Protein 1ZTC (pdb70)

Nearest PDB structures (foldseek):
  1ztc-assembly1_C  TM=1.005E+00  e=1.537E-44  Thermotoga maritima
  6qrq-assembly1_D-4  TM=6.551E-01  e=1.542E-08  Thermotoga maritima
  6qrq-assembly1_A  TM=6.172E-01  e=1.852E-08  Thermotoga maritima
  4dil-assembly1_A  TM=5.962E-01  e=3.695E-07  Thermotoga maritima
  5v8s-assembly1_B  TM=5.915E-01  e=6.807E-07  Thermotoga maritima MSB8

B-factor: mean 48.61, std 8.16, range [23.11, 100.79]

Structure (mmCIF, N/CA/C/O backbone):
data_1ZTC
#
_entry.id   1ZTC
#
_cell.length_a   89.783
_cell.length_b   127.343
_cell.length_c   152.224
_cell.angle_alpha   90.000
_cell.angle_beta   90.000
_cell.angle_gamma   90.000
#
_symmetry.space_group_name_H-M   'P 21 21 21'
#
loop_
_entity.id
_entity.type
_entity.pdbx_description
1 polymer 'hypothetical protein TM0894'
2 non-polymer 'NICKEL (II) ION'
3 non-polymer 'PHOSPHATE ION'
4 non-polymer (4S)-2-METHYL-2,4-PENTANEDIOL
5 water water
#
loop_
_atom_site.group_PDB
_atom_site.id
_atom_site.type_symbol
_atom_site.label_atom_id
_atom_site.label_alt_id
_atom_site.label_comp_id
_atom_site.label_asym_id
_atom_site.label_entity_id
_atom_site.label_seq_id
_atom_site.pdbx_PDB_ins_code
_atom_site.Cartn_x
_atom_site.Cartn_y
_atom_site.Cartn_z
_atom_site.occupancy
_atom_site.B_iso_or_equiv
_atom_site.auth_seq_id
_atom_site.auth_comp_id
_atom_site.auth_asym_id
_atom_site.auth_atom_id
_atom_site.pdbx_PDB_model_num
ATOM 1 N N . HIS A 1 11 ? 50.211 102.367 -17.645 1.00 58.26 -1 HIS A N 1
ATOM 2 C CA . HIS A 1 11 ? 49.357 103.013 -16.588 1.00 57.99 -1 HIS A CA 1
ATOM 3 C C . HIS A 1 11 ? 49.245 102.129 -15.351 1.00 56.30 -1 HIS A C 1
ATOM 4 O O . HIS A 1 11 ? 48.593 101.091 -15.373 1.00 57.52 -1 HIS A O 1
ATOM 11 N N . HIS A 1 12 ? 49.883 102.563 -14.270 1.00 55.27 0 HIS A N 1
ATOM 12 C CA . HIS A 1 12 ? 49.989 101.786 -13.040 1.00 54.93 0 HIS A CA 1
ATOM 13 C C . HIS A 1 12 ? 48.854 102.118 -12.070 1.00 52.97 0 HIS A C 1
ATOM 14 O O . HIS A 1 12 ? 48.322 103.233 -12.075 1.00 52.71 0 HIS A O 1
ATOM 29 N N . GLU A 1 14 ? 47.878 102.348 -8.105 1.00 47.50 2 GLU A N 1
ATOM 30 C CA . GLU A 1 14 ? 48.464 102.556 -6.801 1.00 48.37 2 GLU A CA 1
ATOM 31 C C . GLU A 1 14 ? 47.421 102.269 -5.734 1.00 47.40 2 GLU A C 1
ATOM 32 O O . GLU A 1 14 ? 46.316 102.744 -5.837 1.00 45.26 2 GLU A O 1
ATOM 38 N N . LEU A 1 15 ? 47.823 101.545 -4.695 1.00 46.89 3 LEU A N 1
ATOM 39 C CA . LEU A 1 15 ? 46.966 101.180 -3.587 1.00 47.24 3 LEU A CA 1
ATOM 40 C C . LEU A 1 15 ? 47.305 101.980 -2.322 1.00 46.45 3 LEU A C 1
ATOM 41 O O . LEU A 1 15 ? 48.475 102.162 -1.998 1.00 44.67 3 LEU A O 1
ATOM 46 N N . LYS A 1 16 ? 46.278 102.450 -1.631 1.00 47.07 4 LYS A N 1
ATOM 47 C CA . LYS A 1 16 ? 46.417 102.961 -0.290 1.00 48.25 4 LYS A CA 1
ATOM 48 C C . LYS A 1 16 ? 45.311 102.361 0.572 1.00 46.16 4 LYS A C 1
ATOM 49 O O . LYS A 1 16 ? 44.142 102.372 0.195 1.00 45.11 4 LYS A O 1
ATOM 55 N N . ILE A 1 17 ? 45.689 101.819 1.728 1.00 45.24 5 ILE A N 1
ATOM 56 C CA . ILE A 1 17 ? 44.723 101.358 2.704 1.00 45.77 5 ILE A CA 1
ATOM 57 C C . ILE A 1 17 ? 44.379 102.541 3.610 1.00 45.51 5 ILE A C 1
ATOM 58 O O . ILE A 1 17 ? 45.191 102.968 4.420 1.00 45.45 5 ILE A O 1
ATOM 63 N N . LEU A 1 18 ? 43.180 103.092 3.449 1.00 44.29 6 LEU A N 1
ATOM 64 C CA . LEU A 1 18 ? 42.789 104.275 4.188 1.00 44.04 6 LEU A CA 1
ATOM 65 C C . LEU A 1 18 ? 42.449 103.964 5.643 1.00 43.99 6 LEU A C 1
ATOM 66 O O . LEU A 1 18 ? 42.698 104.769 6.552 1.00 43.98 6 LEU A O 1
ATOM 71 N N . VAL A 1 19 ? 41.868 102.799 5.844 1.00 44.57 7 VAL A N 1
ATOM 72 C CA . VAL A 1 19 ? 41.441 102.307 7.142 1.00 43.70 7 VAL A CA 1
ATOM 73 C C . VAL A 1 19 ? 41.693 100.802 7.182 1.00 42.28 7 VAL A C 1
ATOM 74 O O . VAL A 1 19 ? 41.298 100.095 6.271 1.00 41.04 7 VAL A O 1
ATOM 78 N N . THR A 1 20 ? 42.314 100.312 8.244 1.00 42.47 8 THR A N 1
ATOM 79 C CA . THR A 1 20 ? 42.259 98.879 8.547 1.00 43.97 8 THR A CA 1
ATOM 80 C C . THR A 1 20 ? 41.109 98.645 9.514 1.00 44.67 8 THR A C 1
ATOM 81 O O . THR A 1 20 ? 40.970 99.312 10.547 1.00 44.48 8 THR A O 1
ATOM 85 N N . GLY A 1 21 ? 40.259 97.696 9.152 1.00 44.64 9 GLY A N 1
ATOM 86 C CA . GLY A 1 21 ? 38.995 97.490 9.836 1.00 44.21 9 GLY A CA 1
ATOM 87 C C . GLY A 1 21 ? 39.118 96.786 11.152 1.00 43.56 9 GLY A C 1
ATOM 88 O O . GLY A 1 21 ? 40.181 96.283 11.514 1.00 43.47 9 GLY A O 1
ATOM 89 N N . GLY A 1 22 ? 37.999 96.721 11.863 1.00 43.94 10 GLY A N 1
ATOM 90 C CA . GLY A 1 22 ? 37.950 96.085 13.158 1.00 44.50 10 GLY A CA 1
ATOM 91 C C . GLY A 1 22 ? 36.541 95.759 13.554 1.00 45.33 10 GLY A C 1
ATOM 92 O O . GLY A 1 22 ? 35.623 95.766 12.730 1.00 47.35 10 GLY A O 1
ATOM 93 N N . ASN A 1 23 ? 36.369 95.507 14.838 1.00 44.90 11 ASN A N 1
ATOM 94 C CA . ASN A 1 23 ? 35.087 95.087 15.391 1.00 48.28 11 ASN A CA 1
ATOM 95 C C . ASN A 1 23 ? 34.807 95.816 16.669 1.00 49.80 11 ASN A C 1
ATOM 96 O O . ASN A 1 23 ? 35.659 95.890 17.528 1.00 56.37 11 ASN A O 1
ATOM 101 N N . VAL A 1 24 ? 33.584 96.267 16.817 1.00 49.24 12 VAL A N 1
ATOM 102 C CA . VAL A 1 24 ? 33.123 96.786 18.069 1.00 51.66 12 VAL A CA 1
ATOM 103 C C . VAL A 1 24 ? 31.695 96.324 18.225 1.00 46.66 12 VAL A C 1
ATOM 104 O O . VAL A 1 24 ? 30.809 96.770 17.498 1.00 47.03 12 VAL A O 1
ATOM 108 N N . PHE A 1 25 ? 31.480 95.407 19.165 1.00 44.65 13 PHE A N 1
ATOM 109 C CA . PHE A 1 25 ? 30.214 94.724 19.275 1.00 41.68 13 PHE A CA 1
ATOM 110 C C . PHE A 1 25 ? 29.986 94.264 20.665 1.00 40.31 13 PHE A C 1
ATOM 111 O O . PHE A 1 25 ? 30.806 93.527 21.229 1.00 39.99 13 PHE A O 1
ATOM 119 N N . VAL A 1 26 ? 28.882 94.746 21.244 1.00 37.32 14 VAL A N 1
ATOM 120 C CA . VAL A 1 26 ? 28.404 94.330 22.518 1.00 37.75 14 VAL A CA 1
ATOM 121 C C . VAL A 1 26 ? 26.958 93.912 22.265 1.00 41.17 14 VAL A C 1
ATOM 122 O O . VAL A 1 26 ? 26.139 94.778 21.903 1.00 39.37 14 VAL A O 1
ATOM 126 N N . PRO A 1 27 ? 26.650 92.589 22.397 1.00 40.48 15 PRO A N 1
ATOM 127 C CA . PRO A 1 27 ? 25.285 92.114 22.119 1.00 39.76 15 PRO A CA 1
ATOM 128 C C . PRO A 1 27 ? 24.229 92.965 22.794 1.00 36.68 15 PRO A C 1
ATOM 129 O O . PRO A 1 27 ? 24.285 93.166 24.001 1.00 37.36 15 PRO A O 1
ATOM 133 N N . GLY A 1 28 ? 23.296 93.485 21.992 1.00 37.07 16 GLY A N 1
ATOM 134 C CA . GLY A 1 28 ? 22.135 94.231 22.523 1.00 37.85 16 GLY A CA 1
ATOM 135 C C . GLY A 1 28 ? 22.390 95.704 22.849 1.00 36.65 16 GLY A C 1
ATOM 136 O O . GLY A 1 28 ? 21.529 96.382 23.411 1.00 38.38 16 GLY A O 1
ATOM 137 N N . ARG A 1 29 ? 23.611 96.183 22.597 1.00 36.19 17 ARG A N 1
ATOM 138 C CA . ARG A 1 29 ? 24.014 97.517 23.096 1.00 37.03 17 ARG A CA 1
ATOM 139 C C . ARG A 1 29 ? 24.823 98.315 22.133 1.00 37.68 17 ARG A C 1
ATOM 140 O O . ARG A 1 29 ? 24.727 99.538 22.136 1.00 41.71 17 ARG A O 1
ATOM 148 N N . LEU A 1 30 ? 25.658 97.660 21.348 1.00 38.51 18 LEU A N 1
ATOM 149 C CA . LEU A 1 30 ? 26.617 98.397 20.534 1.00 40.07 18 LEU A CA 1
ATOM 150 C C . LEU A 1 30 ? 27.016 97.616 19.339 1.00 41.61 18 LEU A C 1
ATOM 151 O O . LEU A 1 30 ? 27.461 96.483 19.442 1.00 41.85 18 LEU A O 1
ATOM 156 N N . ASN A 1 31 ? 26.812 98.231 18.175 1.00 41.30 19 ASN A N 1
ATOM 157 C CA . ASN A 1 31 ? 27.242 97.654 16.942 1.00 44.99 19 ASN A CA 1
ATOM 158 C C . ASN A 1 31 ? 28.010 98.709 16.152 1.00 48.93 19 ASN A C 1
ATOM 159 O O . ASN A 1 31 ? 27.423 99.630 15.555 1.00 48.50 19 ASN A O 1
ATOM 164 N N . ALA A 1 32 ? 29.331 98.614 16.196 1.00 49.91 20 ALA A N 1
ATOM 165 C CA . ALA A 1 32 ? 30.141 99.572 15.490 1.00 52.67 20 ALA A CA 1
ATOM 166 C C . ALA A 1 32 ? 31.250 98.882 14.694 1.00 53.37 20 ALA A C 1
ATOM 167 O O . ALA A 1 32 ? 32.340 99.436 14.541 1.00 57.84 20 ALA A O 1
ATOM 169 N N . HIS A 1 33 ? 30.949 97.709 14.139 1.00 49.96 21 HIS A N 1
ATOM 170 C CA . HIS A 1 33 ? 31.849 97.073 13.208 1.00 48.54 21 HIS A CA 1
ATOM 171 C C . HIS A 1 33 ? 32.189 98.040 12.082 1.00 46.56 21 HIS A C 1
ATOM 172 O O . HIS A 1 33 ? 31.358 98.835 11.690 1.00 45.39 21 HIS A O 1
ATOM 179 N N . PHE A 1 34 ? 33.421 97.964 11.582 1.00 43.82 22 PHE A N 1
ATOM 180 C CA . PHE A 1 34 ? 33.864 98.850 10.555 1.00 44.15 22 PHE A CA 1
ATOM 181 C C . PHE A 1 34 ? 34.877 98.110 9.669 1.00 45.40 22 PHE A C 1
ATOM 182 O O . PHE A 1 34 ? 35.843 97.490 10.154 1.00 43.81 22 PHE A O 1
ATOM 190 N N . SER A 1 35 ? 34.646 98.180 8.364 1.00 44.43 23 SER A N 1
ATOM 191 C CA . SER A 1 35 ? 35.525 97.497 7.441 1.00 44.66 23 SER A CA 1
ATOM 192 C C . SER A 1 35 ? 36.772 98.318 7.115 1.00 43.77 23 SER A C 1
ATOM 193 O O . SER A 1 35 ? 36.812 99.544 7.224 1.00 43.26 23 SER A O 1
ATOM 196 N N . THR A 1 36 ? 37.789 97.581 6.705 1.00 44.35 24 THR A N 1
ATOM 197 C CA . THR A 1 36 ? 38.894 98.114 5.940 1.00 43.42 24 THR A CA 1
ATOM 198 C C . THR A 1 36 ? 38.361 98.895 4.738 1.00 43.34 24 THR A C 1
ATOM 199 O O . THR A 1 36 ? 37.356 98.508 4.116 1.00 43.47 24 THR A O 1
ATOM 203 N N . VAL A 1 37 ? 39.036 99.994 4.423 1.00 43.36 25 VAL A N 1
ATOM 204 C CA . VAL A 1 37 ? 38.712 100.829 3.265 1.00 43.13 25 VAL A CA 1
ATOM 205 C C . VAL A 1 37 ? 39.975 100.942 2.391 1.00 42.71 25 VAL A C 1
ATOM 206 O O . VAL A 1 37 ? 41.033 101.371 2.832 1.00 43.00 25 VAL A O 1
ATOM 210 N N . VAL A 1 38 ? 39.814 100.524 1.150 1.00 44.04 26 VAL A N 1
ATOM 211 C CA . VAL A 1 38 ? 40.869 100.468 0.152 1.00 44.84 26 VAL A CA 1
ATOM 212 C C . VAL A 1 38 ? 40.607 101.536 -0.903 1.00 45.09 26 VAL A C 1
ATOM 213 O O . VAL A 1 38 ? 39.482 101.681 -1.397 1.00 43.43 26 VAL A O 1
ATOM 217 N N . TYR A 1 39 ? 41.664 102.277 -1.218 1.00 45.40 27 TYR A N 1
ATOM 218 C CA . TYR A 1 39 ? 41.638 103.322 -2.210 1.00 45.10 27 TYR A CA 1
ATOM 219 C C . TYR A 1 39 ? 42.645 102.982 -3.309 1.00 44.85 27 TYR A C 1
ATOM 220 O O . TYR A 1 39 ? 43.771 102.564 -3.017 1.00 43.84 27 TYR A O 1
ATOM 229 N N . LEU A 1 40 ? 42.217 103.137 -4.562 1.00 43.81 28 LEU A N 1
ATOM 230 C CA . LEU A 1 40 ? 43.056 102.862 -5.719 1.00 45.07 28 LEU A CA 1
ATOM 231 C C . LEU A 1 40 ? 42.992 104.007 -6.702 1.00 45.03 28 LEU A C 1
ATOM 232 O O . LEU A 1 40 ? 41.915 104.547 -6.959 1.00 44.17 28 LEU A O 1
ATOM 237 N N . GLU A 1 41 ? 44.145 104.370 -7.251 1.00 45.54 29 GLU A N 1
ATOM 238 C CA . GLU A 1 41 ? 44.214 105.326 -8.336 1.00 48.32 29 GLU A CA 1
ATOM 239 C C . GLU A 1 41 ? 44.731 104.624 -9.585 1.00 46.75 29 GLU A C 1
ATOM 240 O O . GLU A 1 41 ? 45.773 103.976 -9.550 1.00 45.45 29 GLU A O 1
ATOM 246 N N . HIS A 1 42 ? 43.987 104.758 -10.675 1.00 46.43 30 HIS A N 1
ATOM 247 C CA . HIS A 1 42 ? 44.357 104.205 -11.963 1.00 46.45 30 HIS A CA 1
ATOM 248 C C . HIS A 1 42 ? 43.844 105.134 -13.034 1.00 46.57 30 HIS A C 1
ATOM 249 O O . HIS A 1 42 ? 42.646 105.388 -13.110 1.00 45.59 30 HIS A O 1
ATOM 256 N N . LYS A 1 43 ? 44.760 105.628 -13.855 1.00 46.72 31 LYS A N 1
ATOM 257 C CA . LYS A 1 43 ? 44.463 106.647 -14.848 1.00 48.55 31 LYS A CA 1
ATOM 258 C C . LYS A 1 43 ? 43.682 107.797 -14.190 1.00 47.38 31 LYS A C 1
ATOM 259 O O . LYS A 1 43 ? 44.175 108.436 -13.269 1.00 46.25 31 LYS A O 1
ATOM 265 N N . ASP A 1 44 ? 42.465 108.030 -14.655 1.00 47.40 32 ASP A N 1
ATOM 266 C CA . ASP A 1 44 ? 41.597 109.087 -14.164 1.00 49.46 32 ASP A CA 1
ATOM 267 C C . ASP A 1 44 ? 40.572 108.585 -13.143 1.00 49.04 32 ASP A C 1
ATOM 268 O O . ASP A 1 44 ? 39.641 109.303 -12.786 1.00 50.46 32 ASP A O 1
ATOM 273 N N . ARG A 1 45 ? 40.730 107.344 -12.706 1.00 47.26 33 ARG A N 1
ATOM 274 C CA . ARG A 1 45 ? 39.791 106.743 -11.783 1.00 46.76 33 ARG A CA 1
ATOM 275 C C . ARG A 1 45 ? 40.302 106.833 -10.351 1.00 45.73 33 ARG A C 1
ATOM 276 O O . ARG A 1 45 ? 41.480 106.628 -10.064 1.00 44.28 33 ARG A O 1
ATOM 284 N N . ARG A 1 46 ? 39.382 107.150 -9.452 1.00 46.21 34 ARG A N 1
ATOM 285 C CA . ARG A 1 46 ? 39.643 107.150 -8.037 1.00 46.11 34 ARG A CA 1
ATOM 286 C C . ARG A 1 46 ? 38.624 106.200 -7.411 1.00 45.41 34 ARG A C 1
ATOM 287 O O . ARG A 1 46 ? 37.418 106.478 -7.362 1.00 43.91 34 ARG A O 1
ATOM 295 N N . ILE A 1 47 ? 39.144 105.061 -6.959 1.00 44.28 35 ILE A N 1
ATOM 296 C CA . ILE A 1 47 ? 38.351 103.878 -6.695 1.00 44.46 35 ILE A CA 1
ATOM 297 C C . ILE A 1 47 ? 38.393 103.535 -5.219 1.00 44.44 35 ILE A C 1
ATOM 298 O O . ILE A 1 47 ? 39.465 103.494 -4.597 1.00 43.79 35 ILE A O 1
ATOM 303 N N . ILE A 1 48 ? 37.220 103.274 -4.657 1.00 45.28 36 ILE A N 1
ATOM 304 C CA . ILE A 1 48 ? 37.136 102.742 -3.293 1.00 45.60 36 ILE A CA 1
ATOM 305 C C . ILE A 1 48 ? 36.538 101.343 -3.294 1.00 45.17 36 ILE A C 1
ATOM 306 O O . ILE A 1 48 ? 35.501 101.099 -3.900 1.00 42.76 36 ILE A O 1
ATOM 313 N N . ILE A 1 49 ? 37.183 100.431 -2.575 1.00 45.25 37 ILE A N 1
ATOM 314 C CA . ILE A 1 49 ? 36.598 99.121 -2.309 1.00 45.50 37 ILE A CA 1
ATOM 315 C C . ILE A 1 49 ? 36.239 99.058 -0.837 1.00 45.61 37 ILE A C 1
ATOM 316 O O . ILE A 1 49 ? 37.128 99.182 0.016 1.00 44.63 37 ILE A O 1
ATOM 321 N N . ASP A 1 50 ? 34.939 98.873 -0.565 1.00 44.68 38 ASP A N 1
ATOM 322 C CA . ASP A 1 50 ? 34.347 98.862 0.780 1.00 44.30 38 ASP A CA 1
ATOM 323 C C . ASP A 1 50 ? 34.586 100.199 1.485 1.00 45.17 38 ASP A C 1
ATOM 324 O O . ASP A 1 50 ? 35.556 100.335 2.220 1.00 46.07 38 ASP A O 1
ATOM 329 N N . PRO A 1 51 ? 33.691 101.185 1.249 1.00 44.21 39 PRO A N 1
ATOM 330 C CA . PRO A 1 51 ? 33.845 102.531 1.818 1.00 45.15 39 PRO A CA 1
ATOM 331 C C . PRO A 1 51 ? 33.755 102.626 3.341 1.00 44.29 39 PRO A C 1
ATOM 332 O O . PRO A 1 51 ? 34.167 103.640 3.924 1.00 43.50 39 PRO A O 1
ATOM 336 N N . GLY A 1 52 ? 33.215 101.577 3.972 1.00 45.03 40 GLY A N 1
ATOM 337 C CA . GLY A 1 52 ? 33.251 101.460 5.384 1.00 43.69 40 GLY A CA 1
ATOM 338 C C . GLY A 1 52 ? 32.055 102.020 6.134 1.00 43.56 40 GLY A C 1
ATOM 339 O O . GLY A 1 52 ? 30.982 102.270 5.584 1.00 43.22 40 GLY A O 1
ATOM 340 N N . ASN A 1 53 ? 32.270 102.215 7.423 1.00 42.90 41 ASN A N 1
ATOM 341 C CA . ASN A 1 53 ? 31.218 102.554 8.341 1.00 42.83 41 ASN A CA 1
ATOM 342 C C . ASN A 1 53 ? 31.433 103.947 8.933 1.00 43.11 41 ASN A C 1
ATOM 343 O O . ASN A 1 53 ? 32.527 104.485 8.917 1.00 41.64 41 ASN A O 1
ATOM 348 N N . LEU A 1 54 ? 30.352 104.507 9.452 1.00 43.47 42 LEU A N 1
ATOM 349 C CA . LEU A 1 54 ? 30.304 105.827 9.996 1.00 45.05 42 LEU A CA 1
ATOM 350 C C . LEU A 1 54 ? 31.389 106.094 11.037 1.00 44.73 42 LEU A C 1
ATOM 351 O O . LEU A 1 54 ? 31.933 107.199 11.130 1.00 46.27 42 LEU A O 1
ATOM 356 N N . SER A 1 55 ? 31.699 105.078 11.829 1.00 44.45 43 SER A N 1
ATOM 357 C CA . SER A 1 55 ? 32.667 105.197 12.884 1.00 44.68 43 SER A CA 1
ATOM 358 C C . SER A 1 55 ? 34.120 105.503 12.424 1.00 44.56 43 SER A C 1
ATOM 359 O O . SER A 1 55 ? 34.934 105.957 13.235 1.00 43.28 43 SER A O 1
ATOM 362 N N . SER A 1 56 ? 34.415 105.269 11.135 1.00 43.97 44 SER A N 1
ATOM 363 C CA . SER A 1 56 ? 35.705 105.614 10.526 1.00 44.51 44 SER A CA 1
ATOM 364 C C . SER A 1 56 ? 35.802 107.048 9.981 1.00 45.27 44 SER A C 1
ATOM 365 O O . SER A 1 56 ? 36.797 107.408 9.356 1.00 45.90 44 SER A O 1
ATOM 376 N N . ASP A 1 58 ? 36.443 110.056 11.164 1.00 45.19 46 ASP A N 1
ATOM 377 C CA . ASP A 1 58 ? 37.616 110.893 11.470 1.00 46.68 46 ASP A CA 1
ATOM 378 C C . ASP A 1 58 ? 38.860 110.396 10.728 1.00 46.08 46 ASP A C 1
ATOM 379 O O . ASP A 1 58 ? 39.670 111.188 10.286 1.00 44.90 46 ASP A O 1
ATOM 384 N N . GLU A 1 59 ? 39.023 109.077 10.627 1.00 44.79 47 GLU A N 1
ATOM 385 C CA . GLU A 1 59 ? 40.175 108.540 9.904 1.00 44.51 47 GLU A CA 1
ATOM 386 C C . GLU A 1 59 ? 40.079 108.871 8.421 1.00 43.58 47 GLU A C 1
ATOM 387 O O . GLU A 1 59 ? 41.082 109.241 7.790 1.00 43.21 47 GLU A O 1
ATOM 393 N N . LEU A 1 60 ? 38.881 108.716 7.855 1.00 43.54 48 LEU A N 1
ATOM 394 C CA . LEU A 1 60 ? 38.684 109.036 6.460 1.00 44.82 48 LEU A CA 1
ATOM 395 C C . LEU A 1 60 ? 38.921 110.503 6.171 1.00 44.90 48 LEU A C 1
ATOM 396 O O . LEU A 1 60 ? 39.556 110.838 5.174 1.00 44.29 48 LEU A O 1
ATOM 401 N N . GLU A 1 61 ? 38.419 111.371 7.038 1.00 46.04 49 GLU A N 1
ATOM 402 C CA . GLU A 1 61 ? 38.646 112.808 6.920 1.00 47.05 49 GLU A CA 1
ATOM 403 C C . GLU A 1 61 ? 40.138 113.134 6.764 1.00 48.30 49 GLU A C 1
ATOM 404 O O . GLU A 1 61 ? 40.569 113.918 5.913 1.00 47.34 49 GLU A O 1
ATOM 410 N N . GLU A 1 62 ? 40.919 112.541 7.646 1.00 47.60 50 GLU A N 1
ATOM 411 C CA . GLU A 1 62 ? 42.354 112.727 7.705 1.00 49.21 50 GLU A CA 1
ATOM 412 C C . GLU A 1 62 ? 43.044 112.169 6.446 1.00 46.29 50 GLU A C 1
ATOM 413 O O . GLU A 1 62 ? 43.923 112.823 5.875 1.00 44.00 50 GLU A O 1
ATOM 419 N N . LYS A 1 63 ? 42.626 110.989 5.975 1.00 43.69 51 LYS A N 1
ATOM 420 C CA . LYS A 1 63 ? 43.242 110.416 4.774 1.00 44.94 51 LYS A CA 1
ATOM 421 C C . LYS A 1 63 ? 42.855 111.172 3.486 1.00 45.61 51 LYS A C 1
ATOM 422 O O . LYS A 1 63 ? 43.695 111.393 2.625 1.00 44.15 51 LYS A O 1
ATOM 428 N N . PHE A 1 64 ? 41.594 111.567 3.365 1.00 44.38 52 PHE A N 1
ATOM 429 C CA . PHE A 1 64 ? 41.160 112.369 2.244 1.00 45.24 52 PHE A CA 1
ATOM 430 C C . PHE A 1 64 ? 41.915 113.699 2.202 1.00 45.09 52 PHE A C 1
ATOM 431 O O . PHE A 1 64 ? 42.346 114.152 1.135 1.00 45.38 52 PHE A O 1
ATOM 439 N N . SER A 1 65 ? 42.092 114.313 3.371 1.00 46.81 53 SER A N 1
ATOM 440 C CA . SER A 1 65 ? 42.883 115.546 3.467 1.00 47.82 53 SER A CA 1
ATOM 441 C C . SER A 1 65 ? 44.327 115.331 3.009 1.00 49.05 53 SER A C 1
ATOM 442 O O . SER A 1 65 ? 44.847 116.108 2.212 1.00 49.11 53 SER A O 1
ATOM 447 N N . GLU A 1 66 ? 44.967 114.259 3.474 1.00 49.42 54 GLU A N 1
ATOM 448 C CA . GLU A 1 66 ? 46.308 113.930 3.010 1.00 51.68 54 GLU A CA 1
ATOM 449 C C . GLU A 1 66 ? 46.375 113.734 1.504 1.00 50.23 54 GLU A C 1
ATOM 450 O O . GLU A 1 66 ? 47.339 114.131 0.875 1.00 50.96 54 GLU A O 1
ATOM 456 N N . LEU A 1 67 ? 45.388 113.047 0.940 1.00 48.92 55 LEU A N 1
ATOM 457 C CA . LEU A 1 67 ? 45.355 112.777 -0.497 1.00 48.92 55 LEU A CA 1
ATOM 458 C C . LEU A 1 67 ? 44.990 114.001 -1.347 1.00 48.11 55 LEU A C 1
ATOM 459 O O . LEU A 1 67 ? 45.185 113.997 -2.564 1.00 49.01 55 LEU A O 1
ATOM 464 N N . GLY A 1 68 ? 44.449 115.029 -0.711 1.00 46.99 56 GLY A N 1
ATOM 465 C CA . GLY A 1 68 ? 44.038 116.231 -1.402 1.00 48.06 56 GLY A CA 1
ATOM 466 C C . GLY A 1 68 ? 42.785 116.033 -2.235 1.00 48.92 56 GLY A C 1
ATOM 467 O O . GLY A 1 68 ? 42.584 116.735 -3.225 1.00 49.33 56 GLY A O 1
ATOM 468 N N . ILE A 1 69 ? 41.935 115.099 -1.837 1.00 49.67 57 ILE A N 1
ATOM 469 C CA . ILE A 1 69 ? 40.710 114.834 -2.577 1.00 51.20 57 ILE A CA 1
ATOM 470 C C . ILE A 1 69 ? 39.487 114.999 -1.701 1.00 49.38 57 ILE A C 1
ATOM 471 O O . ILE A 1 69 ? 39.587 115.041 -0.481 1.00 47.03 57 ILE A O 1
ATOM 476 N N . SER A 1 70 ? 38.347 115.095 -2.375 1.00 48.71 58 SER A N 1
ATOM 477 C CA . SER A 1 70 ? 37.051 115.189 -1.759 1.00 48.23 58 SER A CA 1
ATOM 478 C C . SER A 1 70 ? 36.283 113.914 -2.111 1.00 47.44 58 SER A C 1
ATOM 479 O O . SER A 1 70 ? 36.646 113.203 -3.041 1.00 47.22 58 SER A O 1
ATOM 482 N N . PRO A 1 71 ? 35.234 113.605 -1.348 1.00 48.08 59 PRO A N 1
ATOM 483 C CA . PRO A 1 71 ? 34.315 112.535 -1.742 1.00 47.42 59 PRO A CA 1
ATOM 484 C C . PRO A 1 71 ? 33.776 112.693 -3.175 1.00 43.70 59 PRO A C 1
ATOM 485 O O . PRO A 1 71 ? 33.531 111.710 -3.837 1.00 43.27 59 PRO A O 1
ATOM 489 N N . ASP A 1 72 ? 33.595 113.924 -3.628 1.00 43.14 60 ASP A N 1
ATOM 490 C CA . ASP A 1 72 ? 33.111 114.198 -4.986 1.00 44.46 60 ASP A CA 1
ATOM 491 C C . ASP A 1 72 ? 34.037 113.715 -6.086 1.00 43.48 60 ASP A C 1
ATOM 492 O O . ASP A 1 72 ? 33.630 113.630 -7.242 1.00 41.57 60 ASP A O 1
ATOM 497 N N . ASP A 1 73 ? 35.287 113.419 -5.730 1.00 44.15 61 ASP A N 1
ATOM 498 C CA . ASP A 1 73 ? 36.283 112.968 -6.710 1.00 44.55 61 ASP A CA 1
ATOM 499 C C . ASP A 1 73 ? 36.294 111.465 -6.870 1.00 44.01 61 ASP A C 1
ATOM 500 O O . ASP A 1 73 ? 36.965 110.944 -7.747 1.00 43.96 61 ASP A O 1
ATOM 505 N N . ILE A 1 74 ? 35.565 110.750 -6.027 1.00 43.46 62 ILE A N 1
ATOM 506 C CA . ILE A 1 74 ? 35.517 109.303 -6.141 1.00 43.17 62 ILE A CA 1
ATOM 507 C C . ILE A 1 74 ? 34.609 108.929 -7.312 1.00 42.79 62 ILE A C 1
ATOM 508 O O . ILE A 1 74 ? 33.454 109.311 -7.333 1.00 40.91 62 ILE A O 1
ATOM 513 N N . THR A 1 75 ? 35.166 108.157 -8.245 1.00 42.96 63 THR A N 1
ATOM 514 C CA . THR A 1 75 ? 34.525 107.759 -9.492 1.00 42.57 63 THR A CA 1
ATOM 515 C C . THR A 1 75 ? 33.904 106.357 -9.439 1.00 42.47 63 THR A C 1
ATOM 516 O O . THR A 1 75 ? 32.978 106.073 -10.164 1.00 41.05 63 THR A O 1
ATOM 520 N N . ASP A 1 76 ? 34.452 105.472 -8.612 1.00 42.58 64 ASP A N 1
ATOM 521 C CA . ASP A 1 76 ? 34.027 104.076 -8.598 1.00 43.23 64 ASP A CA 1
ATOM 522 C C . ASP A 1 76 ? 34.078 103.533 -7.184 1.00 43.89 64 ASP A C 1
ATOM 523 O O . ASP A 1 76 ? 35.047 103.771 -6.454 1.00 43.87 64 ASP A O 1
ATOM 528 N N . VAL A 1 77 ? 33.042 102.789 -6.806 1.00 44.12 65 VAL A N 1
ATOM 529 C CA . VAL A 1 77 ? 32.993 102.157 -5.492 1.00 43.43 65 VAL A CA 1
ATOM 530 C C . VAL A 1 77 ? 32.520 100.727 -5.652 1.00 44.42 65 VAL A C 1
ATOM 531 O O . VAL A 1 77 ? 31.449 100.486 -6.226 1.00 43.73 65 VAL A O 1
ATOM 535 N N . LEU A 1 78 ? 33.339 99.790 -5.183 1.00 43.58 66 LEU A N 1
ATOM 536 C CA . LEU A 1 78 ? 33.012 98.368 -5.253 1.00 46.13 66 LEU A CA 1
ATOM 537 C C . LEU A 1 78 ? 32.767 97.808 -3.851 1.00 44.86 66 LEU A C 1
ATOM 538 O O . LEU A 1 78 ? 33.411 98.222 -2.874 1.00 44.33 66 LEU A O 1
ATOM 543 N N . PHE A 1 79 ? 31.826 96.875 -3.769 1.00 43.41 67 PHE A N 1
ATOM 544 C CA . PHE A 1 79 ? 31.476 96.233 -2.515 1.00 44.42 67 PHE A CA 1
ATOM 545 C C . PHE A 1 79 ? 31.801 94.754 -2.534 1.00 44.39 67 PHE A C 1
ATOM 546 O O . PHE A 1 79 ? 31.372 94.024 -3.422 1.00 43.65 67 PHE A O 1
ATOM 554 N N . THR A 1 80 ? 32.521 94.293 -1.521 1.00 44.19 68 THR A N 1
ATOM 555 C CA . THR A 1 80 ? 32.627 92.864 -1.294 1.00 43.68 68 THR A CA 1
ATOM 556 C C . THR A 1 80 ? 31.241 92.295 -1.055 1.00 45.33 68 THR A C 1
ATOM 557 O O . THR A 1 80 ? 30.871 91.286 -1.632 1.00 43.27 68 THR A O 1
ATOM 561 N N . HIS A 1 81 ? 30.453 92.975 -0.228 1.00 44.69 69 HIS A N 1
ATOM 562 C CA . HIS A 1 81 ? 29.098 92.562 -0.009 1.00 44.93 69 HIS A CA 1
ATOM 563 C C . HIS A 1 81 ? 28.275 93.637 0.684 1.00 44.76 69 HIS A C 1
ATOM 564 O O . HIS A 1 81 ? 28.816 94.619 1.181 1.00 46.39 69 HIS A O 1
ATOM 571 N N . VAL A 1 82 ? 26.971 93.397 0.772 1.00 44.98 70 VAL A N 1
ATOM 572 C CA . VAL A 1 82 ? 26.032 94.382 1.255 1.00 45.28 70 VAL A CA 1
ATOM 573 C C . VAL A 1 82 ? 25.767 94.174 2.735 1.00 45.73 70 VAL A C 1
ATOM 574 O O . VAL A 1 82 ? 24.748 93.635 3.120 1.00 46.32 70 VAL A O 1
ATOM 578 N N . HIS A 1 83 ? 26.757 94.540 3.551 1.00 46.91 71 HIS A N 1
ATOM 579 C CA . HIS A 1 83 ? 26.632 94.598 4.984 1.00 47.82 71 HIS A CA 1
ATOM 580 C C . HIS A 1 83 ? 27.002 96.010 5.350 1.00 44.50 71 HIS A C 1
ATOM 581 O O . HIS A 1 83 ? 27.980 96.583 4.817 1.00 42.98 71 HIS A O 1
ATOM 588 N N . LEU A 1 84 ? 26.236 96.565 6.273 1.00 42.85 72 LEU A N 1
ATOM 589 C CA . LEU A 1 84 ? 26.301 97.979 6.603 1.00 45.89 72 LEU A CA 1
ATOM 590 C C . LEU A 1 84 ? 27.695 98.494 6.984 1.00 45.10 72 LEU A C 1
ATOM 591 O O . LEU A 1 84 ? 28.068 99.617 6.658 1.00 44.89 72 LEU A O 1
ATOM 596 N N . ASP A 1 85 ? 28.448 97.669 7.707 1.00 44.54 73 ASP A N 1
ATOM 597 C CA . ASP A 1 85 ? 29.801 98.053 8.168 1.00 44.77 73 ASP A CA 1
ATOM 598 C C . ASP A 1 85 ? 30.822 98.179 7.009 1.00 44.05 73 ASP A C 1
ATOM 599 O O . ASP A 1 85 ? 31.901 98.784 7.159 1.00 43.32 73 ASP A O 1
ATOM 604 N N . HIS A 1 86 ? 30.433 97.676 5.841 1.00 43.14 74 HIS A N 1
ATOM 605 C CA . HIS A 1 86 ? 31.203 97.808 4.595 1.00 44.31 74 HIS A CA 1
ATOM 606 C C . HIS A 1 86 ? 30.691 98.910 3.636 1.00 44.69 74 HIS A C 1
ATOM 607 O O . HIS A 1 86 ? 31.464 99.493 2.862 1.00 45.45 74 HIS A O 1
ATOM 614 N N . ILE A 1 87 ? 29.388 99.158 3.646 1.00 44.30 75 ILE A N 1
ATOM 615 C CA . ILE A 1 87 ? 28.763 99.988 2.634 1.00 44.43 75 ILE A CA 1
ATOM 616 C C . ILE A 1 87 ? 28.268 101.361 3.094 1.00 44.02 75 ILE A C 1
ATOM 617 O O . ILE A 1 87 ? 27.928 102.199 2.254 1.00 44.86 75 ILE A O 1
ATOM 622 N N . PHE A 1 88 ? 28.133 101.573 4.391 1.00 43.87 76 PHE A N 1
ATOM 623 C CA . PHE A 1 88 ? 27.431 102.770 4.872 1.00 43.56 76 PHE A CA 1
ATOM 624 C C . PHE A 1 88 ? 27.962 104.070 4.247 1.00 42.55 76 PHE A C 1
ATOM 625 O O . PHE A 1 88 ? 27.177 104.940 3.798 1.00 41.40 76 PHE A O 1
ATOM 633 N N . ASN A 1 89 ? 29.281 104.194 4.217 1.00 42.02 77 ASN A N 1
ATOM 634 C CA . ASN A 1 89 ? 29.937 105.429 3.747 1.00 43.47 77 ASN A CA 1
ATOM 635 C C . ASN A 1 89 ? 29.742 105.686 2.259 1.00 44.13 77 ASN A C 1
ATOM 636 O O . ASN A 1 89 ? 30.108 106.752 1.766 1.00 44.28 77 ASN A O 1
ATOM 641 N N . SER A 1 90 ? 29.157 104.718 1.548 1.00 44.70 78 SER A N 1
ATOM 642 C CA . SER A 1 90 ? 28.764 104.901 0.132 1.00 42.38 78 SER A CA 1
ATOM 643 C C . SER A 1 90 ? 27.881 106.140 -0.062 1.00 42.67 78 SER A C 1
ATOM 644 O O . SER A 1 90 ? 27.885 106.747 -1.122 1.00 40.97 78 SER A O 1
ATOM 647 N N . VAL A 1 91 ? 27.128 106.526 0.971 1.00 42.96 79 VAL A N 1
ATOM 648 C CA . VAL A 1 91 ? 26.294 107.713 0.925 1.00 43.34 79 VAL A CA 1
ATOM 649 C C . VAL A 1 91 ? 27.084 109.009 0.685 1.00 44.41 79 VAL A C 1
ATOM 650 O O . VAL A 1 91 ? 26.518 110.022 0.262 1.00 44.84 79 VAL A O 1
ATOM 654 N N . LEU A 1 92 ? 28.391 108.979 0.920 1.00 45.10 80 LEU A N 1
ATOM 655 C CA . LEU A 1 92 ? 29.243 110.156 0.698 1.00 45.15 80 LEU A CA 1
ATOM 656 C C . LEU A 1 92 ? 29.610 110.408 -0.763 1.00 45.98 80 LEU A C 1
ATOM 657 O O . LEU A 1 92 ? 29.977 111.520 -1.106 1.00 45.55 80 LEU A O 1
ATOM 662 N N . PHE A 1 93 ? 29.524 109.387 -1.608 1.00 45.29 81 PHE A N 1
ATOM 663 C CA . PHE A 1 93 ? 30.087 109.470 -2.957 1.00 46.07 81 PHE A CA 1
ATOM 664 C C . PHE A 1 93 ? 28.971 109.614 -4.003 1.00 46.31 81 PHE A C 1
ATOM 665 O O . PHE A 1 93 ? 28.479 108.643 -4.558 1.00 49.54 81 PHE A O 1
ATOM 673 N N . GLU A 1 94 ? 28.616 110.858 -4.279 1.00 46.64 82 GLU A N 1
ATOM 674 C CA . GLU A 1 94 ? 27.472 111.181 -5.129 1.00 47.91 82 GLU A CA 1
ATOM 675 C C . GLU A 1 94 ? 27.769 111.014 -6.610 1.00 46.42 82 GLU A C 1
ATOM 676 O O . GLU A 1 94 ? 26.843 110.983 -7.428 1.00 45.08 82 GLU A O 1
ATOM 682 N N . ASN A 1 95 ? 29.051 110.983 -6.960 1.00 46.18 83 ASN A N 1
ATOM 683 C CA . ASN A 1 95 ? 29.481 110.938 -8.369 1.00 45.88 83 ASN A CA 1
ATOM 684 C C . ASN A 1 95 ? 30.025 109.577 -8.806 1.00 44.62 83 ASN A C 1
ATOM 685 O O . ASN A 1 95 ? 30.493 109.420 -9.925 1.00 45.00 83 ASN A O 1
ATOM 690 N N . ALA A 1 96 ? 29.951 108.594 -7.931 1.00 44.97 84 ALA A N 1
ATOM 691 C CA . ALA A 1 96 ? 30.534 107.299 -8.171 1.00 44.65 84 ALA A CA 1
ATOM 692 C C . ALA A 1 96 ? 29.573 106.350 -8.865 1.00 44.76 84 ALA A C 1
ATOM 693 O O . ALA A 1 96 ? 28.350 106.456 -8.749 1.00 43.35 84 ALA A O 1
ATOM 695 N N . THR A 1 97 ? 30.160 105.436 -9.623 1.00 44.39 85 THR A N 1
ATOM 696 C CA . THR A 1 97 ? 29.466 104.247 -10.072 1.00 44.63 85 THR A CA 1
ATOM 697 C C . THR A 1 97 ? 29.729 103.184 -9.023 1.00 43.50 85 THR A C 1
ATOM 698 O O . THR A 1 97 ? 30.868 103.019 -8.570 1.00 43.00 85 THR A O 1
ATOM 702 N N . PHE A 1 98 ? 28.668 102.474 -8.648 1.00 43.66 86 PHE A N 1
ATOM 703 C CA . PHE A 1 98 ? 28.724 101.430 -7.655 1.00 43.62 86 PHE A CA 1
ATOM 704 C C . PHE A 1 98 ? 28.707 100.064 -8.284 1.00 43.30 86 PHE A C 1
ATOM 705 O O . PHE A 1 98 ? 27.961 99.841 -9.224 1.00 42.38 86 PHE A O 1
ATOM 713 N N . TYR A 1 99 ? 29.526 99.142 -7.755 1.00 42.40 87 TYR A N 1
ATOM 714 C CA . TYR A 1 99 ? 29.646 97.783 -8.323 1.00 43.88 87 TYR A CA 1
ATOM 715 C C . TYR A 1 99 ? 29.363 96.780 -7.235 1.00 44.91 87 TYR A C 1
ATOM 716 O O . TYR A 1 99 ? 29.958 96.844 -6.153 1.00 44.40 87 TYR A O 1
ATOM 725 N N . VAL A 1 100 ? 28.491 95.835 -7.549 1.00 44.82 88 VAL A N 1
ATOM 726 C CA . VAL A 1 100 ? 27.980 94.881 -6.570 1.00 43.92 88 VAL A CA 1
ATOM 727 C C . VAL A 1 100 ? 27.479 93.649 -7.327 1.00 43.91 88 VAL A C 1
ATOM 728 O O . VAL A 1 100 ? 27.026 93.772 -8.467 1.00 40.63 88 VAL A O 1
ATOM 732 N N . HIS A 1 101 ? 27.567 92.479 -6.695 1.00 42.43 89 HIS A N 1
ATOM 733 C CA . HIS A 1 101 ? 27.079 91.253 -7.310 1.00 43.71 89 HIS A CA 1
ATOM 734 C C . HIS A 1 101 ? 25.569 91.292 -7.462 1.00 43.82 89 HIS A C 1
ATOM 735 O O . HIS A 1 101 ? 24.840 91.664 -6.531 1.00 43.35 89 HIS A O 1
ATOM 742 N N . GLU A 1 102 ? 25.098 90.876 -8.636 1.00 43.47 90 GLU A N 1
ATOM 743 C CA . GLU A 1 102 ? 23.689 90.980 -9.014 1.00 45.46 90 GLU A CA 1
ATOM 744 C C . GLU A 1 102 ? 22.701 90.324 -8.043 1.00 46.45 90 GLU A C 1
ATOM 745 O O . GLU A 1 102 ? 21.564 90.783 -7.898 1.00 42.62 90 GLU A O 1
ATOM 751 N N . VAL A 1 103 ? 23.140 89.293 -7.328 1.00 47.27 91 VAL A N 1
ATOM 752 C CA . VAL A 1 103 ? 22.235 88.518 -6.498 1.00 48.93 91 VAL A CA 1
ATOM 753 C C . VAL A 1 103 ? 21.831 89.271 -5.204 1.00 47.67 91 VAL A C 1
ATOM 754 O O . VAL A 1 103 ? 20.947 88.833 -4.489 1.00 48.10 91 VAL A O 1
ATOM 758 N N . TYR A 1 104 ? 22.415 90.445 -4.962 1.00 48.15 92 TYR A N 1
ATOM 759 C CA . TYR A 1 104 ? 21.982 91.297 -3.851 1.00 49.59 92 TYR A CA 1
ATOM 760 C C . TYR A 1 104 ? 20.527 91.710 -4.031 1.00 50.79 92 TYR A C 1
ATOM 761 O O . TYR A 1 104 ? 19.795 91.851 -3.057 1.00 51.99 92 TYR A O 1
ATOM 770 N N . LYS A 1 105 ? 20.115 91.894 -5.281 1.00 51.14 93 LYS A N 1
ATOM 771 C CA . LYS A 1 105 ? 18.726 92.251 -5.585 1.00 53.59 93 LYS A CA 1
ATOM 772 C C . LYS A 1 105 ? 17.692 91.197 -5.167 1.00 53.52 93 LYS A C 1
ATOM 773 O O . LYS A 1 105 ? 16.508 91.504 -5.096 1.00 54.43 93 LYS A O 1
ATOM 779 N N . THR A 1 106 ? 18.126 89.971 -4.874 1.00 53.75 94 THR A N 1
ATOM 780 C CA . THR A 1 106 ? 17.219 88.909 -4.445 1.00 52.82 94 THR A CA 1
ATOM 781 C C . THR A 1 106 ? 16.986 88.885 -2.942 1.00 53.08 94 THR A C 1
ATOM 782 O O . THR A 1 106 ? 16.197 88.076 -2.469 1.00 52.60 94 THR A O 1
ATOM 786 N N . LYS A 1 107 ? 17.687 89.736 -2.190 1.00 53.12 95 LYS A N 1
ATOM 787 C CA . LYS A 1 107 ? 17.492 89.843 -0.752 1.00 55.40 95 LYS A CA 1
ATOM 788 C C . LYS A 1 107 ? 16.466 90.917 -0.401 1.00 53.52 95 LYS A C 1
ATOM 789 O O . LYS A 1 107 ? 16.418 91.972 -1.011 1.00 53.18 95 LYS A O 1
ATOM 795 N N . ASN A 1 108 ? 15.644 90.610 0.584 1.00 54.01 96 ASN A N 1
ATOM 796 C CA . ASN A 1 108 ? 14.663 91.530 1.107 1.00 53.89 96 ASN A CA 1
ATOM 797 C C . ASN A 1 108 ? 15.278 92.215 2.324 1.00 53.03 96 ASN A C 1
ATOM 798 O O . ASN A 1 108 ? 15.241 91.678 3.431 1.00 52.99 96 ASN A O 1
ATOM 803 N N . TYR A 1 109 ? 15.844 93.395 2.098 1.00 52.42 97 TYR A N 1
ATOM 804 C CA . TYR A 1 109 ? 16.512 94.146 3.160 1.00 54.49 97 TYR A CA 1
ATOM 805 C C . TYR A 1 109 ? 15.535 94.697 4.193 1.00 54.78 97 TYR A C 1
ATOM 806 O O . TYR A 1 109 ? 15.884 94.856 5.344 1.00 55.63 97 TYR A O 1
ATOM 815 N N . LEU A 1 110 ? 14.309 94.976 3.781 1.00 55.62 98 LEU A N 1
ATOM 816 C CA . LEU A 1 110 ? 13.259 95.404 4.714 1.00 58.47 98 LEU A CA 1
ATOM 817 C C . LEU A 1 110 ? 12.915 94.368 5.758 1.00 60.61 98 LEU A C 1
ATOM 818 O O . LEU A 1 110 ? 12.338 94.679 6.801 1.00 63.90 98 LEU A O 1
ATOM 823 N N . SER A 1 111 ? 13.229 93.122 5.460 1.00 60.96 99 SER A N 1
ATOM 824 C CA . SER A 1 111 ? 12.993 92.057 6.423 1.00 61.31 99 SER A CA 1
ATOM 825 C C . SER A 1 111 ? 14.125 91.925 7.469 1.00 61.31 99 SER A C 1
ATOM 826 O O . SER A 1 111 ? 14.019 91.102 8.355 1.00 64.09 99 SER A O 1
ATOM 829 N N . PHE A 1 112 ? 15.179 92.730 7.374 1.00 60.87 100 PHE A N 1
ATOM 830 C CA . PHE A 1 112 ? 16.261 92.743 8.391 1.00 61.17 100 PHE A CA 1
ATOM 831 C C . PHE A 1 112 ? 15.860 93.359 9.749 1.00 59.29 100 PHE A C 1
ATOM 832 O O . PHE A 1 112 ? 16.674 93.457 10.653 1.00 61.19 100 PHE A O 1
ATOM 840 N N . GLY A 1 113 ? 14.617 93.793 9.880 1.00 55.85 101 GLY A N 1
ATOM 841 C CA . GLY A 1 113 ? 14.155 94.483 11.066 1.00 53.62 101 GLY A CA 1
ATOM 842 C C . GLY A 1 113 ? 13.651 95.849 10.668 1.00 49.88 101 GLY A C 1
ATOM 843 O O . GLY A 1 113 ? 14.117 96.430 9.693 1.00 51.11 101 GLY A O 1
ATOM 844 N N . THR A 1 114 ? 12.698 96.374 11.420 1.00 48.68 102 THR A N 1
ATOM 845 C CA . THR A 1 114 ? 12.123 97.658 11.058 1.00 51.34 102 THR A CA 1
ATOM 846 C C . THR A 1 114 ? 13.200 98.759 10.956 1.00 51.94 102 THR A C 1
ATOM 847 O O . THR A 1 114 ? 13.345 99.375 9.891 1.00 55.36 102 THR A O 1
ATOM 851 N N . ILE A 1 115 ? 14.002 98.926 12.015 1.00 47.31 103 ILE A N 1
ATOM 852 C CA . ILE A 1 115 ? 15.034 99.958 12.047 1.00 45.50 103 ILE A CA 1
ATOM 853 C C . ILE A 1 115 ? 16.220 99.645 11.115 1.00 43.98 103 ILE A C 1
ATOM 854 O O . ILE A 1 115 ? 16.625 100.461 10.296 1.00 42.82 103 ILE A O 1
ATOM 859 N N . VAL A 1 116 ? 16.797 98.473 11.262 1.00 44.42 104 VAL A N 1
ATOM 860 C CA . VAL A 1 116 ? 17.957 98.096 10.446 1.00 45.28 104 VAL A CA 1
ATOM 861 C C . VAL A 1 116 ? 17.596 98.022 8.947 1.00 43.95 104 VAL A C 1
ATOM 862 O O . VAL A 1 116 ? 18.344 98.432 8.069 1.00 44.09 104 VAL A O 1
ATOM 866 N N . GLY A 1 117 ? 16.432 97.489 8.647 1.00 44.12 105 GLY A N 1
ATOM 867 C CA . GLY A 1 117 ? 15.976 97.420 7.264 1.00 43.89 105 GLY A CA 1
ATOM 868 C C . GLY A 1 117 ? 15.839 98.800 6.641 1.00 43.55 105 GLY A C 1
ATOM 869 O O . GLY A 1 117 ? 16.181 98.998 5.481 1.00 43.56 105 GLY A O 1
ATOM 870 N N . ARG A 1 118 ? 15.363 99.760 7.433 1.00 41.93 106 ARG A N 1
ATOM 871 C CA . ARG A 1 118 ? 15.271 101.133 7.004 1.00 42.50 106 ARG A CA 1
ATOM 872 C C . ARG A 1 118 ? 16.621 101.700 6.633 1.00 42.29 106 ARG A C 1
ATOM 873 O O . ARG A 1 118 ? 16.735 102.407 5.637 1.00 42.78 106 ARG A O 1
ATOM 881 N N . ILE A 1 119 ? 17.634 101.427 7.452 1.00 42.93 107 ILE A N 1
ATOM 882 C CA . ILE A 1 119 ? 18.947 102.006 7.210 1.00 42.77 107 ILE A CA 1
ATOM 883 C C . ILE A 1 119 ? 19.550 101.378 5.926 1.00 43.30 107 ILE A C 1
ATOM 884 O O . ILE A 1 119 ? 20.055 102.076 5.049 1.00 43.43 107 ILE A O 1
ATOM 891 N N . TYR A 1 120 ? 19.450 100.058 5.791 1.00 42.34 108 TYR A N 1
ATOM 892 C CA . TYR A 1 120 ? 19.890 99.385 4.544 1.00 41.93 108 TYR A CA 1
ATOM 893 C C . TYR A 1 120 ? 19.200 99.953 3.312 1.00 42.79 108 TYR A C 1
ATOM 894 O O . TYR A 1 120 ? 19.830 100.262 2.303 1.00 43.21 108 TYR A O 1
ATOM 903 N N . SER A 1 121 ? 17.900 100.127 3.405 1.00 41.89 109 SER A N 1
ATOM 904 C CA . SER A 1 121 ? 17.145 100.628 2.272 1.00 44.98 109 SER A CA 1
ATOM 905 C C . SER A 1 121 ? 17.555 102.017 1.857 1.00 45.10 109 SER A C 1
ATOM 906 O O . SER A 1 121 ? 17.651 102.290 0.665 1.00 44.41 109 SER A O 1
ATOM 909 N N . LYS A 1 122 ? 17.771 102.898 2.839 1.00 45.08 110 LYS A N 1
ATOM 910 C CA . LYS A 1 122 ? 18.208 104.252 2.538 1.00 45.14 110 LYS A CA 1
ATOM 911 C C . LYS A 1 122 ? 19.589 104.262 1.892 1.00 43.84 110 LYS A C 1
ATOM 912 O O . LYS A 1 122 ? 19.812 104.968 0.944 1.00 43.22 110 LYS A O 1
ATOM 918 N N . VAL A 1 123 ? 20.514 103.486 2.414 1.00 43.77 111 VAL A N 1
ATOM 919 C CA . VAL A 1 123 ? 21.856 103.421 1.822 1.00 44.56 111 VAL A CA 1
ATOM 920 C C . VAL A 1 123 ? 21.791 102.917 0.386 1.00 45.40 111 VAL A C 1
ATOM 921 O O . VAL A 1 123 ? 22.278 103.553 -0.533 1.00 47.00 111 VAL A O 1
ATOM 925 N N . ILE A 1 124 ? 21.141 101.777 0.200 1.00 45.88 112 ILE A N 1
ATOM 926 C CA . ILE A 1 124 ? 21.045 101.137 -1.108 1.00 46.45 112 ILE A CA 1
ATOM 927 C C . ILE A 1 124 ? 20.361 102.037 -2.120 1.00 46.93 112 ILE A C 1
ATOM 928 O O . ILE A 1 124 ? 20.797 102.114 -3.250 1.00 45.11 112 ILE A O 1
ATOM 933 N N . SER A 1 125 ? 19.314 102.751 -1.689 1.00 46.81 113 SER A N 1
ATOM 934 C CA . SER A 1 125 ? 18.616 103.703 -2.549 1.00 48.21 113 SER A CA 1
ATOM 935 C C . SER A 1 125 ? 19.454 104.876 -3.013 1.00 47.06 113 SER A C 1
ATOM 936 O O . SER A 1 125 ? 19.091 105.530 -3.972 1.00 47.20 113 SER A O 1
ATOM 939 N N . SER A 1 126 ? 20.530 105.180 -2.305 1.00 45.42 114 SER A N 1
ATOM 940 C CA . SER A 1 126 ? 21.370 106.296 -2.661 1.00 46.34 114 SER A CA 1
ATOM 941 C C . SER A 1 126 ? 22.256 105.995 -3.866 1.00 46.53 114 SER A C 1
ATOM 942 O O . SER A 1 126 ? 22.820 106.917 -4.447 1.00 47.79 114 SER A O 1
ATOM 945 N N . TRP A 1 127 ? 22.384 104.719 -4.241 1.00 46.28 115 TRP A N 1
ATOM 946 C CA . TRP A 1 127 ? 23.245 104.335 -5.367 1.00 46.24 115 TRP A CA 1
ATOM 947 C C . TRP A 1 127 ? 22.510 104.590 -6.669 1.00 48.39 115 TRP A C 1
ATOM 948 O O . TRP A 1 127 ? 21.659 103.792 -7.065 1.00 47.87 115 TRP A O 1
ATOM 959 N N . LYS A 1 128 ? 22.840 105.684 -7.341 1.00 49.08 116 LYS A N 1
ATOM 960 C CA . LYS A 1 128 ? 22.104 106.051 -8.557 1.00 51.34 116 LYS A CA 1
ATOM 961 C C . LYS A 1 128 ? 22.636 105.324 -9.803 1.00 50.14 116 LYS A C 1
ATOM 962 O O . LYS A 1 128 ? 21.871 104.966 -10.659 1.00 50.19 116 LYS A O 1
ATOM 968 N N . ASN A 1 129 ? 23.937 105.076 -9.880 1.00 48.91 117 ASN A N 1
ATOM 969 C CA . ASN A 1 129 ? 24.499 104.327 -10.994 1.00 48.26 117 ASN A CA 1
ATOM 970 C C . ASN A 1 129 ? 25.177 103.098 -10.452 1.00 46.63 117 ASN A C 1
ATOM 971 O O . ASN A 1 129 ? 26.159 103.187 -9.676 1.00 44.16 117 ASN A O 1
ATOM 976 N N . VAL A 1 130 ? 24.652 101.951 -10.865 1.00 45.19 118 VAL A N 1
ATOM 977 C CA . VAL A 1 130 ? 25.064 100.660 -10.354 1.00 46.03 118 VAL A CA 1
ATOM 978 C C . VAL A 1 130 ? 25.431 99.718 -11.493 1.00 45.22 118 VAL A C 1
ATOM 979 O O . VAL A 1 130 ? 24.681 99.580 -12.458 1.00 45.18 118 VAL A O 1
ATOM 983 N N . VAL A 1 131 ? 26.587 99.080 -11.379 1.00 44.01 119 VAL A N 1
ATOM 984 C CA . VAL A 1 131 ? 26.981 98.013 -12.286 1.00 44.50 119 VAL A CA 1
ATOM 985 C C . VAL A 1 131 ? 26.827 96.697 -11.549 1.00 43.65 119 VAL A C 1
ATOM 986 O O . VAL A 1 131 ? 27.387 96.523 -10.470 1.00 41.30 119 VAL A O 1
ATOM 990 N N . LEU A 1 132 ? 26.038 95.786 -12.126 1.00 42.74 120 LEU A N 1
ATOM 991 C CA . LEU A 1 132 ? 25.809 94.477 -11.519 1.00 45.18 120 LEU A CA 1
ATOM 992 C C . LEU A 1 132 ? 26.850 93.486 -12.004 1.00 45.51 120 LEU A C 1
ATOM 993 O O . LEU A 1 132 ? 27.038 93.326 -13.197 1.00 45.70 120 LEU A O 1
ATOM 998 N N . LEU A 1 133 ? 27.548 92.849 -11.074 1.00 45.28 121 LEU A N 1
ATOM 999 C CA . LEU A 1 133 ? 28.595 91.884 -11.393 1.00 45.00 121 LEU A CA 1
ATOM 1000 C C . LEU A 1 133 ? 28.100 90.449 -11.197 1.00 46.52 121 LEU A C 1
ATOM 1001 O O . LEU A 1 133 ? 27.108 90.197 -10.464 1.00 44.90 121 LEU A O 1
ATOM 1006 N N . LYS A 1 134 ? 28.754 89.518 -11.897 1.00 46.51 122 LYS A N 1
ATOM 1007 C CA . LYS A 1 134 ? 28.449 88.083 -11.786 1.00 47.30 122 LYS A CA 1
ATOM 1008 C C . LYS A 1 134 ? 29.606 87.282 -11.179 1.00 47.27 122 LYS A C 1
ATOM 1009 O O . LYS A 1 134 ? 29.401 86.172 -10.686 1.00 48.11 122 LYS A O 1
ATOM 1015 N N . GLY A 1 135 ? 30.814 87.851 -11.213 1.00 45.84 123 GLY A N 1
ATOM 1016 C CA . GLY A 1 135 ? 32.030 87.107 -10.924 1.00 46.02 123 GLY A CA 1
ATOM 1017 C C . GLY A 1 135 ? 32.793 86.793 -12.215 1.00 45.32 123 GLY A C 1
ATOM 1018 O O . GLY A 1 135 ? 32.202 86.628 -13.261 1.00 44.82 123 GLY A O 1
ATOM 1019 N N . GLU A 1 136 ? 34.114 86.739 -12.095 1.00 44.99 124 GLU A N 1
ATOM 1020 C CA . GLU A 1 136 ? 35.053 86.491 -13.178 1.00 45.45 124 GLU A CA 1
ATOM 1021 C C . GLU A 1 136 ? 35.340 87.722 -14.059 1.00 45.87 124 GLU A C 1
ATOM 1022 O O . GLU A 1 136 ? 36.215 87.640 -14.895 1.00 45.73 124 GLU A O 1
ATOM 1028 N N . GLU A 1 137 ? 34.655 88.848 -13.854 1.00 45.08 125 GLU A N 1
ATOM 1029 C CA . GLU A 1 137 ? 34.969 90.057 -14.611 1.00 45.44 125 GLU A CA 1
ATOM 1030 C C . GLU A 1 137 ? 36.397 90.531 -14.318 1.00 45.64 125 GLU A C 1
ATOM 1031 O O . GLU A 1 137 ? 36.930 90.327 -13.235 1.00 45.19 125 GLU A O 1
ATOM 1037 N N . SER A 1 138 ? 37.008 91.127 -15.330 1.00 45.60 126 SER A N 1
ATOM 1038 C CA . SER A 1 138 ? 38.280 91.799 -15.209 1.00 47.32 126 SER A CA 1
ATOM 1039 C C . SER A 1 138 ? 38.012 93.268 -15.489 1.00 46.91 126 SER A C 1
ATOM 1040 O O . SER A 1 138 ? 37.558 93.619 -16.581 1.00 48.93 126 SER A O 1
ATOM 1043 N N . LEU A 1 139 ? 38.281 94.122 -14.512 1.00 45.69 127 LEU A N 1
ATOM 1044 C CA . LEU A 1 139 ? 37.929 95.534 -14.581 1.00 45.54 127 LEU A CA 1
ATOM 1045 C C . LEU A 1 139 ? 39.167 96.414 -14.573 1.00 45.07 127 LEU A C 1
ATOM 1046 O O . LEU A 1 139 ? 40.237 95.997 -14.121 1.00 45.61 127 LEU A O 1
ATOM 1051 N N . PHE A 1 140 ? 38.986 97.654 -15.027 1.00 45.28 128 PHE A N 1
ATOM 1052 C CA . PHE A 1 140 ? 40.025 98.710 -15.010 1.00 46.16 128 PHE A CA 1
ATOM 1053 C C . PHE A 1 140 ? 41.275 98.264 -15.745 1.00 46.48 128 PHE A C 1
ATOM 1054 O O . PHE A 1 140 ? 42.340 98.099 -15.133 1.00 46.67 128 PHE A O 1
ATOM 1062 N N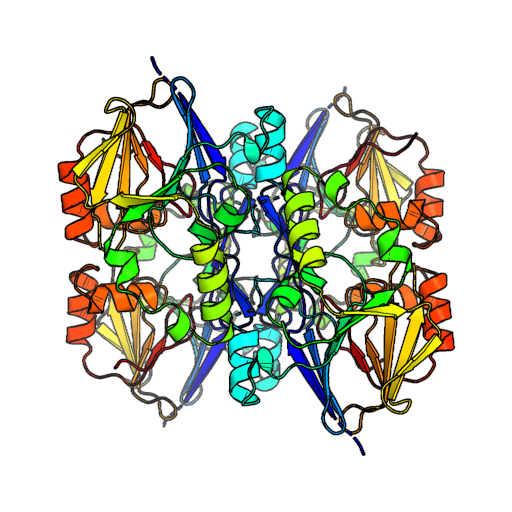 . ASP A 1 141 ? 41.119 98.041 -17.055 1.00 47.49 129 ASP A N 1
ATOM 1063 C CA . ASP A 1 141 ? 42.191 97.551 -17.899 1.00 47.58 129 ASP A CA 1
ATOM 1064 C C . ASP A 1 141 ? 42.831 96.315 -17.297 1.00 46.37 129 ASP A C 1
ATOM 1065 O O . ASP A 1 141 ? 44.046 96.182 -17.254 1.00 45.05 129 ASP A O 1
ATOM 1070 N N . GLU A 1 142 ? 41.987 95.405 -16.821 1.00 46.80 130 GLU A N 1
ATOM 1071 C CA . GLU A 1 142 ? 42.407 94.115 -16.281 1.00 48.04 130 GLU A CA 1
ATOM 1072 C C . GLU A 1 142 ? 43.246 94.179 -15.006 1.00 48.33 130 GLU A C 1
ATOM 1073 O O . GLU A 1 142 ? 43.815 93.166 -14.596 1.00 49.64 130 GLU A O 1
ATOM 1079 N N . LYS A 1 143 ? 43.220 95.324 -14.319 1.00 47.15 131 LYS A N 1
ATOM 1080 C CA . LYS A 1 143 ? 43.964 95.474 -13.060 1.00 47.40 131 LYS A CA 1
ATOM 1081 C C . LYS A 1 143 ? 43.218 94.866 -11.878 1.00 47.28 131 LYS A C 1
ATOM 1082 O O . LYS A 1 143 ? 43.830 94.608 -10.814 1.00 45.81 131 LYS A O 1
ATOM 1088 N N . VAL A 1 144 ? 41.897 94.704 -12.037 1.00 45.97 132 VAL A N 1
ATOM 1089 C CA . VAL A 1 144 ? 41.040 94.217 -10.966 1.00 46.24 132 VAL A CA 1
ATOM 1090 C C . VAL A 1 144 ? 40.286 93.000 -11.460 1.00 46.23 132 VAL A C 1
ATOM 1091 O O . VAL A 1 144 ? 39.566 93.069 -12.444 1.00 47.16 132 VAL A O 1
ATOM 1095 N N . LYS A 1 145 ? 40.530 91.870 -10.816 1.00 44.89 133 LYS A N 1
ATOM 1096 C CA . LYS A 1 145 ? 39.802 90.646 -11.106 1.00 44.42 133 LYS A CA 1
ATOM 1097 C C . LYS A 1 145 ? 38.775 90.372 -10.008 1.00 44.33 133 LYS A C 1
ATOM 1098 O O . LYS A 1 145 ? 39.104 90.377 -8.832 1.00 43.06 133 LYS A O 1
ATOM 1104 N N . VAL A 1 146 ? 37.540 90.115 -10.441 1.00 43.60 134 VAL A N 1
ATOM 1105 C CA . VAL A 1 146 ? 36.394 89.887 -9.552 1.00 43.73 134 VAL A CA 1
ATOM 1106 C C . VAL A 1 146 ? 36.105 88.407 -9.405 1.00 42.26 134 VAL A C 1
ATOM 1107 O O . VAL A 1 146 ? 35.972 87.696 -10.387 1.00 40.85 134 VAL A O 1
ATOM 1111 N N . PHE A 1 147 ? 35.957 87.962 -8.168 1.00 42.61 135 PHE A N 1
ATOM 1112 C CA . PHE A 1 147 ? 35.655 86.567 -7.881 1.00 43.20 135 PHE A CA 1
ATOM 1113 C C . PHE A 1 147 ? 34.397 86.506 -7.042 1.00 42.99 135 PHE A C 1
ATOM 1114 O O . PHE A 1 147 ? 34.276 87.214 -6.031 1.00 42.54 135 PHE A O 1
ATOM 1122 N N . HIS A 1 148 ? 33.471 85.657 -7.447 1.00 41.74 136 HIS A N 1
ATOM 1123 C CA . HIS A 1 148 ? 32.271 85.372 -6.625 1.00 42.88 136 HIS A CA 1
ATOM 1124 C C . HIS A 1 148 ? 32.655 84.386 -5.541 1.00 42.66 136 HIS A C 1
ATOM 1125 O O . HIS A 1 148 ? 33.044 83.254 -5.829 1.00 43.51 136 HIS A O 1
ATOM 1132 N N . THR A 1 149 ? 32.559 84.824 -4.296 1.00 43.73 137 THR A N 1
ATOM 1133 C CA . THR A 1 149 ? 33.026 84.045 -3.172 1.00 43.31 137 THR A CA 1
ATOM 1134 C C . THR A 1 149 ? 31.915 83.978 -2.118 1.00 42.18 137 THR A C 1
ATOM 1135 O O . THR A 1 149 ? 32.040 84.580 -1.051 1.00 42.12 137 THR A O 1
ATOM 1139 N N . PRO A 1 150 ? 30.840 83.250 -2.419 1.00 42.21 138 PRO A N 1
ATOM 1140 C CA . PRO A 1 150 ? 29.620 83.299 -1.581 1.00 44.23 138 PRO A CA 1
ATOM 1141 C C . PRO A 1 150 ? 29.679 82.455 -0.289 1.00 45.05 138 PRO A C 1
ATOM 1142 O O . PRO A 1 150 ? 28.798 81.686 -0.016 1.00 47.39 138 PRO A O 1
ATOM 1146 N N . TRP A 1 151 ? 30.738 82.593 0.488 1.00 45.61 139 TRP A N 1
ATOM 1147 C CA . TRP A 1 151 ? 30.920 81.792 1.712 1.00 46.18 139 TRP A CA 1
ATOM 1148 C C . TRP A 1 151 ? 30.889 82.758 2.877 1.00 47.30 139 TRP A C 1
ATOM 1149 O O . TRP A 1 151 ? 31.832 82.869 3.691 1.00 49.42 139 TRP A O 1
ATOM 1160 N N . HIS A 1 152 ? 29.787 83.482 2.927 1.00 46.02 140 HIS A N 1
ATOM 1161 C CA . HIS A 1 152 ? 29.531 84.485 3.952 1.00 46.37 140 HIS A CA 1
ATOM 1162 C C . HIS A 1 152 ? 28.176 85.151 3.661 1.00 46.76 140 HIS A C 1
ATOM 1163 O O . HIS A 1 152 ? 27.323 85.310 4.540 1.00 44.82 140 HIS A O 1
ATOM 1170 N N . ALA A 1 153 ? 27.988 85.525 2.394 1.00 45.91 141 ALA A N 1
ATOM 1171 C CA . ALA A 1 153 ? 26.703 86.065 1.913 1.00 44.96 141 ALA A CA 1
ATOM 1172 C C . ALA A 1 153 ? 26.606 85.725 0.436 1.00 43.66 141 ALA A C 1
ATOM 1173 O O . ALA A 1 153 ? 27.646 85.583 -0.234 1.00 43.99 141 ALA A O 1
ATOM 1175 N N . ARG A 1 154 ? 25.390 85.548 -0.072 1.00 42.83 142 ARG A N 1
ATOM 1176 C CA . ARG A 1 154 ? 25.205 85.079 -1.447 1.00 46.52 142 ARG A CA 1
ATOM 1177 C C . ARG A 1 154 ? 25.840 86.017 -2.477 1.00 44.58 142 ARG A C 1
ATOM 1178 O O . ARG A 1 154 ? 26.252 85.585 -3.553 1.00 44.42 142 ARG A O 1
ATOM 1186 N N . GLU A 1 155 ? 25.908 87.307 -2.159 1.00 43.64 143 GLU A N 1
ATOM 1187 C CA . GLU A 1 155 ? 26.432 88.308 -3.110 1.00 44.14 143 GLU A CA 1
ATOM 1188 C C . GLU A 1 155 ? 27.924 88.604 -2.941 1.00 43.23 143 GLU A C 1
ATOM 1189 O O . GLU A 1 155 ? 28.468 89.531 -3.554 1.00 44.96 143 GLU A O 1
ATOM 1195 N N . HIS A 1 156 ? 28.592 87.813 -2.111 1.00 43.29 144 HIS A N 1
ATOM 1196 C CA . HIS A 1 156 ? 29.914 88.158 -1.668 1.00 42.05 144 HIS A CA 1
ATOM 1197 C C . HIS A 1 156 ? 30.960 88.016 -2.779 1.00 41.13 144 HIS A C 1
ATOM 1198 O O . HIS A 1 156 ? 31.030 86.995 -3.495 1.00 40.80 144 HIS A O 1
ATOM 1205 N N . LEU A 1 157 ? 31.807 89.033 -2.866 1.00 41.36 145 LEU A N 1
ATOM 1206 C CA . LEU A 1 157 ? 32.887 89.115 -3.841 1.00 41.78 145 LEU A CA 1
ATOM 1207 C C . LEU A 1 157 ? 34.222 89.347 -3.169 1.00 42.83 145 LEU A C 1
ATOM 1208 O O . LEU A 1 157 ? 34.310 90.038 -2.136 1.00 42.92 145 LEU A O 1
ATOM 1213 N N . SER A 1 158 ? 35.265 88.792 -3.796 1.00 43.55 146 SER A N 1
ATOM 1214 C CA . SER A 1 158 ? 36.650 89.098 -3.470 1.00 43.71 146 SER A CA 1
ATOM 1215 C C . SER A 1 158 ? 37.297 89.698 -4.733 1.00 43.76 146 SER A C 1
ATOM 1216 O O . SER A 1 158 ? 36.870 89.420 -5.869 1.00 44.50 146 SER A O 1
ATOM 1219 N N . PHE A 1 159 ? 38.305 90.538 -4.518 1.00 43.82 147 PHE A N 1
ATOM 1220 C CA . PHE A 1 159 ? 38.961 91.270 -5.594 1.00 43.70 147 PHE A CA 1
ATOM 1221 C C . PHE A 1 159 ? 40.487 91.090 -5.564 1.00 43.25 147 PHE A C 1
ATOM 1222 O O . PHE A 1 159 ? 41.135 91.315 -4.545 1.00 44.51 147 PHE A O 1
ATOM 1230 N N . LEU A 1 160 ? 41.040 90.694 -6.701 1.00 44.64 148 LEU A N 1
ATOM 1231 C CA . LEU A 1 160 ? 42.471 90.543 -6.861 1.00 44.68 148 LEU A CA 1
ATOM 1232 C C . LEU A 1 160 ? 42.991 91.716 -7.671 1.00 45.14 148 LEU A C 1
ATOM 1233 O O . LEU A 1 160 ? 42.516 91.972 -8.797 1.00 43.34 148 LEU A O 1
ATOM 1238 N N . LEU A 1 161 ? 43.980 92.406 -7.117 1.00 44.48 149 LEU A N 1
ATOM 1239 C CA . LEU A 1 161 ? 44.453 93.666 -7.653 1.00 44.95 149 LEU A CA 1
ATOM 1240 C C . LEU A 1 161 ? 45.911 93.509 -8.109 1.00 44.92 149 LEU A C 1
ATOM 1241 O O . LEU A 1 161 ? 46.732 92.980 -7.369 1.00 46.27 149 LEU A O 1
ATOM 1246 N N . ASP A 1 162 ? 46.224 94.005 -9.286 1.00 45.06 150 ASP A N 1
ATOM 1247 C CA . ASP A 1 162 ? 47.623 94.101 -9.699 1.00 46.60 150 ASP A CA 1
ATOM 1248 C C . ASP A 1 162 ? 48.086 95.545 -9.551 1.00 45.06 150 ASP A C 1
ATOM 1249 O O . ASP A 1 162 ? 47.768 96.411 -10.360 1.00 44.69 150 ASP A O 1
ATOM 1254 N N . THR A 1 163 ? 48.785 95.782 -8.445 1.00 44.26 151 THR A N 1
ATOM 1255 C CA . THR A 1 163 ? 49.216 97.115 -8.048 1.00 45.27 151 THR A CA 1
ATOM 1256 C C . THR A 1 163 ? 50.710 97.296 -8.276 1.00 46.30 151 THR A C 1
ATOM 1257 O O . THR A 1 163 ? 51.500 96.339 -8.273 1.00 46.88 151 THR A O 1
ATOM 1261 N N . GLU A 1 164 ? 51.094 98.546 -8.511 1.00 47.57 152 GLU A N 1
ATOM 1262 C CA . GLU A 1 164 ? 52.489 98.905 -8.717 1.00 47.65 152 GLU A CA 1
ATOM 1263 C C . GLU A 1 164 ? 53.270 98.945 -7.408 1.00 46.59 152 GLU A C 1
ATOM 1264 O O . GLU A 1 164 ? 54.455 98.608 -7.370 1.00 47.41 152 GLU A O 1
ATOM 1270 N N . ASN A 1 165 ? 52.617 99.380 -6.339 1.00 43.96 153 ASN A N 1
ATOM 1271 C CA . ASN A 1 165 ? 53.309 99.634 -5.073 1.00 44.29 153 ASN A CA 1
ATOM 1272 C C . ASN A 1 165 ? 53.193 98.523 -4.034 1.00 43.67 153 ASN A C 1
ATOM 1273 O O . ASN A 1 165 ? 53.938 98.510 -3.059 1.00 44.63 153 ASN A O 1
ATOM 1278 N N . ALA A 1 166 ? 52.244 97.615 -4.211 1.00 44.41 154 ALA A N 1
ATOM 1279 C CA . ALA A 1 166 ? 52.046 96.522 -3.261 1.00 44.67 154 ALA A CA 1
ATOM 1280 C C . ALA A 1 166 ? 51.976 95.138 -3.910 1.00 44.28 154 ALA A C 1
ATOM 1281 O O . ALA A 1 166 ? 51.663 94.148 -3.244 1.00 44.63 154 ALA A O 1
ATOM 1283 N N . GLY A 1 167 ? 52.301 95.068 -5.189 1.00 42.70 155 GLY A N 1
ATOM 1284 C CA . GLY A 1 167 ? 52.250 93.832 -5.925 1.00 43.25 155 GLY A CA 1
ATOM 1285 C C . GLY A 1 167 ? 50.810 93.333 -6.085 1.00 42.71 155 GLY A C 1
ATOM 1286 O O . GLY A 1 167 ? 49.893 94.118 -6.261 1.00 42.54 155 GLY A O 1
ATOM 1287 N N . ARG A 1 168 ? 50.657 92.015 -6.035 1.00 43.49 156 ARG A N 1
ATOM 1288 C CA . ARG A 1 168 ? 49.390 91.335 -6.258 1.00 45.38 156 ARG A CA 1
ATOM 1289 C C . ARG A 1 168 ? 48.697 91.215 -4.908 1.00 43.44 156 ARG A C 1
ATOM 1290 O O . ARG A 1 168 ? 49.214 90.590 -3.987 1.00 42.22 156 ARG A O 1
ATOM 1298 N N . VAL A 1 169 ? 47.545 91.864 -4.806 1.00 42.73 157 VAL A N 1
ATOM 1299 C CA . VAL A 1 169 ? 46.839 92.040 -3.525 1.00 43.88 157 VAL A CA 1
ATOM 1300 C C . VAL A 1 169 ? 45.465 91.414 -3.617 1.00 43.68 157 VAL A C 1
ATOM 1301 O O . VAL A 1 169 ? 44.721 91.669 -4.565 1.00 42.52 157 VAL A O 1
ATOM 1305 N N . LEU A 1 170 ? 45.132 90.596 -2.625 1.00 43.65 158 LEU A N 1
ATOM 1306 C CA . LEU A 1 170 ? 43.790 90.024 -2.523 1.00 42.76 158 LEU A CA 1
ATOM 1307 C C . LEU A 1 170 ? 42.988 90.728 -1.426 1.00 43.43 158 LEU A C 1
ATOM 1308 O O . LEU A 1 170 ? 43.347 90.660 -0.238 1.00 42.87 158 LEU A O 1
ATOM 1313 N N . ILE A 1 171 ? 41.922 91.406 -1.848 1.00 43.30 159 ILE A N 1
ATOM 1314 C CA . ILE A 1 171 ? 40.909 91.950 -0.945 1.00 43.53 159 ILE A CA 1
ATOM 1315 C C . ILE A 1 171 ? 39.913 90.802 -0.672 1.00 44.95 159 ILE A C 1
ATOM 1316 O O . ILE A 1 171 ? 39.120 90.427 -1.517 1.00 43.71 159 ILE A O 1
ATOM 1321 N N . THR A 1 172 ? 40.031 90.184 0.496 1.00 45.25 160 THR A N 1
ATOM 1322 C CA . THR A 1 172 ? 39.327 88.918 0.745 1.00 44.73 160 THR A CA 1
ATOM 1323 C C . THR A 1 172 ? 37.855 89.100 0.962 1.00 44.85 160 THR A C 1
ATOM 1324 O O . THR A 1 172 ? 37.043 88.266 0.505 1.00 43.20 160 THR A O 1
ATOM 1328 N N . GLY A 1 173 ? 37.516 90.205 1.641 1.00 45.30 161 GLY A N 1
ATOM 1329 C CA . GLY A 1 173 ? 36.198 90.365 2.201 1.00 44.75 161 GLY A CA 1
ATOM 1330 C C . GLY A 1 173 ? 36.028 89.403 3.366 1.00 45.40 161 GLY A C 1
ATOM 1331 O O . GLY A 1 173 ? 37.008 88.840 3.910 1.00 44.70 161 GLY A O 1
ATOM 1332 N N . ASP A 1 174 ? 34.772 89.228 3.753 1.00 45.64 162 ASP A N 1
ATOM 1333 C CA . ASP A 1 174 ? 34.428 88.557 4.992 1.00 45.21 162 ASP A CA 1
ATOM 1334 C C . ASP A 1 174 ? 34.469 87.047 4.960 1.00 45.83 162 ASP A C 1
ATOM 1335 O O . ASP A 1 174 ? 34.102 86.412 5.940 1.00 44.63 162 ASP A O 1
ATOM 1340 N N . ILE A 1 175 ? 34.913 86.460 3.851 1.00 42.57 163 ILE A N 1
ATOM 1341 C CA . ILE A 1 175 ? 35.198 85.037 3.867 1.00 44.24 163 ILE A CA 1
ATOM 1342 C C . ILE A 1 175 ? 36.383 84.734 4.816 1.00 43.85 163 ILE A C 1
ATOM 1343 O O . ILE A 1 175 ? 36.496 83.622 5.301 1.00 42.82 163 ILE A O 1
ATOM 1348 N N . THR A 1 176 ? 37.281 85.707 5.013 1.00 44.22 164 THR A N 1
ATOM 1349 C CA . THR A 1 176 ? 38.353 85.626 6.003 1.00 44.67 164 THR A CA 1
ATOM 1350 C C . THR A 1 176 ? 38.420 87.004 6.692 1.00 43.37 164 THR A C 1
ATOM 1351 O O . THR A 1 176 ? 39.111 87.905 6.241 1.00 42.97 164 THR A O 1
ATOM 1355 N N . PRO A 1 177 ? 37.654 87.179 7.755 1.00 44.44 165 PRO A N 1
ATOM 1356 C CA . PRO A 1 177 ? 37.517 88.531 8.328 1.00 45.48 165 PRO A CA 1
ATOM 1357 C C . PRO A 1 177 ? 38.786 89.102 8.951 1.00 45.90 165 PRO A C 1
ATOM 1358 O O . PRO A 1 177 ? 38.975 90.331 8.960 1.00 44.53 165 PRO A O 1
ATOM 1362 N N . ASN A 1 178 ? 39.660 88.214 9.428 1.00 45.64 166 ASN A N 1
ATOM 1363 C CA . ASN A 1 178 ? 40.855 88.620 10.104 1.00 46.53 166 ASN A CA 1
ATOM 1364 C C . ASN A 1 178 ? 41.948 87.563 9.987 1.00 45.84 166 ASN A C 1
ATOM 1365 O O . ASN A 1 178 ? 41.754 86.524 9.384 1.00 45.43 166 ASN A O 1
ATOM 1370 N N . ARG A 1 179 ? 43.106 87.862 10.542 1.00 45.93 167 ARG A N 1
ATOM 1371 C CA . ARG A 1 179 ? 44.271 86.967 10.458 1.00 48.28 167 ARG A CA 1
ATOM 1372 C C . ARG A 1 179 ? 44.015 85.597 11.055 1.00 46.38 167 ARG A C 1
ATOM 1373 O O . ARG A 1 179 ? 44.430 84.574 10.503 1.00 45.00 167 ARG A O 1
ATOM 1381 N N . LEU A 1 180 ? 43.332 85.558 12.184 1.00 46.26 168 LEU A N 1
ATOM 1382 C CA . LEU A 1 180 ? 43.028 84.257 12.806 1.00 48.58 168 LEU A CA 1
ATOM 1383 C C . LEU A 1 180 ? 42.208 83.366 11.880 1.00 46.23 168 LEU A C 1
ATOM 1384 O O . LEU A 1 180 ? 42.430 82.153 11.819 1.00 44.54 168 LEU A O 1
ATOM 1389 N N . SER A 1 181 ? 41.262 83.936 11.147 1.00 46.41 169 SER A N 1
ATOM 1390 C CA . SER A 1 181 ? 40.449 83.089 10.262 1.00 47.66 169 SER A CA 1
ATOM 1391 C C . SER A 1 181 ? 41.303 82.545 9.146 1.00 46.65 169 SER A C 1
ATOM 1392 O O . SER A 1 181 ? 41.134 81.410 8.700 1.00 46.39 169 SER A O 1
ATOM 1395 N N . TYR A 1 182 ? 42.254 83.349 8.686 1.00 47.23 170 TYR A N 1
ATOM 1396 C CA . TYR A 1 182 ? 43.188 82.887 7.684 1.00 46.77 170 TYR A CA 1
ATOM 1397 C C . TYR A 1 182 ? 44.085 81.779 8.229 1.00 46.08 170 TYR A C 1
ATOM 1398 O O . TYR A 1 182 ? 44.340 80.789 7.565 1.00 46.59 170 TYR A O 1
ATOM 1407 N N . TYR A 1 183 ? 44.606 81.964 9.433 1.00 46.36 171 TYR A N 1
ATOM 1408 C CA . TYR A 1 183 ? 45.419 80.916 10.048 1.00 47.86 171 TYR A CA 1
ATOM 1409 C C . TYR A 1 183 ? 44.621 79.619 10.231 1.00 46.66 171 TYR A C 1
ATOM 1410 O O . TYR A 1 183 ? 45.171 78.542 10.122 1.00 44.59 171 TYR A O 1
ATOM 1419 N N . ASP A 1 184 ? 43.341 79.715 10.542 1.00 44.63 172 ASP A N 1
ATOM 1420 C CA . ASP A 1 184 ? 42.526 78.490 10.668 1.00 46.67 172 ASP A CA 1
ATOM 1421 C C . ASP A 1 184 ? 42.508 77.687 9.376 1.00 46.38 172 ASP A C 1
ATOM 1422 O O . ASP A 1 184 ? 42.649 76.475 9.400 1.00 43.79 172 ASP A O 1
ATOM 1427 N N . ILE A 1 185 ? 42.362 78.377 8.256 1.00 49.93 173 ILE A N 1
ATOM 1428 C CA . ILE A 1 185 ? 42.459 77.751 6.936 1.00 52.34 173 ILE A CA 1
ATOM 1429 C C . ILE A 1 185 ? 43.810 77.071 6.707 1.00 55.09 173 ILE A C 1
ATOM 1430 O O . ILE A 1 185 ? 43.894 75.900 6.361 1.00 56.55 173 ILE A O 1
ATOM 1437 N N . ILE A 1 186 ? 44.887 77.794 6.944 1.00 57.63 174 ILE A N 1
ATOM 1438 C CA . ILE A 1 186 ? 46.221 77.210 6.838 1.00 56.52 174 ILE A CA 1
ATOM 1439 C C . ILE A 1 186 ? 46.421 75.986 7.714 1.00 55.56 174 ILE A C 1
ATOM 1440 O O . ILE A 1 186 ? 47.108 75.048 7.303 1.00 56.11 174 ILE A O 1
ATOM 1445 N N . LYS A 1 187 ? 45.873 76.016 8.934 1.00 52.56 175 LYS A N 1
ATOM 1446 C CA . LYS A 1 187 ? 46.001 74.891 9.849 1.00 50.86 175 LYS A CA 1
ATOM 1447 C C . LYS A 1 187 ? 45.082 73.695 9.480 1.00 49.64 175 LYS A C 1
ATOM 1448 O O . LYS A 1 187 ? 45.191 72.634 10.070 1.00 49.82 175 LYS A O 1
ATOM 1454 N N . GLY A 1 188 ? 44.200 73.868 8.499 1.00 50.29 176 GLY A N 1
ATOM 1455 C CA . GLY A 1 188 ? 43.445 72.750 7.947 1.00 50.96 176 GLY A CA 1
ATOM 1456 C C . GLY A 1 188 ? 42.040 72.522 8.512 1.00 51.04 176 GLY A C 1
ATOM 1457 O O . GLY A 1 188 ? 41.418 71.513 8.213 1.00 50.55 176 GLY A O 1
ATOM 1458 N N . TYR A 1 189 ? 41.527 73.441 9.317 1.00 47.46 177 TYR A N 1
ATOM 1459 C CA . TYR A 1 189 ? 40.222 73.217 9.902 1.00 45.96 177 TYR A CA 1
ATOM 1460 C C . TYR A 1 189 ? 39.251 74.339 9.597 1.00 44.95 177 TYR A C 1
ATOM 1461 O O . TYR A 1 189 ? 38.176 74.392 10.167 1.00 44.12 177 TYR A O 1
ATOM 1470 N N . GLY A 1 190 ? 39.619 75.220 8.673 1.00 43.02 178 GLY A N 1
ATOM 1471 C CA . GLY A 1 190 ? 38.706 76.257 8.207 1.00 43.80 178 GLY A CA 1
ATOM 1472 C C . GLY A 1 190 ? 37.896 75.777 7.020 1.00 43.18 178 GLY A C 1
ATOM 1473 O O . GLY A 1 190 ? 37.959 74.597 6.657 1.00 42.49 178 GLY A O 1
ATOM 1474 N N . SER A 1 191 ? 37.153 76.702 6.410 1.00 44.40 179 SER A N 1
ATOM 1475 C CA . SER A 1 191 ? 36.355 76.459 5.201 1.00 43.81 179 SER A CA 1
ATOM 1476 C C . SER A 1 191 ? 37.150 75.801 4.090 1.00 42.73 179 SER A C 1
ATOM 1477 O O . SER A 1 191 ? 38.165 76.330 3.648 1.00 42.98 179 SER A O 1
ATOM 1480 N N . VAL A 1 192 ? 36.656 74.670 3.613 1.00 41.26 180 VAL A N 1
ATOM 1481 C CA . VAL A 1 192 ? 37.233 74.009 2.474 1.00 41.62 180 VAL A CA 1
ATOM 1482 C C . VAL A 1 192 ? 37.085 74.870 1.216 1.00 40.98 180 VAL A C 1
ATOM 1483 O O . VAL A 1 192 ? 38.001 74.940 0.407 1.00 40.34 180 VAL A O 1
ATOM 1487 N N . GLN A 1 193 ? 35.958 75.558 1.083 1.00 40.99 181 GLN A N 1
ATOM 1488 C CA . GLN A 1 193 ? 35.713 76.408 -0.078 1.00 41.77 181 GLN A CA 1
ATOM 1489 C C . GLN A 1 193 ? 36.660 77.584 -0.132 1.00 41.91 181 GLN A C 1
ATOM 1490 O O . GLN A 1 193 ? 37.188 77.939 -1.188 1.00 41.55 181 GLN A O 1
ATOM 1496 N N . VAL A 1 194 ? 36.891 78.201 1.018 1.00 42.61 182 VAL A N 1
ATOM 1497 C CA . VAL A 1 194 ? 37.815 79.326 1.090 1.00 42.54 182 VAL A CA 1
ATOM 1498 C C . VAL A 1 194 ? 39.245 78.842 0.818 1.00 42.96 182 VAL A C 1
ATOM 1499 O O . VAL A 1 194 ? 39.996 79.477 0.084 1.00 43.11 182 VAL A O 1
ATOM 1503 N N . LYS A 1 195 ? 39.614 77.706 1.397 1.00 42.55 183 LYS A N 1
ATOM 1504 C CA . LYS A 1 195 ? 40.897 77.148 1.170 1.00 43.08 183 LYS A CA 1
ATOM 1505 C C . LYS A 1 195 ? 41.106 76.855 -0.320 1.00 43.74 183 LYS A C 1
ATOM 1506 O O . LYS A 1 195 ? 42.140 77.199 -0.860 1.00 44.34 183 LYS A O 1
ATOM 1512 N N . ASN A 1 196 ? 40.120 76.245 -0.991 1.00 42.51 184 ASN A N 1
ATOM 1513 C CA . ASN A 1 196 ? 40.239 75.988 -2.428 1.00 42.69 184 ASN A CA 1
ATOM 1514 C C . ASN A 1 196 ? 40.339 77.291 -3.226 1.00 42.10 184 ASN A C 1
ATOM 1515 O O . ASN A 1 196 ? 41.041 77.357 -4.236 1.00 41.93 184 ASN A O 1
ATOM 1520 N N . PHE A 1 197 ? 39.631 78.319 -2.786 1.00 42.29 185 PHE A N 1
ATOM 1521 C CA . PHE A 1 197 ? 39.709 79.610 -3.439 1.00 42.25 185 PHE A CA 1
ATOM 1522 C C . PHE A 1 197 ? 41.111 80.209 -3.348 1.00 43.36 185 PHE A C 1
ATOM 1523 O O . PHE A 1 197 ? 41.661 80.695 -4.323 1.00 42.74 185 PHE A O 1
ATOM 1531 N N . LEU A 1 198 ? 41.696 80.188 -2.168 1.00 44.90 186 LEU A N 1
ATOM 1532 C CA . LEU A 1 198 ? 43.047 80.722 -2.014 1.00 45.26 186 LEU A CA 1
ATOM 1533 C C . LEU A 1 198 ? 44.053 79.919 -2.841 1.00 45.23 186 LEU A C 1
ATOM 1534 O O . LEU A 1 198 ? 45.000 80.490 -3.359 1.00 45.47 186 LEU A O 1
ATOM 1539 N N . ASP A 1 199 ? 43.843 78.608 -2.967 1.00 45.60 187 ASP A N 1
ATOM 1540 C CA . ASP A 1 199 ? 44.679 77.790 -3.835 1.00 46.75 187 ASP A CA 1
ATOM 1541 C C . ASP A 1 199 ? 44.555 78.214 -5.299 1.00 47.51 187 ASP A C 1
ATOM 1542 O O . ASP A 1 199 ? 45.543 78.234 -6.033 1.00 47.91 187 ASP A O 1
ATOM 1547 N N . ARG A 1 200 ? 43.333 78.516 -5.724 1.00 46.92 188 ARG A N 1
ATOM 1548 C CA . ARG A 1 200 ? 43.084 78.947 -7.080 1.00 46.75 188 ARG A CA 1
ATOM 1549 C C . ARG A 1 200 ? 43.765 80.282 -7.387 1.00 47.11 188 ARG A C 1
ATOM 1550 O O . ARG A 1 200 ? 44.355 80.461 -8.453 1.00 47.19 188 ARG A O 1
ATOM 1558 N N . VAL A 1 201 ? 43.693 81.211 -6.446 1.00 47.56 189 VAL A N 1
ATOM 1559 C CA . VAL A 1 201 ? 44.311 82.518 -6.595 1.00 48.76 189 VAL A CA 1
ATOM 1560 C C . VAL A 1 201 ? 45.834 82.399 -6.709 1.00 49.10 189 VAL A C 1
ATOM 1561 O O . VAL A 1 201 ? 46.446 83.096 -7.489 1.00 49.63 189 VAL A O 1
ATOM 1565 N N . GLY A 1 202 ? 46.425 81.505 -5.936 1.00 49.98 190 GLY A N 1
ATOM 1566 C CA . GLY A 1 202 ? 47.849 81.254 -6.012 1.00 50.60 190 GLY A CA 1
ATOM 1567 C C . GLY A 1 202 ? 48.680 82.325 -5.313 1.00 50.05 190 GLY A C 1
ATOM 1568 O O . GLY A 1 202 ? 48.210 82.988 -4.398 1.00 47.40 190 GLY A O 1
ATOM 1569 N N . ARG A 1 203 ? 49.910 82.510 -5.790 1.00 50.60 191 ARG A N 1
ATOM 1570 C CA . ARG A 1 203 ? 50.909 83.344 -5.102 1.00 51.79 191 ARG A CA 1
ATOM 1571 C C . ARG A 1 203 ? 50.504 84.809 -5.179 1.00 49.56 191 ARG A C 1
ATOM 1572 O O . ARG A 1 203 ? 50.224 85.316 -6.255 1.00 49.31 191 ARG A O 1
ATOM 1580 N N . ILE A 1 204 ? 50.413 85.444 -4.009 1.00 48.27 192 ILE A N 1
ATOM 1581 C CA . ILE A 1 204 ? 50.126 86.868 -3.904 1.00 48.40 192 ILE A CA 1
ATOM 1582 C C . ILE A 1 204 ? 51.082 87.527 -2.913 1.00 46.81 192 ILE A C 1
ATOM 1583 O O . ILE A 1 204 ? 51.724 86.860 -2.118 1.00 46.44 192 ILE A O 1
ATOM 1588 N N . ASP A 1 205 ? 51.139 88.853 -2.958 1.00 44.68 193 ASP A N 1
ATOM 1589 C CA . ASP A 1 205 ? 52.038 89.613 -2.100 1.00 44.62 193 ASP A CA 1
ATOM 1590 C C . ASP A 1 205 ? 51.365 90.049 -0.798 1.00 44.24 193 ASP A C 1
ATOM 1591 O O . ASP A 1 205 ? 52.029 90.183 0.193 1.00 45.16 193 ASP A O 1
ATOM 1596 N N . LEU A 1 206 ? 50.050 90.227 -0.808 1.00 45.14 194 LEU A N 1
ATOM 1597 C CA . LEU A 1 206 ? 49.329 90.769 0.335 1.00 44.05 194 LEU A CA 1
ATOM 1598 C C . LEU A 1 206 ? 47.888 90.312 0.408 1.00 44.05 194 LEU A C 1
ATOM 1599 O O . LEU A 1 206 ? 47.137 90.364 -0.588 1.00 44.42 194 LEU A O 1
ATOM 1604 N N . LEU A 1 207 ? 47.501 89.915 1.614 1.00 44.26 195 LEU A N 1
ATOM 1605 C CA . LEU A 1 207 ? 46.095 89.658 1.960 1.00 44.63 195 LEU A CA 1
ATOM 1606 C C . LEU A 1 207 ? 45.543 90.844 2.717 1.00 44.52 195 LEU A C 1
ATOM 1607 O O . LEU A 1 207 ? 46.089 91.228 3.761 1.00 44.70 195 LEU A O 1
ATOM 1612 N N . VAL A 1 208 ? 44.491 91.446 2.187 1.00 44.43 196 VAL A N 1
ATOM 1613 C CA . VAL A 1 208 ? 43.824 92.565 2.844 1.00 45.45 196 VAL A CA 1
ATOM 1614 C C . VAL A 1 208 ? 42.491 92.079 3.394 1.00 44.56 196 VAL A C 1
ATOM 1615 O O . VAL A 1 208 ? 41.534 91.873 2.654 1.00 45.44 196 VAL A O 1
ATOM 1619 N N . PHE A 1 209 ? 42.451 91.916 4.711 1.00 44.45 197 PHE A N 1
ATOM 1620 C CA . PHE A 1 209 ? 41.265 91.462 5.429 1.00 43.49 197 PHE A CA 1
ATOM 1621 C C . PHE A 1 209 ? 40.354 92.661 5.746 1.00 42.81 197 PHE A C 1
ATOM 1622 O O . PHE A 1 209 ? 40.802 93.805 5.783 1.00 42.67 197 PHE A O 1
ATOM 1630 N N . PRO A 1 210 ? 39.057 92.408 5.901 1.00 44.40 198 PRO A N 1
ATOM 1631 C CA . PRO A 1 210 ? 38.122 93.513 6.180 1.00 44.37 198 PRO A CA 1
ATOM 1632 C C . PRO A 1 210 ? 38.085 93.990 7.625 1.00 44.26 198 PRO A C 1
ATOM 1633 O O . PRO A 1 210 ? 37.538 95.065 7.882 1.00 44.45 198 PRO A O 1
ATOM 1637 N N . HIS A 1 211 ? 38.594 93.189 8.560 1.00 42.86 199 HIS A N 1
ATOM 1638 C CA . HIS A 1 211 ? 38.536 93.517 10.002 1.00 43.33 199 HIS A CA 1
ATOM 1639 C C . HIS A 1 211 ? 39.822 93.209 10.711 1.00 43.41 199 HIS A C 1
ATOM 1640 O O . HIS A 1 211 ? 39.809 92.796 11.876 1.00 43.38 199 HIS A O 1
ATOM 1647 N N . ASP A 1 212 ? 40.935 93.431 10.013 1.00 41.30 200 ASP A N 1
ATOM 1648 C CA . ASP A 1 212 ? 42.244 93.282 10.615 1.00 43.23 200 ASP A CA 1
ATOM 1649 C C . ASP A 1 212 ? 43.256 94.004 9.743 1.00 44.01 200 ASP A C 1
ATOM 1650 O O . ASP A 1 212 ? 42.922 94.438 8.654 1.00 43.55 200 ASP A O 1
ATOM 1655 N N . ALA A 1 213 ? 44.473 94.158 10.258 1.00 45.13 201 ALA A N 1
ATOM 1656 C CA . ALA A 1 213 ? 45.594 94.651 9.492 1.00 45.51 201 ALA A CA 1
ATOM 1657 C C . ALA A 1 213 ? 45.964 93.590 8.428 1.00 45.68 201 ALA A C 1
ATOM 1658 O O . ALA A 1 213 ? 45.772 92.399 8.649 1.00 45.46 201 ALA A O 1
ATOM 1660 N N . PRO A 1 214 ? 46.497 94.024 7.283 1.00 47.38 202 PRO A N 1
ATOM 1661 C CA . PRO A 1 214 ? 46.801 93.053 6.208 1.00 46.74 202 PRO A CA 1
ATOM 1662 C C . PRO A 1 214 ? 48.003 92.204 6.512 1.00 46.32 202 PRO A C 1
ATOM 1663 O O . PRO A 1 214 ? 48.760 92.506 7.408 1.00 45.00 202 PRO A O 1
ATOM 1667 N N . LEU A 1 215 ? 48.189 91.146 5.742 1.00 46.96 203 LEU A N 1
ATOM 1668 C CA . LEU A 1 215 ? 49.228 90.191 6.025 1.00 48.83 203 LEU A CA 1
ATOM 1669 C C . LEU A 1 215 ? 49.906 89.717 4.734 1.00 46.91 203 LEU A C 1
ATOM 1670 O O . LEU A 1 215 ? 49.251 89.462 3.749 1.00 46.30 203 LEU A O 1
ATOM 1675 N N . LYS A 1 216 ? 51.220 89.632 4.745 1.00 48.37 204 LYS A N 1
ATOM 1676 C CA . LYS A 1 216 ? 51.946 88.892 3.713 1.00 51.57 204 LYS A CA 1
ATOM 1677 C C . LYS A 1 216 ? 51.669 87.427 3.919 1.00 50.99 204 LYS A C 1
ATOM 1678 O O . LYS A 1 216 ? 51.936 86.906 4.988 1.00 51.89 204 LYS A O 1
ATOM 1684 N N . PRO A 1 217 ? 51.164 86.736 2.897 1.00 52.77 205 PRO A N 1
ATOM 1685 C CA . PRO A 1 217 ? 50.959 85.308 3.090 1.00 56.38 205 PRO A CA 1
ATOM 1686 C C . PRO A 1 217 ? 52.199 84.457 3.344 1.00 58.38 205 PRO A C 1
ATOM 1687 O O . PRO A 1 217 ? 53.326 84.863 3.063 1.00 56.36 205 PRO A O 1
ATOM 1691 N N . GLU A 1 218 ? 51.899 83.302 3.942 1.00 65.21 206 GLU A N 1
ATOM 1692 C CA . GLU A 1 218 ? 52.831 82.187 4.156 1.00 72.86 206 GLU A CA 1
ATOM 1693 C C . GLU A 1 218 ? 53.333 81.681 2.806 1.00 71.83 206 GLU A C 1
ATOM 1694 O O . GLU A 1 218 ? 52.559 81.595 1.856 1.00 70.33 206 GLU A O 1
ATOM 1700 N N . VAL A 1 219 ? 54.609 81.336 2.732 1.00 73.86 207 VAL A N 1
ATOM 1701 C CA . VAL A 1 219 ? 55.236 80.943 1.454 1.00 77.07 207 VAL A CA 1
ATOM 1702 C C . VAL A 1 219 ? 54.450 79.916 0.590 1.00 79.33 207 VAL A C 1
ATOM 1703 O O . VAL A 1 219 ? 54.459 78.701 0.826 1.00 81.32 207 VAL A O 1
ATOM 1707 N N . HIS B 1 11 ? 72.208 117.669 29.011 1.00 58.09 -1 HIS B N 1
ATOM 1708 C CA . HIS B 1 11 ? 71.406 116.395 28.886 1.00 58.13 -1 HIS B CA 1
ATOM 1709 C C . HIS B 1 11 ? 69.927 116.664 28.609 1.00 56.15 -1 HIS B C 1
ATOM 1710 O O . HIS B 1 11 ? 69.180 117.107 29.480 1.00 57.17 -1 HIS B O 1
ATOM 1717 N N . HIS B 1 12 ? 69.520 116.372 27.383 1.00 54.84 0 HIS B N 1
ATOM 1718 C CA . HIS B 1 12 ? 68.166 116.656 26.922 1.00 54.82 0 HIS B CA 1
ATOM 1719 C C . HIS B 1 12 ? 67.219 115.530 27.287 1.00 52.83 0 HIS B C 1
ATOM 1720 O O . HIS B 1 12 ? 67.629 114.373 27.340 1.00 52.39 0 HIS B O 1
ATOM 1735 N N . GLU B 1 14 ? 63.847 113.634 25.929 1.00 47.20 2 GLU B N 1
ATOM 1736 C CA . GLU B 1 14 ? 63.102 113.403 24.700 1.00 48.58 2 GLU B CA 1
ATOM 1737 C C . GLU B 1 14 ? 61.776 112.737 25.038 1.00 47.27 2 GLU B C 1
ATOM 1738 O O . GLU B 1 14 ? 61.732 111.824 25.852 1.00 45.39 2 GLU B O 1
ATOM 1744 N N . LEU B 1 15 ? 60.712 113.197 24.393 1.00 47.18 3 LEU B N 1
ATOM 1745 C CA . LEU B 1 15 ? 59.385 112.689 24.612 1.00 47.36 3 LEU B CA 1
ATOM 1746 C C . LEU B 1 15 ? 58.911 111.850 23.429 1.00 46.42 3 LEU B C 1
ATOM 1747 O O . LEU B 1 15 ? 59.119 112.220 22.286 1.00 44.17 3 LEU B O 1
ATOM 1752 N N . LYS B 1 16 ? 58.227 110.748 23.731 1.00 47.02 4 LYS B N 1
ATOM 1753 C CA . LYS B 1 16 ? 57.472 110.013 22.741 1.00 48.26 4 LYS B CA 1
ATOM 1754 C C . LYS B 1 16 ? 56.131 109.639 23.347 1.00 46.35 4 LYS B C 1
ATOM 1755 O O . LYS B 1 16 ? 56.081 109.167 24.464 1.00 45.19 4 LYS B O 1
ATOM 1761 N N . ILE B 1 17 ? 55.054 109.899 22.617 1.00 44.83 5 ILE B N 1
ATOM 1762 C CA . ILE B 1 17 ? 53.729 109.509 23.047 1.00 46.22 5 ILE B CA 1
ATOM 1763 C C . ILE B 1 17 ? 53.497 108.125 22.481 1.00 45.20 5 ILE B C 1
ATOM 1764 O O . ILE B 1 17 ? 53.347 107.974 21.289 1.00 45.09 5 ILE B O 1
ATOM 1769 N N . LEU B 1 18 ? 53.482 107.115 23.346 1.00 44.18 6 LEU B N 1
ATOM 1770 C CA . LEU B 1 18 ? 53.366 105.732 22.880 1.00 44.26 6 LEU B CA 1
ATOM 1771 C C . LEU B 1 18 ? 51.943 105.372 22.478 1.00 43.42 6 LEU B C 1
ATOM 1772 O O . LEU B 1 18 ? 51.730 104.595 21.566 1.00 43.78 6 LEU B O 1
ATOM 1777 N N . VAL B 1 19 ? 50.990 105.934 23.216 1.00 44.66 7 VAL B N 1
ATOM 1778 C CA . VAL B 1 19 ? 49.561 105.708 23.051 1.00 43.57 7 VAL B CA 1
ATOM 1779 C C . VAL B 1 19 ? 48.861 107.025 23.293 1.00 42.44 7 VAL B C 1
ATOM 1780 O O . VAL B 1 19 ? 49.146 107.715 24.311 1.00 41.90 7 VAL B O 1
ATOM 1784 N N . THR B 1 20 ? 47.997 107.427 22.377 1.00 42.42 8 THR B N 1
ATOM 1785 C CA . THR B 1 20 ? 47.007 108.468 22.680 1.00 44.20 8 THR B CA 1
ATOM 1786 C C . THR B 1 20 ? 45.732 107.781 23.173 1.00 44.71 8 THR B C 1
ATOM 1787 O O . THR B 1 20 ? 45.201 106.872 22.535 1.00 44.42 8 THR B O 1
ATOM 1791 N N . GLY B 1 21 ? 45.265 108.215 24.331 1.00 44.72 9 GLY B N 1
ATOM 1792 C CA . GLY B 1 21 ? 44.180 107.548 25.008 1.00 44.55 9 GLY B CA 1
ATOM 1793 C C . GLY B 1 21 ? 42.818 107.791 24.409 1.00 43.99 9 GLY B C 1
ATOM 1794 O O . GLY B 1 21 ? 42.640 108.618 23.507 1.00 43.80 9 GLY B O 1
ATOM 1795 N N . GLY B 1 22 ? 41.843 107.072 24.946 1.00 44.09 10 GLY B N 1
ATOM 1796 C CA . GLY B 1 22 ? 40.482 107.197 24.518 1.00 44.53 10 GLY B CA 1
ATOM 1797 C C . GLY B 1 22 ? 39.542 106.570 25.519 1.00 45.65 10 GLY B C 1
ATOM 1798 O O . GLY B 1 22 ? 39.909 106.342 26.670 1.00 47.58 10 GLY B O 1
ATOM 1799 N N . ASN B 1 23 ? 38.326 106.297 25.070 1.00 44.78 11 ASN B N 1
ATOM 1800 C CA . ASN B 1 23 ? 37.252 105.802 25.928 1.00 48.32 11 ASN B CA 1
ATOM 1801 C C . ASN B 1 23 ? 36.527 104.698 25.250 1.00 49.65 11 ASN B C 1
ATOM 1802 O O . ASN B 1 23 ? 36.183 104.834 24.098 1.00 56.20 11 ASN B O 1
ATOM 1807 N N . VAL B 1 24 ? 36.234 103.647 25.988 1.00 49.19 12 VAL B N 1
ATOM 1808 C CA . VAL B 1 24 ? 35.334 102.614 25.541 1.00 51.76 12 VAL B CA 1
ATOM 1809 C C . VAL B 1 24 ? 34.496 102.294 26.744 1.00 46.65 12 VAL B C 1
ATOM 1810 O O . VAL B 1 24 ? 34.981 101.720 27.702 1.00 46.62 12 VAL B O 1
ATOM 1814 N N . PHE B 1 25 ? 33.231 102.668 26.695 1.00 44.67 13 PHE B N 1
ATOM 1815 C CA . PHE B 1 25 ? 32.342 102.556 27.866 1.00 41.99 13 PHE B CA 1
ATOM 1816 C C . PHE B 1 25 ? 30.923 102.337 27.415 1.00 40.37 13 PHE B C 1
ATOM 1817 O O . PHE B 1 25 ? 30.371 103.161 26.670 1.00 39.68 13 PHE B O 1
ATOM 1825 N N . VAL B 1 26 ? 30.357 101.212 27.838 1.00 36.69 14 VAL B N 1
ATOM 1826 C CA . VAL B 1 26 ? 28.973 100.919 27.710 1.00 37.86 14 VAL B CA 1
ATOM 1827 C C . VAL B 1 26 ? 28.506 100.576 29.136 1.00 40.83 14 VAL B C 1
ATOM 1828 O O . VAL B 1 26 ? 28.936 99.571 29.690 1.00 39.44 14 VAL B O 1
ATOM 1832 N N . PRO B 1 27 ? 27.637 101.420 29.723 1.00 40.10 15 PRO B N 1
ATOM 1833 C CA . PRO B 1 27 ? 27.123 101.185 31.084 1.00 39.58 15 PRO B CA 1
ATOM 1834 C C . PRO B 1 27 ? 26.617 99.769 31.306 1.00 35.94 15 PRO B C 1
ATOM 1835 O O . PRO B 1 27 ? 25.737 99.293 30.554 1.00 37.06 15 PRO B O 1
ATOM 1839 N N . GLY B 1 28 ? 27.209 99.103 32.305 1.00 36.78 16 GLY B N 1
ATOM 1840 C CA . GLY B 1 28 ? 26.798 97.761 32.726 1.00 37.83 16 GLY B CA 1
ATOM 1841 C C . GLY B 1 28 ? 27.332 96.636 31.876 1.00 36.39 16 GLY B C 1
ATOM 1842 O O . GLY B 1 28 ? 26.914 95.497 32.038 1.00 37.79 16 GLY B O 1
ATOM 1843 N N . ARG B 1 29 ? 28.253 96.950 30.968 1.00 35.97 17 ARG B N 1
ATOM 1844 C CA . ARG B 1 29 ? 28.655 95.972 29.967 1.00 37.22 17 ARG B CA 1
ATOM 1845 C C . ARG B 1 29 ? 30.106 96.011 29.580 1.00 37.60 17 ARG B C 1
ATOM 1846 O O . ARG B 1 29 ? 30.681 94.960 29.279 1.00 42.15 17 ARG B O 1
ATOM 1854 N N . LEU B 1 30 ? 30.705 97.189 29.530 1.00 37.76 18 LEU B N 1
ATOM 1855 C CA . LEU B 1 30 ? 32.011 97.308 28.936 1.00 39.74 18 LEU B CA 1
ATOM 1856 C C . LEU B 1 30 ? 32.707 98.504 29.478 1.00 41.58 18 LEU B C 1
ATOM 1857 O O . LEU B 1 30 ? 32.212 99.642 29.405 1.00 41.98 18 LEU B O 1
ATOM 1862 N N . ASN B 1 31 ? 33.862 98.248 30.070 1.00 41.38 19 ASN B N 1
ATOM 1863 C CA . ASN B 1 31 ? 34.697 99.319 30.538 1.00 45.08 19 ASN B CA 1
ATOM 1864 C C . ASN B 1 31 ? 36.117 99.096 30.041 1.00 49.10 19 ASN B C 1
ATOM 1865 O O . ASN B 1 31 ? 36.861 98.276 30.577 1.00 49.08 19 ASN B O 1
ATOM 1870 N N . ALA B 1 32 ? 36.487 99.799 28.980 1.00 49.81 20 ALA B N 1
ATOM 1871 C CA . ALA B 1 32 ? 37.828 99.657 28.452 1.00 52.62 20 ALA B CA 1
ATOM 1872 C C . ALA B 1 32 ? 38.466 101.014 28.191 1.00 53.24 20 ALA B C 1
ATOM 1873 O O . ALA B 1 32 ? 39.234 101.158 27.234 1.00 57.98 20 ALA B O 1
ATOM 1875 N N . HIS B 1 33 ? 38.199 101.984 29.067 1.00 50.52 21 HIS B N 1
ATOM 1876 C CA . HIS B 1 33 ? 38.928 103.247 29.044 1.00 49.07 21 HIS B CA 1
ATOM 1877 C C . HIS B 1 33 ? 40.420 102.967 29.052 1.00 46.31 21 HIS B C 1
ATOM 1878 O O . HIS B 1 33 ? 40.865 101.995 29.627 1.00 45.90 21 HIS B O 1
ATOM 1885 N N . PHE B 1 34 ? 41.179 103.809 28.375 1.00 44.12 22 PHE B N 1
ATOM 1886 C CA . PHE B 1 34 ? 42.618 103.620 28.275 1.00 44.65 22 PHE B CA 1
ATOM 1887 C C . PHE B 1 34 ? 43.306 104.982 28.166 1.00 44.72 22 PHE B C 1
ATOM 1888 O O . PHE B 1 34 ? 42.874 105.851 27.425 1.00 43.85 22 PHE B O 1
ATOM 1896 N N . SER B 1 35 ? 44.324 105.180 28.984 1.00 44.74 23 SER B N 1
ATOM 1897 C CA . SER B 1 35 ? 44.992 106.456 29.059 1.00 44.46 23 SER B CA 1
ATOM 1898 C C . SER B 1 35 ? 46.071 106.558 28.003 1.00 43.99 23 SER B C 1
ATOM 1899 O O . SER B 1 35 ? 46.628 105.557 27.514 1.00 43.55 23 SER B O 1
ATOM 1902 N N . THR B 1 36 ? 46.340 107.797 27.643 1.00 44.04 24 THR B N 1
ATOM 1903 C CA . THR B 1 36 ? 47.577 108.161 26.970 1.00 43.90 24 THR B CA 1
ATOM 1904 C C . THR B 1 36 ? 48.773 107.639 27.766 1.00 43.16 24 THR B C 1
ATOM 1905 O O . THR B 1 36 ? 48.708 107.574 28.979 1.00 43.55 24 THR B O 1
ATOM 1909 N N . VAL B 1 37 ? 49.818 107.207 27.061 1.00 43.06 25 VAL B N 1
ATOM 1910 C CA . VAL B 1 37 ? 51.041 106.685 27.661 1.00 43.36 25 VAL B CA 1
ATOM 1911 C C . VAL B 1 37 ? 52.194 107.491 27.093 1.00 42.94 25 VAL B C 1
ATOM 1912 O O . VAL B 1 37 ? 52.358 107.586 25.881 1.00 43.43 25 VAL B O 1
ATOM 1916 N N . VAL B 1 38 ? 52.938 108.114 27.998 1.00 43.98 26 VAL B N 1
ATOM 1917 C CA . VAL B 1 38 ? 54.038 109.014 27.671 1.00 44.93 26 VAL B CA 1
ATOM 1918 C C . VAL B 1 38 ? 55.339 108.337 28.094 1.00 44.50 26 VAL B C 1
ATOM 1919 O O . VAL B 1 38 ? 55.430 107.776 29.157 1.00 43.08 26 VAL B O 1
ATOM 1923 N N . TYR B 1 39 ? 56.316 108.372 27.199 1.00 45.22 27 TYR B N 1
ATOM 1924 C CA . TYR B 1 39 ? 57.621 107.814 27.411 1.00 45.01 27 TYR B CA 1
ATOM 1925 C C . TYR B 1 39 ? 58.653 108.937 27.301 1.00 44.95 27 TYR B C 1
ATOM 1926 O O . TYR B 1 39 ? 58.587 109.756 26.385 1.00 43.32 27 TYR B O 1
ATOM 1935 N N . LEU B 1 40 ? 59.584 108.977 28.254 1.00 43.74 28 LEU B N 1
ATOM 1936 C CA . LEU B 1 40 ? 60.619 109.987 28.302 1.00 44.98 28 LEU B CA 1
ATOM 1937 C C . LEU B 1 40 ? 61.973 109.337 28.506 1.00 44.98 28 LEU B C 1
ATOM 1938 O O . LEU B 1 40 ? 62.100 108.407 29.287 1.00 44.37 28 LEU B O 1
ATOM 1943 N N . GLU B 1 41 ? 62.972 109.811 27.771 1.00 45.88 29 GLU B N 1
ATOM 1944 C CA . GLU B 1 41 ? 64.357 109.416 27.986 1.00 48.19 29 GLU B CA 1
ATOM 1945 C C . GLU B 1 41 ? 65.159 110.614 28.442 1.00 46.67 29 GLU B C 1
ATOM 1946 O O . GLU B 1 41 ? 65.147 111.646 27.794 1.00 45.42 29 GLU B O 1
ATOM 1952 N N . HIS B 1 42 ? 65.867 110.459 29.556 1.00 46.28 30 HIS B N 1
ATOM 1953 C CA . HIS B 1 42 ? 66.713 111.494 30.074 1.00 46.30 30 HIS B CA 1
ATOM 1954 C C . HIS B 1 42 ? 67.877 110.839 30.804 1.00 46.54 30 HIS B C 1
ATOM 1955 O O . HIS B 1 42 ? 67.675 110.078 31.749 1.00 45.53 30 HIS B O 1
ATOM 1962 N N . LYS B 1 43 ? 69.092 111.148 30.357 1.00 47.02 31 LYS B N 1
ATOM 1963 C CA . LYS B 1 43 ? 70.278 110.474 30.841 1.00 48.55 31 LYS B CA 1
ATOM 1964 C C . LYS B 1 43 ? 70.071 108.950 30.736 1.00 47.55 31 LYS B C 1
ATOM 1965 O O . LYS B 1 43 ? 69.740 108.446 29.657 1.00 46.20 31 LYS B O 1
ATOM 1971 N N . ASP B 1 44 ? 70.227 108.238 31.854 1.00 47.66 32 ASP B N 1
ATOM 1972 C CA . ASP B 1 44 ? 70.055 106.787 31.896 1.00 49.50 32 ASP B CA 1
ATOM 1973 C C . ASP B 1 44 ? 68.671 106.377 32.422 1.00 49.02 32 ASP B C 1
ATOM 1974 O O . ASP B 1 44 ? 68.468 105.228 32.779 1.00 50.59 32 ASP B O 1
ATOM 1979 N N . ARG B 1 45 ? 67.731 107.320 32.459 1.00 47.35 33 ARG B N 1
ATOM 1980 C CA . ARG B 1 45 ? 66.379 107.048 32.924 1.00 46.75 33 ARG B CA 1
ATOM 1981 C C . ARG B 1 45 ? 65.460 106.817 31.732 1.00 45.80 33 ARG B C 1
ATOM 1982 O O . ARG B 1 45 ? 65.564 107.494 30.708 1.00 44.50 33 ARG B O 1
ATOM 1990 N N . ARG B 1 46 ? 64.577 105.839 31.884 1.00 46.21 34 ARG B N 1
ATOM 1991 C CA . ARG B 1 46 ? 63.556 105.510 30.907 1.00 46.00 34 ARG B CA 1
ATOM 1992 C C . ARG B 1 46 ? 62.232 105.571 31.665 1.00 45.01 34 ARG B C 1
ATOM 1993 O O . ARG B 1 46 ? 61.933 104.758 32.528 1.00 43.76 34 ARG B O 1
ATOM 2001 N N . ILE B 1 47 ? 61.473 106.606 31.370 1.00 43.76 35 ILE B N 1
ATOM 2002 C CA . ILE B 1 47 ? 60.421 107.053 32.253 1.00 44.61 35 ILE B CA 1
ATOM 2003 C C . ILE B 1 47 ? 59.096 106.913 31.530 1.00 44.61 35 ILE B C 1
ATOM 2004 O O . ILE B 1 47 ? 58.994 107.293 30.377 1.00 43.72 35 ILE B O 1
ATOM 2009 N N . ILE B 1 48 ? 58.096 106.386 32.227 1.00 45.09 36 ILE B N 1
ATOM 2010 C CA . ILE B 1 48 ? 56.748 106.364 31.726 1.00 45.89 36 ILE B CA 1
ATOM 2011 C C . ILE B 1 48 ? 55.830 107.154 32.653 1.00 45.71 36 ILE B C 1
ATOM 2012 O O . ILE B 1 48 ? 55.914 107.031 33.882 1.00 43.83 36 ILE B O 1
ATOM 2017 N N . ILE B 1 49 ? 54.961 107.969 32.058 1.00 45.02 37 ILE B N 1
ATOM 2018 C CA . ILE B 1 49 ? 53.899 108.632 32.798 1.00 45.62 37 ILE B CA 1
ATOM 2019 C C . ILE B 1 49 ? 52.568 108.041 32.328 1.00 45.41 37 ILE B C 1
ATOM 2020 O O . ILE B 1 49 ? 52.235 108.141 31.147 1.00 43.40 37 ILE B O 1
ATOM 2025 N N . ASP B 1 50 ? 51.842 107.435 33.286 1.00 44.52 38 ASP B N 1
ATOM 2026 C CA . ASP B 1 50 ? 50.559 106.749 33.072 1.00 44.61 38 ASP B CA 1
ATOM 2027 C C . ASP B 1 50 ? 50.748 105.588 32.095 1.00 44.71 38 ASP B C 1
ATOM 2028 O O . ASP B 1 50 ? 50.519 105.739 30.912 1.00 45.65 38 ASP B O 1
ATOM 2033 N N . PRO B 1 51 ? 51.159 104.417 32.605 1.00 43.90 39 PRO B N 1
ATOM 2034 C CA . PRO B 1 51 ? 51.474 103.266 31.762 1.00 44.82 39 PRO B CA 1
ATOM 2035 C C . PRO B 1 51 ? 50.258 102.686 31.044 1.00 43.99 39 PRO B C 1
ATOM 2036 O O . PRO B 1 51 ? 50.411 101.888 30.105 1.00 43.43 39 PRO B O 1
ATOM 2040 N N . GLY B 1 52 ? 49.059 103.089 31.456 1.00 44.90 40 GLY B N 1
ATOM 2041 C CA . GLY B 1 52 ? 47.862 102.771 30.660 1.00 43.67 40 GLY B CA 1
ATOM 2042 C C . GLY B 1 52 ? 47.161 101.481 31.030 1.00 43.12 40 GLY B C 1
ATOM 2043 O O . GLY B 1 52 ? 47.407 100.882 32.097 1.00 43.32 40 GLY B O 1
ATOM 2044 N N . ASN B 1 53 ? 46.272 101.054 30.128 1.00 43.36 41 ASN B N 1
ATOM 2045 C CA . ASN B 1 53 ? 45.377 99.938 30.387 1.00 42.89 41 ASN B CA 1
ATOM 2046 C C . ASN B 1 53 ? 45.693 98.745 29.504 1.00 43.40 41 ASN B C 1
ATOM 2047 O O . ASN B 1 53 ? 46.310 98.852 28.444 1.00 41.68 41 ASN B O 1
ATOM 2052 N N . LEU B 1 54 ? 45.243 97.594 29.970 1.00 43.93 42 LEU B N 1
ATOM 2053 C CA . LEU B 1 54 ? 45.451 96.342 29.322 1.00 44.93 42 LEU B CA 1
ATOM 2054 C C . LEU B 1 54 ? 45.089 96.372 27.825 1.00 44.95 42 LEU B C 1
ATOM 2055 O O . LEU B 1 54 ? 45.781 95.775 27.001 1.00 46.42 42 LEU B O 1
ATOM 2060 N N . SER B 1 55 ? 44.046 97.107 27.462 1.00 44.61 43 SER B N 1
ATOM 2061 C CA . SER B 1 55 ? 43.600 97.160 26.079 1.00 44.76 43 SER B CA 1
ATOM 2062 C C . SER B 1 55 ? 44.593 97.778 25.074 1.00 44.59 43 SER B C 1
ATOM 2063 O O . SER B 1 55 ? 44.442 97.597 23.851 1.00 43.19 43 SER B O 1
ATOM 2066 N N . SER B 1 56 ? 45.599 98.488 25.591 1.00 43.86 44 SER B N 1
ATOM 2067 C CA . SER B 1 56 ? 46.678 99.096 24.793 1.00 44.51 44 SER B CA 1
ATOM 2068 C C . SER B 1 56 ? 47.862 98.170 24.544 1.00 45.45 44 SER B C 1
ATOM 2069 O O . SER B 1 56 ? 48.894 98.595 24.023 1.00 45.92 44 SER B O 1
ATOM 2081 N N . ASP B 1 58 ? 48.707 95.728 22.488 1.00 45.02 46 ASP B N 1
ATOM 2082 C CA . ASP B 1 58 ? 49.258 95.575 21.132 1.00 46.89 46 ASP B CA 1
ATOM 2083 C C . ASP B 1 58 ? 49.994 96.839 20.677 1.00 45.91 46 ASP B C 1
ATOM 2084 O O . ASP B 1 58 ? 51.024 96.749 20.009 1.00 45.34 46 ASP B O 1
ATOM 2089 N N . GLU B 1 59 ? 49.452 98.008 20.990 1.00 44.09 47 GLU B N 1
ATOM 2090 C CA . GLU B 1 59 ? 50.135 99.239 20.615 1.00 44.57 47 GLU B CA 1
ATOM 2091 C C . GLU B 1 59 ? 51.460 99.341 21.369 1.00 43.47 47 GLU B C 1
ATOM 2092 O O . GLU B 1 59 ? 52.477 99.716 20.800 1.00 43.22 47 GLU B O 1
ATOM 2098 N N . LEU B 1 60 ? 51.434 99.035 22.652 1.00 43.35 48 LEU B N 1
ATOM 2099 C CA . LEU B 1 60 ? 52.657 99.106 23.458 1.00 44.67 48 LEU B CA 1
ATOM 2100 C C . LEU B 1 60 ? 53.712 98.119 22.998 1.00 44.76 48 LEU B C 1
ATOM 2101 O O . LEU B 1 60 ? 54.899 98.449 22.942 1.00 44.84 48 LEU B O 1
ATOM 2106 N N . GLU B 1 61 ? 53.281 96.912 22.665 1.00 45.97 49 GLU B N 1
ATOM 2107 C CA . GLU B 1 61 ? 54.166 95.911 22.072 1.00 47.54 49 GLU B CA 1
ATOM 2108 C C . GLU B 1 61 ? 54.924 96.474 20.869 1.00 48.12 49 GLU B C 1
ATOM 2109 O O . GLU B 1 61 ? 56.147 96.330 20.765 1.00 46.61 49 GLU B O 1
ATOM 2115 N N . GLU B 1 62 ? 54.174 97.092 19.959 1.00 47.33 50 GLU B N 1
ATOM 2116 C CA . GLU B 1 62 ? 54.724 97.725 18.749 1.00 49.19 50 GLU B CA 1
ATOM 2117 C C . GLU B 1 62 ? 55.737 98.822 19.098 1.00 46.08 50 GLU B C 1
ATOM 2118 O O . GLU B 1 62 ? 56.837 98.874 18.552 1.00 44.21 50 GLU B O 1
ATOM 2124 N N . LYS B 1 63 ? 55.347 99.700 20.001 1.00 43.47 51 LYS B N 1
ATOM 2125 C CA . LYS B 1 63 ? 56.164 100.844 20.351 1.00 45.31 51 LYS B CA 1
ATOM 2126 C C . LYS B 1 63 ? 57.444 100.423 21.076 1.00 45.55 51 LYS B C 1
ATOM 2127 O O . LYS B 1 63 ? 58.523 100.937 20.766 1.00 44.55 51 LYS B O 1
ATOM 2133 N N . PHE B 1 64 ? 57.327 99.492 22.025 1.00 44.40 52 PHE B N 1
ATOM 2134 C CA . PHE B 1 64 ? 58.521 98.974 22.711 1.00 45.22 52 PHE B CA 1
ATOM 2135 C C . PHE B 1 64 ? 59.467 98.317 21.733 1.00 44.97 52 PHE B C 1
ATOM 2136 O O . PHE B 1 64 ? 60.684 98.453 21.842 1.00 45.50 52 PHE B O 1
ATOM 2144 N N . SER B 1 65 ? 58.907 97.595 20.778 1.00 46.38 53 SER B N 1
ATOM 2145 C CA . SER B 1 65 ? 59.696 96.953 19.752 1.00 47.70 53 SER B CA 1
ATOM 2146 C C . SER B 1 65 ? 60.430 97.986 18.871 1.00 48.91 53 SER B C 1
ATOM 2147 O O . SER B 1 65 ? 61.624 97.836 18.600 1.00 49.10 53 SER B O 1
ATOM 2150 N N . GLU B 1 66 ? 59.749 99.051 18.458 1.00 49.44 54 GLU B N 1
ATOM 2151 C CA . GLU B 1 66 ? 60.401 100.134 17.705 1.00 51.84 54 GLU B CA 1
ATOM 2152 C C . GLU B 1 66 ? 61.529 100.774 18.524 1.00 50.39 54 GLU B C 1
ATOM 2153 O O . GLU B 1 66 ? 62.571 101.117 17.995 1.00 51.28 54 GLU B O 1
ATOM 2159 N N . LEU B 1 67 ? 61.292 100.987 19.807 1.00 48.84 55 LEU B N 1
ATOM 2160 C CA . LEU B 1 67 ? 62.271 101.606 20.664 1.00 48.83 55 LEU B CA 1
ATOM 2161 C C . LEU B 1 67 ? 63.441 100.696 20.997 1.00 48.04 55 LEU B C 1
ATOM 2162 O O . LEU B 1 67 ? 64.464 101.169 21.459 1.00 49.03 55 LEU B O 1
ATOM 2167 N N . GLY B 1 68 ? 63.282 99.396 20.793 1.00 47.07 56 GLY B N 1
ATOM 2168 C CA . GLY B 1 68 ? 64.315 98.436 21.132 1.00 47.85 56 GLY B CA 1
ATOM 2169 C C . GLY B 1 68 ? 64.467 98.216 22.624 1.00 48.93 56 GLY B C 1
ATOM 2170 O O . GLY B 1 68 ? 65.540 97.840 23.099 1.00 48.98 56 GLY B O 1
ATOM 2171 N N . ILE B 1 69 ? 63.395 98.430 23.383 1.00 49.72 57 ILE B N 1
ATOM 2172 C CA . ILE B 1 69 ? 63.447 98.237 24.829 1.00 50.89 57 ILE B CA 1
ATOM 2173 C C . ILE B 1 69 ? 62.440 97.204 25.279 1.00 49.26 57 ILE B C 1
ATOM 2174 O O . ILE B 1 69 ? 61.515 96.858 24.541 1.00 47.26 57 ILE B O 1
ATOM 2179 N N . SER B 1 70 ? 62.638 96.729 26.505 1.00 48.71 58 SER B N 1
ATOM 2180 C CA . SER B 1 70 ? 61.696 95.829 27.169 1.00 48.23 58 SER B CA 1
ATOM 2181 C C . SER B 1 70 ? 61.119 96.552 28.382 1.00 47.14 58 SER B C 1
ATOM 2182 O O . SER B 1 70 ? 61.650 97.568 28.808 1.00 46.86 58 SER B O 1
ATOM 2185 N N . PRO B 1 71 ? 60.015 96.036 28.936 1.00 47.62 59 PRO B N 1
ATOM 2186 C CA . PRO B 1 71 ? 59.515 96.545 30.211 1.00 47.18 59 PRO B CA 1
ATOM 2187 C C . PRO B 1 71 ? 60.555 96.553 31.337 1.00 43.88 59 PRO B C 1
ATOM 2188 O O . PRO B 1 71 ? 60.498 97.410 32.215 1.00 42.80 59 PRO B O 1
ATOM 2192 N N . ASP B 1 72 ? 61.493 95.609 31.307 1.00 43.25 60 ASP B N 1
ATOM 2193 C CA . ASP B 1 72 ? 62.550 95.562 32.327 1.00 44.22 60 ASP B CA 1
ATOM 2194 C C . ASP B 1 72 ? 63.473 96.761 32.303 1.00 43.57 60 ASP B C 1
ATOM 2195 O O . ASP B 1 72 ? 64.196 97.002 33.283 1.00 41.50 60 ASP B O 1
ATOM 2200 N N . ASP B 1 73 ? 63.478 97.502 31.193 1.00 43.88 61 ASP B N 1
ATOM 2201 C CA . ASP B 1 73 ? 64.350 98.687 31.058 1.00 44.61 61 ASP B CA 1
ATOM 2202 C C . ASP B 1 73 ? 63.719 99.962 31.601 1.00 43.86 61 ASP B C 1
ATOM 2203 O O . ASP B 1 73 ? 64.360 101.003 31.669 1.00 43.99 61 ASP B O 1
ATOM 2208 N N . ILE B 1 74 ? 62.454 99.903 31.978 1.00 43.86 62 ILE B N 1
ATOM 2209 C CA . ILE B 1 74 ? 61.799 101.076 32.527 1.00 43.45 62 ILE B CA 1
ATOM 2210 C C . ILE B 1 74 ? 62.259 101.304 33.947 1.00 42.84 62 ILE B C 1
ATOM 2211 O O . ILE B 1 74 ? 62.166 100.413 34.783 1.00 41.36 62 ILE B O 1
ATOM 2216 N N . THR B 1 75 ? 62.752 102.511 34.216 1.00 43.28 63 THR B N 1
ATOM 2217 C CA . THR B 1 75 ? 63.343 102.842 35.512 1.00 42.48 63 THR B CA 1
ATOM 2218 C C . THR B 1 75 ? 62.404 103.632 36.431 1.00 42.63 63 THR B C 1
ATOM 2219 O O . THR B 1 75 ? 62.563 103.596 37.652 1.00 41.49 63 THR B O 1
ATOM 2223 N N . ASP B 1 76 ? 61.466 104.380 35.851 1.00 42.78 64 ASP B N 1
ATOM 2224 C CA . ASP B 1 76 ? 60.606 105.274 36.599 1.00 43.13 64 ASP B CA 1
ATOM 2225 C C . ASP B 1 76 ? 59.229 105.305 35.977 1.00 43.86 64 ASP B C 1
ATOM 2226 O O . ASP B 1 76 ? 59.117 105.407 34.765 1.00 43.71 64 ASP B O 1
ATOM 2231 N N . VAL B 1 77 ? 58.196 105.233 36.818 1.00 44.26 65 VAL B N 1
ATOM 2232 C CA . VAL B 1 77 ? 56.804 105.314 36.380 1.00 43.36 65 VAL B CA 1
ATOM 2233 C C . VAL B 1 77 ? 56.055 106.293 37.269 1.00 44.20 65 VAL B C 1
ATOM 2234 O O . VAL B 1 77 ? 56.038 106.132 38.496 1.00 44.24 65 VAL B O 1
ATOM 2238 N N . LEU B 1 78 ? 55.466 107.323 36.660 1.00 43.36 66 LEU B N 1
ATOM 2239 C CA . LEU B 1 78 ? 54.705 108.342 37.380 1.00 45.71 66 LEU B CA 1
ATOM 2240 C C . LEU B 1 78 ? 53.220 108.257 37.049 1.00 44.79 66 LEU B C 1
ATOM 2241 O O . LEU B 1 78 ? 52.841 107.955 35.907 1.00 44.67 66 LEU B O 1
ATOM 2246 N N . PHE B 1 79 ? 52.377 108.486 38.053 1.00 43.74 67 PHE B N 1
ATOM 2247 C CA . PHE B 1 79 ? 50.927 108.396 37.856 1.00 44.51 67 PHE B CA 1
ATOM 2248 C C . PHE B 1 79 ? 50.278 109.755 38.085 1.00 44.53 67 PHE B C 1
ATOM 2249 O O . PHE B 1 79 ? 50.477 110.379 39.147 1.00 44.65 67 PHE B O 1
ATOM 2257 N N . THR B 1 80 ? 49.472 110.196 37.125 1.00 44.27 68 THR B N 1
ATOM 2258 C CA . THR B 1 80 ? 48.579 111.334 37.361 1.00 44.24 68 THR B CA 1
ATOM 2259 C C . THR B 1 80 ? 47.633 111.038 38.511 1.00 45.43 68 THR B C 1
ATOM 2260 O O . THR B 1 80 ? 47.450 111.848 39.408 1.00 43.01 68 THR B O 1
ATOM 2264 N N . HIS B 1 81 ? 47.057 109.853 38.493 1.00 45.25 69 HIS B N 1
ATOM 2265 C CA . HIS B 1 81 ? 46.249 109.395 39.611 1.00 45.37 69 HIS B CA 1
ATOM 2266 C C . HIS B 1 81 ? 46.022 107.890 39.562 1.00 44.60 69 HIS B C 1
ATOM 2267 O O . HIS B 1 81 ? 46.429 107.221 38.625 1.00 46.19 69 HIS B O 1
ATOM 2274 N N . VAL B 1 82 ? 45.369 107.390 40.593 1.00 44.53 70 VAL B N 1
ATOM 2275 C CA . VAL B 1 82 ? 45.213 105.960 40.794 1.00 45.82 70 VAL B CA 1
ATOM 2276 C C . VAL B 1 82 ? 43.830 105.532 40.293 1.00 45.86 70 VAL B C 1
ATOM 2277 O O . VAL B 1 82 ? 42.909 105.287 41.067 1.00 47.08 70 VAL B O 1
ATOM 2281 N N . HIS B 1 83 ? 43.706 105.523 38.975 1.00 46.87 71 HIS B N 1
ATOM 2282 C CA . HIS B 1 83 ? 42.546 104.979 38.260 1.00 47.97 71 HIS B CA 1
ATOM 2283 C C . HIS B 1 83 ? 43.081 103.903 37.328 1.00 44.19 71 HIS B C 1
ATOM 2284 O O . HIS B 1 83 ? 44.132 104.044 36.705 1.00 42.80 71 HIS B O 1
ATOM 2291 N N . LEU B 1 84 ? 42.353 102.807 37.255 1.00 44.05 72 LEU B N 1
ATOM 2292 C CA . LEU B 1 84 ? 42.835 101.597 36.608 1.00 46.08 72 LEU B CA 1
ATOM 2293 C C . LEU B 1 84 ? 43.268 101.800 35.159 1.00 45.20 72 LEU B C 1
ATOM 2294 O O . LEU B 1 84 ? 44.261 101.214 34.698 1.00 44.78 72 LEU B O 1
ATOM 2299 N N . ASP B 1 85 ? 42.519 102.639 34.435 1.00 44.55 73 ASP B N 1
ATOM 2300 C CA . ASP B 1 85 ? 42.788 102.885 33.021 1.00 44.45 73 ASP B CA 1
ATOM 2301 C C . ASP B 1 85 ? 44.105 103.641 32.786 1.00 43.92 73 ASP B C 1
ATOM 2302 O O . ASP B 1 85 ? 44.637 103.637 31.671 1.00 43.00 73 ASP B O 1
ATOM 2307 N N . HIS B 1 86 ? 44.668 104.208 33.860 1.00 43.15 74 HIS B N 1
ATOM 2308 C CA . HIS B 1 86 ? 45.975 104.852 33.844 1.00 44.06 74 HIS B CA 1
ATOM 2309 C C . HIS B 1 86 ? 47.112 104.012 34.426 1.00 44.71 74 HIS B C 1
ATOM 2310 O O . HIS B 1 86 ? 48.271 104.214 34.069 1.00 45.22 74 HIS B O 1
ATOM 2317 N N . ILE B 1 87 ? 46.794 103.131 35.366 1.00 44.11 75 ILE B N 1
ATOM 2318 C CA . ILE B 1 87 ? 47.826 102.452 36.141 1.00 44.24 75 ILE B CA 1
ATOM 2319 C C . ILE B 1 87 ? 47.999 100.962 35.867 1.00 43.75 75 ILE B C 1
ATOM 2320 O O . ILE B 1 87 ? 48.980 100.370 36.328 1.00 44.30 75 ILE B O 1
ATOM 2325 N N . PHE B 1 88 ? 47.037 100.330 35.203 1.00 43.79 76 PHE B N 1
ATOM 2326 C CA . PHE B 1 88 ? 47.035 98.861 35.140 1.00 43.30 76 PHE B CA 1
ATOM 2327 C C . PHE B 1 88 ? 48.384 98.308 34.679 1.00 42.25 76 PHE B C 1
ATOM 2328 O O . PHE B 1 88 ? 48.918 97.385 35.271 1.00 41.30 76 PHE B O 1
ATOM 2336 N N . ASN B 1 89 ? 48.939 98.893 33.622 1.00 42.21 77 ASN B N 1
ATOM 2337 C CA . ASN B 1 89 ? 50.140 98.363 32.985 1.00 42.99 77 ASN B CA 1
ATOM 2338 C C . ASN B 1 89 ? 51.376 98.516 33.842 1.00 44.44 77 ASN B C 1
ATOM 2339 O O . ASN B 1 89 ? 52.449 98.019 33.488 1.00 44.40 77 ASN B O 1
ATOM 2344 N N . SER B 1 90 ? 51.234 99.197 34.980 1.00 44.40 78 SER B N 1
ATOM 2345 C CA . SER B 1 90 ? 52.306 99.276 35.973 1.00 42.32 78 SER B CA 1
ATOM 2346 C C . SER B 1 90 ? 52.790 97.896 36.401 1.00 42.65 78 SER B C 1
ATOM 2347 O O . SER B 1 90 ? 53.931 97.761 36.808 1.00 41.01 78 SER B O 1
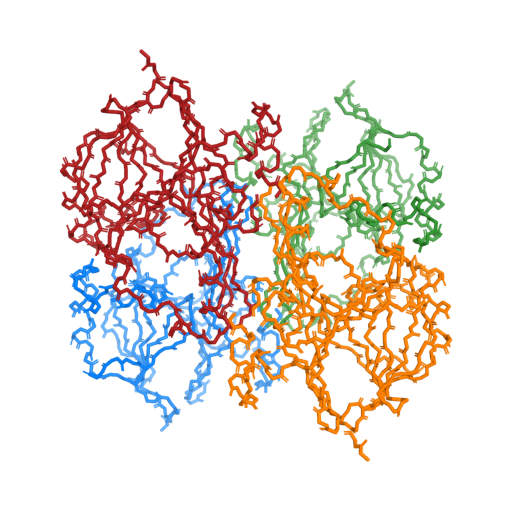ATOM 2350 N N . VAL B 1 91 ? 51.932 96.879 36.303 1.00 43.05 79 VAL B N 1
ATOM 2351 C CA . VAL B 1 91 ? 52.337 95.502 36.657 1.00 43.86 79 VAL B CA 1
ATOM 2352 C C . VAL B 1 91 ? 53.463 94.926 35.756 1.00 44.27 79 VAL B C 1
ATOM 2353 O O . VAL B 1 91 ? 54.114 93.945 36.121 1.00 44.56 79 VAL B O 1
ATOM 2357 N N . LEU B 1 92 ? 53.698 95.549 34.604 1.00 44.82 80 LEU B N 1
ATOM 2358 C CA . LEU B 1 92 ? 54.746 95.101 33.675 1.00 45.15 80 LEU B CA 1
ATOM 2359 C C . LEU B 1 92 ? 56.158 95.526 34.056 1.00 46.07 80 LEU B C 1
ATOM 2360 O O . LEU B 1 92 ? 57.108 94.979 33.529 1.00 45.17 80 LEU B O 1
ATOM 2365 N N . PHE B 1 93 ? 56.283 96.548 34.905 1.00 45.05 81 PHE B N 1
ATOM 2366 C CA . PHE B 1 93 ? 57.557 97.208 35.124 1.00 46.22 81 PHE B CA 1
ATOM 2367 C C . PHE B 1 93 ? 58.113 96.833 36.496 1.00 46.27 81 PHE B C 1
ATOM 2368 O O . PHE B 1 93 ? 57.908 97.500 37.480 1.00 49.77 81 PHE B O 1
ATOM 2376 N N . GLU B 1 94 ? 58.826 95.727 36.518 1.00 46.46 82 GLU B N 1
ATOM 2377 C CA . GLU B 1 94 ? 59.279 95.132 37.754 1.00 48.10 82 GLU B CA 1
ATOM 2378 C C . GLU B 1 94 ? 60.469 95.866 38.364 1.00 46.32 82 GLU B C 1
ATOM 2379 O O . GLU B 1 94 ? 60.773 95.626 39.528 1.00 45.43 82 GLU B O 1
ATOM 2385 N N . ASN B 1 95 ? 61.160 96.689 37.566 1.00 45.97 83 ASN B N 1
ATOM 2386 C CA . ASN B 1 95 ? 62.404 97.351 38.001 1.00 46.00 83 ASN B CA 1
ATOM 2387 C C . ASN B 1 95 ? 62.235 98.831 38.244 1.00 45.02 83 ASN B C 1
ATOM 2388 O O . ASN B 1 95 ? 63.211 99.526 38.560 1.00 44.78 83 ASN B O 1
ATOM 2393 N N . ALA B 1 96 ? 61.008 99.315 38.104 1.00 44.87 84 ALA B N 1
ATOM 2394 C CA . ALA B 1 96 ? 60.761 100.740 38.171 1.00 44.67 84 ALA B CA 1
ATOM 2395 C C . ALA B 1 96 ? 60.534 101.212 39.602 1.00 44.83 84 ALA B C 1
ATOM 2396 O O . ALA B 1 96 ? 60.069 100.471 40.468 1.00 43.97 84 ALA B O 1
ATOM 2398 N N . THR B 1 97 ? 60.869 102.470 39.819 1.00 44.41 85 THR B N 1
ATOM 2399 C CA . THR B 1 97 ? 60.386 103.226 40.956 1.00 44.55 85 THR B CA 1
ATOM 2400 C C . THR B 1 97 ? 59.097 103.928 40.545 1.00 43.33 85 THR B C 1
ATOM 2401 O O . THR B 1 97 ? 59.035 104.526 39.475 1.00 43.07 85 THR B O 1
ATOM 2405 N N . PHE B 1 98 ? 58.081 103.834 41.407 1.00 43.36 86 PHE B N 1
ATOM 2406 C CA . PHE B 1 98 ? 56.766 104.409 41.154 1.00 44.06 86 PHE B CA 1
ATOM 2407 C C . PHE B 1 98 ? 56.590 105.689 41.952 1.00 43.26 86 PHE B C 1
ATOM 2408 O O . PHE B 1 98 ? 56.988 105.755 43.098 1.00 42.99 86 PHE B O 1
ATOM 2416 N N . TYR B 1 99 ? 56.008 106.698 41.315 1.00 42.64 87 TYR B N 1
ATOM 2417 C CA . TYR B 1 99 ? 55.775 108.001 41.914 1.00 43.58 87 TYR B CA 1
ATOM 2418 C C . TYR B 1 99 ? 54.286 108.322 41.880 1.00 44.57 87 TYR B C 1
ATOM 2419 O O . TYR B 1 99 ? 53.640 108.220 40.842 1.00 44.90 87 TYR B O 1
ATOM 2428 N N . VAL B 1 100 ? 53.761 108.730 43.024 1.00 45.16 88 VAL B N 1
ATOM 2429 C CA . VAL B 1 100 ? 52.335 108.902 43.185 1.00 44.03 88 VAL B CA 1
ATOM 2430 C C . VAL B 1 100 ? 52.118 109.862 44.368 1.00 43.92 88 VAL B C 1
ATOM 2431 O O . VAL B 1 100 ? 52.941 109.906 45.280 1.00 40.82 88 VAL B O 1
ATOM 2435 N N . HIS B 1 101 ? 51.046 110.651 44.324 1.00 42.09 89 HIS B N 1
ATOM 2436 C CA . HIS B 1 101 ? 50.765 111.580 45.388 1.00 43.44 89 HIS B CA 1
ATOM 2437 C C . HIS B 1 101 ? 50.395 110.811 46.652 1.00 43.97 89 HIS B C 1
ATOM 2438 O O . HIS B 1 101 ? 49.616 109.855 46.606 1.00 42.77 89 HIS B O 1
ATOM 2445 N N . GLU B 1 102 ? 50.953 111.263 47.775 1.00 43.09 90 GLU B N 1
ATOM 2446 C CA . GLU B 1 102 ? 50.851 110.585 49.060 1.00 45.43 90 GLU B CA 1
ATOM 2447 C C . GLU B 1 102 ? 49.423 110.323 49.545 1.00 46.30 90 GLU B C 1
ATOM 2448 O O . GLU B 1 102 ? 49.196 109.366 50.295 1.00 42.59 90 GLU B O 1
ATOM 2454 N N . VAL B 1 103 ? 48.452 111.141 49.131 1.00 46.76 91 VAL B N 1
ATOM 2455 C CA . VAL B 1 103 ? 47.091 110.946 49.667 1.00 49.00 91 VAL B CA 1
ATOM 2456 C C . VAL B 1 103 ? 46.385 109.732 49.070 1.00 47.88 91 VAL B C 1
ATOM 2457 O O . VAL B 1 103 ? 45.289 109.394 49.503 1.00 48.42 91 VAL B O 1
ATOM 2461 N N . TYR B 1 104 ? 46.997 109.072 48.091 1.00 47.97 92 TYR B N 1
ATOM 2462 C CA . TYR B 1 104 ? 46.434 107.825 47.576 1.00 49.75 92 TYR B CA 1
ATOM 2463 C C . TYR B 1 104 ? 46.316 106.788 48.690 1.00 50.84 92 TYR B C 1
ATOM 2464 O O . TYR B 1 104 ? 45.414 105.972 48.679 1.00 52.17 92 TYR B O 1
ATOM 2473 N N . LYS B 1 105 ? 47.223 106.845 49.669 1.00 51.60 93 LYS B N 1
ATOM 2474 C CA . LYS B 1 105 ? 47.189 105.941 50.827 1.00 53.65 93 LYS B CA 1
ATOM 2475 C C . LYS B 1 105 ? 45.963 106.130 51.737 1.00 53.56 93 LYS B C 1
ATOM 2476 O O . LYS B 1 105 ? 45.675 105.255 52.539 1.00 53.99 93 LYS B O 1
ATOM 2482 N N . THR B 1 106 ? 45.250 107.253 51.622 1.00 53.73 94 THR B N 1
ATOM 2483 C CA . THR B 1 106 ? 44.070 107.508 52.471 1.00 53.30 94 THR B CA 1
ATOM 2484 C C . THR B 1 106 ? 42.778 106.955 51.849 1.00 53.07 94 THR B C 1
ATOM 2485 O O . THR B 1 106 ? 41.714 107.052 52.456 1.00 52.65 94 THR B O 1
ATOM 2489 N N . LYS B 1 107 ? 42.856 106.405 50.641 1.00 53.58 95 LYS B N 1
ATOM 2490 C CA . LYS B 1 107 ? 41.690 105.770 50.018 1.00 55.47 95 LYS B CA 1
ATOM 2491 C C . LYS B 1 107 ? 41.643 104.281 50.339 1.00 54.15 95 LYS B C 1
ATOM 2492 O O . LYS B 1 107 ? 42.678 103.604 50.363 1.00 53.75 95 LYS B O 1
ATOM 2498 N N . ASN B 1 108 ? 40.440 103.780 50.604 1.00 54.67 96 ASN B N 1
ATOM 2499 C CA . ASN B 1 108 ? 40.230 102.335 50.792 1.00 54.48 96 ASN B CA 1
ATOM 2500 C C . ASN B 1 108 ? 39.800 101.722 49.458 1.00 53.58 96 ASN B C 1
ATOM 2501 O O . ASN B 1 108 ? 38.617 101.752 49.093 1.00 54.49 96 ASN B O 1
ATOM 2506 N N . TYR B 1 109 ? 40.779 101.208 48.715 1.00 53.23 97 TYR B N 1
ATOM 2507 C CA . TYR B 1 109 ? 40.540 100.704 47.350 1.00 54.96 97 TYR B CA 1
ATOM 2508 C C . TYR B 1 109 ? 39.692 99.428 47.341 1.00 55.21 97 TYR B C 1
ATOM 2509 O O . TYR B 1 109 ? 38.952 99.207 46.383 1.00 56.16 97 TYR B O 1
ATOM 2518 N N . LEU B 1 110 ? 39.759 98.634 48.418 1.00 56.03 98 LEU B N 1
ATOM 2519 C CA . LEU B 1 110 ? 38.891 97.449 48.579 1.00 58.57 98 LEU B CA 1
ATOM 2520 C C . LEU B 1 110 ? 37.388 97.778 48.740 1.00 60.80 98 LEU B C 1
ATOM 2521 O O . LEU B 1 110 ? 36.543 96.890 48.576 1.00 64.15 98 LEU B O 1
ATOM 2526 N N . SER B 1 111 ? 37.056 99.038 49.037 1.00 61.38 99 SER B N 1
ATOM 2527 C CA . SER B 1 111 ? 35.657 99.481 49.070 1.00 61.52 99 SER B CA 1
ATOM 2528 C C . SER B 1 111 ? 35.146 99.924 47.668 1.00 61.62 99 SER B C 1
ATOM 2529 O O . SER B 1 111 ? 33.958 100.227 47.513 1.00 64.50 99 SER B O 1
ATOM 2532 N N . PHE B 1 112 ? 36.013 99.913 46.648 1.00 61.01 100 PHE B N 1
ATOM 2533 C CA . PHE B 1 112 ? 35.590 100.145 45.235 1.00 61.33 100 PHE B CA 1
ATOM 2534 C C . PHE B 1 112 ? 34.686 99.032 44.610 1.00 59.37 100 PHE B C 1
ATOM 2535 O O . PHE B 1 112 ? 34.323 99.115 43.427 1.00 61.53 100 PHE B O 1
ATOM 2543 N N . GLY B 1 113 ? 34.342 98.002 45.379 1.00 56.08 101 GLY B N 1
ATOM 2544 C CA . GLY B 1 113 ? 33.561 96.857 44.889 1.00 53.89 101 GLY B CA 1
ATOM 2545 C C . GLY B 1 113 ? 34.355 95.584 45.139 1.00 50.39 101 GLY B C 1
ATOM 2546 O O . GLY B 1 113 ? 35.588 95.606 45.071 1.00 51.75 101 GLY B O 1
ATOM 2547 N N . THR B 1 114 ? 33.684 94.470 45.417 1.00 48.91 102 THR B N 1
ATOM 2548 C CA . THR B 1 114 ? 34.424 93.229 45.653 1.00 51.90 102 THR B CA 1
ATOM 2549 C C . THR B 1 114 ? 35.409 93.032 44.511 1.00 52.31 102 THR B C 1
ATOM 2550 O O . THR B 1 114 ? 36.615 92.999 44.739 1.00 56.48 102 THR B O 1
ATOM 2554 N N . ILE B 1 115 ? 34.907 92.999 43.283 1.00 47.62 103 ILE B N 1
ATOM 2555 C CA . ILE B 1 115 ? 35.729 92.645 42.144 1.00 45.63 103 ILE B CA 1
ATOM 2556 C C . ILE B 1 115 ? 36.722 93.726 41.804 1.00 43.74 103 ILE B C 1
ATOM 2557 O O . ILE B 1 115 ? 37.917 93.487 41.794 1.00 42.79 103 ILE B O 1
ATOM 2562 N N . VAL B 1 116 ? 36.226 94.921 41.539 1.00 44.15 104 VAL B N 1
ATOM 2563 C CA . VAL B 1 116 ? 37.063 96.028 41.101 1.00 45.13 104 VAL B CA 1
ATOM 2564 C C . VAL B 1 116 ? 38.110 96.395 42.186 1.00 43.72 104 VAL B C 1
ATOM 2565 O O . VAL B 1 116 ? 39.260 96.653 41.866 1.00 43.32 104 VAL B O 1
ATOM 2569 N N . GLY B 1 117 ? 37.708 96.377 43.450 1.00 43.47 105 GLY B N 1
ATOM 2570 C CA . GLY B 1 117 ? 38.628 96.619 44.557 1.00 43.76 105 GLY B CA 1
ATOM 2571 C C . GLY B 1 117 ? 39.793 95.635 44.582 1.00 43.25 105 GLY B C 1
ATOM 2572 O O . GLY B 1 117 ? 40.926 96.033 44.803 1.00 43.27 105 GLY B O 1
ATOM 2573 N N . ARG B 1 118 ? 39.515 94.360 44.321 1.00 41.86 106 ARG B N 1
ATOM 2574 C CA . ARG B 1 118 ? 40.560 93.339 44.255 1.00 42.36 106 ARG B CA 1
ATOM 2575 C C . ARG B 1 118 ? 41.590 93.622 43.168 1.00 42.07 106 ARG B C 1
ATOM 2576 O O . ARG B 1 118 ? 42.781 93.432 43.379 1.00 42.48 106 ARG B O 1
ATOM 2584 N N . ILE B 1 119 ? 41.134 94.094 42.019 1.00 42.69 107 ILE B N 1
ATOM 2585 C CA . ILE B 1 119 ? 42.053 94.424 40.945 1.00 42.94 107 ILE B CA 1
ATOM 2586 C C . ILE B 1 119 ? 42.936 95.599 41.320 1.00 42.86 107 ILE B C 1
ATOM 2587 O O . ILE B 1 119 ? 44.145 95.530 41.131 1.00 43.82 107 ILE B O 1
ATOM 2592 N N . TYR B 1 120 ? 42.343 96.677 41.825 1.00 41.70 108 TYR B N 1
ATOM 2593 C CA . TYR B 1 120 ? 43.132 97.819 42.294 1.00 41.92 108 TYR B CA 1
ATOM 2594 C C . TYR B 1 120 ? 44.175 97.360 43.311 1.00 42.32 108 TYR B C 1
ATOM 2595 O O . TYR B 1 120 ? 45.333 97.735 43.248 1.00 42.71 108 TYR B O 1
ATOM 2604 N N . SER B 1 121 ? 43.741 96.546 44.261 1.00 42.07 109 SER B N 1
ATOM 2605 C CA . SER B 1 121 ? 44.610 96.098 45.327 1.00 44.61 109 SER B CA 1
ATOM 2606 C C . SER B 1 121 ? 45.808 95.296 44.789 1.00 44.68 109 SER B C 1
ATOM 2607 O O . SER B 1 121 ? 46.944 95.505 45.216 1.00 44.46 109 SER B O 1
ATOM 2610 N N . LYS B 1 122 ? 45.557 94.401 43.850 1.00 44.58 110 LYS B N 1
ATOM 2611 C CA . LYS B 1 122 ? 46.627 93.615 43.222 1.00 44.94 110 LYS B CA 1
ATOM 2612 C C . LYS B 1 122 ? 47.604 94.477 42.413 1.00 43.83 110 LYS B C 1
ATOM 2613 O O . LYS B 1 122 ? 48.801 94.291 42.462 1.00 43.34 110 LYS B O 1
ATOM 2619 N N . VAL B 1 123 ? 47.097 95.454 41.686 1.00 43.84 111 VAL B N 1
ATOM 2620 C CA . VAL B 1 123 ? 47.988 96.355 40.957 1.00 44.54 111 VAL B CA 1
ATOM 2621 C C . VAL B 1 123 ? 48.853 97.161 41.913 1.00 45.52 111 VAL B C 1
ATOM 2622 O O . VAL B 1 123 ? 50.079 97.175 41.797 1.00 47.20 111 VAL B O 1
ATOM 2626 N N . ILE B 1 124 ? 48.204 97.805 42.879 1.00 45.81 112 ILE B N 1
ATOM 2627 C CA . ILE B 1 124 ? 48.884 98.670 43.821 1.00 46.76 112 ILE B CA 1
ATOM 2628 C C . ILE B 1 124 ? 49.918 97.905 44.643 1.00 46.82 112 ILE B C 1
ATOM 2629 O O . ILE B 1 124 ? 50.995 98.400 44.893 1.00 45.83 112 ILE B O 1
ATOM 2634 N N . SER B 1 125 ? 49.592 96.687 45.036 1.00 46.73 113 SER B N 1
ATOM 2635 C CA . SER B 1 125 ? 50.518 95.843 45.770 1.00 48.14 113 SER B CA 1
ATOM 2636 C C . SER B 1 125 ? 51.769 95.447 44.994 1.00 47.02 113 SER B C 1
ATOM 2637 O O . SER B 1 125 ? 52.758 95.038 45.602 1.00 47.22 113 SER B O 1
ATOM 2640 N N . SER B 1 126 ? 51.726 95.534 43.674 1.00 45.61 114 SER B N 1
ATOM 2641 C CA . SER B 1 126 ? 52.872 95.185 42.850 1.00 46.42 114 SER B CA 1
ATOM 2642 C C . SER B 1 126 ? 53.980 96.245 42.901 1.00 46.74 114 SER B C 1
ATOM 2643 O O . SER B 1 126 ? 55.108 95.959 42.515 1.00 47.99 114 SER B O 1
ATOM 2646 N N . TRP B 1 127 ? 53.661 97.458 43.359 1.00 46.21 115 TRP B N 1
ATOM 2647 C CA . TRP B 1 127 ? 54.628 98.550 43.381 1.00 46.45 115 TRP B CA 1
ATOM 2648 C C . TRP B 1 127 ? 55.565 98.378 44.561 1.00 48.25 115 TRP B C 1
ATOM 2649 O O . TRP B 1 127 ? 55.203 98.706 45.704 1.00 48.06 115 TRP B O 1
ATOM 2660 N N . LYS B 1 128 ? 56.761 97.861 44.314 1.00 49.19 116 LYS B N 1
ATOM 2661 C CA . LYS B 1 128 ? 57.668 97.574 45.437 1.00 51.33 116 LYS B CA 1
ATOM 2662 C C . LYS B 1 128 ? 58.451 98.801 45.881 1.00 50.22 116 LYS B C 1
ATOM 2663 O O . LYS B 1 128 ? 58.701 98.954 47.059 1.00 50.14 116 LYS B O 1
ATOM 2669 N N . ASN B 1 129 ? 58.824 99.681 44.950 1.00 48.74 117 ASN B N 1
ATOM 2670 C CA . ASN B 1 129 ? 59.529 100.908 45.327 1.00 48.36 117 ASN B CA 1
ATOM 2671 C C . ASN B 1 129 ? 58.695 102.113 44.923 1.00 46.69 117 ASN B C 1
ATOM 2672 O O . ASN B 1 129 ? 58.453 102.341 43.743 1.00 43.87 117 ASN B O 1
ATOM 2677 N N . VAL B 1 130 ? 58.273 102.878 45.926 1.00 45.28 118 VAL B N 1
ATOM 2678 C CA . VAL B 1 130 ? 57.333 103.960 45.736 1.00 46.46 118 VAL B CA 1
ATOM 2679 C C . VAL B 1 130 ? 57.878 105.240 46.344 1.00 45.38 118 VAL B C 1
ATOM 2680 O O . VAL B 1 130 ? 58.293 105.261 47.474 1.00 45.06 118 VAL B O 1
ATOM 2684 N N . VAL B 1 131 ? 57.850 106.306 45.564 1.00 44.51 119 VAL B N 1
ATOM 2685 C CA . VAL B 1 131 ? 58.161 107.636 46.045 1.00 44.09 119 VAL B CA 1
ATOM 2686 C C . VAL B 1 131 ? 56.853 108.407 46.167 1.00 43.37 119 VAL B C 1
ATOM 2687 O O . VAL B 1 131 ? 56.085 108.522 45.199 1.00 41.51 119 VAL B O 1
ATOM 2691 N N . LEU B 1 132 ? 56.587 108.900 47.373 1.00 42.87 120 LEU B N 1
ATOM 2692 C CA . LEU B 1 132 ? 55.370 109.640 47.645 1.00 45.21 120 LEU B CA 1
ATOM 2693 C C . LEU B 1 132 ? 55.560 111.133 47.362 1.00 45.84 120 LEU B C 1
ATOM 2694 O O . LEU B 1 132 ? 56.460 111.746 47.886 1.00 44.78 120 LEU B O 1
ATOM 2699 N N . LEU B 1 133 ? 54.706 111.699 46.511 1.00 45.38 121 LEU B N 1
ATOM 2700 C CA . LEU B 1 133 ? 54.800 113.112 46.164 1.00 45.19 121 LEU B CA 1
ATOM 2701 C C . LEU B 1 133 ? 53.758 113.937 46.909 1.00 46.29 121 LEU B C 1
ATOM 2702 O O . LEU B 1 133 ? 52.734 113.416 47.362 1.00 44.94 121 LEU B O 1
ATOM 2707 N N . LYS B 1 134 ? 54.038 115.230 47.050 1.00 46.65 122 LYS B N 1
ATOM 2708 C CA . LYS B 1 134 ? 53.107 116.189 47.661 1.00 47.06 122 LYS B CA 1
ATOM 2709 C C . LYS B 1 134 ? 52.627 117.235 46.652 1.00 46.94 122 LYS B C 1
ATOM 2710 O O . LYS B 1 134 ? 51.598 117.882 46.874 1.00 47.68 122 LYS B O 1
ATOM 2716 N N . GLY B 1 135 ? 53.363 117.407 45.559 1.00 44.96 123 GLY B N 1
ATOM 2717 C CA . GLY B 1 135 ? 53.141 118.537 44.651 1.00 45.83 123 GLY B CA 1
ATOM 2718 C C . GLY B 1 135 ? 54.253 119.582 44.803 1.00 45.18 123 GLY B C 1
ATOM 2719 O O . GLY B 1 135 ? 54.811 119.740 45.874 1.00 44.57 123 GLY B O 1
ATOM 2720 N N . GLU B 1 136 ? 54.554 120.262 43.695 1.00 45.23 124 GLU B N 1
ATOM 2721 C CA . GLU B 1 136 ? 55.620 121.262 43.561 1.00 45.27 124 GLU B CA 1
ATOM 2722 C C . GLU B 1 136 ? 57.015 120.703 43.357 1.00 45.58 124 GLU B C 1
ATOM 2723 O O . GLU B 1 136 ? 57.928 121.455 43.057 1.00 45.96 124 GLU B O 1
ATOM 2729 N N . GLU B 1 137 ? 57.193 119.397 43.478 1.00 45.41 125 GLU B N 1
ATOM 2730 C CA . GLU B 1 137 ? 58.509 118.811 43.270 1.00 45.40 125 GLU B CA 1
ATOM 2731 C C . GLU B 1 137 ? 58.998 119.076 41.862 1.00 45.30 125 GLU B C 1
ATOM 2732 O O . GLU B 1 137 ? 58.218 119.110 40.919 1.00 44.52 125 GLU B O 1
ATOM 2738 N N . SER B 1 138 ? 60.302 119.262 41.752 1.00 45.49 126 SER B N 1
ATOM 2739 C CA . SER B 1 138 ? 61.005 119.355 40.495 1.00 47.18 126 SER B CA 1
ATOM 2740 C C . SER B 1 138 ? 61.954 118.154 40.375 1.00 46.57 126 SER B C 1
ATOM 2741 O O . SER B 1 138 ? 62.927 118.058 41.115 1.00 48.75 126 SER B O 1
ATOM 2744 N N . LEU B 1 139 ? 61.655 117.246 39.450 1.00 45.77 127 LEU B N 1
ATOM 2745 C CA . LEU B 1 139 ? 62.326 115.951 39.349 1.00 45.59 127 LEU B CA 1
ATOM 2746 C C . LEU B 1 139 ? 63.183 115.863 38.104 1.00 45.05 127 LEU B C 1
ATOM 2747 O O . LEU B 1 139 ? 63.021 116.666 37.178 1.00 45.89 127 LEU B O 1
ATOM 2752 N N . PHE B 1 140 ? 64.098 114.896 38.098 1.00 44.84 128 PHE B N 1
ATOM 2753 C CA . PHE B 1 140 ? 64.919 114.573 36.929 1.00 46.32 128 PHE B CA 1
ATOM 2754 C C . PHE B 1 140 ? 65.700 115.767 36.420 1.00 46.46 128 PHE B C 1
ATOM 2755 O O . PHE B 1 140 ? 65.544 116.191 35.273 1.00 46.73 128 PHE B O 1
ATOM 2763 N N . ASP B 1 141 ? 66.539 116.299 37.303 1.00 47.36 129 ASP B N 1
ATOM 2764 C CA . ASP B 1 141 ? 67.351 117.479 37.029 1.00 47.75 129 ASP B CA 1
ATOM 2765 C C . ASP B 1 141 ? 66.477 118.624 36.552 1.00 46.30 129 ASP B C 1
ATOM 2766 O O . ASP B 1 141 ? 66.767 119.281 35.555 1.00 44.68 129 ASP B O 1
ATOM 2771 N N . GLU B 1 142 ? 65.395 118.849 37.290 1.00 46.60 130 GLU B N 1
ATOM 2772 C CA . GLU B 1 142 ? 64.455 119.937 37.024 1.00 48.20 130 GLU B CA 1
ATOM 2773 C C . GLU B 1 142 ? 63.760 119.862 35.668 1.00 48.08 130 GLU B C 1
ATOM 2774 O O . GLU B 1 142 ? 63.260 120.870 35.203 1.00 49.66 130 GLU B O 1
ATOM 2780 N N . LYS B 1 143 ? 63.712 118.687 35.039 1.00 47.35 131 LYS B N 1
ATOM 2781 C CA . LYS B 1 143 ? 63.033 118.523 33.752 1.00 47.38 131 LYS B CA 1
ATOM 2782 C C . LYS B 1 143 ? 61.549 118.258 33.913 1.00 47.16 131 LYS B C 1
ATOM 2783 O O . LYS B 1 143 ? 60.784 118.443 32.973 1.00 45.34 131 LYS B O 1
ATOM 2789 N N . VAL B 1 144 ? 61.151 117.784 35.090 1.00 46.26 132 VAL B N 1
ATOM 2790 C CA . VAL B 1 144 ? 59.746 117.449 35.352 1.00 46.04 132 VAL B CA 1
ATOM 2791 C C . VAL B 1 144 ? 59.244 118.200 36.567 1.00 46.26 132 VAL B C 1
ATOM 2792 O O . VAL B 1 144 ? 59.803 118.058 37.667 1.00 47.2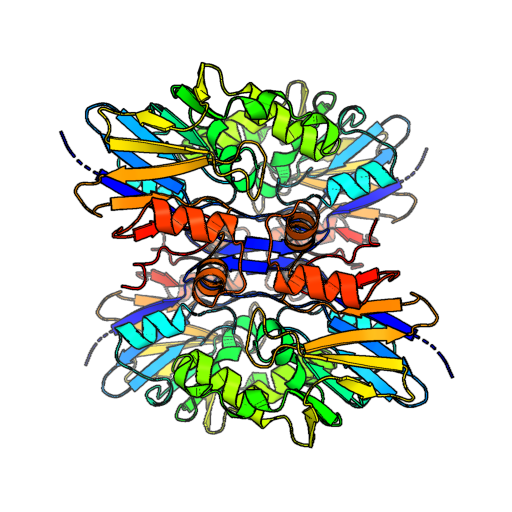7 132 VAL B O 1
ATOM 2796 N N . LYS B 1 145 ? 58.237 119.049 36.364 1.00 44.77 133 LYS B N 1
ATOM 2797 C CA . LYS B 1 145 ? 57.592 119.752 37.468 1.00 44.08 133 LYS B CA 1
ATOM 2798 C C . LYS B 1 145 ? 56.285 119.062 37.816 1.00 44.45 133 LYS B C 1
ATOM 2799 O O . LYS B 1 145 ? 55.440 118.803 36.945 1.00 43.49 133 LYS B O 1
ATOM 2805 N N . VAL B 1 146 ? 56.096 118.802 39.102 1.00 43.76 134 VAL B N 1
ATOM 2806 C CA . VAL B 1 146 ? 54.897 118.135 39.601 1.00 43.51 134 VAL B CA 1
ATOM 2807 C C . VAL B 1 146 ? 53.935 119.158 40.188 1.00 42.44 134 VAL B C 1
ATOM 2808 O O . VAL B 1 146 ? 54.340 119.974 40.982 1.00 40.72 134 VAL B O 1
ATOM 2812 N N . PHE B 1 147 ? 52.672 119.075 39.797 1.00 42.15 135 PHE B N 1
ATOM 2813 C CA . PHE B 1 147 ? 51.611 119.920 40.341 1.00 43.30 135 PHE B CA 1
ATOM 2814 C C . PHE B 1 147 ? 50.524 119.042 40.959 1.00 43.10 135 PHE B C 1
ATOM 2815 O O . PHE B 1 147 ? 50.047 118.087 40.318 1.00 42.06 135 PHE B O 1
ATOM 2823 N N . HIS B 1 148 ? 50.128 119.374 42.183 1.00 41.19 136 HIS B N 1
ATOM 2824 C CA . HIS B 1 148 ? 48.954 118.768 42.797 1.00 42.79 136 HIS B CA 1
ATOM 2825 C C . HIS B 1 148 ? 47.699 119.433 42.224 1.00 42.84 136 HIS B C 1
ATOM 2826 O O . HIS B 1 148 ? 47.483 120.614 42.414 1.00 43.41 136 HIS B O 1
ATOM 2833 N N . THR B 1 149 ? 46.901 118.665 41.476 1.00 43.47 137 THR B N 1
ATOM 2834 C CA . THR B 1 149 ? 45.741 119.191 40.768 1.00 43.00 137 THR B CA 1
ATOM 2835 C C . THR B 1 149 ? 44.499 118.368 41.126 1.00 42.49 137 THR B C 1
ATOM 2836 O O . THR B 1 149 ? 43.965 117.638 40.290 1.00 41.37 137 THR B O 1
ATOM 2840 N N . PRO B 1 150 ? 44.037 118.475 42.386 1.00 42.75 138 PRO B N 1
ATOM 2841 C CA . PRO B 1 150 ? 42.994 117.548 42.857 1.00 44.01 138 PRO B CA 1
ATOM 2842 C C . PRO B 1 150 ? 41.563 117.915 42.400 1.00 45.21 138 PRO B C 1
ATOM 2843 O O . PRO B 1 150 ? 40.663 118.061 43.219 1.00 47.29 138 PRO B O 1
ATOM 2847 N N . TRP B 1 151 ? 41.354 118.061 41.099 1.00 45.47 139 TRP B N 1
ATOM 2848 C CA . TRP B 1 151 ? 40.030 118.461 40.572 1.00 45.91 139 TRP B CA 1
ATOM 2849 C C . TRP B 1 151 ? 39.553 117.309 39.687 1.00 47.25 139 TRP B C 1
ATOM 2850 O O . TRP B 1 151 ? 39.289 117.459 38.495 1.00 48.60 139 TRP B O 1
ATOM 2861 N N . HIS B 1 152 ? 39.494 116.140 40.323 1.00 46.17 140 HIS B N 1
ATOM 2862 C CA . HIS B 1 152 ? 39.125 114.883 39.687 1.00 46.48 140 HIS B CA 1
ATOM 2863 C C . HIS B 1 152 ? 39.240 113.754 40.702 1.00 46.74 140 HIS B C 1
ATOM 2864 O O . HIS B 1 152 ? 38.343 112.935 40.842 1.00 44.98 140 HIS B O 1
ATOM 2871 N N . ALA B 1 153 ? 40.375 113.726 41.389 1.00 45.43 141 ALA B N 1
ATOM 2872 C CA . ALA B 1 153 ? 40.636 112.799 42.477 1.00 44.79 141 ALA B CA 1
ATOM 2873 C C . ALA B 1 153 ? 41.629 113.479 43.414 1.00 43.50 141 ALA B C 1
ATOM 2874 O O . ALA B 1 153 ? 42.451 114.274 42.988 1.00 43.05 141 ALA B O 1
ATOM 2876 N N . ARG B 1 154 ? 41.544 113.151 44.693 1.00 43.53 142 ARG B N 1
ATOM 2877 C CA . ARG B 1 154 ? 42.322 113.839 45.734 1.00 46.59 142 ARG B CA 1
ATOM 2878 C C . ARG B 1 154 ? 43.832 113.720 45.533 1.00 44.41 142 ARG B C 1
ATOM 2879 O O . ARG B 1 154 ? 44.574 114.589 45.945 1.00 43.99 142 ARG B O 1
ATOM 2894 N N . GLU B 1 155 ? 44.268 112.630 44.907 1.00 43.77 143 GLU B N 1
ATOM 2895 C CA . GLU B 1 155 ? 45.695 112.373 44.666 1.00 44.33 143 GLU B CA 1
ATOM 2896 C C . GLU B 1 155 ? 46.180 112.812 43.291 1.00 42.94 143 GLU B C 1
ATOM 2897 O O . GLU B 1 155 ? 47.311 112.521 42.907 1.00 45.11 143 GLU B O 1
ATOM 2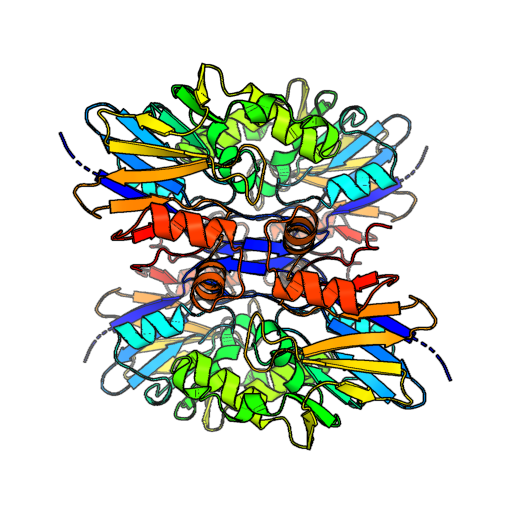903 N N . HIS B 1 156 ? 45.352 113.542 42.562 1.00 42.91 144 HIS B N 1
ATOM 2904 C CA . HIS B 1 156 ? 45.624 113.817 41.169 1.00 41.87 144 HIS B CA 1
ATOM 2905 C C . HIS B 1 156 ? 46.793 114.782 40.967 1.00 40.95 144 HIS B C 1
ATOM 2906 O O . HIS B 1 156 ? 46.873 115.822 41.618 1.00 40.90 144 HIS B O 1
ATOM 2913 N N . LEU B 1 157 ? 47.657 114.431 40.028 1.00 41.12 145 LEU B N 1
ATOM 2914 C CA . LEU B 1 157 ? 48.838 115.199 39.667 1.00 41.67 145 LEU B CA 1
ATOM 2915 C C . LEU B 1 157 ? 48.863 115.516 38.180 1.00 42.50 145 LEU B C 1
ATOM 2916 O O . LEU B 1 157 ? 48.366 114.739 37.332 1.00 43.56 145 LEU B O 1
ATOM 2921 N N . SER B 1 158 ? 49.423 116.669 37.859 1.00 43.30 146 SER B N 1
ATOM 2922 C CA . SER B 1 158 ? 49.755 117.039 36.495 1.00 43.41 146 SER B CA 1
ATOM 2923 C C . SER B 1 158 ? 51.258 117.288 36.440 1.00 43.78 146 SER B C 1
ATOM 2924 O O . SER B 1 158 ? 51.886 117.597 37.438 1.00 44.14 146 SER B O 1
ATOM 2927 N N . PHE B 1 159 ? 51.830 117.130 35.266 1.00 43.98 147 PHE B N 1
ATOM 2928 C CA . PHE B 1 159 ? 53.262 117.216 35.071 1.00 43.74 147 PHE B CA 1
ATOM 2929 C C . PHE B 1 159 ? 53.622 118.129 33.900 1.00 43.28 147 PHE B C 1
ATOM 2930 O O . PHE B 1 159 ? 53.091 117.986 32.789 1.00 44.44 147 PHE B O 1
ATOM 2938 N N . LEU B 1 160 ? 54.540 119.049 34.157 1.00 44.60 148 LEU B N 1
ATOM 2939 C CA . LEU B 1 160 ? 55.104 119.912 33.138 1.00 44.77 148 LEU B CA 1
ATOM 2940 C C . LEU B 1 160 ? 56.525 119.443 32.836 1.00 45.30 148 LEU B C 1
ATOM 2941 O O . LEU B 1 160 ? 57.363 119.272 33.745 1.00 42.65 148 LEU B O 1
ATOM 2946 N N . LEU B 1 161 ? 56.766 119.232 31.545 1.00 44.69 149 LEU B N 1
ATOM 2947 C CA . LEU B 1 161 ? 57.984 118.609 31.048 1.00 45.34 149 LEU B CA 1
ATOM 2948 C C . LEU B 1 161 ? 58.739 119.592 30.172 1.00 44.81 149 LEU B C 1
ATOM 2949 O O . LEU B 1 161 ? 58.163 120.250 29.317 1.00 46.01 149 LEU B O 1
ATOM 2954 N N . ASP B 1 162 ? 60.030 119.688 30.410 1.00 45.62 150 ASP B N 1
ATOM 2955 C CA . ASP B 1 162 ? 60.925 120.498 29.615 1.00 46.40 150 ASP B CA 1
ATOM 2956 C C . ASP B 1 162 ? 61.605 119.569 28.614 1.00 45.20 150 ASP B C 1
ATOM 2957 O O . ASP B 1 162 ? 62.625 118.966 28.927 1.00 44.63 150 ASP B O 1
ATOM 2962 N N . THR B 1 163 ? 61.028 119.432 27.419 1.00 44.63 151 THR B N 1
ATOM 2963 C CA . THR B 1 163 ? 61.567 118.485 26.440 1.00 45.60 151 THR B CA 1
ATOM 2964 C C . THR B 1 163 ? 62.320 119.184 25.320 1.00 46.30 151 THR B C 1
ATOM 2965 O O . THR B 1 163 ? 61.997 120.317 24.941 1.00 46.61 151 THR B O 1
ATOM 2969 N N . GLU B 1 164 ? 63.302 118.484 24.767 1.00 47.18 152 GLU B N 1
ATOM 2970 C CA . GLU B 1 164 ? 64.063 119.005 23.642 1.00 47.22 152 GLU B CA 1
ATOM 2971 C C . GLU B 1 164 ? 63.242 118.977 22.364 1.00 46.48 152 GLU B C 1
ATOM 2972 O O . GLU B 1 164 ? 63.280 119.921 21.594 1.00 46.99 152 GLU B O 1
ATOM 2978 N N . ASN B 1 165 ? 62.496 117.894 22.143 1.00 44.16 153 ASN B N 1
ATOM 2979 C CA . ASN B 1 165 ? 61.854 117.672 20.861 1.00 44.14 153 ASN B CA 1
ATOM 2980 C C . ASN B 1 165 ? 60.437 118.222 20.760 1.00 43.91 153 ASN B C 1
ATOM 2981 O O . ASN B 1 165 ? 59.945 118.429 19.664 1.00 45.33 153 ASN B O 1
ATOM 2986 N N . ALA B 1 166 ? 59.780 118.455 21.890 1.00 44.53 154 ALA B N 1
ATOM 2987 C CA . ALA B 1 166 ? 58.408 118.930 21.876 1.00 44.56 154 ALA B CA 1
ATOM 2988 C C . ALA B 1 166 ? 58.222 120.207 22.672 1.00 44.30 154 ALA B C 1
ATOM 2989 O O . ALA B 1 166 ? 57.103 120.657 22.843 1.00 44.42 154 ALA B O 1
ATOM 2991 N N . GLY B 1 167 ? 59.315 120.803 23.133 1.00 42.94 155 GLY B N 1
ATOM 2992 C CA . GLY B 1 167 ? 59.238 122.001 23.946 1.00 43.59 155 GLY B CA 1
ATOM 2993 C C . GLY B 1 167 ? 58.594 121.726 25.291 1.00 42.78 155 GLY B C 1
ATOM 2994 O O . GLY B 1 167 ? 58.769 120.657 25.857 1.00 42.54 155 GLY B O 1
ATOM 2995 N N . ARG B 1 168 ? 57.852 122.715 25.786 1.00 43.69 156 ARG B N 1
ATOM 2996 C CA . ARG B 1 168 ? 57.210 122.666 27.098 1.00 45.62 156 ARG B CA 1
ATOM 2997 C C . ARG B 1 168 ? 55.884 121.943 26.990 1.00 43.45 156 ARG B C 1
ATOM 2998 O O . ARG B 1 168 ? 54.957 122.435 26.355 1.00 42.03 156 ARG B O 1
ATOM 3011 N N . VAL B 1 169 ? 55.784 120.797 27.658 1.00 42.76 157 VAL B N 1
ATOM 3012 C CA . VAL B 1 169 ? 54.656 119.893 27.485 1.00 43.72 157 VAL B CA 1
ATOM 3013 C C . VAL B 1 169 ? 53.954 119.666 28.815 1.00 43.96 157 VAL B C 1
ATOM 3014 O O . VAL B 1 169 ? 54.602 119.326 29.821 1.00 43.21 157 VAL B O 1
ATOM 3018 N N . LEU B 1 170 ? 52.646 119.906 28.835 1.00 43.66 158 LEU B N 1
ATOM 3019 C CA . LEU B 1 170 ? 51.832 119.668 30.025 1.00 43.01 158 LEU B CA 1
ATOM 3020 C C . LEU B 1 170 ? 51.030 118.380 29.885 1.00 43.11 158 LEU B C 1
ATOM 3021 O O . LEU B 1 170 ? 50.134 118.268 29.047 1.00 43.27 158 LEU B O 1
ATOM 3026 N N . ILE B 1 171 ? 51.372 117.412 30.716 1.00 42.95 159 ILE B N 1
ATOM 3027 C CA . ILE B 1 171 ? 50.576 116.225 30.897 1.00 43.64 159 ILE B CA 1
ATOM 3028 C C . ILE B 1 171 ? 49.462 116.592 31.888 1.00 45.06 159 ILE B C 1
ATOM 3029 O O . ILE B 1 171 ? 49.716 116.752 33.104 1.00 44.09 159 ILE B O 1
ATOM 3034 N N . THR B 1 172 ? 48.252 116.786 31.373 1.00 44.42 160 THR B N 1
ATOM 3035 C CA . THR B 1 172 ? 47.163 117.336 32.170 1.00 44.56 160 THR B CA 1
ATOM 3036 C C . THR B 1 172 ? 46.611 116.333 33.188 1.00 44.63 160 THR B C 1
ATOM 3037 O O . THR B 1 172 ? 46.280 116.691 34.340 1.00 43.91 160 THR B O 1
ATOM 3041 N N . GLY B 1 173 ? 46.541 115.069 32.771 1.00 45.31 161 GLY B N 1
ATOM 3042 C CA . GLY B 1 173 ? 45.733 114.077 33.464 1.00 44.81 161 GLY B CA 1
ATOM 3043 C C . GLY B 1 173 ? 44.263 114.413 33.297 1.00 45.28 161 GLY B C 1
ATOM 3044 O O . GLY B 1 173 ? 43.875 115.211 32.434 1.00 44.79 161 GLY B O 1
ATOM 3045 N N . ASP B 1 174 ? 43.448 113.828 34.164 1.00 45.77 162 ASP B N 1
ATOM 3046 C CA . ASP B 1 174 ? 42.005 113.813 33.986 1.00 45.47 162 ASP B CA 1
ATOM 3047 C C . ASP B 1 174 ? 41.260 115.074 34.421 1.00 45.47 162 ASP B C 1
ATOM 3048 O O . ASP B 1 174 ? 40.046 115.103 34.365 1.00 44.47 162 ASP B O 1
ATOM 3053 N N . ILE B 1 175 ? 41.983 116.111 34.825 1.00 42.45 163 ILE B N 1
ATOM 3054 C CA . ILE B 1 175 ? 41.362 117.417 35.035 1.00 43.94 163 ILE B CA 1
ATOM 3055 C C . ILE B 1 175 ? 40.849 117.988 33.707 1.00 43.59 163 ILE B C 1
ATOM 3056 O O . ILE B 1 175 ? 39.947 118.798 33.712 1.00 42.50 163 ILE B O 1
ATOM 3061 N N . THR B 1 176 ? 41.456 117.566 32.590 1.00 44.13 164 THR B N 1
ATOM 3062 C CA . THR B 1 176 ? 40.979 117.861 31.236 1.00 44.65 164 THR B CA 1
ATOM 3063 C C . THR B 1 176 ? 41.161 116.597 30.409 1.00 43.54 164 THR B C 1
ATOM 3064 O O . THR B 1 176 ? 42.208 116.377 29.792 1.00 43.63 164 THR B O 1
ATOM 3068 N N . PRO B 1 177 ? 40.165 115.727 30.423 1.00 44.52 165 PRO B N 1
ATOM 3069 C CA . PRO B 1 177 ? 40.360 114.432 29.776 1.00 45.36 165 PRO B CA 1
ATOM 3070 C C . PRO B 1 177 ? 40.574 114.464 28.258 1.00 45.55 165 PRO B C 1
ATOM 3071 O O . PRO B 1 177 ? 41.212 113.570 27.699 1.00 43.82 165 PRO B O 1
ATOM 3075 N N . ASN B 1 178 ? 40.035 115.482 27.598 1.00 45.89 166 ASN B N 1
ATOM 3076 C CA . ASN B 1 178 ? 40.083 115.552 26.158 1.00 46.41 166 ASN B CA 1
ATOM 3077 C C . ASN B 1 178 ? 40.008 117.006 25.706 1.00 46.01 166 ASN B C 1
ATOM 3078 O O . ASN B 1 178 ? 39.897 117.912 26.532 1.00 45.08 166 ASN B O 1
ATOM 3083 N N . ARG B 1 179 ? 40.070 117.208 24.395 1.00 45.55 167 ARG B N 1
ATOM 3084 C CA . ARG B 1 179 ? 40.080 118.559 23.810 1.00 48.29 167 ARG B CA 1
ATOM 3085 C C . ARG B 1 179 ? 38.830 119.343 24.113 1.00 46.46 167 ARG B C 1
ATOM 3086 O O . ARG B 1 179 ? 38.911 120.533 24.386 1.00 44.39 167 ARG B O 1
ATOM 3094 N N . LEU B 1 180 ? 37.679 118.685 24.068 1.00 45.96 168 LEU B N 1
ATOM 3095 C CA . LEU B 1 180 ? 36.433 119.377 24.373 1.00 48.37 168 LEU B CA 1
ATOM 3096 C C . LEU B 1 180 ? 36.410 119.947 25.792 1.00 45.86 168 LEU B C 1
ATOM 3097 O O . LEU B 1 180 ? 35.931 121.041 26.006 1.00 44.31 168 LEU B O 1
ATOM 3102 N N . SER B 1 181 ? 36.973 119.231 26.754 1.00 46.23 169 SER B N 1
ATOM 3103 C CA . SER B 1 181 ? 36.998 119.720 28.124 1.00 47.60 169 SER B CA 1
ATOM 3104 C C . SER B 1 181 ? 37.896 120.939 28.257 1.00 46.41 169 SER B C 1
ATOM 3105 O O . SER B 1 181 ? 37.600 121.865 29.028 1.00 45.83 169 SER B O 1
ATOM 3108 N N . TYR B 1 182 ? 39.001 120.934 27.514 1.00 46.96 170 TYR B N 1
ATOM 3109 C CA . TYR B 1 182 ? 39.890 122.093 27.443 1.00 46.66 170 TYR B CA 1
ATOM 3110 C C . TYR B 1 182 ? 39.176 123.272 26.781 1.00 46.28 170 TYR B C 1
ATOM 3111 O O . TYR B 1 182 ? 39.222 124.398 27.278 1.00 46.46 170 TYR B O 1
ATOM 3120 N N . TYR B 1 183 ? 38.489 123.019 25.674 1.00 46.18 171 TYR B N 1
ATOM 3121 C CA . TYR B 1 183 ? 37.746 124.077 25.018 1.00 47.62 171 TYR B CA 1
ATOM 3122 C C . TYR B 1 183 ? 36.660 124.667 25.945 1.00 46.92 171 TYR B C 1
ATOM 3123 O O . TYR B 1 183 ? 36.419 125.874 25.936 1.00 44.87 171 TYR B O 1
ATOM 3132 N N . ASP B 1 184 ? 36.014 123.831 26.754 1.00 44.78 172 ASP B N 1
ATOM 3133 C CA . ASP B 1 184 ? 35.030 124.336 27.707 1.00 46.58 172 ASP B CA 1
ATOM 3134 C C . ASP B 1 184 ? 35.667 125.337 28.695 1.00 46.31 172 ASP B C 1
ATOM 3135 O O . ASP B 1 184 ? 35.058 126.340 29.025 1.00 43.85 172 ASP B O 1
ATOM 3140 N N . ILE B 1 185 ? 36.883 125.052 29.162 1.00 50.74 173 ILE B N 1
ATOM 3141 C CA . ILE B 1 185 ? 37.666 126.022 29.980 1.00 52.47 173 ILE B CA 1
ATOM 3142 C C . ILE B 1 185 ? 37.892 127.352 29.234 1.00 55.36 173 ILE B C 1
ATOM 3143 O O . ILE B 1 185 ? 37.539 128.429 29.711 1.00 56.62 173 ILE B O 1
ATOM 3152 N N . ILE B 1 186 ? 38.449 127.266 28.033 1.00 57.80 174 ILE B N 1
ATOM 3153 C CA . ILE B 1 186 ? 38.655 128.462 27.215 1.00 56.57 174 ILE B CA 1
ATOM 3154 C C . ILE B 1 186 ? 37.367 129.268 26.993 1.00 55.55 174 ILE B C 1
ATOM 3155 O O . ILE B 1 186 ? 37.404 130.495 26.967 1.00 56.89 174 ILE B O 1
ATOM 3160 N N . LYS B 1 187 ? 36.242 128.597 26.748 1.00 52.54 175 LYS B N 1
ATOM 3161 C CA . LYS B 1 187 ? 35.012 129.306 26.499 1.00 51.15 175 LYS B CA 1
ATOM 3162 C C . LYS B 1 187 ? 34.411 129.918 27.784 1.00 49.82 175 LYS B C 1
ATOM 3163 O O . LYS B 1 187 ? 33.438 130.641 27.708 1.00 50.55 175 LYS B O 1
ATOM 3169 N N . GLY B 1 188 ? 34.999 129.635 28.945 1.00 50.70 176 GLY B N 1
ATOM 3170 C CA . GLY B 1 188 ? 34.621 130.272 30.200 1.00 50.78 176 GLY B CA 1
ATOM 3171 C C . GLY B 1 188 ? 33.623 129.527 31.096 1.00 51.49 176 GLY B C 1
ATOM 3172 O O . GLY B 1 188 ? 33.202 130.065 32.118 1.00 50.94 176 GLY B O 1
ATOM 3173 N N . TYR B 1 189 ? 33.227 128.297 30.761 1.00 47.80 177 TYR B N 1
ATOM 3174 C CA . TYR B 1 189 ? 32.203 127.661 31.581 1.00 46.27 177 TYR B CA 1
ATOM 3175 C C . TYR B 1 189 ? 32.647 126.332 32.183 1.00 45.07 177 TYR B C 1
ATOM 3176 O O . TYR B 1 189 ? 31.842 125.588 32.735 1.00 44.54 177 TYR B O 1
ATOM 3185 N N . GLY B 1 190 ? 33.936 126.039 32.090 1.00 43.40 178 GLY B N 1
ATOM 3186 C CA . GLY B 1 190 ? 34.498 124.874 32.752 1.00 43.89 178 GLY B CA 1
ATOM 3187 C C . GLY B 1 190 ? 34.995 125.203 34.156 1.00 43.02 178 GLY B C 1
ATOM 3188 O O . GLY B 1 190 ? 34.686 126.244 34.705 1.00 42.19 178 GLY B O 1
ATOM 3189 N N . SER B 1 191 ? 35.755 124.286 34.736 1.00 44.42 179 SER B N 1
ATOM 3190 C CA . SER B 1 191 ? 36.293 124.426 36.089 1.00 44.01 179 SER B CA 1
ATOM 3191 C C . SER B 1 191 ? 37.123 125.698 36.258 1.00 42.45 179 SER B C 1
ATOM 3192 O O . SER B 1 191 ? 38.088 125.924 35.528 1.00 42.44 179 SER B O 1
ATOM 3195 N N . VAL B 1 192 ? 36.727 126.508 37.227 1.00 41.22 180 VAL B N 1
ATOM 3196 C CA . VAL B 1 192 ? 37.472 127.700 37.595 1.00 41.76 180 VAL B CA 1
ATOM 3197 C C . VAL B 1 192 ? 38.879 127.320 38.099 1.00 40.83 180 VAL B C 1
ATOM 3198 O O . VAL B 1 192 ? 39.852 128.031 37.825 1.00 40.60 180 VAL B O 1
ATOM 3202 N N . GLN B 1 193 ? 38.979 126.198 38.808 1.00 40.44 181 GLN B N 1
ATOM 3203 C CA . GLN B 1 193 ? 40.247 125.756 39.402 1.00 41.98 181 GLN B CA 1
ATOM 3204 C C . GLN B 1 193 ? 41.216 125.306 38.312 1.00 41.98 181 GLN B C 1
ATOM 3205 O O . GLN B 1 193 ? 42.406 125.597 38.375 1.00 41.26 181 GLN B O 1
ATOM 3211 N N . VAL B 1 194 ? 40.695 124.599 37.312 1.00 42.07 182 VAL B N 1
ATOM 3212 C CA . VAL B 1 194 ? 41.519 124.145 36.203 1.00 42.48 182 VAL B CA 1
ATOM 3213 C C . VAL B 1 194 ? 41.966 125.335 35.347 1.00 42.80 182 VAL B C 1
ATOM 3214 O O . VAL B 1 194 ? 43.134 125.419 34.966 1.00 43.18 182 VAL B O 1
ATOM 3218 N N . LYS B 1 195 ? 41.063 126.274 35.097 1.00 42.46 183 LYS B N 1
ATOM 3219 C CA . LYS B 1 195 ? 41.425 127.481 34.362 1.00 43.81 183 LYS B CA 1
ATOM 3220 C C . LYS B 1 195 ? 42.545 128.262 35.089 1.00 44.01 183 LYS B C 1
ATOM 3221 O O . LYS B 1 195 ? 43.514 128.676 34.467 1.00 44.26 183 LYS B O 1
ATOM 3227 N N . ASN B 1 196 ? 42.394 128.451 36.401 1.00 42.24 184 ASN B N 1
ATOM 3228 C CA . ASN B 1 196 ? 43.408 129.108 37.196 1.00 42.52 184 ASN B CA 1
ATOM 3229 C C . ASN B 1 196 ? 44.740 128.378 37.086 1.00 41.70 184 ASN B C 1
ATOM 3230 O O . ASN B 1 196 ? 45.776 129.006 36.986 1.00 42.12 184 ASN B O 1
ATOM 3235 N N . PHE B 1 197 ? 44.701 127.054 37.101 1.00 41.95 185 PHE B N 1
ATOM 3236 C CA . PHE B 1 197 ? 45.899 126.238 36.997 1.00 42.53 185 PHE B CA 1
ATOM 3237 C C . PHE B 1 197 ? 46.609 126.419 35.659 1.00 43.81 185 PHE B C 1
ATOM 3238 O O . PHE B 1 197 ? 47.827 126.576 35.604 1.00 42.97 185 PHE B O 1
ATOM 3246 N N . LEU B 1 198 ? 45.849 126.390 34.578 1.00 44.81 186 LEU B N 1
ATOM 3247 C CA . LEU B 1 198 ? 46.411 126.622 33.259 1.00 45.42 186 LEU B CA 1
ATOM 3248 C C . LEU B 1 198 ? 47.011 128.009 33.129 1.00 44.97 186 LEU B C 1
ATOM 3249 O O . LEU B 1 198 ? 48.056 128.165 32.509 1.00 45.54 186 LEU B O 1
ATOM 3254 N N . ASP B 1 199 ? 46.364 129.015 33.724 1.00 45.96 187 ASP B N 1
ATOM 3255 C CA . ASP B 1 199 ? 46.896 130.375 33.739 1.00 46.61 187 ASP B CA 1
ATOM 3256 C C . ASP B 1 199 ? 48.212 130.446 34.498 1.00 47.20 187 ASP B C 1
ATOM 3257 O O . ASP B 1 199 ? 49.131 131.161 34.091 1.00 47.46 187 ASP B O 1
ATOM 3262 N N . ARG B 1 200 ? 48.300 129.701 35.593 1.00 46.82 188 ARG B N 1
ATOM 3263 C CA . ARG B 1 200 ? 49.535 129.621 36.369 1.00 47.07 188 ARG B CA 1
ATOM 3264 C C . ARG B 1 200 ? 50.683 129.016 35.545 1.00 47.39 188 ARG B C 1
ATOM 3265 O O . ARG B 1 200 ? 51.803 129.512 35.554 1.00 47.72 188 ARG B O 1
ATOM 3273 N N . VAL B 1 201 ? 50.400 127.932 34.848 1.00 47.80 189 VAL B N 1
ATOM 3274 C CA . VAL B 1 201 ? 51.429 127.251 34.061 1.00 48.79 189 VAL B CA 1
ATOM 3275 C C . VAL B 1 201 ? 51.925 128.191 32.944 1.00 49.41 189 VAL B C 1
ATOM 3276 O O . VAL B 1 201 ? 53.095 128.244 32.616 1.00 50.37 189 VAL B O 1
ATOM 3280 N N . GLY B 1 202 ? 51.024 128.938 32.347 1.00 50.30 190 GLY B N 1
ATOM 3281 C CA . GLY B 1 202 ? 51.430 129.885 31.322 1.00 50.86 190 GLY B CA 1
ATOM 3282 C C . GLY B 1 202 ? 51.692 129.219 29.977 1.00 50.64 190 GLY B C 1
ATOM 3283 O O . GLY B 1 202 ? 51.099 128.184 29.645 1.00 48.19 190 GLY B O 1
ATOM 3284 N N . ARG B 1 203 ? 52.597 129.817 29.210 1.00 51.35 191 ARG B N 1
ATOM 3285 C CA . ARG B 1 203 ? 52.772 129.448 27.822 1.00 52.53 191 ARG B CA 1
ATOM 3286 C C . ARG B 1 203 ? 53.438 128.081 27.755 1.00 50.13 191 ARG B C 1
ATOM 3287 O O . ARG B 1 203 ? 54.454 127.850 28.387 1.00 50.71 191 ARG B O 1
ATOM 3295 N N . ILE B 1 204 ? 52.812 127.173 27.018 1.00 48.47 192 ILE B N 1
ATOM 3296 C CA . ILE B 1 204 ? 53.373 125.875 26.743 1.00 48.60 192 ILE B CA 1
ATOM 3297 C C . ILE B 1 204 ? 53.224 125.544 25.280 1.00 46.87 192 ILE B C 1
ATOM 3298 O O . ILE B 1 204 ? 52.438 126.159 24.570 1.00 46.79 192 ILE B O 1
ATOM 3303 N N . ASP B 1 205 ? 53.959 124.530 24.844 1.00 44.91 193 ASP B N 1
ATOM 3304 C CA . ASP B 1 205 ? 53.972 124.128 23.444 1.00 44.32 193 ASP B CA 1
ATOM 3305 C C . ASP B 1 205 ? 52.975 123.045 23.120 1.00 44.38 193 ASP B C 1
ATOM 3306 O O . ASP B 1 205 ? 52.509 122.976 21.998 1.00 45.19 193 ASP B O 1
ATOM 3311 N N . LEU B 1 206 ? 52.646 122.206 24.107 1.00 45.21 194 LEU B N 1
ATOM 3312 C CA . LEU B 1 206 ? 51.796 121.056 23.880 1.00 43.90 194 LEU B CA 1
ATOM 3313 C C . LEU B 1 206 ? 51.017 120.639 25.115 1.00 43.78 194 LEU B C 1
ATOM 3314 O O . LEU B 1 206 ? 51.564 120.518 26.204 1.00 43.81 194 LEU B O 1
ATOM 3319 N N . LEU B 1 207 ? 49.726 120.427 24.916 1.00 43.94 195 LEU B N 1
ATOM 3320 C CA . LEU B 1 207 ? 48.842 119.858 25.926 1.00 44.78 195 LEU B CA 1
ATOM 3321 C C . LEU B 1 207 ? 48.642 118.385 25.592 1.00 44.87 195 LEU B C 1
ATOM 3322 O O . LEU B 1 207 ? 48.195 118.067 24.505 1.00 43.37 195 LEU B O 1
ATOM 3327 N N . VAL B 1 208 ? 49.009 117.507 26.525 1.00 44.44 196 VAL B N 1
ATOM 3328 C CA . VAL B 1 208 ? 48.819 116.073 26.364 1.00 45.10 196 VAL B CA 1
ATOM 3329 C C . VAL B 1 208 ? 47.703 115.633 27.299 1.00 44.64 196 VAL B C 1
ATOM 3330 O O . VAL B 1 208 ? 47.886 115.489 28.500 1.00 45.53 196 VAL B O 1
ATOM 3334 N N . PHE B 1 209 ? 46.549 115.369 26.698 1.00 44.35 197 PHE B N 1
ATOM 3335 C CA . PHE B 1 209 ? 45.364 114.880 27.396 1.00 43.29 197 PHE B CA 1
ATOM 3336 C C . PHE B 1 209 ? 45.467 113.369 27.588 1.00 43.36 197 PHE B C 1
ATOM 3337 O O . PHE B 1 209 ? 46.153 112.666 26.803 1.00 42.76 197 PHE B O 1
ATOM 3345 N N . PRO B 1 210 ? 44.782 112.836 28.611 1.00 44.33 198 PRO B N 1
ATOM 3346 C CA . PRO B 1 210 ? 44.812 111.394 28.869 1.00 43.81 198 PRO B CA 1
ATOM 3347 C C . PRO B 1 210 ? 43.881 110.556 27.958 1.00 44.34 198 PRO B C 1
ATOM 3348 O O . PRO B 1 210 ? 44.068 109.338 27.842 1.00 43.56 198 PRO B O 1
ATOM 3352 N N . HIS B 1 211 ? 42.882 111.188 27.349 1.00 42.68 199 HIS B N 1
ATOM 3353 C CA . HIS B 1 211 ? 41.878 110.465 26.554 1.00 43.27 199 HIS B CA 1
ATOM 3354 C C . HIS B 1 211 ? 41.589 111.170 25.231 1.00 43.40 199 HIS B C 1
ATOM 3355 O O . HIS B 1 211 ? 40.463 111.152 24.727 1.00 42.73 199 HIS B O 1
ATOM 3362 N N . ASP B 1 212 ? 42.640 111.728 24.634 1.00 42.05 200 ASP B N 1
ATOM 3363 C CA . ASP B 1 212 ? 42.501 112.348 23.322 1.00 43.42 200 ASP B CA 1
ATOM 3364 C C . ASP B 1 212 ? 43.898 112.575 22.746 1.00 44.05 200 ASP B C 1
ATOM 3365 O O . ASP B 1 212 ? 44.918 112.406 23.439 1.00 43.82 200 ASP B O 1
ATOM 3370 N N . ALA B 1 213 ? 43.940 112.909 21.470 1.00 44.52 201 ALA B N 1
ATOM 3371 C CA . ALA B 1 213 ? 45.171 113.331 20.830 1.00 45.41 201 ALA B CA 1
ATOM 3372 C C . ALA B 1 213 ? 45.609 114.688 21.406 1.00 45.25 201 ALA B C 1
ATOM 3373 O O . ALA B 1 213 ? 44.780 115.505 21.806 1.00 45.08 201 ALA B O 1
ATOM 3375 N N . PRO B 1 214 ? 46.920 114.926 21.462 1.00 47.52 202 PRO B N 1
ATOM 3376 C CA . PRO B 1 214 ? 47.417 116.179 22.036 1.00 46.57 202 PRO B CA 1
ATOM 3377 C C . PRO B 1 214 ? 47.089 117.400 21.182 1.00 46.26 202 PRO B C 1
ATOM 3378 O O . PRO B 1 214 ? 46.688 117.274 20.016 1.00 44.35 202 PRO B O 1
ATOM 3382 N N . LEU B 1 215 ? 47.236 118.569 21.778 1.00 46.76 203 LEU B N 1
ATOM 3383 C CA . LEU B 1 215 ? 46.903 119.804 21.130 1.00 48.51 203 LEU B CA 1
ATOM 3384 C C . LEU B 1 215 ? 47.941 120.896 21.447 1.00 47.06 203 LEU B C 1
ATOM 3385 O O . LEU B 1 215 ? 48.407 121.014 22.582 1.00 46.28 203 LEU B O 1
ATOM 3390 N N . LYS B 1 216 ? 48.312 121.649 20.431 1.00 48.35 204 LYS B N 1
ATOM 3391 C CA . LYS B 1 216 ? 49.040 122.904 20.582 1.00 51.45 204 LYS B CA 1
ATOM 3392 C C . LYS B 1 216 ? 48.025 123.954 21.071 1.00 51.15 204 LYS B C 1
ATOM 3393 O O . LYS B 1 216 ? 47.040 124.214 20.390 1.00 51.98 204 LYS B O 1
ATOM 3399 N N . PRO B 1 217 ? 48.246 124.543 22.250 1.00 52.59 205 PRO B N 1
ATOM 3400 C CA . PRO B 1 217 ? 47.275 125.503 22.764 1.00 56.60 205 PRO B CA 1
ATOM 3401 C C . PRO B 1 217 ? 47.140 126.799 21.953 1.00 58.49 205 PRO B C 1
ATOM 3402 O O . PRO B 1 217 ? 48.051 127.173 21.192 1.00 56.39 205 PRO B O 1
ATOM 3406 N N . GLU B 1 218 ? 45.994 127.459 22.149 1.00 64.33 206 GLU B N 1
ATOM 3407 C CA . GLU B 1 218 ? 45.751 128.839 21.651 1.00 69.49 206 GLU B CA 1
ATOM 3408 C C . GLU B 1 218 ? 46.818 129.826 22.163 1.00 69.35 206 GLU B C 1
ATOM 3409 O O . GLU B 1 218 ? 47.281 129.712 23.302 1.00 66.25 206 GLU B O 1
ATOM 3415 N N . VAL B 1 219 ? 47.164 130.798 21.319 1.00 72.25 207 VAL B N 1
ATOM 3416 C CA . VAL B 1 219 ? 48.176 131.846 21.629 1.00 74.38 207 VAL B CA 1
ATOM 3417 C C . VAL B 1 219 ? 48.171 132.362 23.090 1.00 75.04 207 VAL B C 1
ATOM 3418 O O . VAL B 1 219 ? 47.290 133.124 23.503 1.00 75.26 207 VAL B O 1
ATOM 3422 N N . HIS C 1 11 ? -4.106 113.298 32.191 1.00 57.97 -1 HIS C N 1
ATOM 3423 C CA . HIS C 1 11 ? -3.242 112.637 31.150 1.00 57.91 -1 HIS C CA 1
ATOM 3424 C C . HIS C 1 11 ? -1.767 112.589 31.565 1.00 56.29 -1 HIS C C 1
ATOM 3425 O O . HIS C 1 11 ? -1.071 113.604 31.581 1.00 57.19 -1 HIS C O 1
ATOM 3432 N N . HIS C 1 12 ? -1.305 111.386 31.889 1.00 54.90 0 HIS C N 1
ATOM 3433 C CA . HIS C 1 12 ? 0.038 111.181 32.410 1.00 54.74 0 HIS C CA 1
ATOM 3434 C C . HIS C 1 12 ? 1.063 110.985 31.293 1.00 52.76 0 HIS C C 1
ATOM 3435 O O . HIS C 1 12 ? 0.738 110.480 30.222 1.00 52.63 0 HIS C O 1
ATOM 3450 N N . GLU C 1 14 ? 4.542 109.013 30.455 1.00 47.34 2 GLU C N 1
ATOM 3451 C CA . GLU C 1 14 ? 5.309 107.856 30.882 1.00 48.37 2 GLU C CA 1
ATOM 3452 C C . GLU C 1 14 ? 6.665 107.917 30.200 1.00 47.19 2 GLU C C 1
ATOM 3453 O O . GLU C 1 14 ? 6.742 108.201 29.007 1.00 45.11 2 GLU C O 1
ATOM 3459 N N . LEU C 1 15 ? 7.715 107.618 30.964 1.00 47.21 3 LEU C N 1
ATOM 3460 C CA . LEU C 1 15 ? 9.097 107.607 30.469 1.00 47.38 3 LEU C CA 1
ATOM 3461 C C . LEU C 1 15 ? 9.622 106.193 30.300 1.00 46.27 3 LEU C C 1
ATOM 3462 O O . LEU C 1 15 ? 9.431 105.361 31.169 1.00 44.25 3 LEU C O 1
ATOM 3467 N N . LYS C 1 16 ? 10.315 105.949 29.193 1.00 47.00 4 LYS C N 1
ATOM 3468 C CA . LYS C 1 16 ? 11.160 104.778 29.051 1.00 48.49 4 LYS C CA 1
ATOM 3469 C C . LYS C 1 16 ? 12.526 105.192 28.505 1.00 46.04 4 LYS C C 1
ATOM 3470 O O . LYS C 1 16 ? 12.614 105.928 27.542 1.00 44.45 4 LYS C O 1
ATOM 3476 N N . ILE C 1 17 ? 13.589 104.747 29.161 1.00 44.96 5 ILE C N 1
ATOM 3477 C CA . ILE C 1 17 ? 14.935 104.975 28.641 1.00 46.27 5 ILE C CA 1
ATOM 3478 C C . ILE C 1 17 ? 15.266 103.819 27.707 1.00 45.43 5 ILE C C 1
ATOM 3479 O O . ILE C 1 17 ? 15.459 102.689 28.169 1.00 45.21 5 ILE C O 1
ATOM 3484 N N . LEU C 1 18 ? 15.312 104.090 26.400 1.00 44.13 6 LEU C N 1
ATOM 3485 C CA . LEU C 1 18 ? 15.505 103.022 25.407 1.00 44.51 6 LEU C CA 1
ATOM 3486 C C . LEU C 1 18 ? 16.960 102.558 25.353 1.00 43.93 6 LEU C C 1
ATOM 3487 O O . LEU C 1 18 ? 17.258 101.369 25.152 1.00 43.68 6 LEU C O 1
ATOM 3492 N N . VAL C 1 19 ? 17.857 103.520 25.509 1.00 44.54 7 VAL C N 1
ATOM 3493 C CA . VAL C 1 19 ? 19.288 103.288 25.423 1.00 43.49 7 VAL C CA 1
ATOM 3494 C C . VAL C 1 19 ? 19.932 104.149 26.482 1.00 42.66 7 VAL C C 1
ATOM 3495 O O . VAL C 1 19 ? 19.660 105.337 26.523 1.00 41.28 7 VAL C O 1
ATOM 3499 N N . THR C 1 20 ? 20.791 103.570 27.325 1.00 42.42 8 THR C N 1
ATOM 3500 C CA . THR C 1 20 ? 21.706 104.396 28.135 1.00 43.98 8 THR C CA 1
ATOM 3501 C C . THR C 1 20 ? 23.005 104.573 27.339 1.00 44.90 8 THR C C 1
ATOM 3502 O O . THR C 1 20 ? 23.601 103.606 26.839 1.00 44.73 8 THR C O 1
ATOM 3506 N N . GLY C 1 21 ? 23.405 105.828 27.178 1.00 44.31 9 GLY C N 1
ATOM 3507 C CA . GLY C 1 21 ? 24.504 106.167 26.313 1.00 44.43 9 GLY C CA 1
ATOM 3508 C C . GLY C 1 21 ? 25.877 105.821 26.846 1.00 43.98 9 GLY C C 1
ATOM 3509 O O . GLY C 1 21 ? 26.051 105.414 27.992 1.00 43.86 9 GLY C O 1
ATOM 3510 N N . GLY C 1 22 ? 26.873 106.000 25.995 1.00 44.25 10 GLY C N 1
ATOM 3511 C CA . GLY C 1 22 ? 28.238 105.694 26.367 1.00 44.60 10 GLY C CA 1
ATOM 3512 C C . GLY C 1 22 ? 29.183 106.336 25.387 1.00 45.77 10 GLY C C 1
ATOM 3513 O O . GLY C 1 22 ? 28.791 107.229 24.617 1.00 46.96 10 GLY C O 1
ATOM 3514 N N . ASN C 1 23 ? 30.420 105.861 25.404 1.00 44.68 11 ASN C N 1
ATOM 3515 C CA . ASN C 1 23 ? 31.484 106.420 24.582 1.00 48.30 11 ASN C CA 1
ATOM 3516 C C . ASN C 1 23 ? 32.286 105.327 23.962 1.00 49.76 11 ASN C C 1
ATOM 3517 O O . ASN C 1 23 ? 32.734 104.430 24.654 1.00 56.56 11 ASN C O 1
ATOM 3522 N N . VAL C 1 24 ? 32.591 105.473 22.697 1.00 48.79 12 VAL C N 1
ATOM 3523 C CA . VAL C 1 24 ? 33.556 104.604 22.061 1.00 51.62 12 VAL C CA 1
ATOM 3524 C C . VAL C 1 24 ? 34.394 105.508 21.198 1.00 46.40 12 VAL C C 1
ATOM 3525 O O . VAL C 1 24 ? 33.926 106.043 20.199 1.00 46.55 12 VAL C O 1
ATOM 3529 N N . PHE C 1 25 ? 35.638 105.693 21.595 1.00 44.39 13 PHE C N 1
ATOM 3530 C CA . PHE C 1 25 ? 36.488 106.697 20.971 1.00 42.52 13 PHE C CA 1
ATOM 3531 C C . PHE C 1 25 ? 37.933 106.304 21.016 1.00 40.09 13 PHE C C 1
ATOM 3532 O O . PHE C 1 25 ? 38.483 106.100 22.080 1.00 40.00 13 PHE C O 1
ATOM 3540 N N . VAL C 1 26 ? 38.533 106.158 19.830 1.00 37.40 14 VAL C N 1
ATOM 3541 C CA . VAL C 1 26 ? 39.944 105.964 19.681 1.00 37.82 14 VAL C CA 1
ATOM 3542 C C . VAL C 1 26 ? 40.411 107.068 18.734 1.00 40.80 14 VAL C C 1
ATOM 3543 O O . VAL C 1 26 ? 40.006 107.083 17.568 1.00 39.77 14 VAL C O 1
ATOM 3547 N N . PRO C 1 27 ? 41.234 108.011 19.231 1.00 40.16 15 PRO C N 1
ATOM 3548 C CA . PRO C 1 27 ? 41.693 109.092 18.364 1.00 39.61 15 PRO C CA 1
ATOM 3549 C C . PRO C 1 27 ? 42.242 108.585 17.048 1.00 36.18 15 PRO C C 1
ATOM 3550 O O . PRO C 1 27 ? 43.139 107.733 17.005 1.00 37.25 15 PRO C O 1
ATOM 3554 N N . GLY C 1 28 ? 41.713 109.144 15.975 1.00 37.26 16 GLY C N 1
ATOM 3555 C CA . GLY C 1 28 ? 42.230 108.882 14.632 1.00 37.20 16 GLY C CA 1
ATOM 3556 C C . GLY C 1 28 ? 41.698 107.596 14.011 1.00 36.28 16 GLY C C 1
ATOM 3557 O O . GLY C 1 28 ? 42.110 107.230 12.928 1.00 38.38 16 GLY C O 1
ATOM 3558 N N . ARG C 1 29 ? 40.834 106.866 14.711 1.00 35.98 17 ARG C N 1
ATOM 3559 C CA . ARG C 1 29 ? 40.497 105.498 14.279 1.00 37.11 17 ARG C CA 1
ATOM 3560 C C . ARG C 1 29 ? 39.066 105.114 14.477 1.00 37.52 17 ARG C C 1
ATOM 3561 O O . ARG C 1 29 ? 38.530 104.340 13.674 1.00 41.85 17 ARG C O 1
ATOM 3569 N N . LEU C 1 30 ? 38.421 105.614 15.527 1.00 38.35 18 LEU C N 1
ATOM 3570 C CA . LEU C 1 30 ? 37.101 105.138 15.874 1.00 39.65 18 LEU C CA 1
ATOM 3571 C C . LEU C 1 30 ? 36.324 106.157 16.642 1.00 41.32 18 LEU C C 1
ATOM 3572 O O . LEU C 1 30 ? 36.752 106.660 17.660 1.00 41.92 18 LEU C O 1
ATOM 3577 N N . ASN C 1 31 ? 35.175 106.498 16.094 1.00 41.04 19 ASN C N 1
ATOM 3578 C CA . ASN C 1 31 ? 34.271 107.386 16.733 1.00 45.12 19 ASN C CA 1
ATOM 3579 C C . ASN C 1 31 ? 32.887 106.761 16.740 1.00 48.99 19 ASN C C 1
ATOM 3580 O O . ASN C 1 31 ? 32.166 106.798 15.747 1.00 48.74 19 ASN C O 1
ATOM 3585 N N . ALA C 1 32 ? 32.508 106.190 17.862 1.00 49.53 20 ALA C N 1
ATOM 3586 C CA . ALA C 1 32 ? 31.191 105.621 17.953 1.00 52.79 20 ALA C CA 1
ATOM 3587 C C . ALA C 1 32 ? 30.486 106.027 19.243 1.00 53.27 20 ALA C C 1
ATOM 3588 O O . ALA C 1 32 ? 29.733 105.240 19.824 1.00 58.09 20 ALA C O 1
ATOM 3590 N N . HIS C 1 33 ? 30.690 107.271 19.668 1.00 50.49 21 HIS C N 1
ATOM 3591 C CA . HIS C 1 33 ? 29.900 107.808 20.762 1.00 48.79 21 HIS C CA 1
ATOM 3592 C C . HIS C 1 33 ? 28.431 107.636 20.443 1.00 46.40 21 HIS C C 1
ATOM 3593 O O . HIS C 1 33 ? 28.021 107.712 19.283 1.00 46.57 21 HIS C O 1
ATOM 3600 N N . PHE C 1 34 ? 27.634 107.409 21.480 1.00 44.68 22 PHE C N 1
ATOM 3601 C CA . PHE C 1 34 ? 26.215 107.188 21.322 1.00 44.52 22 PHE C CA 1
ATOM 3602 C C . PHE C 1 34 ? 25.491 107.721 22.545 1.00 44.59 22 PHE C C 1
ATOM 3603 O O . PHE C 1 34 ? 25.865 107.441 23.701 1.00 44.01 22 PHE C O 1
ATOM 3611 N N . SER C 1 35 ? 24.469 108.523 22.297 1.00 44.83 23 SER C N 1
ATOM 3612 C CA . SER C 1 35 ? 23.711 109.141 23.376 1.00 44.03 23 SER C CA 1
ATOM 3613 C C . SER C 1 35 ? 22.635 108.200 23.923 1.00 43.99 23 SER C C 1
ATOM 3614 O O . SER C 1 35 ? 22.145 107.278 23.248 1.00 42.79 23 SER C O 1
ATOM 3617 N N . THR C 1 36 ? 22.292 108.460 25.179 1.00 44.07 24 THR C N 1
ATOM 3618 C CA . THR C 1 36 ? 21.069 107.996 25.777 1.00 43.48 24 THR C CA 1
ATOM 3619 C C . THR C 1 36 ? 19.886 108.391 24.878 1.00 43.53 24 THR C C 1
ATOM 3620 O O . THR C 1 36 ? 19.909 109.449 24.209 1.00 43.45 24 THR C O 1
ATOM 3624 N N . VAL C 1 37 ? 18.896 107.502 24.809 1.00 42.85 25 VAL C N 1
ATOM 3625 C CA . VAL C 1 37 ? 17.723 107.737 23.993 1.00 43.46 25 VAL C CA 1
ATOM 3626 C C . VAL C 1 37 ? 16.521 107.609 24.917 1.00 43.06 25 VAL C C 1
ATOM 3627 O O . VAL C 1 37 ? 16.326 106.564 25.544 1.00 43.70 25 VAL C O 1
ATOM 3631 N N . VAL C 1 38 ? 15.757 108.692 25.020 1.00 44.46 26 VAL C N 1
ATOM 3632 C CA . VAL C 1 38 ? 14.580 108.774 25.910 1.00 44.77 26 VAL C CA 1
ATOM 3633 C C . VAL C 1 38 ? 13.299 108.735 25.085 1.00 44.76 26 VAL C C 1
ATOM 3634 O O . VAL C 1 38 ? 13.180 109.441 24.102 1.00 43.41 26 VAL C O 1
ATOM 3638 N N . TYR C 1 39 ? 12.350 107.903 25.511 1.00 44.99 27 TYR C N 1
ATOM 3639 C CA . TYR C 1 39 ? 11.053 107.781 24.886 1.00 44.80 27 TYR C CA 1
ATOM 3640 C C . TYR C 1 39 ? 9.978 108.198 25.888 1.00 44.98 27 TYR C C 1
ATOM 3641 O O . TYR C 1 39 ? 10.068 107.832 27.075 1.00 43.45 27 TYR C O 1
ATOM 3650 N N . LEU C 1 40 ? 9.007 108.994 25.421 1.00 43.71 28 LEU C N 1
ATOM 3651 C CA . LEU C 1 40 ? 7.903 109.479 26.260 1.00 45.19 28 LEU C CA 1
ATOM 3652 C C . LEU C 1 40 ? 6.597 109.285 25.529 1.00 45.00 28 LEU C C 1
ATOM 3653 O O . LEU C 1 40 ? 6.527 109.519 24.331 1.00 44.44 28 LEU C O 1
ATOM 3658 N N . GLU C 1 41 ? 5.579 108.827 26.246 1.00 45.53 29 GLU C N 1
ATOM 3659 C CA . GLU C 1 41 ? 4.218 108.777 25.721 1.00 47.94 29 GLU C CA 1
ATOM 3660 C C . GLU C 1 41 ? 3.356 109.717 26.523 1.00 46.68 29 GLU C C 1
ATOM 3661 O O . GLU C 1 41 ? 3.351 109.655 27.745 1.00 45.19 29 GLU C O 1
ATOM 3667 N N . HIS C 1 42 ? 2.634 110.585 25.823 1.00 46.49 30 HIS C N 1
ATOM 3668 C CA . HIS C 1 42 ? 1.722 111.512 26.447 1.00 46.35 30 HIS C CA 1
ATOM 3669 C C . HIS C 1 42 ? 0.593 111.749 25.464 1.00 46.64 30 HIS C C 1
ATOM 3670 O O . HIS C 1 42 ? 0.838 112.155 24.332 1.00 45.69 30 HIS C O 1
ATOM 3677 N N . LYS C 1 43 ? -0.635 111.463 25.903 1.00 47.17 31 LYS C N 1
ATOM 3678 C CA . LYS C 1 43 ? -1.822 111.497 25.038 1.00 48.52 31 LYS C CA 1
ATOM 3679 C C . LYS C 1 43 ? -1.542 110.683 23.772 1.00 47.41 31 LYS C C 1
ATOM 3680 O O . LYS C 1 43 ? -1.190 109.513 23.871 1.00 46.22 31 LYS C O 1
ATOM 3686 N N . ASP C 1 44 ? -1.636 111.321 22.609 1.00 47.66 32 ASP C N 1
ATOM 3687 C CA . ASP C 1 44 ? -1.408 110.679 21.315 1.00 49.36 32 ASP C CA 1
ATOM 3688 C C . ASP C 1 44 ? -0.020 110.957 20.762 1.00 49.09 32 ASP C C 1
ATOM 3689 O O . ASP C 1 44 ? 0.227 110.710 19.579 1.00 50.76 32 ASP C O 1
ATOM 3694 N N . ARG C 1 45 ? 0.888 111.470 21.606 1.00 47.45 33 ARG C N 1
ATOM 3695 C CA . ARG C 1 45 ? 2.243 111.796 21.193 1.00 46.57 33 ARG C CA 1
ATOM 3696 C C . ARG C 1 45 ? 3.188 110.676 21.595 1.00 46.10 33 ARG C C 1
ATOM 3697 O O . ARG C 1 45 ? 3.086 110.112 22.687 1.00 44.84 33 ARG C O 1
ATOM 3705 N N . ARG C 1 46 ? 4.113 110.373 20.692 1.00 46.06 34 ARG C N 1
ATOM 3706 C CA . ARG C 1 46 ? 5.172 109.420 20.938 1.00 46.21 34 ARG C CA 1
ATOM 3707 C C . ARG C 1 46 ? 6.460 110.187 20.678 1.00 45.20 34 ARG C C 1
ATOM 3708 O O . ARG C 1 46 ? 6.748 110.566 19.561 1.00 44.46 34 ARG C O 1
ATOM 3723 N N . ILE C 1 47 ? 7.184 110.475 21.756 1.00 44.09 35 ILE C N 1
ATOM 3724 C CA . ILE C 1 47 ? 8.206 111.501 21.761 1.00 44.51 35 ILE C CA 1
ATOM 3725 C C . ILE C 1 47 ? 9.565 110.857 22.030 1.00 44.60 35 ILE C C 1
ATOM 3726 O O . ILE C 1 47 ? 9.696 110.047 22.956 1.00 43.83 35 ILE C O 1
ATOM 3731 N N . ILE C 1 48 ? 10.561 111.246 21.228 1.00 45.24 36 ILE C N 1
ATOM 3732 C CA . ILE C 1 48 ? 11.962 110.885 21.467 1.00 45.52 36 ILE C CA 1
ATOM 3733 C C . ILE C 1 48 ? 12.796 112.122 21.790 1.00 45.16 36 ILE C C 1
ATOM 3734 O O . ILE C 1 48 ? 12.692 113.136 21.123 1.00 43.46 36 ILE C O 1
ATOM 3739 N N . ILE C 1 49 ? 13.613 112.034 22.833 1.00 45.14 37 ILE C N 1
ATOM 3740 C CA . ILE C 1 49 ? 14.618 113.056 23.129 1.00 45.53 37 ILE C CA 1
ATOM 3741 C C . ILE C 1 49 ? 15.981 112.433 22.930 1.00 45.02 37 ILE C C 1
ATOM 3742 O O . ILE C 1 49 ? 16.309 111.452 23.595 1.00 43.44 37 ILE C O 1
ATOM 3747 N N . ASP C 1 50 ? 16.727 113.003 21.991 1.00 44.64 38 ASP C N 1
ATOM 3748 C CA . ASP C 1 50 ? 18.043 112.513 21.520 1.00 44.49 38 ASP C CA 1
ATOM 3749 C C . ASP C 1 50 ? 17.917 111.091 20.952 1.00 44.91 38 ASP C C 1
ATOM 3750 O O . ASP C 1 50 ? 18.086 110.117 21.646 1.00 45.48 38 ASP C O 1
ATOM 3755 N N . PRO C 1 51 ? 17.562 110.986 19.662 1.00 44.57 39 PRO C N 1
ATOM 3756 C CA . PRO C 1 51 ? 17.392 109.690 18.991 1.00 44.56 39 PRO C CA 1
ATOM 3757 C C . PRO C 1 51 ? 18.630 108.806 18.924 1.00 44.00 39 PRO C C 1
ATOM 3758 O O . PRO C 1 51 ? 18.525 107.607 18.679 1.00 43.60 39 PRO C O 1
ATOM 3762 N N . GLY C 1 52 ? 19.810 109.402 19.112 1.00 44.93 40 GLY C N 1
ATOM 3763 C CA . GLY C 1 52 ? 21.032 108.649 19.239 1.00 43.91 40 GLY C CA 1
ATOM 3764 C C . GLY C 1 52 ? 21.786 108.395 17.947 1.00 43.68 40 GLY C C 1
ATOM 3765 O O . GLY C 1 52 ? 21.571 109.051 16.922 1.00 43.42 40 GLY C O 1
ATOM 3766 N N . ASN C 1 53 ? 22.691 107.425 18.030 1.00 43.18 41 ASN C N 1
ATOM 3767 C CA . ASN C 1 53 ? 23.652 107.139 16.963 1.00 43.17 41 ASN C CA 1
ATOM 3768 C C . ASN C 1 53 ? 23.419 105.771 16.384 1.00 42.42 41 ASN C C 1
ATOM 3769 O O . ASN C 1 53 ? 22.790 104.913 16.996 1.00 41.70 41 ASN C O 1
ATOM 3778 N N . LEU C 1 54 ? 23.955 105.593 15.192 1.00 43.15 42 LEU C N 1
ATOM 3779 C CA . LEU C 1 54 ? 23.791 104.400 14.405 1.00 45.05 42 LEU C CA 1
ATOM 3780 C C . LEU C 1 54 ? 24.162 103.131 15.157 1.00 44.70 42 LEU C C 1
ATOM 3781 O O . LEU C 1 54 ? 23.567 102.073 14.933 1.00 46.14 42 LEU C O 1
ATOM 3786 N N . SER C 1 55 ? 25.147 103.236 16.038 1.00 44.08 43 SER C N 1
ATOM 3787 C CA . SER C 1 55 ? 25.656 102.079 16.753 1.00 45.09 43 SER C CA 1
ATOM 3788 C C . SER C 1 55 ? 24.673 101.479 17.793 1.00 44.56 43 SER C C 1
ATOM 3789 O O . SER C 1 55 ? 24.908 100.361 18.271 1.00 44.08 43 SER C O 1
ATOM 3792 N N . SER C 1 56 ? 23.604 102.223 18.115 1.00 44.34 44 SER C N 1
ATOM 3793 C CA . SER C 1 56 ? 22.503 101.775 18.979 1.00 44.65 44 SER C CA 1
ATOM 3794 C C . SER C 1 56 ? 21.393 101.071 18.206 1.00 45.18 44 SER C C 1
ATOM 3795 O O . SER C 1 56 ? 20.349 100.745 18.780 1.00 46.30 44 SER C O 1
ATOM 3807 N N . ASP C 1 58 ? 20.721 98.024 17.012 1.00 44.97 46 ASP C N 1
ATOM 3808 C CA . ASP C 1 58 ? 20.191 96.765 17.525 1.00 46.91 46 ASP C CA 1
ATOM 3809 C C . ASP C 1 58 ? 19.414 96.965 18.834 1.00 45.71 46 ASP C C 1
ATOM 3810 O O . ASP C 1 58 ? 18.408 96.313 19.036 1.00 45.23 46 ASP C O 1
ATOM 3815 N N . GLU C 1 59 ? 19.892 97.819 19.730 1.00 43.91 47 GLU C N 1
ATOM 3816 C CA . GLU C 1 59 ? 19.171 98.049 20.984 1.00 44.43 47 GLU C CA 1
ATOM 3817 C C . GLU C 1 59 ? 17.808 98.694 20.667 1.00 43.86 47 GLU C C 1
ATOM 3818 O O . GLU C 1 59 ? 16.776 98.265 21.194 1.00 43.41 47 GLU C O 1
ATOM 3824 N N . LEU C 1 60 ? 17.812 99.679 19.770 1.00 43.41 48 LEU C N 1
ATOM 3825 C CA . LEU C 1 60 ? 16.569 100.352 19.373 1.00 44.81 48 LEU C CA 1
ATOM 3826 C C . LEU C 1 60 ? 15.578 99.423 18.703 1.00 44.86 48 LEU C C 1
ATOM 3827 O O . LEU C 1 60 ? 14.360 99.544 18.920 1.00 44.70 48 LEU C O 1
ATOM 3832 N N . GLU C 1 61 ? 16.080 98.549 17.839 1.00 45.98 49 GLU C N 1
ATOM 3833 C CA . GLU C 1 61 ? 15.223 97.548 17.179 1.00 47.18 49 GLU C CA 1
ATOM 3834 C C . GLU C 1 61 ? 14.459 96.739 18.234 1.00 48.22 49 GLU C C 1
ATOM 3835 O O . GLU C 1 61 ? 13.248 96.556 18.140 1.00 46.91 49 GLU C O 1
ATOM 3841 N N . GLU C 1 62 ? 15.200 96.281 19.237 1.00 47.43 50 GLU C N 1
ATOM 3842 C CA . GLU C 1 62 ? 14.679 95.484 20.336 1.00 49.11 50 GLU C CA 1
ATOM 3843 C C . GLU C 1 62 ? 13.628 96.257 21.147 1.00 46.14 50 GLU C C 1
ATOM 3844 O O . GLU C 1 62 ? 12.559 95.737 21.441 1.00 44.06 50 GLU C O 1
ATOM 3850 N N . LYS C 1 63 ? 13.929 97.507 21.483 1.00 43.83 51 LYS C N 1
ATOM 3851 C CA . LYS C 1 63 ? 13.030 98.313 22.285 1.00 45.35 51 LYS C CA 1
ATOM 3852 C C . LYS C 1 63 ? 11.777 98.718 21.519 1.00 45.43 51 LYS C C 1
ATOM 3853 O O . LYS C 1 63 ? 10.683 98.687 22.073 1.00 44.00 51 LYS C O 1
ATOM 3859 N N . PHE C 1 64 ? 11.928 99.084 20.249 1.00 44.40 52 PHE C N 1
ATOM 3860 C CA . PHE C 1 64 ? 10.750 99.386 19.404 1.00 45.16 52 PHE C CA 1
ATOM 3861 C C . PHE C 1 64 ? 9.836 98.172 19.254 1.00 45.00 52 PHE C C 1
ATOM 3862 O O . PHE C 1 64 ? 8.615 98.272 19.342 1.00 45.25 52 PHE C O 1
ATOM 3870 N N . SER C 1 65 ? 10.448 97.017 19.080 1.00 46.49 53 SER C N 1
ATOM 3871 C CA . SER C 1 65 ? 9.716 95.780 18.977 1.00 47.69 53 SER C CA 1
ATOM 3872 C C . SER C 1 65 ? 8.967 95.459 20.292 1.00 48.98 53 SER C C 1
ATOM 3873 O O . SER C 1 65 ? 7.797 95.069 20.251 1.00 48.99 53 SER C O 1
ATOM 3876 N N . GLU C 1 66 ? 9.602 95.664 21.451 1.00 49.39 54 GLU C N 1
ATOM 3877 C CA . GLU C 1 66 ? 8.931 95.504 22.748 1.00 51.81 54 GLU C CA 1
ATOM 3878 C C . GLU C 1 66 ? 7.756 96.447 22.900 1.00 50.16 54 GLU C C 1
ATOM 3879 O O . GLU C 1 66 ? 6.723 96.067 23.448 1.00 50.82 54 GLU C O 1
ATOM 3885 N N . LEU C 1 67 ? 7.939 97.683 22.464 1.00 48.49 55 LEU C N 1
ATOM 3886 C CA . LEU C 1 67 ? 6.890 98.695 22.542 1.00 48.91 55 LEU C CA 1
ATOM 3887 C C . LEU C 1 67 ? 5.764 98.483 21.528 1.00 48.09 55 LEU C C 1
ATOM 3888 O O . LEU C 1 67 ? 4.700 99.074 21.662 1.00 48.96 55 LEU C O 1
ATOM 3893 N N . GLY C 1 68 ? 6.004 97.666 20.513 1.00 46.76 56 GLY C N 1
ATOM 3894 C CA . GLY C 1 68 ? 5.004 97.437 19.472 1.00 48.21 56 GLY C CA 1
ATOM 3895 C C . GLY C 1 68 ? 4.836 98.633 18.542 1.00 49.04 56 GLY C C 1
ATOM 3896 O O . GLY C 1 68 ? 3.780 98.821 17.964 1.00 49.24 56 GLY C O 1
ATOM 3897 N N . ILE C 1 69 ? 5.878 99.449 18.395 1.00 49.71 57 ILE C N 1
ATOM 3898 C CA . ILE C 1 69 ? 5.810 100.615 17.524 1.00 50.86 57 ILE C CA 1
ATOM 3899 C C . ILE C 1 69 ? 6.868 100.600 16.442 1.00 49.33 57 ILE C C 1
ATOM 3900 O O . ILE C 1 69 ? 7.867 99.880 16.515 1.00 47.53 57 ILE C O 1
ATOM 3905 N N . SER C 1 70 ? 6.622 101.426 15.437 1.00 48.84 58 SER C N 1
ATOM 3906 C CA . SER C 1 70 ? 7.554 101.681 14.363 1.00 48.36 58 SER C CA 1
ATOM 3907 C C . SER C 1 70 ? 8.157 103.078 14.527 1.00 47.30 58 SER C C 1
ATOM 3908 O O . SER C 1 70 ? 7.571 103.942 15.191 1.00 46.69 58 SER C O 1
ATOM 3911 N N . PRO C 1 71 ? 9.310 103.322 13.887 1.00 47.97 59 PRO C N 1
ATOM 3912 C CA . PRO C 1 71 ? 9.777 104.693 13.747 1.00 47.28 59 PRO C CA 1
ATOM 3913 C C . PRO C 1 71 ? 8.777 105.634 13.072 1.00 43.79 59 PRO C C 1
ATOM 3914 O O . PRO C 1 71 ? 8.796 106.818 13.373 1.00 42.85 59 PRO C O 1
ATOM 3918 N N . ASP C 1 72 ? 7.916 105.113 12.215 1.00 42.82 60 ASP C N 1
ATOM 3919 C CA . ASP C 1 72 ? 6.852 105.906 11.606 1.00 44.34 60 ASP C CA 1
ATOM 3920 C C . ASP C 1 72 ? 5.822 106.477 12.582 1.00 43.07 60 ASP C C 1
ATOM 3921 O O . ASP C 1 72 ? 5.091 107.421 12.228 1.00 40.89 60 ASP C O 1
ATOM 3926 N N . ASP C 1 73 ? 5.751 105.888 13.771 1.00 43.29 61 ASP C N 1
ATOM 3927 C CA . ASP C 1 73 ? 4.789 106.284 14.810 1.00 44.40 61 ASP C CA 1
ATOM 3928 C C . ASP C 1 73 ? 5.357 107.377 15.734 1.00 43.88 61 ASP C C 1
ATOM 3929 O O . ASP C 1 73 ? 4.649 107.910 16.565 1.00 44.13 61 ASP C O 1
ATOM 3934 N N . ILE C 1 74 ? 6.632 107.713 15.590 1.00 43.83 62 ILE C N 1
ATOM 3935 C CA . ILE C 1 74 ? 7.209 108.801 16.368 1.00 43.41 62 ILE C CA 1
ATOM 3936 C C . ILE C 1 74 ? 6.700 110.152 15.838 1.00 43.10 62 ILE C C 1
ATOM 3937 O O . ILE C 1 74 ? 6.908 110.468 14.670 1.00 41.40 62 ILE C O 1
ATOM 3942 N N . THR C 1 75 ? 6.062 110.940 16.717 1.00 43.24 63 THR C N 1
ATOM 3943 C CA . THR C 1 75 ? 5.446 112.218 16.351 1.00 42.54 63 THR C CA 1
ATOM 3944 C C . THR C 1 75 ? 6.327 113.429 16.647 1.00 42.73 63 THR C C 1
ATOM 3945 O O . THR C 1 75 ? 6.170 114.462 16.008 1.00 40.90 63 THR C O 1
ATOM 3949 N N . ASP C 1 76 ? 7.221 113.324 17.641 1.00 42.70 64 ASP C N 1
ATOM 3950 C CA . ASP C 1 76 ? 8.000 114.472 18.114 1.00 42.96 64 ASP C CA 1
ATOM 3951 C C . ASP C 1 76 ? 9.387 114.022 18.485 1.00 43.78 64 ASP C C 1
ATOM 3952 O O . ASP C 1 76 ? 9.536 112.980 19.118 1.00 44.19 64 ASP C O 1
ATOM 3957 N N . VAL C 1 77 ? 10.401 114.779 18.053 1.00 44.23 65 VAL C N 1
ATOM 3958 C CA . VAL C 1 77 ? 11.809 114.498 18.369 1.00 43.48 65 VAL C CA 1
ATOM 3959 C C . VAL C 1 77 ? 12.460 115.786 18.832 1.00 44.60 65 VAL C C 1
ATOM 3960 O O . VAL C 1 77 ? 12.422 116.780 18.112 1.00 43.88 65 VAL C O 1
ATOM 3964 N N . LEU C 1 78 ? 13.016 115.767 20.049 1.00 43.80 66 LEU C N 1
ATOM 3965 C CA . LEU C 1 78 ? 13.728 116.916 20.620 1.00 45.65 66 LEU C CA 1
ATOM 3966 C C . LEU C 1 78 ? 15.205 116.607 20.768 1.00 44.81 66 LEU C C 1
ATOM 3967 O O . LEU C 1 78 ? 15.575 115.480 21.081 1.00 44.92 66 LEU C O 1
ATOM 3972 N N . PHE C 1 79 ? 16.030 117.619 20.510 1.00 43.56 67 PHE C N 1
ATOM 3973 C CA . PHE C 1 79 ? 17.479 117.503 20.578 1.00 44.51 67 PHE C CA 1
ATOM 3974 C C . PHE C 1 79 ? 18.023 118.368 21.713 1.00 44.55 67 PHE C C 1
ATOM 3975 O O . PHE C 1 79 ? 17.727 119.560 21.765 1.00 44.18 67 PHE C O 1
ATOM 3983 N N . THR C 1 80 ? 18.825 117.784 22.605 1.00 44.43 68 THR C N 1
ATOM 3984 C CA . THR C 1 80 ? 19.624 118.590 23.523 1.00 43.99 68 THR C CA 1
ATOM 3985 C C . THR C 1 80 ? 20.575 119.473 22.717 1.00 45.36 68 THR C C 1
ATOM 3986 O O . THR C 1 80 ? 20.737 120.653 23.028 1.00 43.19 68 THR C O 1
ATOM 3990 N N . HIS C 1 81 ? 21.192 118.908 21.680 1.00 45.01 69 HIS C N 1
ATOM 3991 C CA . HIS C 1 81 ? 22.032 119.688 20.797 1.00 45.18 69 HIS C CA 1
ATOM 3992 C C . HIS C 1 81 ? 22.383 118.934 19.537 1.00 44.79 69 HIS C C 1
ATOM 3993 O O . HIS C 1 81 ? 22.095 117.761 19.422 1.00 46.49 69 HIS C O 1
ATOM 4000 N N . VAL C 1 82 ? 23.003 119.637 18.600 1.00 44.75 70 VAL C N 1
ATOM 4001 C CA . VAL C 1 82 ? 23.242 119.133 17.262 1.00 45.50 70 VAL C CA 1
ATOM 4002 C C . VAL C 1 82 ? 24.674 118.548 17.188 1.00 45.90 70 VAL C C 1
ATOM 4003 O O . VAL C 1 82 ? 25.591 119.158 16.641 1.00 47.34 70 VAL C O 1
ATOM 4007 N N . HIS C 1 83 ? 24.858 117.407 17.826 1.00 46.85 71 HIS C N 1
ATOM 4008 C CA . HIS C 1 83 ? 26.063 116.593 17.701 1.00 47.77 71 HIS C CA 1
ATOM 4009 C C . HIS C 1 83 ? 25.582 115.243 17.201 1.00 44.25 71 HIS C C 1
ATOM 4010 O O . HIS C 1 83 ? 24.531 114.739 17.613 1.00 42.74 71 HIS C O 1
ATOM 4017 N N . LEU C 1 84 ? 26.369 114.670 16.309 1.00 43.58 72 LEU C N 1
ATOM 4018 C CA . LEU C 1 84 ? 25.974 113.496 15.538 1.00 45.70 72 LEU C CA 1
ATOM 4019 C C . LEU C 1 84 ? 25.567 112.307 16.386 1.00 45.19 72 LEU C C 1
ATOM 4020 O O . LEU C 1 84 ? 24.651 111.579 16.020 1.00 45.18 72 LEU C O 1
ATOM 4025 N N . ASP C 1 85 ? 26.249 112.113 17.521 1.00 44.16 73 ASP C N 1
ATOM 4026 C CA . ASP C 1 85 ? 25.984 110.979 18.405 1.00 44.57 73 ASP C CA 1
ATOM 4027 C C . ASP C 1 85 ? 24.640 111.072 19.129 1.00 44.11 73 ASP C C 1
ATOM 4028 O O . ASP C 1 85 ? 24.159 110.095 19.715 1.00 43.53 73 ASP C O 1
ATOM 4033 N N . HIS C 1 86 ? 24.020 112.251 19.054 1.00 43.60 74 HIS C N 1
ATOM 4034 C CA . HIS C 1 86 ? 22.677 112.502 19.571 1.00 44.18 74 HIS C CA 1
ATOM 4035 C C . HIS C 1 86 ? 21.583 112.541 18.533 1.00 44.30 74 HIS C C 1
ATOM 4036 O O . HIS C 1 86 ? 20.434 112.284 18.858 1.00 45.07 74 HIS C O 1
ATOM 4043 N N . ILE C 1 87 ? 21.935 112.942 17.320 1.00 44.17 75 ILE C N 1
ATOM 4044 C CA . ILE C 1 87 ? 20.943 113.279 16.314 1.00 44.55 75 ILE C CA 1
ATOM 4045 C C . ILE C 1 87 ? 20.848 112.304 15.137 1.00 43.79 75 ILE C C 1
ATOM 4046 O O . ILE C 1 87 ? 19.872 112.388 14.378 1.00 44.93 75 ILE C O 1
ATOM 4051 N N . PHE C 1 88 ? 21.860 111.448 14.943 1.00 43.67 76 PHE C N 1
ATOM 4052 C CA . PHE C 1 88 ? 21.964 110.673 13.696 1.00 43.31 76 PHE C CA 1
ATOM 4053 C C . PHE C 1 88 ? 20.646 109.929 13.388 1.00 42.47 76 PHE C C 1
ATOM 4054 O O . PHE C 1 88 ? 20.143 109.979 12.265 1.00 41.14 76 PHE C O 1
ATOM 4062 N N . ASN C 1 89 ? 20.083 109.270 14.405 1.00 42.09 77 ASN C N 1
ATOM 4063 C CA . ASN C 1 89 ? 18.911 108.414 14.240 1.00 42.81 77 ASN C CA 1
ATOM 4064 C C . ASN C 1 89 ? 17.648 109.182 13.916 1.00 44.26 77 ASN C C 1
ATOM 4065 O O . ASN C 1 89 ? 16.616 108.580 13.595 1.00 44.34 77 ASN C O 1
ATOM 4070 N N . SER C 1 90 ? 17.737 110.513 13.949 1.00 44.18 78 SER C N 1
ATOM 4071 C CA . SER C 1 90 ? 16.634 111.360 13.470 1.00 42.38 78 SER C CA 1
ATOM 4072 C C . SER C 1 90 ? 16.213 111.010 12.038 1.00 42.56 78 SER C C 1
ATOM 4073 O O . SER C 1 90 ? 15.071 111.235 11.642 1.00 41.14 78 SER C O 1
ATOM 4076 N N . VAL C 1 91 ? 17.134 110.448 11.251 1.00 43.46 79 VAL C N 1
ATOM 4077 C CA . VAL C 1 91 ? 16.819 110.053 9.858 1.00 43.50 79 VAL C CA 1
ATOM 4078 C C . VAL C 1 91 ? 15.757 108.961 9.741 1.00 44.26 79 VAL C C 1
ATOM 4079 O O . VAL C 1 91 ? 15.147 108.807 8.687 1.00 44.73 79 VAL C O 1
ATOM 4083 N N . LEU C 1 92 ? 15.511 108.247 10.839 1.00 44.79 80 LEU C N 1
ATOM 4084 C CA . LEU C 1 92 ? 14.500 107.194 10.908 1.00 45.07 80 LEU C CA 1
ATOM 4085 C C . LEU C 1 92 ? 13.074 107.701 11.090 1.00 46.00 80 LEU C C 1
ATOM 4086 O O . LEU C 1 92 ? 12.118 106.948 10.888 1.00 45.22 80 LEU C O 1
ATOM 4091 N N . PHE C 1 93 ? 12.925 108.943 11.525 1.00 45.02 81 PHE C N 1
ATOM 4092 C CA . PHE C 1 93 ? 11.632 109.425 11.960 1.00 46.32 81 PHE C CA 1
ATOM 4093 C C . PHE C 1 93 ? 11.070 110.444 10.980 1.00 46.18 81 PHE C C 1
ATOM 4094 O O . PHE C 1 93 ? 11.102 111.637 11.248 1.00 49.24 81 PHE C O 1
ATOM 4102 N N . GLU C 1 94 ? 10.489 109.956 9.887 1.00 46.77 82 GLU C N 1
ATOM 4103 C CA . GLU C 1 94 ? 10.096 110.821 8.797 1.00 47.81 82 GLU C CA 1
ATOM 4104 C C . GLU C 1 94 ? 8.784 111.562 9.072 1.00 46.16 82 GLU C C 1
ATOM 4105 O O . GLU C 1 94 ? 8.464 112.497 8.367 1.00 45.42 82 GLU C O 1
ATOM 4111 N N . ASN C 1 95 ? 8.033 111.130 10.076 1.00 45.97 83 ASN C N 1
ATOM 4112 C CA . ASN C 1 95 ? 6.724 111.690 10.377 1.00 45.50 83 ASN C CA 1
ATOM 4113 C C . ASN C 1 95 ? 6.747 112.645 11.564 1.00 44.57 83 ASN C C 1
ATOM 4114 O O . ASN C 1 9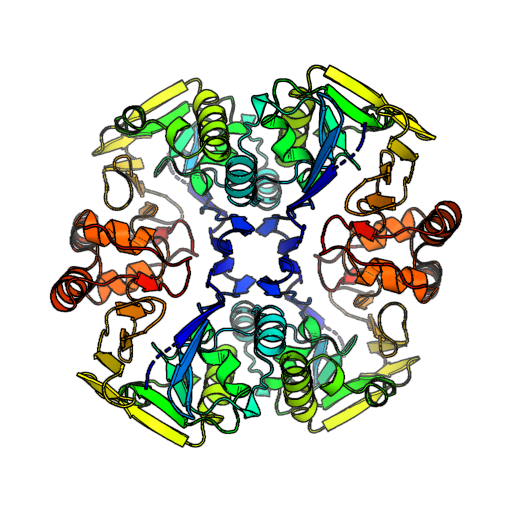5 ? 5.726 113.139 11.979 1.00 44.04 83 ASN C O 1
ATOM 4119 N N . ALA C 1 96 ? 7.928 112.863 12.121 1.00 44.87 84 ALA C N 1
ATOM 4120 C CA . ALA C 1 96 ? 8.072 113.612 13.351 1.00 44.87 84 ALA C CA 1
ATOM 4121 C C . ALA C 1 96 ? 8.233 115.096 13.079 1.00 44.66 84 ALA C C 1
ATOM 4122 O O . ALA C 1 96 ? 8.696 115.502 12.008 1.00 43.39 84 ALA C O 1
ATOM 4124 N N . THR C 1 97 ? 7.841 115.885 14.078 1.00 44.55 85 THR C N 1
ATOM 4125 C CA . THR C 1 97 ? 8.249 117.271 14.193 1.00 44.21 85 THR C CA 1
ATOM 4126 C C . THR C 1 97 ? 9.511 117.322 15.048 1.00 43.42 85 THR C C 1
ATOM 4127 O O . THR C 1 97 ? 9.594 116.661 16.093 1.00 43.20 85 THR C O 1
ATOM 4131 N N . PHE C 1 98 ? 10.505 118.079 14.588 1.00 43.36 86 PHE C N 1
ATOM 4132 C CA . PHE C 1 98 ? 11.780 118.198 15.282 1.00 43.63 86 PHE C CA 1
ATOM 4133 C C . PHE C 1 98 ? 11.855 119.513 16.055 1.00 43.44 86 PHE C C 1
ATOM 4134 O O . PHE C 1 98 ? 11.439 120.549 15.569 1.00 42.14 86 PHE C O 1
ATOM 4142 N N . TYR C 1 99 ? 12.404 119.446 17.264 1.00 42.66 87 TYR C N 1
ATOM 4143 C CA . TYR C 1 99 ? 12.555 120.625 18.117 1.00 43.62 87 TYR C CA 1
ATOM 4144 C C . TYR C 1 99 ? 14.018 120.817 18.466 1.00 44.72 87 TYR C C 1
ATOM 4145 O O . TYR C 1 99 ? 14.690 119.885 18.913 1.00 44.89 87 TYR C O 1
ATOM 4154 N N . VAL C 1 100 ? 14.492 122.044 18.282 1.00 45.04 88 VAL C N 1
ATOM 4155 C CA . VAL C 1 100 ? 15.904 122.359 18.427 1.00 44.21 88 VAL C CA 1
ATOM 4156 C C . VAL C 1 100 ? 16.065 123.853 18.716 1.00 43.64 88 VAL C C 1
ATOM 4157 O O . VAL C 1 100 ? 15.252 124.687 18.272 1.00 40.91 88 VAL C O 1
ATOM 4161 N N . HIS C 1 101 ? 17.106 124.208 19.439 1.00 41.86 89 HIS C N 1
ATOM 4162 C CA . HIS C 1 101 ? 17.331 125.619 19.726 1.00 43.50 89 HIS C CA 1
ATOM 4163 C C . HIS C 1 101 ? 17.694 126.368 18.443 1.00 43.82 89 HIS C C 1
ATOM 4164 O O . HIS C 1 101 ? 18.517 125.899 17.648 1.00 43.38 89 HIS C O 1
ATOM 4171 N N . GLU C 1 102 ? 17.071 127.527 18.259 1.00 43.22 90 GLU C N 1
ATOM 4172 C CA . GLU C 1 102 ? 17.206 128.332 17.047 1.00 45.44 90 GLU C CA 1
ATOM 4173 C C . GLU C 1 102 ? 18.629 128.675 16.622 1.00 46.52 90 GLU C C 1
ATOM 4174 O O . GLU C 1 102 ? 18.886 128.896 15.439 1.00 42.86 90 GLU C O 1
ATOM 4180 N N . VAL C 1 103 ? 19.550 128.767 17.578 1.00 47.17 91 VAL C N 1
ATOM 4181 C CA . VAL C 1 103 ? 20.885 129.223 17.255 1.00 49.19 91 VAL C CA 1
ATOM 4182 C C . VAL C 1 103 ? 21.697 128.149 16.514 1.00 47.82 91 VAL C C 1
ATOM 4183 O O . VAL C 1 103 ? 22.803 128.424 16.062 1.00 48.45 91 VAL C O 1
ATOM 4187 N N . TYR C 1 104 ? 21.144 126.942 16.354 1.00 47.97 92 TYR C N 1
ATOM 4188 C CA . TYR C 1 104 ? 21.814 125.910 15.557 1.00 49.66 92 TYR C CA 1
ATOM 4189 C C . TYR C 1 104 ? 21.971 126.375 14.127 1.00 50.89 92 TYR C C 1
ATOM 4190 O O . TYR C 1 104 ? 22.928 125.986 13.471 1.00 52.39 92 TYR C O 1
ATOM 4199 N N . LYS C 1 105 ? 21.044 127.210 13.654 1.00 51.37 93 LYS C N 1
ATOM 4200 C CA . LYS C 1 105 ? 21.112 127.756 12.299 1.00 53.63 93 LYS C CA 1
ATOM 4201 C C . LYS C 1 105 ? 22.306 128.696 12.061 1.00 53.63 93 LYS C C 1
ATOM 4202 O O . LYS C 1 105 ? 22.639 128.965 10.916 1.00 54.33 93 LYS C O 1
ATOM 4208 N N . THR C 1 106 ? 22.952 129.178 13.119 1.00 53.60 94 THR C N 1
ATOM 4209 C CA . THR C 1 106 ? 24.083 130.094 12.978 1.00 53.21 94 THR C CA 1
ATOM 4210 C C . THR C 1 106 ? 25.419 129.359 12.831 1.00 53.08 94 THR C C 1
ATOM 4211 O O . THR C 1 106 ? 26.455 129.983 12.621 1.00 52.69 94 THR C O 1
ATOM 4215 N N . LYS C 1 107 ? 25.407 128.037 12.955 1.00 53.74 95 LYS C N 1
ATOM 4216 C CA . LYS C 1 107 ? 26.625 127.240 12.757 1.00 55.42 95 LYS C CA 1
ATOM 4217 C C . LYS C 1 107 ? 26.752 126.764 11.302 1.00 54.21 95 LYS C C 1
ATOM 4218 O O . LYS C 1 107 ? 25.754 126.374 10.656 1.00 53.78 95 LYS C O 1
ATOM 4224 N N . ASN C 1 108 ? 27.975 126.824 10.773 1.00 54.74 96 ASN C N 1
ATOM 4225 C CA . ASN C 1 108 ? 28.253 126.272 9.430 1.00 54.53 96 ASN C CA 1
ATOM 4226 C C . ASN C 1 108 ? 28.713 124.820 9.603 1.00 53.86 96 ASN C C 1
ATOM 4227 O O . ASN C 1 108 ? 29.883 124.543 9.936 1.00 54.66 96 ASN C O 1
ATOM 4232 N N . TYR C 1 109 ? 27.775 123.896 9.441 1.00 53.21 97 TYR C N 1
ATOM 4233 C CA . TYR C 1 109 ? 28.073 122.473 9.650 1.00 54.90 97 TYR C CA 1
ATOM 4234 C C . TYR C 1 109 ? 28.980 121.898 8.551 1.00 55.39 97 TYR C C 1
ATOM 4235 O O . TYR C 1 109 ? 29.750 120.982 8.833 1.00 56.31 97 TYR C O 1
ATOM 4244 N N . LEU C 1 110 ? 28.938 122.456 7.335 1.00 56.21 98 LEU C N 1
ATOM 4245 C CA . LEU C 1 110 ? 29.873 122.047 6.270 1.00 58.56 98 LEU C CA 1
ATOM 4246 C C . LEU C 1 110 ? 31.346 122.408 6.557 1.00 60.84 98 LEU C C 1
ATOM 4247 O O . LEU C 1 110 ? 32.244 121.853 5.918 1.00 64.26 98 LEU C O 1
ATOM 4252 N N . SER C 1 111 ? 31.592 123.307 7.512 1.00 61.40 99 SER C N 1
ATOM 4253 C CA . SER C 1 111 ? 32.954 123.625 7.969 1.00 61.63 99 SER C CA 1
ATOM 4254 C C . SER C 1 111 ? 33.498 122.599 8.996 1.00 61.74 99 SER C C 1
ATOM 4255 O O . SER C 1 111 ? 34.674 122.667 9.385 1.00 64.83 99 SER C O 1
ATOM 4258 N N . PHE C 1 112 ? 32.649 121.673 9.450 1.00 61.17 100 PHE C N 1
ATOM 4259 C CA . PHE C 1 112 ? 33.059 120.556 10.347 1.00 61.31 100 PHE C CA 1
ATOM 4260 C C . PHE C 1 112 ? 34.058 119.546 9.719 1.00 59.37 100 PHE C C 1
ATOM 4261 O O . PHE C 1 112 ? 34.459 118.567 10.373 1.00 61.51 100 PHE C O 1
ATOM 4269 N N . GLY C 1 113 ? 34.437 119.752 8.464 1.00 56.22 101 GLY C N 1
ATOM 4270 C CA . GLY C 1 113 ? 35.296 118.805 7.742 1.00 54.14 101 GLY C CA 1
ATOM 4271 C C . GLY C 1 113 ? 34.555 118.339 6.509 1.00 50.34 101 GLY C C 1
ATOM 4272 O O . GLY C 1 113 ? 33.333 118.249 6.537 1.00 51.54 101 GLY C O 1
ATOM 4273 N N . THR C 1 114 ? 35.276 118.060 5.428 1.00 48.84 102 THR C N 1
ATOM 4274 C CA . THR C 1 114 ? 34.617 117.681 4.182 1.00 51.66 102 THR C CA 1
ATOM 4275 C C . THR C 1 114 ? 33.680 116.497 4.467 1.00 52.24 102 THR C C 1
ATOM 4276 O O . THR C 1 114 ? 32.476 116.608 4.251 1.00 56.45 102 THR C O 1
ATOM 4280 N N . ILE C 1 115 ? 34.196 115.430 5.070 1.00 47.66 103 ILE C N 1
ATOM 4281 C CA . ILE C 1 115 ? 33.403 114.219 5.301 1.00 45.68 103 ILE C CA 1
ATOM 4282 C C . ILE C 1 115 ? 32.357 114.358 6.407 1.00 43.94 103 ILE C C 1
ATOM 4283 O O . ILE C 1 115 ? 31.173 114.112 6.181 1.00 42.98 103 ILE C O 1
ATOM 4288 N N . VAL C 1 116 ? 32.789 114.764 7.598 1.00 43.97 104 VAL C N 1
ATOM 4289 C CA . VAL C 1 116 ? 31.901 114.893 8.729 1.00 44.96 104 VAL C CA 1
ATOM 4290 C C . VAL C 1 116 ? 30.823 115.968 8.478 1.00 43.92 104 VAL C C 1
ATOM 4291 O O . VAL C 1 116 ? 29.670 115.778 8.851 1.00 43.20 104 VAL C O 1
ATOM 4295 N N . GLY C 1 117 ? 31.195 117.076 7.831 1.00 43.45 105 GLY C N 1
ATOM 4296 C CA . GLY C 1 117 ? 30.248 118.129 7.503 1.00 43.69 105 GLY C CA 1
ATOM 4297 C C . GLY C 1 117 ? 29.135 117.630 6.599 1.00 43.19 105 GLY C C 1
ATOM 4298 O O . GLY C 1 117 ? 27.985 117.996 6.782 1.00 43.36 105 GLY C O 1
ATOM 4299 N N . ARG C 1 118 ? 29.488 116.792 5.633 1.00 41.87 106 ARG C N 1
ATOM 4300 C CA . ARG C 1 118 ? 28.515 116.195 4.724 1.00 42.42 106 ARG C CA 1
ATOM 4301 C C . ARG C 1 118 ? 27.505 115.333 5.435 1.00 42.26 106 ARG C C 1
ATOM 4302 O O . ARG C 1 118 ? 26.335 115.338 5.082 1.00 42.65 106 ARG C O 1
ATOM 4310 N N . ILE C 1 119 ? 27.952 114.591 6.433 1.00 42.89 107 ILE C N 1
ATOM 4311 C CA . ILE C 1 119 ? 27.048 113.744 7.182 1.00 42.77 107 ILE C CA 1
ATOM 4312 C C . ILE C 1 119 ? 26.083 114.582 8.036 1.00 43.16 107 ILE C C 1
ATOM 4313 O O . ILE C 1 119 ? 24.882 114.314 8.036 1.00 43.52 107 ILE C O 1
ATOM 4320 N N . TYR C 1 120 ? 26.606 115.589 8.742 1.00 42.10 108 TYR C N 1
ATOM 4321 C CA . TYR C 1 120 ? 25.765 116.554 9.459 1.00 41.90 108 TYR C CA 1
ATOM 4322 C C . TYR C 1 120 ? 24.750 117.159 8.508 1.00 42.13 108 TYR C C 1
ATOM 4323 O O . TYR C 1 120 ? 23.579 117.211 8.799 1.00 42.84 108 TYR C O 1
ATOM 4332 N N . SER C 1 121 ? 25.209 117.632 7.372 1.00 41.85 109 SER C N 1
ATOM 4333 C CA . SER C 1 121 ? 24.311 118.318 6.441 1.00 44.48 109 SER C CA 1
ATOM 4334 C C . SER C 1 121 ? 23.196 117.396 5.952 1.00 44.56 109 SER C C 1
ATOM 4335 O O . SER C 1 121 ? 22.032 117.792 5.876 1.00 44.19 109 SER C O 1
ATOM 4338 N N . LYS C 1 122 ? 23.535 116.156 5.637 1.00 44.56 110 LYS C N 1
ATOM 4339 C CA . LYS C 1 122 ? 22.520 115.185 5.223 1.00 45.21 110 LYS C CA 1
ATOM 4340 C C . LYS C 1 122 ? 21.503 114.856 6.325 1.00 43.95 110 LYS C C 1
ATOM 4341 O O . LYS C 1 122 ? 20.302 114.769 6.070 1.00 43.30 110 LYS C O 1
ATOM 4347 N N . VAL C 1 123 ? 21.969 114.699 7.551 1.00 43.48 111 VAL C N 1
ATOM 4348 C CA . VAL C 1 123 ? 21.053 114.463 8.654 1.00 44.44 111 VAL C CA 1
ATOM 4349 C C . VAL C 1 123 ? 20.135 115.670 8.858 1.00 45.38 111 VAL C C 1
ATOM 4350 O O . VAL C 1 123 ? 18.921 115.524 8.908 1.00 47.03 111 VAL C O 1
ATOM 4354 N N . ILE C 1 124 ? 20.713 116.862 8.941 1.00 45.49 112 ILE C N 1
ATOM 4355 C CA . ILE C 1 124 ? 19.955 118.062 9.255 1.00 46.43 112 ILE C CA 1
ATOM 4356 C C . ILE C 1 124 ? 18.930 118.367 8.164 1.00 46.90 112 ILE C C 1
ATOM 4357 O O . ILE C 1 124 ? 17.821 118.779 8.470 1.00 46.05 112 ILE C O 1
ATOM 4362 N N . SER C 1 125 ? 19.290 118.124 6.904 1.00 46.45 113 SER C N 1
ATOM 4363 C CA . SER C 1 125 ? 18.395 118.347 5.763 1.00 48.39 113 SER C CA 1
ATOM 4364 C C . SER C 1 125 ? 17.210 117.410 5.757 1.00 47.05 113 SER C C 1
ATOM 4365 O O . SER C 1 125 ? 16.246 117.665 5.070 1.00 47.31 113 SER C O 1
ATOM 4368 N N . SER C 1 126 ? 17.292 116.310 6.492 1.00 45.72 114 SER C N 1
ATOM 4369 C CA . SER C 1 126 ? 16.182 115.373 6.549 1.00 46.59 114 SER C CA 1
ATOM 4370 C C . SER C 1 126 ? 15.046 115.863 7.441 1.00 46.80 114 SER C C 1
ATOM 4371 O O . SER C 1 126 ? 13.971 115.292 7.397 1.00 48.30 114 SER C O 1
ATOM 4374 N N . TRP C 1 127 ? 15.298 116.872 8.281 1.00 46.36 115 TRP C N 1
ATOM 4375 C CA . TRP C 1 127 ? 14.277 117.395 9.190 1.00 46.70 115 TRP C CA 1
ATOM 4376 C C . TRP C 1 127 ? 13.322 118.305 8.421 1.00 48.08 115 TRP C C 1
ATOM 4377 O O . TRP C 1 127 ? 13.641 119.468 8.183 1.00 47.60 115 TRP C O 1
ATOM 4388 N N . LYS C 1 128 ? 12.163 117.782 8.041 1.00 49.13 116 LYS C N 1
ATOM 4389 C CA . LYS C 1 128 ? 11.240 118.565 7.200 1.00 51.17 116 LYS C CA 1
ATOM 4390 C C . LYS C 1 128 ? 10.370 119.514 8.014 1.00 50.21 116 LYS C C 1
ATOM 4391 O O . LYS C 1 128 ? 10.115 120.627 7.577 1.00 50.51 116 LYS C O 1
ATOM 4397 N N . ASN C 1 129 ? 9.956 119.109 9.209 1.00 48.73 117 ASN C N 1
ATOM 4398 C CA . ASN C 1 129 ? 9.180 119.995 10.074 1.00 48.44 117 ASN C CA 1
ATOM 4399 C C . ASN C 1 129 ? 9.939 120.279 11.343 1.00 46.22 117 ASN C C 1
ATOM 4400 O O . ASN C 1 129 ? 10.171 119.369 12.154 1.00 44.04 117 ASN C O 1
ATOM 4405 N N . VAL C 1 130 ? 10.322 121.537 11.511 1.00 44.82 118 VAL C N 1
ATOM 4406 C CA . VAL C 1 130 ? 11.187 121.957 12.621 1.00 46.42 118 VAL C CA 1
ATOM 4407 C C . VAL C 1 130 ? 10.527 123.070 13.425 1.00 45.27 118 VAL C C 1
ATOM 4408 O O . VAL C 1 130 ? 10.026 124.029 12.866 1.00 45.48 118 VAL C O 1
ATOM 4412 N N . VAL C 1 131 ? 10.523 122.915 14.740 1.00 44.40 119 VAL C N 1
ATOM 4413 C CA . VAL C 1 131 ? 10.123 123.958 15.650 1.00 44.33 119 VAL C CA 1
ATOM 4414 C C . VAL C 1 131 ? 11.384 124.478 16.322 1.00 43.36 119 VAL C C 1
ATOM 4415 O O . VAL C 1 131 ? 12.121 123.714 16.950 1.00 41.67 119 VAL C O 1
ATOM 4419 N N . LEU C 1 132 ? 11.632 125.771 16.158 1.00 42.85 120 LEU C N 1
ATOM 4420 C CA . LEU C 1 132 ? 12.790 126.440 16.726 1.00 45.10 120 LEU C CA 1
ATOM 4421 C C . LEU C 1 132 ? 12.505 126.895 18.148 1.00 45.71 120 LEU C C 1
ATOM 4422 O O . LEU C 1 132 ? 11.542 127.587 18.377 1.00 45.21 120 LEU C O 1
ATOM 4427 N N . LEU C 1 133 ? 13.342 126.491 19.095 1.00 45.30 121 LEU C N 1
ATOM 4428 C CA . LEU C 1 133 ? 13.176 126.856 20.500 1.00 45.15 121 LEU C CA 1
ATOM 4429 C C . LEU C 1 133 ? 14.160 127.953 20.911 1.00 46.10 121 LEU C C 1
ATOM 4430 O O . LEU C 1 133 ? 15.200 128.122 20.280 1.00 44.56 121 LEU C O 1
ATOM 4435 N N . LYS C 1 134 ? 13.801 128.712 21.949 1.00 46.57 122 LYS C N 1
ATOM 4436 C CA . LYS C 1 134 ? 14.681 129.736 22.548 1.00 47.06 122 LYS C CA 1
ATOM 4437 C C . LYS C 1 134 ? 15.110 129.396 23.978 1.00 46.83 122 LYS C C 1
ATOM 4438 O O . LYS C 1 134 ? 16.078 129.961 24.489 1.00 47.75 122 LYS C O 1
ATOM 4444 N N . GLY C 1 135 ? 14.403 128.480 24.624 1.00 45.42 123 GLY C N 1
ATOM 4445 C CA . GLY C 1 135 ? 14.568 128.251 26.057 1.00 45.81 123 GLY C CA 1
ATOM 4446 C C . GLY C 1 135 ? 13.394 128.826 26.843 1.00 45.38 123 GLY C C 1
ATOM 4447 O O . GLY C 1 135 ? 12.799 129.828 26.454 1.00 45.00 123 GLY C O 1
ATOM 4448 N N . GLU C 1 136 ? 13.069 128.163 27.951 1.00 45.36 124 GLU C N 1
ATOM 4449 C CA . GLU C 1 136 ? 11.968 128.510 28.848 1.00 45.26 124 GLU C CA 1
ATOM 4450 C C . GLU C 1 136 ? 10.593 128.060 28.381 1.00 45.68 124 GLU C C 1
ATOM 4451 O O . GLU C 1 136 ? 9.635 128.179 29.131 1.00 45.95 124 GLU C O 1
ATOM 4457 N N . GLU C 1 137 ? 10.483 127.494 27.183 1.00 45.41 125 GLU C N 1
ATOM 4458 C CA . GLU C 1 137 ? 9.200 126.962 26.737 1.00 45.46 125 GLU C CA 1
ATOM 4459 C C . GLU C 1 137 ? 8.719 125.829 27.649 1.00 45.50 125 GLU C C 1
ATOM 4460 O O . GLU C 1 137 ? 9.517 125.050 28.166 1.00 44.66 125 GLU C O 1
ATOM 4466 N N . SER C 1 138 ? 7.407 125.756 27.841 1.00 45.54 126 SER C N 1
ATOM 4467 C CA . SER C 1 138 ? 6.773 124.593 28.445 1.00 46.96 126 SER C CA 1
ATOM 4468 C C . SER C 1 138 ? 5.954 123.919 27.355 1.00 46.67 126 SER C C 1
ATOM 4469 O O . SER C 1 138 ? 5.033 124.521 26.801 1.00 49.14 126 SER C O 1
ATOM 4474 N N . LEU C 1 139 ? 6.287 122.663 27.063 1.00 45.50 127 LEU C N 1
ATOM 4475 C CA . LEU 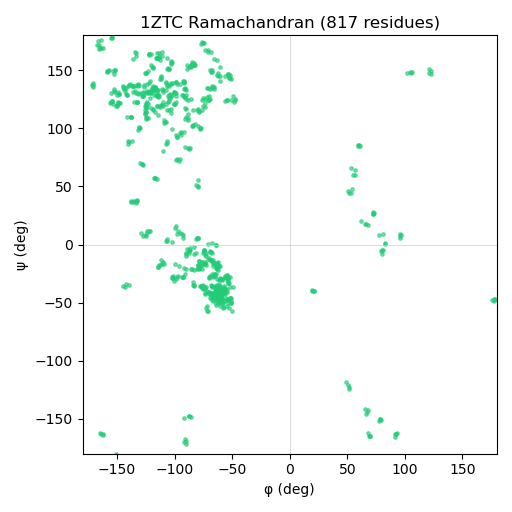C 1 139 ? 5.699 121.908 25.977 1.00 45.67 127 LEU C CA 1
ATOM 4476 C C . LEU C 1 139 ? 4.875 120.738 26.495 1.00 45.10 127 LEU C C 1
ATOM 4477 O O . LEU C 1 139 ? 5.042 120.317 27.649 1.00 46.19 127 LEU C O 1
ATOM 4482 N N . PHE C 1 140 ? 4.010 120.219 25.627 1.00 45.07 128 PHE C N 1
ATOM 4483 C CA . PHE C 1 140 ? 3.158 119.039 25.894 1.00 46.49 128 PHE C CA 1
ATOM 4484 C C . PHE C 1 140 ? 2.350 119.190 27.178 1.00 46.41 128 PHE C C 1
ATOM 4485 O O . PHE C 1 140 ? 2.540 118.464 28.153 1.00 46.68 128 PHE C O 1
ATOM 4493 N N . ASP C 1 141 ? 1.442 120.150 27.149 1.00 47.42 129 ASP C N 1
ATOM 4494 C CA . ASP C 1 141 ? 0.581 120.473 28.293 1.00 47.71 129 ASP C CA 1
ATOM 4495 C C . ASP C 1 141 ? 1.410 120.651 29.563 1.00 46.49 129 ASP C C 1
ATOM 4496 O O . ASP C 1 141 ? 1.068 120.133 30.637 1.00 45.12 129 ASP C O 1
ATOM 4501 N N . GLU C 1 142 ? 2.503 121.400 29.417 1.00 46.61 130 GLU C N 1
ATOM 4502 C CA . GLU C 1 142 ? 3.378 121.753 30.531 1.00 48.02 130 GLU C CA 1
ATOM 4503 C C . GLU C 1 142 ? 4.129 120.589 31.161 1.00 48.10 130 GLU C C 1
ATOM 4504 O O . GLU C 1 142 ? 4.651 120.731 32.267 1.00 49.57 130 GLU C O 1
ATOM 4510 N N . LYS C 1 143 ? 4.216 119.459 30.463 1.00 47.11 131 LYS C N 1
ATOM 4511 C CA . LYS C 1 143 ? 4.907 118.288 30.991 1.00 47.31 131 LYS C CA 1
ATOM 4512 C C . LYS C 1 143 ? 6.415 118.364 30.759 1.00 47.08 131 LYS C C 1
ATOM 4513 O O . LYS C 1 143 ? 7.188 117.673 31.435 1.00 45.42 131 LYS C O 1
ATOM 4519 N N . VAL C 1 144 ? 6.819 119.174 29.784 1.00 46.18 132 VAL C N 1
ATOM 4520 C CA . VAL C 1 144 ? 8.231 119.309 29.417 1.00 46.35 132 VAL C CA 1
ATOM 4521 C C . VAL C 1 144 ? 8.631 120.759 29.471 1.00 46.22 132 VAL C C 1
ATOM 4522 O O . VAL C 1 144 ? 8.072 121.594 28.761 1.00 47.21 132 VAL C O 1
ATOM 4526 N N . LYS C 1 145 ? 9.589 121.059 30.332 1.00 44.94 133 LYS C N 1
ATOM 4527 C CA . LYS C 1 145 ? 10.143 122.399 30.442 1.00 44.28 133 LYS C CA 1
ATOM 4528 C C . LYS C 1 145 ? 11.532 122.440 29.788 1.00 44.65 133 LYS C C 1
ATOM 4529 O O . LYS C 1 145 ? 12.391 121.596 30.074 1.00 43.56 133 LYS C O 1
ATOM 4535 N N . VAL C 1 146 ? 11.712 123.416 28.899 1.00 43.67 134 VAL C N 1
ATOM 4536 C CA . VAL C 1 146 ? 12.911 123.587 28.106 1.00 43.56 134 VAL C CA 1
ATOM 4537 C C . VAL C 1 146 ? 13.812 124.647 28.736 1.00 42.63 134 VAL C C 1
ATOM 4538 O O . VAL C 1 146 ? 13.357 125.765 28.993 1.00 40.54 134 VAL C O 1
ATOM 4542 N N . PHE C 1 147 ? 15.091 124.294 28.952 1.00 42.45 135 PHE C N 1
ATOM 4543 C CA . PHE C 1 147 ? 16.085 125.240 29.470 1.00 43.07 135 PHE C CA 1
ATOM 4544 C C . PHE C 1 147 ? 17.228 125.372 28.484 1.00 42.83 135 PHE C C 1
ATOM 4545 O O . PHE C 1 147 ? 17.752 124.379 28.004 1.00 42.05 135 PHE C O 1
ATOM 4553 N N . HIS C 1 148 ? 17.600 126.608 28.188 1.00 41.60 136 HIS C N 1
ATOM 4554 C CA . HIS C 1 148 ? 18.771 126.896 27.374 1.00 42.84 136 HIS C CA 1
ATOM 4555 C C . HIS C 1 148 ? 20.004 126.761 28.267 1.00 43.04 136 HIS C C 1
ATOM 4556 O O . HIS C 1 148 ? 20.167 127.512 29.228 1.00 43.35 136 HIS C O 1
ATOM 4563 N N . THR C 1 149 ? 20.851 125.786 27.959 1.00 43.79 137 THR C N 1
ATOM 4564 C CA . THR C 1 149 ? 22.003 125.455 28.819 1.00 43.25 137 THR C CA 1
ATOM 4565 C C . THR C 1 149 ? 23.288 125.418 27.981 1.00 42.48 137 THR C C 1
ATOM 4566 O O . THR C 1 149 ? 23.868 124.355 27.770 1.00 41.77 137 THR C O 1
ATOM 4570 N N . PRO C 1 150 ? 23.739 126.593 27.512 1.00 42.28 138 PRO C N 1
ATOM 4571 C CA . PRO C 1 150 ? 24.785 126.663 26.500 1.00 43.96 138 PRO C CA 1
ATOM 4572 C C . PRO C 1 150 ? 26.204 126.465 27.038 1.00 45.33 138 PRO C C 1
ATOM 4573 O O . PRO C 1 150 ? 27.090 127.274 26.763 1.00 47.46 138 PRO C O 1
ATOM 4577 N N . TRP C 1 151 ? 26.418 125.409 27.814 1.00 45.76 139 TRP C N 1
ATOM 4578 C CA . TRP C 1 151 ? 27.713 125.197 28.458 1.00 45.89 139 TRP C CA 1
ATOM 4579 C C . TRP C 1 151 ? 28.281 123.905 27.917 1.00 47.21 139 TRP C C 1
ATOM 4580 O O . TRP C 1 151 ? 28.596 122.965 28.657 1.00 49.54 139 TRP C O 1
ATOM 4591 N N . HIS C 1 152 ? 28.415 123.893 26.593 1.00 46.38 140 HIS C N 1
ATOM 4592 C CA . HIS C 1 152 ? 28.864 122.738 25.838 1.00 46.34 140 HIS C CA 1
ATOM 4593 C C . HIS C 1 152 ? 28.785 123.068 24.348 1.00 47.28 140 HIS C C 1
ATOM 4594 O O . HIS C 1 152 ? 29.717 122.801 23.579 1.00 45.21 140 HIS C O 1
ATOM 4601 N N . ALA C 1 153 ? 27.633 123.615 23.956 1.00 45.40 141 ALA C N 1
ATOM 4602 C CA . ALA C 1 153 ? 27.398 124.104 22.600 1.00 44.92 141 ALA C CA 1
ATOM 4603 C C . ALA C 1 153 ? 26.350 125.210 22.692 1.00 43.60 141 ALA C C 1
ATOM 4604 O O . ALA C 1 153 ? 25.469 125.170 23.553 1.00 43.36 141 ALA C O 1
ATOM 4606 N N . ARG C 1 154 ? 26.455 126.200 21.818 1.00 43.45 142 ARG C N 1
ATOM 4607 C CA . ARG C 1 154 ? 25.605 127.398 21.921 1.00 46.78 142 ARG C CA 1
ATOM 4608 C C . ARG C 1 154 ? 24.102 127.087 21.860 1.00 44.47 142 ARG C C 1
ATOM 4609 O O . ARG C 1 154 ? 23.283 127.827 22.430 1.00 43.97 142 ARG C O 1
ATOM 4617 N N . GLU C 1 155 ? 23.745 126.013 21.154 1.00 43.76 143 GLU C N 1
ATOM 4618 C CA . GLU C 1 155 ? 22.347 125.616 20.989 1.00 44.05 143 GLU C CA 1
ATOM 4619 C C . GLU C 1 155 ? 21.883 124.615 22.031 1.00 43.12 143 GLU C C 1
ATOM 4620 O O . GLU C 1 155 ? 20.765 124.143 21.958 1.00 44.91 143 GLU C O 1
ATOM 4626 N N . HIS C 1 156 ? 22.723 124.303 23.013 1.00 42.87 144 HIS C N 1
ATOM 4627 C CA . HIS C 1 156 ? 22.428 123.222 23.943 1.00 41.57 144 HIS C CA 1
ATOM 4628 C C . HIS C 1 156 ? 21.205 123.485 24.831 1.00 41.14 144 HIS C C 1
ATOM 4629 O O . HIS C 1 156 ? 21.058 124.564 25.429 1.00 40.79 144 HIS C O 1
ATOM 4636 N N . LEU C 1 157 ? 20.358 122.462 24.927 1.00 41.03 145 LEU C N 1
ATOM 4637 C CA . LEU C 1 157 ? 19.179 122.472 25.758 1.00 41.5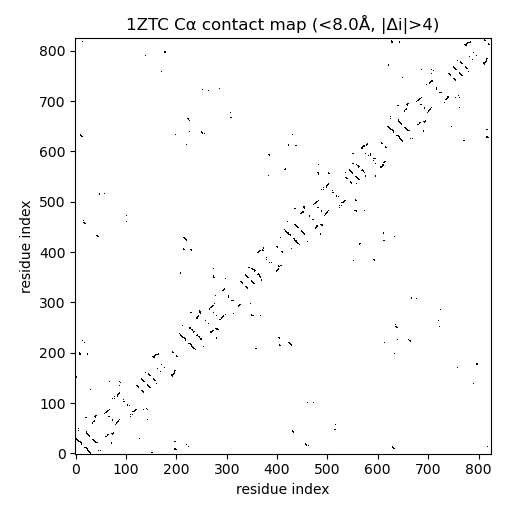0 145 LEU C CA 1
ATOM 4638 C C . LEU C 1 157 ? 19.179 121.319 26.755 1.00 42.54 145 LEU C C 1
ATOM 4639 O O . LEU C 1 157 ? 19.707 120.247 26.498 1.00 42.14 145 LEU C O 1
ATOM 4644 N N . SER C 1 158 ? 18.548 121.579 27.897 1.00 43.70 146 SER C N 1
ATOM 4645 C CA . SER C 1 158 ? 18.199 120.551 28.868 1.00 43.76 146 SER C CA 1
ATOM 4646 C C . SER C 1 158 ? 16.690 120.539 29.035 1.00 44.01 146 SER C C 1
ATOM 4647 O O . SER C 1 158 ? 16.026 121.574 28.841 1.00 44.18 146 SER C O 1
ATOM 4650 N N . PHE C 1 159 ? 16.150 119.370 29.402 1.00 44.15 147 PHE C N 1
ATOM 4651 C CA . PHE C 1 159 ? 14.686 119.187 29.502 1.00 43.69 147 PHE C CA 1
ATOM 4652 C C . PHE C 1 159 ? 14.269 118.618 30.861 1.00 43.39 147 PHE C C 1
ATOM 4653 O O . PHE C 1 159 ? 14.763 117.577 31.295 1.00 44.20 147 PHE C O 1
ATOM 4661 N N . LEU C 1 160 ? 13.328 119.290 31.510 1.00 44.26 148 LEU C N 1
ATOM 4662 C CA . LEU C 1 160 ? 12.771 118.804 32.761 1.00 44.67 148 LEU C CA 1
ATOM 4663 C C . LEU C 1 160 ? 11.400 118.217 32.471 1.00 45.28 148 LEU C C 1
ATOM 4664 O O . LEU C 1 160 ? 10.567 118.862 31.842 1.00 42.72 148 LEU C O 1
ATOM 4669 N N . LEU C 1 161 ? 11.192 116.981 32.921 1.00 44.81 149 LEU C N 1
ATOM 4670 C CA . LEU C 1 161 ? 10.000 116.208 32.565 1.00 45.17 149 LEU C CA 1
ATOM 4671 C C . LEU C 1 161 ? 9.203 115.868 33.808 1.00 45.09 149 LEU C C 1
ATOM 4672 O O . LEU C 1 161 ? 9.741 115.405 34.812 1.00 46.42 149 LEU C O 1
ATOM 4677 N N . ASP C 1 162 ? 7.905 116.094 33.727 1.00 45.68 150 ASP C N 1
ATOM 4678 C CA . ASP C 1 162 ? 7.000 115.739 34.789 1.00 46.46 150 ASP C CA 1
ATOM 4679 C C . ASP C 1 162 ? 6.368 114.391 34.417 1.00 45.12 150 ASP C C 1
ATOM 4680 O O . ASP C 1 162 ? 5.367 114.361 33.714 1.00 45.14 150 ASP C O 1
ATOM 4685 N N . THR C 1 163 ? 6.966 113.285 34.877 1.00 44.81 151 THR C N 1
ATOM 4686 C CA . THR C 1 163 ? 6.516 111.931 34.510 1.00 45.46 151 THR C CA 1
ATOM 4687 C C . THR C 1 163 ? 5.755 111.257 35.655 1.00 46.52 151 THR C C 1
ATOM 4688 O O . THR C 1 163 ? 5.996 111.521 36.835 1.00 46.52 151 THR C O 1
ATOM 4692 N N . GLU C 1 164 ? 4.840 110.376 35.276 1.00 47.40 152 GLU C N 1
ATOM 4693 C CA . GLU C 1 164 ? 4.050 109.627 36.232 1.00 47.28 152 GLU C CA 1
ATOM 4694 C C . GLU C 1 164 ? 4.880 108.512 36.863 1.00 46.65 152 GLU C C 1
ATOM 4695 O O . GLU C 1 164 ? 4.766 108.257 38.064 1.00 47.29 152 GLU C O 1
ATOM 4701 N N . ASN C 1 165 ? 5.729 107.864 36.067 1.00 44.20 153 ASN C N 1
ATOM 4702 C CA . ASN C 1 165 ? 6.392 106.650 36.519 1.00 44.33 153 ASN C CA 1
ATOM 4703 C C . ASN C 1 165 ? 7.784 106.859 37.086 1.00 44.08 153 ASN C C 1
ATOM 4704 O O . ASN C 1 165 ? 8.299 105.991 37.780 1.00 45.47 153 ASN C O 1
ATOM 4709 N N . ALA C 1 166 ? 8.401 107.994 36.794 1.00 44.69 154 ALA C N 1
ATOM 4710 C CA . ALA C 1 166 ? 9.759 108.261 37.262 1.00 44.68 154 ALA C CA 1
ATOM 4711 C C . ALA C 1 166 ? 9.870 109.586 37.984 1.00 44.43 154 ALA C C 1
ATOM 4712 O O . ALA C 1 166 ? 10.975 110.005 38.338 1.00 44.57 154 ALA C O 1
ATOM 4714 N N . GLY C 1 167 ? 8.727 110.230 38.218 1.00 43.09 155 GLY C N 1
ATOM 4715 C CA . GLY C 1 167 ? 8.698 111.530 38.875 1.00 43.61 155 GLY C CA 1
ATOM 4716 C C . GLY C 1 167 ? 9.306 112.608 38.004 1.00 42.78 155 GLY C C 1
ATOM 4717 O O . GLY C 1 167 ? 9.129 112.606 36.787 1.00 42.55 155 GLY C O 1
ATOM 4718 N N . ARG C 1 168 ? 10.014 113.521 38.652 1.00 43.45 156 ARG C N 1
ATOM 4719 C CA . ARG C 1 168 ? 10.581 114.682 38.009 1.00 45.60 156 ARG C CA 1
ATOM 4720 C C . ARG C 1 168 ? 11.987 114.367 37.519 1.00 43.60 156 ARG C C 1
ATOM 4721 O O . ARG C 1 168 ? 12.878 114.029 38.306 1.00 42.10 156 ARG C O 1
ATOM 4729 N N . VAL C 1 169 ? 12.163 114.438 36.203 1.00 42.92 157 VAL C N 1
ATOM 4730 C CA . VAL C 1 169 ? 13.341 113.904 35.553 1.00 43.62 157 VAL C CA 1
ATOM 4731 C C . VAL C 1 169 ? 14.032 114.984 34.751 1.00 43.96 157 VAL C C 1
ATOM 4732 O O . VAL C 1 169 ? 13.415 115.662 33.927 1.00 42.72 157 VAL C O 1
ATOM 4736 N N . LEU C 1 170 ? 15.340 115.113 34.961 1.00 43.83 158 LEU C N 1
ATOM 4737 C CA . LEU C 1 170 ? 16.128 116.070 34.190 1.00 42.95 158 LEU C CA 1
ATOM 4738 C C . LEU C 1 170 ? 16.972 115.343 33.188 1.00 43.26 158 LEU C C 1
ATOM 4739 O O . LEU C 1 170 ? 17.878 114.568 33.559 1.00 43.23 158 LEU C O 1
ATOM 4744 N N . ILE C 1 171 ? 16.674 115.610 31.928 1.00 43.09 159 ILE C N 1
ATOM 4745 C CA . ILE C 1 171 ? 17.516 115.218 30.807 1.00 43.74 159 ILE C CA 1
ATOM 4746 C C . ILE C 1 171 ? 18.590 116.298 30.675 1.00 44.95 159 ILE C C 1
ATOM 4747 O O . ILE C 1 171 ? 18.303 117.408 30.219 1.00 44.32 159 ILE C O 1
ATOM 4752 N N . THR C 1 172 ? 19.805 116.003 31.132 1.00 44.47 160 THR C N 1
ATOM 4753 C CA . THR C 1 172 ? 20.836 117.021 31.267 1.00 44.38 160 THR C CA 1
ATOM 4754 C C . THR C 1 172 ? 21.426 117.462 29.947 1.00 44.13 160 THR C C 1
ATOM 4755 O O . THR C 1 172 ? 21.787 118.639 29.764 1.00 43.39 160 THR C O 1
ATOM 4759 N N . GLY C 1 173 ? 21.575 116.503 29.043 1.00 45.11 161 GLY C N 1
ATOM 4760 C CA . GLY C 1 173 ? 22.435 116.689 27.901 1.00 44.67 161 GLY C CA 1
ATOM 4761 C C . GLY C 1 173 ? 23.891 116.736 28.338 1.00 45.02 161 GLY C C 1
ATOM 4762 O O . GLY C 1 173 ? 24.261 116.355 29.478 1.00 44.39 161 GLY C O 1
ATOM 4763 N N . ASP C 1 174 ? 24.728 117.217 27.422 1.00 45.69 162 ASP C N 1
ATOM 4764 C CA . ASP C 1 174 ? 26.169 117.122 27.560 1.00 45.23 162 ASP C CA 1
ATOM 4765 C C . ASP C 1 174 ? 26.815 118.143 28.455 1.00 45.26 162 ASP C C 1
ATOM 4766 O O . ASP C 1 174 ? 28.044 118.177 28.550 1.00 44.42 162 ASP C O 1
ATOM 4771 N N . ILE C 1 175 ? 26.021 118.964 29.137 1.00 42.84 163 ILE C N 1
ATOM 4772 C CA . ILE C 1 175 ? 26.573 119.799 30.199 1.00 43.43 163 ILE C CA 1
ATOM 4773 C C . ILE C 1 175 ? 27.091 118.932 31.364 1.00 43.42 163 ILE C C 1
ATOM 4774 O O . ILE C 1 175 ? 27.961 119.369 32.101 1.00 42.36 163 ILE C O 1
ATOM 4779 N N . THR C 1 176 ? 26.529 117.729 31.511 1.00 43.84 164 THR C N 1
ATOM 4780 C CA . THR C 1 176 ? 26.991 116.704 32.455 1.00 44.84 164 THR C CA 1
ATOM 4781 C C . THR C 1 176 ? 26.886 115.346 31.733 1.00 43.57 164 THR C C 1
ATOM 4782 O O . THR C 1 176 ? 25.851 114.681 31.800 1.00 42.96 164 THR C O 1
ATOM 4786 N N . PRO C 1 177 ? 27.922 114.975 30.981 1.00 44.00 165 PRO C N 1
ATOM 4787 C CA . PRO C 1 177 ? 27.843 113.771 30.171 1.00 45.22 165 PRO C CA 1
ATOM 4788 C C . PRO C 1 177 ? 27.673 112.457 30.918 1.00 45.52 165 PRO C C 1
ATOM 4789 O O . PRO C 1 177 ? 27.065 111.513 30.386 1.00 44.46 165 PRO C O 1
ATOM 4793 N N . ASN C 1 178 ? 28.189 112.401 32.135 1.00 45.75 166 ASN C N 1
ATOM 4794 C CA . ASN C 1 178 ? 28.160 111.183 32.925 1.00 46.34 166 ASN C CA 1
ATOM 4795 C C . ASN C 1 178 ? 28.134 111.503 34.412 1.00 45.76 166 ASN C C 1
ATOM 4796 O O . ASN C 1 178 ? 28.149 112.662 34.812 1.00 45.00 166 ASN C O 1
ATOM 4801 N N . ARG C 1 179 ? 28.110 110.456 35.221 1.00 45.88 167 ARG C N 1
ATOM 4802 C CA . ARG C 1 179 ? 28.019 110.576 36.647 1.00 48.16 167 ARG C CA 1
ATOM 4803 C C . ARG C 1 179 ? 29.220 111.278 37.256 1.00 46.47 167 ARG C C 1
ATOM 4804 O O . ARG C 1 179 ? 29.071 112.070 38.163 1.00 44.25 167 ARG C O 1
ATOM 4812 N N . LEU C 1 180 ? 30.417 110.966 36.760 1.00 47.18 168 LEU C N 1
ATOM 4813 C CA . LEU C 1 180 ? 31.647 111.617 37.254 1.00 48.21 168 LEU C CA 1
ATOM 4814 C C . LEU C 1 180 ? 31.581 113.125 37.077 1.00 46.03 168 LEU C C 1
ATOM 4815 O O . LEU C 1 180 ? 32.027 113.883 37.947 1.00 44.46 168 LEU C O 1
ATOM 4824 N N . SER C 1 181 ? 31.034 113.583 35.959 1.00 45.90 169 SER C N 1
ATOM 4825 C CA . SER C 1 181 ? 30.968 115.021 35.720 1.00 47.81 169 SER C CA 1
ATOM 4826 C C . SER C 1 181 ? 29.994 115.685 36.699 1.00 46.60 169 SER C C 1
ATOM 4827 O O . SER C 1 181 ? 30.222 116.797 37.150 1.00 46.11 169 SER C O 1
ATOM 4830 N N . TYR C 1 182 ? 28.922 114.978 37.035 1.00 47.09 170 TYR C N 1
ATOM 4831 C CA . TYR C 1 182 ? 27.975 115.437 38.048 1.00 46.65 170 TYR C CA 1
ATOM 4832 C C . TYR C 1 182 ? 28.625 115.473 39.433 1.00 46.04 170 TYR C C 1
ATOM 4833 O O . TYR C 1 182 ? 28.444 116.420 40.176 1.00 46.05 170 TYR C O 1
ATOM 4842 N N . TYR C 1 183 ? 29.380 114.429 39.772 1.00 46.19 171 TYR C N 1
ATOM 4843 C CA . TYR C 1 183 ? 30.066 114.391 41.035 1.00 47.61 171 TYR C CA 1
ATOM 4844 C C . TYR C 1 183 ? 31.079 115.522 41.155 1.00 46.74 171 TYR C C 1
ATOM 4845 O O . TYR C 1 183 ? 31.218 116.065 42.218 1.00 44.66 171 TYR C O 1
ATOM 4854 N N . ASP C 1 184 ? 31.757 115.875 40.067 1.00 44.95 172 ASP C N 1
ATOM 4855 C CA . ASP C 1 184 ? 32.690 116.983 40.081 1.00 46.54 172 ASP C CA 1
ATOM 4856 C C . ASP C 1 184 ? 32.004 118.307 40.447 1.00 46.44 172 ASP C C 1
ATOM 4857 O O . ASP C 1 184 ? 32.547 119.086 41.247 1.00 43.39 172 ASP C O 1
ATOM 4862 N N . ILE C 1 185 ? 30.808 118.529 39.915 1.00 49.98 173 ILE C N 1
ATOM 4863 C CA . ILE C 1 185 ? 29.988 119.694 40.294 1.00 52.33 173 ILE C CA 1
ATOM 4864 C C . ILE C 1 185 ? 29.625 119.681 41.796 1.00 55.27 173 ILE C C 1
ATOM 4865 O O . ILE C 1 185 ? 29.879 120.650 42.527 1.00 56.47 173 ILE C O 1
ATOM 4870 N N . ILE C 1 186 ? 29.130 118.551 42.278 1.00 57.55 174 ILE C N 1
ATOM 4871 C CA . ILE C 1 186 ? 28.870 118.381 43.712 1.00 56.75 174 ILE C CA 1
ATOM 4872 C C . ILE C 1 186 ? 30.090 118.644 44.581 1.00 55.32 174 ILE C C 1
ATOM 4873 O O . ILE C 1 186 ? 29.972 119.216 45.666 1.00 56.70 174 ILE C O 1
ATOM 4878 N N . LYS C 1 187 ? 31.256 118.183 44.145 1.00 52.32 175 LYS C N 1
ATOM 4879 C CA . LYS C 1 187 ? 32.469 118.366 44.925 1.00 50.71 175 LYS C CA 1
ATOM 4880 C C . LYS C 1 187 ? 33.001 119.811 44.900 1.00 49.78 175 LYS C C 1
ATOM 4881 O O . LYS C 1 187 ? 33.911 120.156 45.654 1.00 49.69 175 LYS C O 1
ATOM 4887 N N . GLY C 1 188 ? 32.427 120.652 44.046 1.00 50.61 176 GLY C N 1
ATOM 4888 C CA . GLY C 1 188 ? 32.748 122.074 44.039 1.00 50.72 176 GLY C CA 1
ATOM 4889 C C . GLY C 1 188 ? 33.783 122.544 43.021 1.00 51.14 176 GLY C C 1
ATOM 4890 O O . GLY C 1 188 ? 34.199 123.697 43.082 1.00 50.82 176 GLY C O 1
ATOM 4891 N N . TYR C 1 189 ? 34.215 121.688 42.087 1.00 47.72 177 TYR C N 1
ATOM 4892 C CA . TYR C 1 189 ? 35.257 122.113 41.158 1.00 46.04 177 TYR C CA 1
ATOM 4893 C C . TYR C 1 189 ? 34.855 121.982 39.705 1.00 45.02 177 TYR C C 1
ATOM 4894 O O . TYR C 1 189 ? 35.674 122.153 38.813 1.00 44.22 177 TYR C O 1
ATOM 4903 N N . GLY C 1 190 ? 33.580 121.700 39.458 1.00 43.41 178 GLY C N 1
ATOM 4904 C CA . GLY C 1 190 ? 33.063 121.688 38.093 1.00 43.80 178 GLY C CA 1
ATOM 4905 C C . GLY C 1 190 ? 32.538 123.067 37.703 1.00 43.11 178 GLY C C 1
ATOM 4906 O O . GLY C 1 190 ? 32.769 124.051 38.392 1.00 41.34 178 GLY C O 1
ATOM 4907 N N . SER C 1 191 ? 31.841 123.111 36.571 1.00 44.24 179 SER C N 1
ATOM 4908 C CA . SER C 1 191 ? 31.249 124.329 36.030 1.00 43.91 179 SER C CA 1
ATOM 4909 C C . SER C 1 191 ? 30.347 125.032 37.024 1.00 42.65 179 SER C C 1
ATOM 4910 O O . SER C 1 191 ? 29.389 124.436 37.534 1.00 42.27 179 SER C O 1
ATOM 4913 N N . VAL C 1 192 ? 30.652 126.311 37.276 1.00 41.47 180 VAL C N 1
ATOM 4914 C CA . VAL C 1 192 ? 29.811 127.135 38.121 1.00 41.71 180 VAL C CA 1
ATOM 4915 C C . VAL C 1 192 ? 28.425 127.357 37.488 1.00 40.89 180 VAL C C 1
ATOM 4916 O O . VAL C 1 192 ? 27.413 127.402 38.195 1.00 40.38 180 VAL C O 1
ATOM 4920 N N . GLN C 1 193 ? 28.381 127.478 36.164 1.00 40.99 181 GLN C N 1
ATOM 4921 C CA . GLN C 1 193 ? 27.123 127.694 35.440 1.00 42.11 181 GLN C CA 1
ATOM 4922 C C . GLN C 1 193 ? 26.210 126.473 35.544 1.00 42.26 181 GLN C C 1
ATOM 4923 O O . GLN C 1 193 ? 24.998 126.603 35.721 1.00 41.53 181 GLN C O 1
ATOM 4929 N N . VAL C 1 194 ? 26.784 125.286 35.411 1.00 42.01 182 VAL C N 1
ATOM 4930 C CA . VAL C 1 194 ? 25.997 124.075 35.519 1.00 42.32 182 VAL C CA 1
ATOM 4931 C C . VAL C 1 194 ? 25.507 123.895 36.958 1.00 42.73 182 VAL C C 1
ATOM 4932 O O . VAL C 1 194 ? 24.350 123.534 37.200 1.00 42.84 182 VAL C O 1
ATOM 4936 N N . LYS C 1 195 ? 26.384 124.164 37.913 1.00 43.00 183 LYS C N 1
ATOM 4937 C CA . LYS C 1 195 ? 26.017 124.096 39.318 1.00 43.64 183 LYS C CA 1
ATOM 4938 C C . LYS C 1 195 ? 24.849 125.032 39.637 1.00 44.08 183 LYS C C 1
ATOM 4939 O O . LYS C 1 195 ? 23.881 124.623 40.278 1.00 44.39 183 LYS C O 1
ATOM 4945 N N . ASN C 1 196 ? 24.933 126.279 39.183 1.00 42.75 184 ASN C N 1
ATOM 4946 C CA . ASN C 1 196 ? 23.844 127.209 39.394 1.00 42.62 184 ASN C CA 1
ATOM 4947 C C . ASN C 1 196 ? 22.572 126.732 38.682 1.00 41.92 184 ASN C C 1
ATOM 4948 O O . ASN C 1 196 ? 21.468 126.902 39.202 1.00 41.55 184 ASN C O 1
ATOM 4953 N N . PHE C 1 197 ? 22.713 126.134 37.509 1.00 42.12 185 PHE C N 1
ATOM 4954 C CA . PHE C 1 197 ? 21.541 125.606 36.808 1.00 42.48 185 PHE C CA 1
ATOM 4955 C C . PHE C 1 197 ? 20.858 124.506 37.621 1.00 43.96 185 PHE C C 1
ATOM 4956 O O . PHE C 1 197 ? 19.627 124.518 37.789 1.00 43.43 185 PHE C O 1
ATOM 4964 N N . LEU C 1 198 ? 21.645 123.556 38.114 1.00 44.63 186 LEU C N 1
ATOM 4965 C CA . LEU C 1 198 ? 21.091 122.474 38.912 1.00 45.48 186 LEU C CA 1
ATOM 4966 C C . LEU C 1 198 ? 20.429 122.998 40.183 1.00 45.09 186 LEU C C 1
ATOM 4967 O O . LEU C 1 198 ? 19.403 122.478 40.585 1.00 45.79 186 LEU C O 1
ATOM 4972 N N . ASP C 1 199 ? 20.997 124.031 40.799 1.00 46.10 187 ASP C N 1
ATOM 4973 C CA . ASP C 1 199 ? 20.359 124.678 41.966 1.00 46.72 187 ASP C CA 1
ATOM 4974 C C . ASP C 1 199 ? 19.013 125.304 41.597 1.00 47.45 187 ASP C C 1
ATOM 4975 O O . ASP C 1 199 ? 18.070 125.283 42.397 1.00 47.86 187 ASP C O 1
ATOM 4980 N N . ARG C 1 200 ? 18.944 125.894 40.409 1.00 46.96 188 ARG C N 1
ATOM 4981 C CA . ARG C 1 200 ? 17.723 126.515 39.924 1.00 47.19 188 ARG C CA 1
ATOM 4982 C C . ARG C 1 200 ? 16.625 125.460 39.704 1.00 47.36 188 ARG C C 1
ATOM 4983 O O . ARG C 1 200 ? 15.466 125.667 40.046 1.00 47.26 188 ARG C O 1
ATOM 4991 N N . VAL C 1 201 ? 16.994 124.338 39.099 1.00 47.80 189 VAL C N 1
ATOM 4992 C CA . VAL C 1 201 ? 16.037 123.266 38.833 1.00 48.82 189 VAL C CA 1
ATOM 4993 C C . VAL C 1 201 ? 15.472 122.727 40.166 1.00 49.73 189 VAL C C 1
ATOM 4994 O O . VAL C 1 201 ? 14.275 122.453 40.277 1.00 50.11 189 VAL C O 1
ATOM 4998 N N . GLY C 1 202 ? 16.333 122.597 41.173 1.00 50.45 190 GLY C N 1
ATOM 4999 C CA . GLY C 1 202 ? 15.889 122.151 42.481 1.00 50.81 190 GLY C CA 1
ATOM 5000 C C . GLY C 1 202 ? 15.694 120.646 42.550 1.00 50.33 190 GLY C C 1
ATOM 5001 O O . GLY C 1 202 ? 16.362 119.889 41.852 1.00 48.48 190 GLY C O 1
ATOM 5002 N N . ARG C 1 203 ? 14.770 120.216 43.407 1.00 51.44 191 ARG C N 1
ATOM 5003 C CA . ARG C 1 203 ? 14.634 118.798 43.745 1.00 52.56 191 ARG C CA 1
ATOM 5004 C C . ARG C 1 203 ? 14.062 118.027 42.569 1.00 50.29 191 ARG C C 1
ATOM 5005 O O . ARG C 1 203 ? 13.008 118.369 42.040 1.00 50.59 191 ARG C O 1
ATOM 5013 N N . ILE C 1 204 ? 14.790 116.997 42.162 1.00 48.38 192 ILE C N 1
ATOM 5014 C CA . ILE C 1 204 ? 14.346 116.111 41.120 1.00 48.66 192 ILE C CA 1
ATOM 5015 C C . ILE C 1 204 ? 14.548 114.656 41.537 1.00 47.15 192 ILE C C 1
ATOM 5016 O O . ILE C 1 204 ? 15.296 114.366 42.471 1.00 46.85 192 ILE C O 1
ATOM 5021 N N . ASP C 1 205 ? 13.864 113.748 40.846 1.00 44.82 193 ASP C N 1
ATOM 5022 C CA . ASP C 1 205 ? 13.897 112.337 41.198 1.00 44.34 193 ASP C CA 1
ATOM 5023 C C . ASP C 1 205 ? 14.955 111.578 40.432 1.00 44.72 193 ASP C C 1
ATOM 5024 O O . ASP C 1 205 ? 15.463 110.572 40.922 1.00 45.58 193 ASP C O 1
ATOM 5029 N N . LEU C 1 206 ? 15.284 112.053 39.232 1.00 44.95 194 LEU C N 1
ATOM 5030 C CA . LEU C 1 206 ? 16.199 111.342 38.360 1.00 43.90 194 LEU C CA 1
ATOM 5031 C C . LEU C 1 206 ? 16.956 112.277 37.429 1.00 43.92 194 LEU C C 1
ATOM 5032 O O . LEU C 1 206 ? 16.358 113.122 36.766 1.00 43.78 194 LEU C O 1
ATOM 5037 N N . LEU C 1 207 ? 18.274 112.087 37.391 1.00 44.09 195 LEU C N 1
ATOM 5038 C CA . LEU C 1 207 ? 19.153 112.716 36.427 1.00 44.70 195 LEU C CA 1
ATOM 5039 C C . LEU C 1 207 ? 19.441 111.729 35.319 1.00 44.77 195 LEU C C 1
ATOM 5040 O O . LEU C 1 207 ? 19.954 110.632 35.558 1.00 43.90 195 LEU C O 1
ATOM 5045 N N . VAL C 1 208 ? 19.117 112.122 34.097 1.00 44.50 196 VAL C N 1
ATOM 5046 C CA . VAL C 1 208 ? 19.377 111.297 32.944 1.00 45.35 196 VAL C CA 1
ATOM 5047 C C . VAL C 1 208 ? 20.498 111.921 32.128 1.00 45.07 196 VAL C C 1
ATOM 5048 O O . VAL C 1 208 ? 20.299 112.917 31.423 1.00 45.62 196 VAL C O 1
ATOM 5052 N N . PHE C 1 209 ? 21.665 111.282 32.206 1.00 44.33 197 PHE C N 1
ATOM 5053 C CA . PHE C 1 209 ? 22.845 111.715 31.505 1.00 43.27 197 PHE C CA 1
ATOM 5054 C C . PHE C 1 209 ? 22.836 111.146 30.073 1.00 43.58 197 PHE C C 1
ATOM 5055 O O . PHE C 1 209 ? 22.227 110.101 29.798 1.00 42.44 197 PHE C O 1
ATOM 5063 N N . PRO C 1 210 ? 23.536 111.829 29.166 1.00 44.34 198 PRO C N 1
ATOM 5064 C CA . PRO C 1 210 ? 23.633 111.349 27.781 1.00 44.28 198 PRO C CA 1
ATOM 5065 C C . PRO C 1 210 ? 24.619 110.222 27.527 1.00 44.14 198 PRO C C 1
ATOM 5066 O O . PRO C 1 210 ? 24.456 109.548 26.525 1.00 44.41 198 PRO C O 1
ATOM 5070 N N . HIS C 1 211 ? 25.606 110.014 28.406 1.00 42.97 199 HIS C N 1
ATOM 5071 C CA . HIS C 1 211 ? 26.642 109.020 28.198 1.00 43.15 199 HIS C CA 1
ATOM 5072 C C . HIS C 1 211 ? 26.935 108.207 29.442 1.00 43.33 199 HIS C C 1
ATOM 5073 O O . HIS C 1 211 ? 28.084 107.837 29.684 1.00 42.55 199 HIS C O 1
ATOM 5080 N N . ASP C 1 212 ? 25.884 107.911 30.200 1.00 41.94 200 ASP C N 1
ATOM 5081 C CA . ASP C 1 212 ? 25.996 107.077 31.373 1.00 43.23 200 ASP C CA 1
ATOM 5082 C C . ASP C 1 212 ? 24.592 106.642 31.777 1.00 44.19 200 ASP C C 1
ATOM 5083 O O . ASP C 1 212 ? 23.591 107.155 31.228 1.00 43.21 200 ASP C O 1
ATOM 5088 N N . ALA C 1 213 ? 24.521 105.688 32.707 1.00 44.59 201 ALA C N 1
ATOM 5089 C CA . ALA C 1 213 ? 23.268 105.281 33.331 1.00 45.24 201 ALA C CA 1
ATOM 5090 C C . ALA C 1 213 ? 22.752 106.413 34.234 1.00 45.44 201 ALA C C 1
ATOM 5091 O O . ALA C 1 213 ? 23.531 107.171 34.777 1.00 45.50 201 ALA C O 1
ATOM 5093 N N . PRO C 1 214 ? 21.428 106.516 34.402 1.00 47.42 202 PRO C N 1
ATOM 5094 C CA . PRO C 1 214 ? 20.872 107.609 35.205 1.00 46.55 202 PRO C CA 1
ATOM 5095 C C . PRO C 1 214 ? 21.125 107.475 36.688 1.00 46.44 202 PRO C C 1
ATOM 5096 O O . PRO C 1 214 ? 21.539 106.428 37.176 1.00 44.82 202 PRO C O 1
ATOM 5100 N N . LEU C 1 215 ? 20.878 108.546 37.406 1.00 46.63 203 LEU C N 1
ATOM 5101 C CA . LEU C 1 215 ? 21.175 108.564 38.808 1.00 48.73 203 LEU C CA 1
ATOM 5102 C C . LEU C 1 215 ? 20.100 109.323 39.584 1.00 47.06 203 LEU C C 1
ATOM 5103 O O . LEU C 1 215 ? 19.653 110.379 39.163 1.00 46.41 203 LEU C O 1
ATOM 5108 N N . LYS C 1 216 ? 19.669 108.750 40.695 1.00 48.91 204 LYS C N 1
ATOM 5109 C CA . LYS C 1 216 ? 18.858 109.458 41.697 1.00 51.50 204 LYS C CA 1
ATOM 5110 C C . LYS C 1 216 ? 19.798 110.428 42.437 1.00 51.38 204 LYS C C 1
ATOM 5111 O O . LYS C 1 216 ? 20.769 109.986 43.026 1.00 52.39 204 LYS C O 1
ATOM 5117 N N . PRO C 1 217 ? 19.549 111.753 42.368 1.00 53.18 205 PRO C N 1
ATOM 5118 C CA . PRO C 1 217 ? 20.447 112.729 43.044 1.00 56.20 205 PRO C CA 1
ATOM 5119 C C . PRO C 1 217 ? 20.624 112.550 44.567 1.00 58.13 205 PRO C C 1
ATOM 5120 O O . PRO C 1 217 ? 19.710 112.080 45.246 1.00 56.52 205 PRO C O 1
ATOM 5124 N N . HIS D 1 11 ? 19.967 66.249 42.637 1.00 58.16 -1 HIS D N 1
ATOM 5125 C CA . HIS D 1 11 ? 20.765 67.514 42.728 1.00 57.98 -1 HIS D CA 1
ATOM 5126 C C . HIS D 1 11 ? 20.916 68.163 41.352 1.00 56.27 -1 HIS D C 1
ATOM 5127 O O . HIS D 1 11 ? 21.627 67.654 40.486 1.00 57.21 -1 HIS D O 1
ATOM 5134 N N . HIS D 1 12 ? 20.205 69.273 41.161 1.00 54.89 0 HIS D N 1
ATOM 5135 C CA . HIS D 1 12 ? 20.141 69.964 39.874 1.00 54.81 0 HIS D CA 1
ATOM 5136 C C . HIS D 1 12 ? 21.273 70.975 39.720 1.00 52.93 0 HIS D C 1
ATOM 5137 O O . HIS D 1 12 ? 21.703 71.584 40.704 1.00 52.72 0 HIS D O 1
ATOM 5152 N N . GLU D 1 14 ? 22.093 74.573 38.015 1.00 47.58 2 GLU D N 1
ATOM 5153 C CA . GLU D 1 14 ? 21.432 75.767 37.495 1.00 48.32 2 GLU D CA 1
ATOM 5154 C C . GLU D 1 14 ? 22.456 76.625 36.789 1.00 47.20 2 GLU D C 1
ATOM 5155 O O . GLU D 1 14 ? 23.564 76.803 37.288 1.00 44.81 2 GLU D O 1
ATOM 5161 N N . LEU D 1 15 ? 22.059 77.177 35.643 1.00 47.17 3 LEU D N 1
ATOM 5162 C CA . LEU D 1 15 ? 22.909 78.005 34.829 1.00 47.25 3 LEU D CA 1
ATOM 5163 C C . LEU D 1 15 ? 22.488 79.468 34.915 1.00 46.32 3 LEU D C 1
ATOM 5164 O O . LEU D 1 15 ? 21.307 79.778 34.844 1.00 44.24 3 LEU D O 1
ATOM 5169 N N . LYS D 1 16 ? 23.479 80.354 34.986 1.00 47.18 4 LYS D N 1
ATOM 5170 C CA . LYS D 1 16 ? 23.279 81.766 34.751 1.00 48.18 4 LYS D CA 1
ATOM 5171 C C . LYS D 1 16 ? 24.375 82.292 33.849 1.00 46.17 4 LYS D C 1
ATOM 5172 O O . LYS D 1 16 ? 25.554 82.016 34.072 1.00 44.71 4 LYS D O 1
ATOM 5178 N N . ILE D 1 17 ? 23.979 83.039 32.823 1.00 44.74 5 ILE D N 1
ATOM 5179 C CA . ILE D 1 17 ? 24.940 83.697 31.950 1.00 46.38 5 ILE D CA 1
ATOM 5180 C C . ILE D 1 17 ? 25.210 85.075 32.522 1.00 45.45 5 ILE D C 1
ATOM 5181 O O . ILE D 1 17 ? 24.352 85.951 32.482 1.00 45.37 5 ILE D O 1
ATOM 5186 N N . LEU D 1 18 ? 26.400 85.259 33.090 1.00 44.03 6 LEU D N 1
ATOM 5187 C CA . LEU D 1 18 ? 26.696 86.511 33.791 1.00 44.39 6 LEU D CA 1
ATOM 5188 C C . LEU D 1 18 ? 27.020 87.635 32.799 1.00 43.64 6 LEU D C 1
ATOM 5189 O O . LEU D 1 18 ? 26.676 88.791 33.032 1.00 44.01 6 LEU D O 1
ATOM 5194 N N . VAL D 1 19 ? 27.689 87.267 31.709 1.00 44.33 7 VAL D N 1
ATOM 5195 C CA . VAL D 1 19 ? 28.117 88.192 30.663 1.00 43.56 7 VAL D CA 1
ATOM 5196 C C . VAL D 1 19 ? 27.939 87.495 29.330 1.00 42.81 7 VAL D C 1
ATOM 5197 O O . VAL D 1 19 ? 28.431 86.382 29.146 1.00 41.63 7 VAL D O 1
ATOM 5201 N N . THR D 1 20 ? 27.261 88.134 28.390 1.00 42.06 8 THR D N 1
ATOM 5202 C CA . THR D 1 20 ? 27.350 87.671 27.016 1.00 43.72 8 THR D CA 1
ATOM 5203 C C . THR D 1 20 ? 28.478 88.469 26.330 1.00 44.87 8 THR D C 1
ATOM 5204 O O . THR D 1 20 ? 28.554 89.694 26.428 1.00 44.20 8 THR D O 1
ATOM 5211 N N . GLY D 1 21 ? 29.391 87.744 25.701 1.00 44.75 9 GLY D N 1
ATOM 5212 C CA . GLY D 1 21 ? 30.612 88.315 25.210 1.00 44.25 9 GLY D CA 1
ATOM 5213 C C . GLY D 1 21 ? 30.478 89.127 23.949 1.00 44.14 9 GLY D C 1
ATOM 5214 O O . GLY D 1 21 ? 29.432 89.151 23.282 1.00 43.62 9 GLY D O 1
ATOM 5215 N N . GLY D 1 22 ? 31.583 89.750 23.580 1.00 44.35 10 GLY D N 1
ATOM 5216 C CA . GLY D 1 22 ? 31.629 90.564 22.376 1.00 44.25 10 GLY D CA 1
ATOM 5217 C C . GLY D 1 22 ? 33.057 90.808 21.927 1.00 45.38 10 GLY D C 1
ATOM 5218 O O . GLY D 1 22 ? 34.005 90.154 22.386 1.00 46.99 10 GLY D O 1
ATOM 5219 N N . ASN D 1 23 ? 33.205 91.797 21.066 1.00 44.67 11 ASN D N 1
ATOM 5220 C CA . ASN D 1 23 ? 34.494 92.126 20.470 1.00 48.38 11 ASN D CA 1
ATOM 5221 C C . ASN D 1 23 ? 34.706 93.594 20.527 1.00 49.54 11 ASN D C 1
ATOM 5222 O O . ASN D 1 23 ? 33.828 94.352 20.147 1.00 56.21 11 ASN D O 1
ATOM 5227 N N . VAL D 1 24 ? 35.902 93.995 20.901 1.00 49.29 12 VAL D N 1
ATOM 5228 C CA . VAL D 1 24 ? 36.304 95.388 20.743 1.00 51.74 12 VAL D CA 1
ATOM 5229 C C . VAL D 1 24 ? 37.713 95.352 20.235 1.00 46.47 12 VAL D C 1
ATOM 5230 O O . VAL D 1 24 ? 38.619 94.990 20.967 1.00 47.13 12 VAL D O 1
ATOM 5234 N N . PHE D 1 25 ? 37.909 95.724 18.977 1.00 44.28 13 PHE D N 1
ATOM 5235 C CA . PHE D 1 25 ? 39.196 95.528 18.354 1.00 42.09 13 PHE D CA 1
ATOM 5236 C C . PHE D 1 25 ? 39.456 96.574 17.293 1.00 40.20 13 PHE D C 1
ATOM 5237 O O . PHE D 1 25 ? 38.710 96.695 16.321 1.00 39.61 13 PHE D O 1
ATOM 5245 N N . VAL D 1 26 ? 40.515 97.352 17.494 1.00 36.55 14 VAL D N 1
ATOM 5246 C CA . VAL D 1 26 ? 41.004 98.258 16.496 1.00 37.71 14 VAL D CA 1
ATOM 5247 C C . VAL D 1 26 ? 42.475 97.894 16.307 1.00 41.18 14 VAL D C 1
ATOM 5248 O O . VAL D 1 26 ? 43.275 98.034 17.238 1.00 39.32 14 VAL D O 1
ATOM 5252 N N . PRO D 1 27 ? 42.832 97.393 15.108 1.00 40.46 15 PRO D N 1
ATOM 5253 C CA . PRO D 1 27 ? 44.251 97.036 14.858 1.00 39.76 15 PRO D CA 1
ATOM 5254 C C . PRO D 1 27 ? 45.249 98.110 15.285 1.00 36.45 15 PRO D C 1
ATOM 5255 O O . PRO D 1 27 ? 45.128 99.290 14.896 1.00 37.32 15 PRO D O 1
ATOM 5259 N N . GLY D 1 28 ? 46.198 97.683 16.130 1.00 36.64 16 GLY D N 1
ATOM 5260 C CA . GLY D 1 28 ? 47.292 98.531 16.579 1.00 37.79 16 GLY D CA 1
ATOM 5261 C C . GLY D 1 28 ? 46.934 99.549 17.648 1.00 36.19 16 GLY D C 1
ATOM 5262 O O . GLY D 1 28 ? 47.743 100.408 17.935 1.00 38.92 16 GLY D O 1
ATOM 5263 N N . ARG D 1 29 ? 45.729 99.479 18.204 1.00 35.52 17 ARG D N 1
ATOM 5264 C CA . ARG D 1 29 ? 45.228 100.538 19.076 1.00 37.16 17 ARG D CA 1
ATOM 5265 C C . ARG D 1 29 ? 44.389 100.042 20.244 1.00 37.16 17 ARG D C 1
ATOM 5266 O O . ARG D 1 29 ? 44.422 100.619 21.317 1.00 41.85 17 ARG D O 1
ATOM 5274 N N . LEU D 1 30 ? 43.600 99.017 20.049 1.00 37.67 18 LEU D N 1
ATOM 5275 C CA . LEU D 1 30 ? 42.634 98.650 21.064 1.00 40.06 18 LEU D CA 1
ATOM 5276 C C . LEU D 1 30 ? 42.310 97.205 20.961 1.00 41.82 18 LEU D C 1
ATOM 5277 O O . LEU D 1 30 ? 41.881 96.697 19.905 1.00 42.14 18 LEU D O 1
ATOM 5282 N N . ASN D 1 31 ? 42.525 96.522 22.065 1.00 40.89 19 ASN D N 1
ATOM 5283 C CA . ASN D 1 31 ? 42.162 95.145 22.162 1.00 45.20 19 ASN D CA 1
ATOM 5284 C C . ASN D 1 31 ? 41.382 94.902 23.454 1.00 48.60 19 ASN D C 1
ATOM 5285 O O . ASN D 1 31 ? 41.959 94.751 24.530 1.00 49.10 19 ASN D O 1
ATOM 5290 N N . ALA D 1 32 ? 40.066 94.861 23.341 1.00 49.79 20 ALA D N 1
ATOM 5291 C CA . ALA D 1 32 ? 39.230 94.645 24.517 1.00 52.59 20 ALA D CA 1
ATOM 5292 C C . ALA D 1 32 ? 38.162 93.579 24.264 1.00 52.90 20 ALA D C 1
ATOM 5293 O O . ALA D 1 32 ? 37.037 93.681 24.754 1.00 57.30 20 ALA D O 1
ATOM 5295 N N . HIS D 1 33 ? 38.541 92.538 23.530 1.00 50.37 21 HIS D N 1
ATOM 5296 C CA . HIS D 1 33 ? 37.697 91.361 23.402 1.00 48.85 21 HIS D CA 1
ATOM 5297 C C . HIS D 1 33 ? 37.352 90.863 24.787 1.00 46.35 21 HIS D C 1
ATOM 5298 O O . HIS D 1 33 ? 38.153 90.948 25.738 1.00 46.36 21 HIS D O 1
ATOM 5305 N N . PHE D 1 34 ? 36.161 90.318 24.918 1.00 44.42 22 PHE D N 1
ATOM 5306 C CA . PHE D 1 34 ? 35.695 89.855 26.206 1.00 44.39 22 PHE D CA 1
ATOM 5307 C C . PHE D 1 34 ? 34.742 88.678 25.994 1.00 44.82 22 PHE D C 1
ATOM 5308 O O . PHE D 1 34 ? 33.826 88.749 25.178 1.00 43.85 22 PHE D O 1
ATOM 5316 N N . SER D 1 35 ? 35.000 87.581 26.695 1.00 44.34 23 SER D N 1
ATOM 5317 C CA . SER D 1 35 ? 34.197 86.384 26.522 1.00 44.40 23 SER D CA 1
ATOM 5318 C C . SER D 1 35 ? 32.936 86.436 27.381 1.00 43.93 23 SER D C 1
ATOM 5319 O O . SER D 1 35 ? 32.830 87.155 28.393 1.00 43.60 23 SER D O 1
ATOM 5322 N N . THR D 1 36 ? 31.973 85.665 26.923 1.00 44.17 24 THR D N 1
ATOM 5323 C CA . THR D 1 36 ? 30.856 85.231 27.704 1.00 43.28 24 THR D CA 1
ATOM 5324 C C . THR D 1 36 ? 31.363 84.588 28.982 1.00 43.39 24 THR D C 1
ATOM 5325 O O . THR D 1 36 ? 32.383 83.906 28.971 1.00 44.16 24 THR D O 1
ATOM 5329 N N . VAL D 1 37 ? 30.646 84.810 30.073 1.00 42.91 25 VAL D N 1
ATOM 5330 C CA . VAL D 1 37 ? 30.970 84.257 31.382 1.00 43.29 25 VAL D CA 1
ATOM 5331 C C . VAL D 1 37 ? 29.761 83.467 31.878 1.00 42.90 25 VAL D C 1
ATOM 5332 O O . VAL D 1 37 ? 28.663 83.995 31.993 1.00 43.41 25 VAL D O 1
ATOM 5336 N N . VAL D 1 38 ? 29.986 82.181 32.128 1.00 44.40 26 VAL D N 1
ATOM 5337 C CA . VAL D 1 38 ? 28.940 81.249 32.522 1.00 45.08 26 VAL D CA 1
ATOM 5338 C C . VAL D 1 38 ? 29.157 80.877 33.983 1.00 44.93 26 VAL D C 1
ATOM 5339 O O . VAL D 1 38 ? 30.269 80.548 34.378 1.00 44.03 26 VAL D O 1
ATOM 5343 N N . TYR D 1 39 ? 28.077 80.952 34.760 1.00 45.10 27 TYR D N 1
ATOM 5344 C CA . TYR D 1 39 ? 28.056 80.581 36.165 1.00 45.20 27 TYR D CA 1
ATOM 5345 C C . TYR D 1 39 ? 27.121 79.393 36.376 1.00 44.55 27 TYR D C 1
ATOM 5346 O O . TYR D 1 39 ? 26.012 79.374 35.869 1.00 43.35 27 TYR D O 1
ATOM 5355 N N . LEU D 1 40 ? 27.582 78.408 37.132 1.00 44.02 28 LEU D N 1
ATOM 5356 C CA . LEU D 1 40 ? 26.811 77.208 37.430 1.00 45.05 28 LEU D CA 1
ATOM 5357 C C . LEU D 1 40 ? 26.853 76.915 38.925 1.00 44.91 28 LEU D C 1
ATOM 5358 O O . LEU D 1 40 ? 27.895 77.007 39.533 1.00 44.31 28 LEU D O 1
ATOM 5363 N N . GLU D 1 41 ? 25.709 76.565 39.499 1.00 45.68 29 GLU D N 1
ATOM 5364 C CA . GLU D 1 41 ? 25.637 76.066 40.859 1.00 47.92 29 GLU D CA 1
ATOM 5365 C C . GLU D 1 41 ? 25.168 74.626 40.812 1.00 46.72 29 GLU D C 1
ATOM 5366 O O . GLU D 1 41 ? 24.171 74.308 40.163 1.00 45.09 29 GLU D O 1
ATOM 5372 N N . HIS D 1 42 ? 25.911 73.772 41.502 1.00 46.32 30 HIS D N 1
ATOM 5373 C CA . HIS D 1 42 ? 25.587 72.383 41.640 1.00 46.35 30 HIS D CA 1
ATOM 5374 C C . HIS D 1 42 ? 26.090 71.911 42.986 1.00 46.50 30 HIS D C 1
ATOM 5375 O O . HIS D 1 42 ? 27.279 71.993 43.272 1.00 45.29 30 HIS D O 1
ATOM 5382 N N . LYS D 1 43 ? 25.174 71.405 43.808 1.00 47.10 31 LYS D N 1
ATOM 5383 C CA . LYS D 1 43 ? 25.475 71.038 45.173 1.00 48.38 31 LYS D CA 1
ATOM 5384 C C . LYS D 1 43 ? 26.170 72.217 45.854 1.00 47.56 31 LYS D C 1
ATOM 5385 O O . LYS D 1 43 ? 25.616 73.319 45.861 1.00 46.32 31 LYS D O 1
ATOM 5391 N N . ASP D 1 44 ? 27.377 72.000 46.375 1.00 47.59 32 ASP D N 1
ATOM 5392 C CA . ASP D 1 44 ? 28.164 73.030 47.068 1.00 49.58 32 ASP D CA 1
ATOM 5393 C C . ASP D 1 44 ? 29.208 73.689 46.156 1.00 48.93 32 ASP D C 1
ATOM 5394 O O . ASP D 1 44 ? 30.083 74.410 46.633 1.00 50.65 32 ASP D O 1
ATOM 5399 N N . ARG D 1 45 ? 29.116 73.432 44.856 1.00 47.31 33 ARG D N 1
ATOM 5400 C CA . ARG D 1 45 ? 30.037 73.979 43.883 1.00 46.69 33 ARG D CA 1
ATOM 5401 C C . ARG D 1 45 ? 29.480 75.226 43.265 1.00 45.87 33 ARG D C 1
ATOM 5402 O O . ARG D 1 45 ? 28.304 75.262 42.899 1.00 44.49 33 ARG D O 1
ATOM 5410 N N . ARG D 1 46 ? 30.353 76.216 43.109 1.00 46.11 34 ARG D N 1
ATOM 5411 C CA . ARG D 1 46 ? 30.048 77.445 42.406 1.00 46.37 34 ARG D CA 1
ATOM 5412 C C . ARG D 1 46 ? 31.097 77.580 41.330 1.00 45.21 34 ARG D C 1
ATOM 5413 O O . ARG D 1 46 ? 32.269 77.792 41.615 1.00 44.47 34 ARG D O 1
ATOM 5421 N N . ILE D 1 47 ? 30.645 77.399 40.094 1.00 44.14 35 ILE D N 1
ATOM 5422 C CA . ILE D 1 47 ? 31.505 77.098 38.977 1.00 44.77 35 ILE D CA 1
ATOM 5423 C C . ILE D 1 47 ? 31.417 78.191 37.938 1.00 44.56 35 ILE D C 1
ATOM 5424 O O . ILE D 1 47 ? 30.318 78.655 37.603 1.00 44.23 35 ILE D O 1
ATOM 5429 N N . ILE D 1 48 ? 32.574 78.604 37.437 1.00 45.36 36 ILE D N 1
ATOM 5430 C CA . ILE D 1 48 ? 32.632 79.541 36.319 1.00 45.95 36 ILE D CA 1
ATOM 5431 C C . ILE D 1 48 ? 33.303 78.903 35.127 1.00 45.39 36 ILE D C 1
ATOM 5432 O O . ILE D 1 48 ? 34.318 78.252 35.267 1.00 43.19 36 ILE D O 1
ATOM 5437 N N . ILE D 1 49 ? 32.694 79.072 33.945 1.00 45.14 37 ILE D N 1
ATOM 5438 C CA . ILE D 1 49 ? 33.338 78.694 32.711 1.00 45.40 37 ILE D CA 1
ATOM 5439 C C . ILE D 1 49 ? 33.656 79.983 31.945 1.00 45.67 37 ILE D C 1
ATOM 5440 O O . ILE D 1 49 ? 32.735 80.742 31.610 1.00 43.35 37 ILE D O 1
ATOM 5445 N N . ASP D 1 50 ? 34.960 80.186 31.683 1.00 44.55 38 ASP D N 1
ATOM 5446 C CA . ASP D 1 50 ? 35.521 81.390 31.040 1.00 44.30 38 ASP D CA 1
ATOM 5447 C C . ASP D 1 50 ? 35.200 82.650 31.845 1.00 44.92 38 ASP D C 1
ATOM 5448 O O . ASP D 1 50 ? 34.211 83.322 31.590 1.00 45.68 38 ASP D O 1
ATOM 5453 N N . PRO D 1 51 ? 36.023 82.940 32.855 1.00 44.20 39 PRO D N 1
ATOM 5454 C CA . PRO D 1 51 ? 35.789 84.089 33.728 1.00 45.05 39 PRO D CA 1
ATOM 5455 C C . PRO D 1 51 ? 35.836 85.454 33.040 1.00 44.03 39 PRO D C 1
ATOM 5456 O O . PRO D 1 51 ? 35.346 86.435 33.612 1.00 44.25 39 PRO D O 1
ATOM 5460 N N . GLY D 1 52 ? 36.417 85.513 31.844 1.00 44.69 40 GLY D N 1
ATOM 5461 C CA . GLY D 1 52 ? 36.337 86.683 31.008 1.00 43.83 40 GLY D CA 1
ATOM 5462 C C . GLY D 1 52 ? 37.472 87.673 31.157 1.00 43.62 40 GLY D C 1
ATOM 5463 O O . GLY D 1 52 ? 38.519 87.357 31.705 1.00 43.32 40 GLY D O 1
ATOM 5464 N N . ASN D 1 53 ? 37.216 88.887 30.691 1.00 42.85 41 ASN D N 1
ATOM 5465 C CA . ASN D 1 53 ? 38.222 89.920 30.572 1.00 42.88 41 ASN D CA 1
ATOM 5466 C C . ASN D 1 53 ? 37.924 91.092 31.491 1.00 43.03 41 ASN D C 1
ATOM 5467 O O . ASN D 1 53 ? 36.813 91.243 31.979 1.00 41.34 41 ASN D O 1
ATOM 5475 N N . LEU D 1 54 ? 38.961 91.879 31.751 1.00 43.24 42 LEU D N 1
ATOM 5476 C CA . LEU D 1 54 ? 38.917 93.016 32.659 1.00 45.17 42 LEU D CA 1
ATOM 5477 C C . LEU D 1 54 ? 37.797 93.983 32.310 1.00 44.92 42 LEU D C 1
ATOM 5478 O O . LEU D 1 54 ? 37.182 94.604 33.185 1.00 46.27 42 LEU D O 1
ATOM 5483 N N . SER D 1 55 ? 37.503 94.103 31.021 1.00 44.19 43 SER D N 1
ATOM 5484 C CA . SER D 1 55 ? 36.493 95.062 30.578 1.00 44.83 43 SER D CA 1
ATOM 5485 C C . SER D 1 55 ? 35.041 94.741 31.008 1.00 44.32 43 SER D C 1
ATOM 5486 O O . SER D 1 55 ? 34.174 95.623 30.958 1.00 43.59 43 SER D O 1
ATOM 5489 N N . SER D 1 56 ? 34.816 93.508 31.478 1.00 44.21 44 SER D N 1
ATOM 5490 C CA . SER D 1 56 ? 33.535 93.055 32.029 1.00 44.59 44 SER D CA 1
ATOM 5491 C C . SER D 1 56 ? 33.397 93.262 33.543 1.00 45.60 44 SER D C 1
ATOM 5492 O O . SER D 1 56 ? 32.437 92.808 34.145 1.00 46.27 44 SER D O 1
ATOM 5507 N N . ASP D 1 58 ? 32.528 95.720 35.609 1.00 45.20 46 ASP D N 1
ATOM 5508 C CA . ASP D 1 58 ? 31.298 96.341 36.112 1.00 46.88 46 ASP D CA 1
ATOM 5509 C C . ASP D 1 58 ? 30.102 95.408 35.976 1.00 45.79 46 ASP D C 1
ATOM 5510 O O . ASP D 1 58 ? 29.276 95.353 36.867 1.00 45.65 46 ASP D O 1
ATOM 5515 N N . GLU D 1 59 ? 30.002 94.671 34.868 1.00 44.33 47 GLU D N 1
ATOM 5516 C CA . GLU D 1 59 ? 28.905 93.733 34.745 1.00 44.39 47 GLU D CA 1
ATOM 5517 C C . GLU D 1 59 ? 29.038 92.615 35.774 1.00 43.58 47 GLU D C 1
ATOM 5518 O O . GLU D 1 59 ? 28.075 92.240 36.402 1.00 43.43 47 GLU D O 1
ATOM 5524 N N . LEU D 1 60 ? 30.244 92.089 35.948 1.00 43.22 48 LEU D N 1
ATOM 5525 C CA . LEU D 1 60 ? 30.450 91.043 36.935 1.00 45.10 48 LEU D CA 1
ATOM 5526 C C . LEU D 1 60 ? 30.165 91.494 38.350 1.00 44.68 48 LEU D C 1
ATOM 5527 O O . LEU D 1 60 ? 29.556 90.761 39.115 1.00 44.86 48 LEU D O 1
ATOM 5532 N N . GLU D 1 61 ? 30.614 92.696 38.690 1.00 46.29 49 GLU D N 1
ATOM 5533 C CA . GLU D 1 61 ? 30.312 93.309 40.000 1.00 47.20 49 GLU D CA 1
ATOM 5534 C C . GLU D 1 61 ? 28.805 93.264 40.272 1.00 48.01 49 GLU D C 1
ATOM 5535 O O . GLU D 1 61 ? 28.359 92.823 41.323 1.00 46.83 49 GLU D O 1
ATOM 5541 N N . GLU D 1 62 ? 28.029 93.723 39.294 1.00 47.60 50 GLU D N 1
ATOM 5542 C CA . GLU D 1 62 ? 26.566 93.750 39.365 1.00 49.09 50 GLU D CA 1
ATOM 5543 C C . GLU D 1 62 ? 25.971 92.344 39.546 1.00 46.04 50 GLU D C 1
ATOM 5544 O O . GLU D 1 62 ? 25.123 92.130 40.410 1.00 43.93 50 GLU D O 1
ATOM 5550 N N . LYS D 1 63 ? 26.442 91.381 38.751 1.00 43.59 51 LYS D N 1
ATOM 5551 C CA . LYS D 1 63 ? 25.925 90.023 38.823 1.00 45.24 51 LYS D CA 1
ATOM 5552 C C . LYS D 1 63 ? 26.296 89.313 40.131 1.00 45.54 51 LYS D C 1
ATOM 5553 O O . LYS D 1 63 ? 25.471 88.648 40.731 1.00 44.32 51 LYS D O 1
ATOM 5559 N N . PHE D 1 64 ? 27.542 89.470 40.572 1.00 44.80 52 PHE D N 1
ATOM 5560 C CA . PHE D 1 64 ? 27.965 88.889 41.839 1.00 45.29 52 PHE D CA 1
ATOM 5561 C C . PHE D 1 64 ? 27.138 89.457 42.988 1.00 45.34 52 PHE D C 1
ATOM 5562 O O . PHE D 1 64 ? 26.744 88.739 43.912 1.00 45.37 52 PHE D O 1
ATOM 5570 N N . SER D 1 65 ? 26.857 90.749 42.913 1.00 46.61 53 SER D N 1
ATOM 5571 C CA . SER D 1 65 ? 26.039 91.402 43.911 1.00 47.88 53 SER D CA 1
ATOM 5572 C C . SER D 1 65 ? 24.600 90.858 43.910 1.00 48.98 53 SER D C 1
ATOM 5573 O O . SER D 1 65 ? 24.075 90.519 44.966 1.00 49.07 53 SER D O 1
ATOM 5576 N N . GLU D 1 66 ? 23.982 90.725 42.734 1.00 49.65 54 GLU D N 1
ATOM 5577 C CA . GLU D 1 66 ? 22.656 90.074 42.631 1.00 51.81 54 GLU D CA 1
ATOM 5578 C C . GLU D 1 66 ? 22.679 88.650 43.213 1.00 50.38 54 GLU D C 1
ATOM 5579 O O . GLU D 1 66 ? 21.741 88.239 43.884 1.00 51.31 54 GLU D O 1
ATOM 5585 N N . LEU D 1 67 ? 23.729 87.890 42.921 1.00 48.81 55 LEU D N 1
ATOM 5586 C CA . LEU D 1 67 ? 23.830 86.512 43.397 1.00 49.13 55 LEU D CA 1
ATOM 5587 C C . LEU D 1 67 ? 24.149 86.391 44.883 1.00 48.10 55 LEU D C 1
ATOM 5588 O O . LEU D 1 67 ? 24.021 85.313 45.444 1.00 48.89 55 LEU D O 1
ATOM 5593 N N . GLY D 1 68 ? 24.595 87.480 45.504 1.00 47.17 56 GLY D N 1
ATOM 5594 C CA . GLY D 1 68 ? 24.967 87.457 46.909 1.00 48.00 56 GLY D CA 1
ATOM 5595 C C . GLY D 1 68 ? 26.267 86.727 47.175 1.00 48.83 56 GLY D C 1
ATOM 5596 O O . GLY D 1 68 ? 26.489 86.224 48.269 1.00 49.13 56 GLY D O 1
ATOM 5597 N N . ILE D 1 69 ? 27.153 86.677 46.188 1.00 49.81 57 ILE D N 1
ATOM 5598 C CA . ILE D 1 69 ? 28.410 85.962 46.369 1.00 51.10 57 ILE D CA 1
ATOM 5599 C C . ILE D 1 69 ? 29.609 86.855 46.148 1.00 49.21 57 ILE D C 1
ATOM 5600 O O . ILE D 1 69 ? 29.507 87.928 45.566 1.00 47.31 57 ILE D O 1
ATOM 5605 N N . SER D 1 70 ? 30.758 86.380 46.607 1.00 48.68 58 SER D N 1
ATOM 5606 C CA . SER D 1 70 ? 32.021 87.040 46.341 1.00 48.27 58 SER D CA 1
ATOM 5607 C C . SER D 1 70 ? 32.856 86.122 45.450 1.00 47.48 58 SER D C 1
ATOM 5608 O O . SER D 1 70 ? 32.549 84.932 45.307 1.00 47.13 58 SER D O 1
ATOM 5611 N N . PRO D 1 71 ? 33.908 86.671 44.836 1.00 47.86 59 PRO D N 1
ATOM 5612 C CA . PRO D 1 71 ? 34.891 85.849 44.140 1.00 47.30 59 PRO D CA 1
ATOM 5613 C C . PRO D 1 71 ? 35.504 84.724 45.012 1.00 43.98 59 PRO D C 1
ATOM 5614 O O . PRO D 1 71 ? 35.841 83.658 44.500 1.00 43.11 59 PRO D O 1
ATOM 5618 N N . ASP D 1 72 ? 35.602 84.955 46.319 1.00 43.51 60 ASP D N 1
ATOM 5619 C CA . ASP D 1 72 ? 36.103 83.960 47.246 1.00 44.45 60 ASP D CA 1
ATOM 5620 C C . ASP D 1 72 ? 35.259 82.686 47.339 1.00 43.81 60 ASP D C 1
ATOM 5621 O O . ASP D 1 72 ? 35.743 81.672 47.853 1.00 41.67 60 ASP D O 1
ATOM 5626 N N . ASP D 1 73 ? 34.010 82.759 46.890 1.00 43.97 61 ASP D N 1
ATOM 5627 C CA . ASP D 1 73 ? 33.081 81.632 46.953 1.00 44.31 61 ASP D CA 1
ATOM 5628 C C . ASP D 1 73 ? 33.137 80.745 45.718 1.00 43.92 61 ASP D C 1
ATOM 5629 O O . ASP D 1 73 ? 32.523 79.690 45.697 1.00 44.07 61 ASP D O 1
ATOM 5634 N N . ILE D 1 74 ? 33.833 81.173 44.679 1.00 43.46 62 ILE D N 1
ATOM 5635 C CA . ILE D 1 74 ? 33.952 80.364 43.473 1.00 43.55 62 ILE D CA 1
ATOM 5636 C C . ILE D 1 74 ? 34.899 79.195 43.748 1.00 43.03 62 ILE D C 1
ATOM 5637 O O . ILE D 1 74 ? 36.025 79.399 44.200 1.00 41.52 62 ILE D O 1
ATOM 5642 N N . THR D 1 75 ? 34.413 77.980 43.489 1.00 42.91 63 THR D N 1
ATOM 5643 C CA . THR D 1 75 ? 35.129 76.745 43.799 1.00 42.54 63 THR D CA 1
ATOM 5644 C C . THR D 1 75 ? 35.865 76.140 42.604 1.00 42.68 63 THR D C 1
ATOM 5645 O O . THR D 1 75 ? 36.881 75.463 42.770 1.00 40.62 63 THR D O 1
ATOM 5649 N N . ASP D 1 76 ? 35.332 76.362 41.404 1.00 42.57 64 ASP D N 1
ATOM 5650 C CA . ASP D 1 76 ? 35.827 75.718 40.197 1.00 43.20 64 ASP D CA 1
ATOM 5651 C C . ASP D 1 76 ? 35.742 76.671 39.007 1.00 43.78 64 ASP D C 1
ATOM 5652 O O . ASP D 1 76 ? 34.738 77.343 38.839 1.00 43.91 64 ASP D O 1
ATOM 5657 N N . VAL D 1 77 ? 36.809 76.743 38.220 1.00 43.74 65 VAL D N 1
ATOM 5658 C CA . VAL D 1 77 ? 36.853 77.606 37.018 1.00 43.44 65 VAL D CA 1
ATOM 5659 C C . VAL D 1 77 ? 37.399 76.760 35.864 1.00 44.66 65 VAL D C 1
ATOM 5660 O O . VAL D 1 77 ? 38.476 76.160 35.972 1.00 43.39 65 VAL D O 1
ATOM 5664 N N . LEU D 1 78 ? 36.618 76.667 34.789 1.00 43.51 66 LEU D N 1
ATOM 5665 C CA . LEU D 1 78 ? 37.019 75.915 33.621 1.00 45.54 66 LEU D CA 1
ATOM 5666 C C . LEU D 1 78 ? 37.267 76.859 32.459 1.00 44.33 66 LEU D C 1
ATOM 5667 O O . LEU D 1 78 ? 36.580 77.875 32.316 1.00 44.62 66 LEU D O 1
ATOM 5672 N N . PHE D 1 79 ? 38.263 76.526 31.648 1.00 43.23 67 PHE D N 1
ATOM 5673 C CA . PHE D 1 79 ? 38.628 77.335 30.477 1.00 44.50 67 PHE D CA 1
ATOM 5674 C C . PHE D 1 79 ? 38.377 76.589 29.180 1.00 44.57 67 PHE D C 1
ATOM 5675 O O . PHE D 1 79 ? 38.850 75.472 29.021 1.00 44.16 67 PHE D O 1
ATOM 5683 N N . THR D 1 80 ? 37.653 77.207 28.248 1.00 44.51 68 THR D N 1
ATOM 5684 C CA . THR D 1 80 ? 37.607 76.683 26.879 1.00 44.28 68 THR D CA 1
ATOM 5685 C C . THR D 1 80 ? 39.015 76.704 26.275 1.00 45.20 68 THR D C 1
ATOM 5686 O O . THR D 1 80 ? 39.462 75.747 25.633 1.00 42.99 68 THR D O 1
ATOM 5690 N N . HIS D 1 81 ? 39.730 77.787 26.507 1.00 44.85 69 HIS D N 1
ATOM 5691 C CA . HIS D 1 81 ? 41.117 77.835 26.107 1.00 45.13 69 HIS D CA 1
ATOM 5692 C C . HIS D 1 81 ? 41.857 79.009 26.729 1.00 44.89 69 HIS D C 1
ATOM 5693 O O . HIS D 1 81 ? 41.261 79.852 27.398 1.00 46.51 69 HIS D O 1
ATOM 5700 N N . VAL D 1 82 ? 43.166 79.042 26.482 1.00 44.68 70 VAL D N 1
ATOM 5701 C CA . VAL D 1 82 ? 44.061 79.976 27.172 1.00 45.72 70 VAL D CA 1
ATOM 5702 C C . VAL D 1 82 ? 44.325 81.202 26.287 1.00 45.60 70 VAL D C 1
ATOM 5703 O O . VAL D 1 82 ? 45.363 81.328 25.660 1.00 46.15 70 VAL D O 1
ATOM 5707 N N . HIS D 1 83 ? 43.296 82.035 26.192 1.00 46.86 71 HIS D N 1
ATOM 5708 C CA . HIS D 1 83 ? 43.333 83.321 25.508 1.00 47.72 71 HIS D CA 1
ATOM 5709 C C . HIS D 1 83 ? 42.846 84.318 26.536 1.00 44.22 71 HIS D C 1
ATOM 5710 O O . HIS D 1 83 ? 41.891 84.072 27.255 1.00 42.25 71 HIS D O 1
ATOM 5717 N N . LEU D 1 84 ? 43.519 85.448 26.584 1.00 43.75 72 LEU D N 1
ATOM 5718 C CA . LEU D 1 84 ? 43.382 86.415 27.670 1.00 46.10 72 LEU D CA 1
ATOM 5719 C C . LEU D 1 84 ? 41.954 86.909 27.873 1.00 45.01 72 LEU D C 1
ATOM 5720 O O . LEU D 1 84 ? 41.513 87.193 28.987 1.00 45.52 72 LEU D O 1
ATOM 5725 N N . ASP D 1 85 ? 41.232 87.053 26.777 1.00 44.52 73 ASP D N 1
ATOM 5726 C CA . ASP D 1 85 ? 39.867 87.577 26.841 1.00 44.54 73 ASP D CA 1
ATOM 5727 C C . ASP D 1 85 ? 38.891 86.593 27.474 1.00 44.08 73 ASP D C 1
ATOM 5728 O O . ASP D 1 85 ? 37.774 86.988 27.864 1.00 43.66 73 ASP D O 1
ATOM 5733 N N . HIS D 1 86 ? 39.335 85.341 27.633 1.00 43.01 74 HIS D N 1
ATOM 5734 C CA . HIS D 1 86 ? 38.581 84.299 28.336 1.00 44.35 74 HIS D CA 1
ATOM 5735 C C . HIS D 1 86 ? 39.071 84.032 29.751 1.00 44.48 74 HIS D C 1
ATOM 5736 O O . HIS D 1 86 ? 38.294 83.596 30.591 1.00 45.56 74 HIS D O 1
ATOM 5743 N N . ILE D 1 87 ? 40.348 84.266 30.014 1.00 44.35 75 ILE D N 1
ATOM 5744 C CA . ILE D 1 87 ? 40.967 83.811 31.278 1.00 44.44 75 ILE D CA 1
ATOM 5745 C C . ILE D 1 87 ? 41.380 84.916 32.253 1.00 44.11 75 ILE D C 1
ATOM 5746 O O . ILE D 1 87 ? 41.721 84.614 33.396 1.00 44.02 75 ILE D O 1
ATOM 5751 N N . PHE D 1 88 ? 41.413 86.174 31.802 1.00 43.62 76 PHE D N 1
ATOM 5752 C CA . PHE D 1 88 ? 42.042 87.212 32.626 1.00 43.46 76 PHE D CA 1
ATOM 5753 C C . PHE D 1 88 ? 41.453 87.234 34.053 1.00 42.42 76 PHE D C 1
ATOM 5754 O O . PHE D 1 88 ? 42.183 87.271 35.039 1.00 41.41 76 PHE D O 1
ATOM 5762 N N . ASN D 1 89 ? 40.134 87.202 34.152 1.00 41.77 77 ASN D N 1
ATOM 5763 C CA . ASN D 1 89 ? 39.476 87.367 35.444 1.00 42.97 77 ASN D CA 1
ATOM 5764 C C . ASN D 1 89 ? 39.715 86.194 36.401 1.00 44.28 77 ASN D C 1
ATOM 5765 O O . ASN D 1 89 ? 39.328 86.259 37.554 1.00 43.86 77 ASN D O 1
ATOM 5770 N N . SER D 1 90 ? 40.363 85.133 35.911 1.00 44.33 78 SER D N 1
ATOM 5771 C CA . SER D 1 90 ? 40.803 84.046 36.753 1.00 42.45 78 SER D CA 1
ATOM 5772 C C . SER D 1 90 ? 41.627 84.527 37.954 1.00 42.68 78 SER D C 1
ATOM 5773 O O . SER D 1 90 ? 41.622 83.874 38.983 1.00 40.68 78 SER D O 1
ATOM 5776 N N . VAL D 1 91 ? 42.310 85.660 37.825 1.00 42.93 79 VAL D N 1
ATOM 5777 C CA . VAL D 1 91 ? 43.090 86.217 38.946 1.00 43.59 79 VAL D CA 1
ATOM 5778 C C . VAL D 1 91 ? 42.231 86.596 40.165 1.00 44.22 79 VAL D C 1
ATOM 5779 O O . VAL D 1 91 ? 42.756 86.742 41.271 1.00 44.42 79 VAL D O 1
ATOM 5783 N N . LEU D 1 92 ? 40.920 86.728 39.968 1.00 44.74 80 LEU D N 1
ATOM 5784 C CA . LEU D 1 92 ? 39.996 87.072 41.073 1.00 45.35 80 LEU D CA 1
ATOM 5785 C C . LEU D 1 92 ? 39.680 85.921 42.006 1.00 46.12 80 LEU D C 1
ATOM 5786 O O . LEU D 1 92 ? 39.250 86.142 43.144 1.00 45.50 80 LEU D O 1
ATOM 5791 N N . PHE D 1 93 ? 39.872 84.690 41.526 1.00 45.36 81 PHE D N 1
ATOM 5792 C CA . PHE D 1 93 ? 39.337 83.521 42.228 1.00 46.42 81 PHE D CA 1
ATOM 5793 C C . PHE D 1 93 ? 40.436 82.737 42.928 1.00 46.36 81 PHE D C 1
ATOM 5794 O O . PHE D 1 93 ? 41.000 81.798 42.384 1.00 49.58 81 PHE D O 1
ATOM 5802 N N . GLU D 1 94 ? 40.722 83.140 44.153 1.00 46.50 82 GLU D N 1
ATOM 5803 C CA . GLU D 1 94 ? 41.871 82.651 44.875 1.00 47.99 82 GLU D CA 1
ATOM 5804 C C . GLU D 1 94 ? 41.647 81.268 45.462 1.00 46.33 82 GLU D C 1
ATOM 5805 O O . GLU D 1 94 ? 42.598 80.628 45.855 1.00 45.26 82 GLU D O 1
ATOM 5811 N N . ASN D 1 95 ? 40.390 80.849 45.574 1.00 46.09 83 ASN D N 1
ATOM 5812 C CA . ASN D 1 95 ? 40.046 79.568 46.215 1.00 45.94 83 ASN D CA 1
ATOM 5813 C C . ASN D 1 95 ? 39.615 78.500 45.219 1.00 45.13 83 ASN D C 1
ATOM 5814 O O . ASN D 1 95 ? 39.250 77.406 45.623 1.00 44.72 83 ASN D O 1
ATOM 5819 N N . ALA D 1 96 ? 39.662 78.818 43.928 1.00 44.92 84 ALA D N 1
ATOM 5820 C CA . ALA D 1 96 ? 39.150 77.920 42.919 1.00 44.91 84 ALA D CA 1
ATOM 5821 C C . ALA D 1 96 ? 40.182 76.896 42.479 1.00 44.63 84 ALA D C 1
ATOM 5822 O O . ALA D 1 96 ? 41.386 77.143 42.504 1.00 43.28 84 ALA D O 1
ATOM 5824 N N . THR D 1 97 ? 39.667 75.753 42.031 1.00 44.66 85 THR D N 1
ATOM 5825 C CA . THR D 1 97 ? 40.417 74.805 41.224 1.00 44.37 85 THR D CA 1
ATOM 5826 C C . THR D 1 97 ? 40.201 75.180 39.767 1.00 43.38 85 THR D C 1
ATOM 5827 O O . THR D 1 97 ? 39.079 75.413 39.337 1.00 42.88 85 THR D O 1
ATOM 5831 N N . PHE D 1 98 ? 41.289 75.235 39.010 1.00 43.52 86 PHE D N 1
ATOM 5832 C CA . PHE D 1 98 ? 41.233 75.615 37.606 1.00 43.50 86 PHE D CA 1
ATOM 5833 C C . PHE D 1 98 ? 41.398 74.409 36.712 1.00 43.26 86 PHE D C 1
ATOM 5834 O O . PHE D 1 98 ? 42.228 73.561 36.977 1.00 42.72 86 PHE D O 1
ATOM 5842 N N . TYR D 1 99 ? 40.576 74.328 35.669 1.00 42.17 87 TYR D N 1
ATOM 5843 C CA . TYR D 1 99 ? 40.566 73.200 34.751 1.00 43.66 87 TYR D CA 1
ATOM 5844 C C . TYR D 1 99 ? 40.909 73.661 33.341 1.00 44.79 87 TYR D C 1
ATOM 5845 O O . TYR D 1 99 ? 40.295 74.621 32.808 1.00 44.88 87 TYR D O 1
ATOM 5854 N N . VAL D 1 100 ? 41.820 72.934 32.710 1.00 44.74 88 VAL D N 1
ATOM 5855 C CA . VAL D 1 100 ? 42.344 73.339 31.420 1.00 43.90 88 VAL D CA 1
ATOM 5856 C C . VAL D 1 100 ? 42.927 72.129 30.714 1.00 43.77 88 VAL D C 1
ATOM 5857 O O . VAL D 1 100 ? 43.399 71.206 31.368 1.00 40.92 88 VAL D O 1
ATOM 5861 N N . HIS D 1 101 ? 42.885 72.114 29.384 1.00 42.15 89 HIS D N 1
ATOM 5862 C CA . HIS D 1 101 ? 43.464 71.002 28.648 1.00 43.36 89 HIS D CA 1
ATOM 5863 C C . HIS D 1 101 ? 44.984 70.962 28.841 1.00 43.79 89 HIS D C 1
ATOM 5864 O O . HIS D 1 101 ? 45.678 71.990 28.747 1.00 43.27 89 HIS D O 1
ATOM 5871 N N . GLU D 1 102 ? 45.508 69.763 29.086 1.00 43.63 90 GLU D N 1
ATOM 5872 C CA . GLU D 1 102 ? 46.911 69.570 29.374 1.00 45.46 90 GLU D CA 1
ATOM 5873 C C . GLU D 1 102 ? 47.870 70.140 28.321 1.00 46.43 90 GLU D C 1
ATOM 5874 O O . GLU D 1 102 ? 48.991 70.520 28.662 1.00 42.59 90 GLU D O 1
ATOM 5880 N N . VAL D 1 103 ? 47.468 70.210 27.058 1.00 46.79 91 VAL D N 1
ATOM 5881 C CA . VAL D 1 103 ? 48.443 70.643 26.036 1.00 49.29 91 VAL D CA 1
ATOM 5882 C C . VAL D 1 103 ? 48.754 72.129 26.117 1.00 47.69 91 VAL D C 1
ATOM 5883 O O . VAL D 1 103 ? 49.656 72.589 25.434 1.00 48.49 91 VAL D O 1
ATOM 5887 N N . TYR D 1 104 ? 48.048 72.876 26.955 1.00 48.03 92 TYR D N 1
ATOM 5888 C CA . TYR D 1 104 ? 48.385 74.282 27.122 1.00 49.58 92 TYR D CA 1
ATOM 5889 C C . TYR D 1 104 ? 49.816 74.419 27.648 1.00 50.78 92 TYR D C 1
ATOM 5890 O O . TYR D 1 104 ? 50.465 75.426 27.377 1.00 52.13 92 TYR D O 1
ATOM 5899 N N . LYS D 1 105 ? 50.279 73.425 28.413 1.00 51.00 93 LYS D N 1
ATOM 5900 C CA . LYS D 1 105 ? 51.638 73.418 28.955 1.00 53.64 93 LYS D CA 1
ATOM 5901 C C . LYS D 1 105 ? 52.712 73.316 27.861 1.00 53.77 93 LYS D C 1
ATOM 5902 O O . LYS D 1 105 ? 53.864 73.612 28.119 1.00 54.43 93 LYS D O 1
ATOM 5908 N N . THR D 1 106 ? 52.338 72.931 26.640 1.00 53.74 94 THR D N 1
ATOM 5909 C CA . THR D 1 106 ? 53.302 72.834 25.535 1.00 53.20 94 THR D CA 1
ATOM 5910 C C . THR D 1 106 ? 53.501 74.168 24.796 1.00 53.26 94 THR D C 1
ATOM 5911 O O . THR D 1 106 ? 54.319 74.253 23.876 1.00 52.62 94 THR D O 1
ATOM 5915 N N . LYS D 1 107 ? 52.736 75.197 25.153 1.00 53.53 95 LYS D N 1
ATOM 5916 C CA . LYS D 1 107 ? 52.929 76.514 24.537 1.00 55.31 95 LYS D CA 1
ATOM 5917 C C . LYS D 1 107 ? 53.879 77.376 25.350 1.00 54.11 95 LYS D C 1
ATOM 5918 O O . LYS D 1 107 ? 53.843 77.363 26.587 1.00 53.59 95 LYS D O 1
ATOM 5924 N N . ASN D 1 108 ? 54.728 78.124 24.649 1.00 54.64 96 ASN D N 1
ATOM 5925 C CA . ASN D 1 108 ? 55.586 79.116 25.318 1.00 54.46 96 ASN D CA 1
ATOM 5926 C C . ASN D 1 108 ? 54.883 80.471 25.275 1.00 53.78 96 ASN D C 1
ATOM 5927 O O . ASN D 1 108 ? 54.917 81.180 24.266 1.00 54.55 96 ASN D O 1
ATOM 5932 N N . TYR D 1 109 ? 54.200 80.802 26.369 1.00 53.36 97 TYR D N 1
ATOM 5933 C CA . TYR D 1 109 ? 53.410 82.040 26.435 1.00 55.03 97 TYR D CA 1
ATOM 5934 C C . TYR D 1 109 ? 54.276 83.307 26.460 1.00 55.26 97 TYR D C 1
ATOM 5935 O O . TYR D 1 109 ? 53.836 84.351 25.969 1.00 56.15 97 TYR D O 1
ATOM 5944 N N . LEU D 1 110 ? 55.507 83.200 26.971 1.00 56.08 98 LEU D N 1
ATOM 5945 C CA . LEU D 1 110 ? 56.475 84.315 26.915 1.00 58.66 98 LEU D CA 1
ATOM 5946 C C . LEU D 1 110 ? 56.932 84.704 25.487 1.00 60.87 98 LEU D C 1
ATOM 5947 O O . LEU D 1 110 ? 57.486 85.795 25.281 1.00 64.27 98 LEU D O 1
ATOM 5952 N N . SER D 1 111 ? 56.702 83.820 24.515 1.00 61.62 99 SER D N 1
ATOM 5953 C CA . SER D 1 111 ? 56.975 84.109 23.101 1.00 61.55 99 SER D CA 1
ATOM 5954 C C . SER D 1 111 ? 55.824 84.876 22.425 1.00 61.67 99 SER D C 1
ATOM 5955 O O . SER D 1 111 ? 55.975 85.327 21.289 1.00 64.74 99 SER D O 1
ATOM 5958 N N . PHE D 1 112 ? 54.692 85.037 23.117 1.00 61.11 100 PHE D N 1
ATOM 5959 C CA . PHE D 1 112 ? 53.544 85.863 22.644 1.00 61.41 100 PHE D CA 1
ATOM 5960 C C . PHE D 1 112 ? 53.845 87.396 22.499 1.00 59.44 100 PHE D C 1
ATOM 5961 O O . PHE D 1 112 ? 52.939 88.174 22.144 1.00 61.55 100 PHE D O 1
ATOM 5969 N N . GLY D 1 113 ? 55.070 87.827 22.809 1.00 56.17 101 GLY D N 1
ATOM 5970 C CA . GLY D 1 113 ? 55.470 89.236 22.780 1.00 53.91 101 GLY D CA 1
ATOM 5971 C C . GLY D 1 113 ? 55.976 89.604 24.156 1.00 50.24 101 GLY D C 1
ATOM 5972 O O . GLY D 1 113 ? 55.521 89.049 25.156 1.00 52.00 101 GLY D O 1
ATOM 5973 N N . THR D 1 114 ? 56.907 90.532 24.236 1.00 48.79 102 THR D N 1
ATOM 5974 C CA . THR D 1 114 ? 57.450 90.896 25.534 1.00 51.89 102 THR D CA 1
ATOM 5975 C C . THR D 1 114 ? 56.282 91.244 26.462 1.00 52.41 102 THR D C 1
ATOM 5976 O O . THR D 1 114 ? 56.119 90.608 27.503 1.00 56.68 102 THR D O 1
ATOM 5980 N N . ILE D 1 115 ? 55.433 92.177 26.049 1.00 47.55 103 ILE D N 1
ATOM 5981 C CA . ILE D 1 115 ? 54.393 92.683 26.920 1.00 45.71 103 ILE D CA 1
ATOM 5982 C C . ILE D 1 115 ? 53.300 91.667 27.133 1.00 43.96 103 ILE D C 1
ATOM 5983 O O . ILE D 1 115 ? 53.010 91.267 28.258 1.00 43.48 103 ILE D O 1
ATOM 5988 N N . VAL D 1 116 ? 52.712 91.220 26.043 1.00 44.03 104 VAL D N 1
ATOM 5989 C CA . VAL D 1 116 ? 51.590 90.309 26.099 1.00 45.51 104 VAL D CA 1
ATOM 5990 C C . VAL D 1 116 ? 51.943 88.991 26.796 1.00 43.73 104 VAL D C 1
ATOM 5991 O O . VAL D 1 116 ? 51.166 88.469 27.592 1.00 43.10 104 VAL D O 1
ATOM 5995 N N . GLY D 1 117 ? 53.116 88.476 26.494 1.00 43.34 105 GLY D N 1
ATOM 5996 C CA . GLY D 1 117 ? 53.595 87.271 27.132 1.00 43.94 105 GLY D CA 1
ATOM 5997 C C . GLY D 1 117 ? 53.706 87.388 28.644 1.00 43.21 105 GLY D C 1
ATOM 5998 O O . GLY D 1 117 ? 53.390 86.450 29.358 1.00 43.50 105 GLY D O 1
ATOM 5999 N N . ARG D 1 118 ? 54.141 88.544 29.125 1.00 41.81 106 ARG D N 1
ATOM 6000 C CA . ARG D 1 118 ? 54.251 88.778 30.566 1.00 42.45 106 ARG D CA 1
ATOM 6001 C C . ARG D 1 118 ? 52.902 88.743 31.233 1.00 42.11 106 ARG D C 1
ATOM 6002 O O . ARG D 1 118 ? 52.790 88.199 32.332 1.00 42.90 106 ARG D O 1
ATOM 6010 N N . ILE D 1 119 ? 51.881 89.278 30.574 1.00 42.82 107 ILE D N 1
ATOM 6011 C CA . ILE D 1 119 ? 50.544 89.246 31.138 1.00 42.63 107 ILE D CA 1
ATOM 6012 C C . ILE D 1 119 ? 49.999 87.816 31.198 1.00 42.91 107 ILE D C 1
ATOM 6013 O O . ILE D 1 119 ? 49.461 87.394 32.208 1.00 43.62 107 ILE D O 1
ATOM 6018 N N . TYR D 1 120 ? 50.120 87.068 30.109 1.00 42.37 108 TYR D N 1
ATOM 6019 C CA . TYR D 1 120 ? 49.728 85.635 30.116 1.00 41.87 108 TYR D CA 1
ATOM 6020 C C . TYR D 1 120 ? 50.437 84.912 31.243 1.00 42.24 108 TYR D C 1
ATOM 6021 O O . TYR D 1 120 ? 49.839 84.190 32.037 1.00 42.64 108 TYR D O 1
ATOM 6030 N N . SER D 1 121 ? 51.726 85.136 31.341 1.00 42.16 109 SER D N 1
ATOM 6031 C CA . SER D 1 121 ? 52.503 84.455 32.351 1.00 44.78 109 SER D CA 1
ATOM 6032 C C . SER D 1 121 ? 52.031 84.775 33.787 1.00 44.68 109 SER D C 1
ATOM 6033 O O . SER D 1 121 ? 51.921 83.889 34.617 1.00 44.02 109 SER D O 1
ATOM 6036 N N . LYS D 1 122 ? 51.750 86.044 34.069 1.00 44.97 110 LYS D N 1
ATOM 6037 C CA . LYS D 1 122 ? 51.267 86.448 35.394 1.00 44.85 110 LYS D CA 1
ATOM 6038 C C . LYS D 1 122 ? 49.882 85.863 35.692 1.00 43.98 110 LYS D C 1
ATOM 6039 O O . LYS D 1 122 ? 49.642 85.360 36.782 1.00 43.50 110 LYS D O 1
ATOM 6045 N N . VAL D 1 123 ? 48.988 85.858 34.711 1.00 43.57 111 VAL D N 1
ATOM 6046 C CA . VAL D 1 123 ? 47.669 85.230 34.912 1.00 44.32 111 VAL D CA 1
ATOM 6047 C C . VAL D 1 123 ? 47.807 83.724 35.193 1.00 45.24 111 VAL D C 1
ATOM 6048 O O . VAL D 1 123 ? 47.260 83.208 36.167 1.00 46.26 111 VAL D O 1
ATOM 6052 N N . ILE D 1 124 ? 48.559 83.042 34.339 1.00 45.72 112 ILE D N 1
ATOM 6053 C CA . ILE D 1 124 ? 48.714 81.591 34.430 1.00 46.60 112 ILE D CA 1
ATOM 6054 C C . ILE D 1 124 ? 49.371 81.196 35.739 1.00 46.69 112 ILE D C 1
ATOM 6055 O O . ILE D 1 124 ? 48.944 80.251 36.384 1.00 45.93 112 ILE D O 1
ATOM 6060 N N . SER D 1 125 ? 50.369 81.963 36.156 1.00 46.28 113 SER D N 1
ATOM 6061 C CA . SER D 1 125 ? 51.042 81.730 37.415 1.00 48.29 113 SER D CA 1
ATOM 6062 C C . SER D 1 125 ? 50.165 81.871 38.643 1.00 47.05 113 SER D C 1
ATOM 6063 O O . SER D 1 125 ? 50.521 81.379 39.699 1.00 46.83 113 SER D O 1
ATOM 6066 N N . SER D 1 126 ? 49.050 82.568 38.528 1.00 45.53 114 SER D N 1
ATOM 6067 C CA . SER D 1 126 ? 48.180 82.758 39.680 1.00 46.23 114 SER D CA 1
ATOM 6068 C C . SER D 1 126 ? 47.319 81.516 39.963 1.00 46.74 114 SER D C 1
ATOM 6069 O O . SER D 1 126 ? 46.731 81.430 41.041 1.00 47.68 114 SER D O 1
ATOM 6072 N N . TRP D 1 127 ? 47.240 80.570 39.014 1.00 46.35 115 TRP D N 1
ATOM 6073 C CA . TRP D 1 127 ? 46.453 79.345 39.202 1.00 46.45 115 TRP D CA 1
ATOM 6074 C C . TRP D 1 127 ? 47.205 78.373 40.109 1.00 48.37 115 TRP D C 1
ATOM 6075 O O . TRP D 1 127 ? 48.101 77.642 39.650 1.00 48.3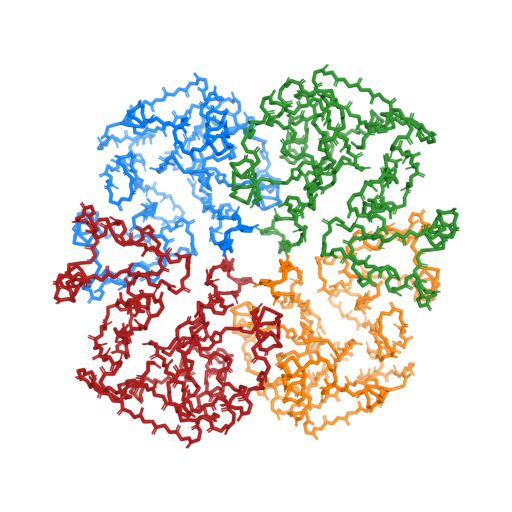4 115 TRP D O 1
ATOM 6086 N N . LYS D 1 128 ? 46.830 78.328 41.378 1.00 48.77 116 LYS D N 1
ATOM 6087 C CA . LYS D 1 128 ? 47.579 77.488 42.332 1.00 51.53 116 LYS D CA 1
ATOM 6088 C C . LYS D 1 128 ? 47.146 76.028 42.345 1.00 50.22 116 LYS D C 1
ATOM 6089 O O . LYS D 1 128 ? 47.982 75.157 42.555 1.00 50.55 116 LYS D O 1
ATOM 6095 N N . ASN D 1 129 ? 45.863 75.774 42.099 1.00 48.54 117 ASN D N 1
ATOM 6096 C CA . ASN D 1 129 ? 45.341 74.427 41.986 1.00 48.26 117 ASN D CA 1
ATOM 6097 C C . ASN D 1 129 ? 44.768 74.236 40.599 1.00 46.45 117 ASN D C 1
ATOM 6098 O O . ASN D 1 129 ? 43.816 74.909 40.243 1.00 43.86 117 ASN D O 1
ATOM 6103 N N . VAL D 1 130 ? 45.377 73.334 39.828 1.00 45.25 118 VAL D N 1
ATOM 6104 C CA . VAL D 1 130 ? 45.037 73.099 38.434 1.00 46.46 118 VAL D CA 1
ATOM 6105 C C . VAL D 1 130 ? 44.747 71.609 38.224 1.00 45.33 118 VAL D C 1
ATOM 6106 O O . VAL D 1 130 ? 45.464 70.754 38.726 1.00 45.36 118 VAL D O 1
ATOM 6110 N N . VAL D 1 131 ? 43.672 71.330 37.501 1.00 44.06 119 VAL D N 1
ATOM 6111 C CA . VAL D 1 131 ? 43.382 70.004 36.997 1.00 44.54 119 VAL D CA 1
ATOM 6112 C C . VAL D 1 131 ? 43.575 70.069 35.487 1.00 43.00 119 VAL D C 1
ATOM 6113 O O . VAL D 1 131 ? 42.927 70.858 34.812 1.00 41.18 119 VAL D O 1
ATOM 6117 N N . LEU D 1 132 ? 44.449 69.216 34.977 1.00 42.73 120 LEU D N 1
ATOM 6118 C CA . LEU D 1 132 ? 44.690 69.094 33.556 1.00 44.83 120 LEU D CA 1
ATOM 6119 C C . LEU D 1 132 ? 43.729 68.043 32.987 1.00 45.81 120 LEU D C 1
ATOM 6120 O O . LEU D 1 132 ? 43.629 66.930 33.524 1.00 44.57 120 LEU D O 1
ATOM 6125 N N . LEU D 1 133 ? 43.020 68.442 31.922 1.00 45.19 121 LEU D N 1
ATOM 6126 C CA . LEU D 1 133 ? 42.068 67.592 31.212 1.00 44.80 121 LEU D CA 1
ATOM 6127 C C . LEU D 1 133 ? 42.659 67.086 29.892 1.00 45.95 121 LEU D C 1
ATOM 6128 O O . LEU D 1 133 ? 43.596 67.675 29.357 1.00 44.28 121 LEU D O 1
ATOM 6133 N N . LYS D 1 134 ? 42.107 65.986 29.388 1.00 46.35 122 LYS D N 1
ATOM 6134 C CA . LYS D 1 134 ? 42.440 65.436 28.072 1.00 47.07 122 LYS D CA 1
ATOM 6135 C C . LYS D 1 134 ? 41.289 65.525 27.066 1.00 46.92 122 LYS D C 1
ATOM 6136 O O . LYS D 1 134 ? 41.515 65.402 25.861 1.00 47.44 122 LYS D O 1
ATOM 6142 N N . GLY D 1 135 ? 40.069 65.726 27.558 1.00 45.40 123 GLY D N 1
ATOM 6143 C CA . GLY D 1 135 ? 38.854 65.568 26.738 1.00 46.03 123 GLY D CA 1
ATOM 6144 C C . GLY D 1 135 ? 38.162 64.236 27.025 1.00 45.06 123 GLY D C 1
ATOM 6145 O O . GLY D 1 135 ? 38.816 63.234 27.358 1.00 45.14 123 GLY D O 1
ATOM 6146 N N . GLU D 1 136 ? 36.840 64.253 26.906 1.00 45.03 124 GLU D N 1
ATOM 6147 C CA . GLU D 1 136 ? 35.928 63.132 27.171 1.00 45.13 124 GLU D CA 1
ATOM 6148 C C . GLU D 1 136 ? 35.586 62.920 28.632 1.00 45.65 124 GLU D C 1
ATOM 6149 O O . GLU D 1 136 ? 34.767 62.061 28.928 1.00 46.32 124 GLU D O 1
ATOM 6155 N N . GLU D 1 137 ? 36.186 63.677 29.548 1.00 45.37 125 GLU D N 1
ATOM 6156 C CA . GLU D 1 137 ? 35.833 63.555 30.954 1.00 45.41 125 GLU D CA 1
ATOM 6157 C C . GLU D 1 137 ? 34.372 63.958 31.145 1.00 45.30 125 GLU D C 1
ATOM 6158 O O . GLU D 1 137 ? 33.892 64.886 30.490 1.00 44.90 125 GLU D O 1
ATOM 6164 N N . SER D 1 138 ? 33.698 63.305 32.083 1.00 45.38 126 SER D N 1
ATOM 6165 C CA . SER D 1 138 ? 32.411 63.798 32.584 1.00 46.78 126 SER D CA 1
ATOM 6166 C C . SER D 1 138 ? 32.600 64.154 34.068 1.00 46.55 126 SER D C 1
ATOM 6167 O O . SER D 1 138 ? 32.982 63.307 34.902 1.00 47.97 126 SER D O 1
ATOM 6170 N N . LEU D 1 139 ? 32.374 65.439 34.357 1.00 45.54 127 LEU D N 1
ATOM 6171 C CA . LEU D 1 139 ? 32.678 66.063 35.646 1.00 45.73 127 LEU D CA 1
ATOM 6172 C C . LEU D 1 139 ? 31.395 66.430 36.387 1.00 45.04 127 LEU D C 1
ATOM 6173 O O . LEU D 1 139 ? 30.305 66.446 35.796 1.00 45.47 127 LEU D O 1
ATOM 6178 N N . PHE D 1 140 ? 31.543 66.716 37.679 1.00 44.72 128 PHE D N 1
ATOM 6179 C CA . PHE D 1 140 ? 30.452 67.237 38.510 1.00 46.38 128 PHE D CA 1
ATOM 6180 C C . PHE D 1 140 ? 29.216 66.333 38.471 1.00 46.35 128 PHE D C 1
ATOM 6181 O O . PHE D 1 140 ? 28.123 66.742 38.050 1.00 46.49 128 PHE D O 1
ATOM 6189 N N . ASP D 1 141 ? 29.419 65.093 38.905 1.00 47.28 129 ASP D N 1
ATOM 6190 C CA . ASP D 1 141 ? 28.372 64.080 38.921 1.00 47.62 129 ASP D CA 1
ATOM 6191 C C . ASP D 1 141 ? 27.719 63.934 37.552 1.00 46.19 129 ASP D C 1
ATOM 6192 O O . ASP D 1 141 ? 26.516 63.841 37.445 1.00 44.56 129 ASP D O 1
ATOM 6197 N N . GLU D 1 142 ? 28.555 63.905 36.510 1.00 46.66 130 GLU D N 1
ATOM 6198 C CA . GLU D 1 142 ? 28.121 63.711 35.124 1.00 47.60 130 GLU D CA 1
ATOM 6199 C C . GLU D 1 142 ? 27.310 64.875 34.546 1.00 48.00 130 GLU D C 1
ATOM 6200 O O . GLU D 1 142 ? 26.653 64.715 33.526 1.00 49.25 130 GLU D O 1
ATOM 6206 N N . LYS D 1 143 ? 27.357 66.039 35.174 1.00 47.06 131 LYS D N 1
ATOM 6207 C CA . LYS D 1 143 ? 26.603 67.195 34.694 1.00 47.29 131 LYS D CA 1
ATOM 6208 C C . LYS D 1 143 ? 27.360 67.966 33.616 1.00 46.99 131 LYS D C 1
ATOM 6209 O O . LYS D 1 143 ? 26.760 68.719 32.865 1.00 45.64 131 LYS D O 1
ATOM 6215 N N . VAL D 1 144 ? 28.676 67.798 33.574 1.00 46.06 132 VAL D N 1
ATOM 6216 C CA . VAL D 1 144 ? 29.532 68.516 32.620 1.00 46.32 132 VAL D CA 1
ATOM 6217 C C . VAL D 1 144 ? 30.378 67.536 31.824 1.00 46.28 132 VAL D C 1
ATOM 6218 O O . VAL D 1 144 ? 31.218 66.806 32.387 1.00 46.73 132 VAL D O 1
ATOM 6222 N N . LYS D 1 145 ? 30.137 67.499 30.520 1.00 44.42 133 LYS D N 1
ATOM 6223 C CA . LYS D 1 145 ? 30.922 66.676 29.604 1.00 43.97 133 LYS D CA 1
ATOM 6224 C C . LYS D 1 145 ? 31.924 67.559 28.853 1.00 44.64 133 LYS D C 1
ATOM 6225 O O . LYS D 1 145 ? 31.560 68.596 28.244 1.00 43.27 133 LYS D O 1
ATOM 6231 N N . VAL D 1 146 ? 33.185 67.131 28.895 1.00 43.68 134 VAL D N 1
ATOM 6232 C CA . VAL D 1 146 ? 34.293 67.853 28.296 1.00 43.58 134 VAL D CA 1
ATOM 6233 C C . VAL D 1 146 ? 34.630 67.244 26.940 1.00 42.41 134 VAL D C 1
ATOM 6234 O O . VAL D 1 146 ? 34.818 66.030 26.845 1.00 40.65 134 VAL D O 1
ATOM 6238 N N . PHE D 1 147 ? 34.737 68.097 25.913 1.00 42.31 135 PHE D N 1
ATOM 6239 C CA . PHE D 1 147 ? 35.127 67.694 24.575 1.00 43.03 135 PHE D CA 1
ATOM 6240 C C . PHE D 1 147 ? 36.370 68.454 24.171 1.00 42.89 135 PHE D C 1
ATOM 6241 O O . PHE D 1 147 ? 36.429 69.679 24.315 1.00 42.95 135 PHE D O 1
ATOM 6249 N N . HIS D 1 148 ? 37.366 67.737 23.668 1.00 41.53 136 HIS D N 1
ATOM 6250 C CA . HIS D 1 148 ? 38.535 68.365 23.081 1.00 42.88 136 HIS D CA 1
ATOM 6251 C C . HIS D 1 148 ? 38.173 68.797 21.651 1.00 42.61 136 HIS D C 1
ATOM 6252 O O . HIS D 1 148 ? 37.862 67.965 20.805 1.00 43.13 136 HIS D O 1
ATOM 6259 N N . THR D 1 149 ? 38.183 70.101 21.415 1.00 43.85 137 THR D N 1
ATOM 6260 C CA . THR D 1 149 ? 37.739 70.676 20.163 1.00 42.96 137 THR D CA 1
ATOM 6261 C C . THR D 1 149 ? 38.815 71.621 19.593 1.00 42.35 137 THR D C 1
ATOM 6262 O O . THR D 1 149 ? 38.637 72.826 19.560 1.00 42.34 137 THR D O 1
ATOM 6266 N N . PRO D 1 150 ? 39.946 71.064 19.144 1.00 42.34 138 PRO D N 1
ATOM 6267 C CA . PRO D 1 150 ? 41.125 71.870 18.849 1.00 44.05 138 PRO D CA 1
ATOM 6268 C C . PRO D 1 150 ? 41.095 72.554 17.475 1.00 45.29 138 PRO D C 1
ATOM 6269 O O . PRO D 1 150 ? 42.034 72.443 16.702 1.00 47.47 138 PRO D O 1
ATOM 6273 N N . TRP D 1 151 ? 40.015 73.256 17.178 1.00 45.40 139 TRP D N 1
ATOM 6274 C CA . TRP D 1 151 ? 39.852 73.900 15.868 1.00 46.07 139 TRP D CA 1
ATOM 6275 C C . TRP D 1 151 ? 39.794 75.397 16.118 1.00 47.31 139 TRP D C 1
ATOM 6276 O O . TRP D 1 151 ? 38.812 76.069 15.809 1.00 48.80 139 TRP D O 1
ATOM 6287 N N . HIS D 1 152 ? 40.866 75.885 16.749 1.00 46.28 140 HIS D N 1
ATOM 6288 C CA . HIS D 1 152 ? 41.035 77.286 17.128 1.00 46.21 140 HIS D CA 1
ATOM 6289 C C . HIS D 1 152 ? 42.359 77.443 17.896 1.00 46.71 140 HIS D C 1
ATOM 6290 O O . HIS D 1 152 ? 43.143 78.334 17.634 1.00 44.54 140 HIS D O 1
ATOM 6297 N N . ALA D 1 153 ? 42.582 76.547 18.847 1.00 45.70 141 ALA D N 1
ATOM 6298 C CA . ALA D 1 153 ? 43.828 76.465 19.593 1.00 44.75 141 ALA D CA 1
ATOM 6299 C C . ALA D 1 153 ? 43.952 75.012 20.038 1.00 43.57 141 ALA D C 1
ATOM 6300 O O . ALA D 1 153 ? 42.939 74.333 20.231 1.00 43.89 141 ALA D O 1
ATOM 6302 N N . ARG D 1 154 ? 45.178 74.528 20.156 1.00 43.49 142 ARG D N 1
ATOM 6303 C CA . ARG D 1 154 ? 45.434 73.117 20.430 1.00 46.61 142 ARG D CA 1
ATOM 6304 C C . ARG D 1 154 ? 44.805 72.616 21.738 1.00 44.36 142 ARG D C 1
ATOM 6305 O O . ARG D 1 154 ? 44.422 71.458 21.839 1.00 43.75 142 ARG D O 1
ATOM 6313 N N . GLU D 1 155 ? 44.672 73.509 22.713 1.00 43.73 143 GLU D N 1
ATOM 6314 C CA . GLU D 1 155 ? 44.136 73.176 24.030 1.00 44.05 143 GLU D CA 1
ATOM 6315 C C . GLU D 1 155 ? 42.642 73.407 24.131 1.00 43.13 143 GLU D C 1
ATOM 6316 O O . GLU D 1 155 ? 42.072 73.272 25.212 1.00 45.06 143 GLU D O 1
ATOM 6322 N N . HIS D 1 156 ? 41.991 73.712 23.006 1.00 43.25 144 HIS D N 1
ATOM 6323 C CA . HIS D 1 156 ? 40.594 74.175 23.047 1.00 42.23 144 HIS D CA 1
ATOM 6324 C C . HIS D 1 156 ? 39.609 73.080 23.459 1.00 41.15 144 HIS D C 1
ATOM 6325 O O . HIS D 1 156 ? 39.675 71.943 22.955 1.00 40.60 144 HIS D O 1
ATOM 6332 N N . LEU D 1 157 ? 38.712 73.448 24.382 1.00 41.00 145 LEU D N 1
ATOM 6333 C CA . LEU D 1 157 ? 37.676 72.571 24.910 1.00 41.69 145 LEU D CA 1
ATOM 6334 C C . LEU D 1 157 ? 36.296 73.196 24.732 1.00 43.07 145 LEU D C 1
ATOM 6335 O O . LEU D 1 157 ? 36.150 74.426 24.781 1.00 43.49 145 LEU D O 1
ATOM 6340 N N . SER D 1 158 ? 35.296 72.334 24.526 1.00 43.99 146 SER D N 1
ATOM 6341 C CA . SER D 1 158 ? 33.876 72.710 24.584 1.00 43.29 146 SER D CA 1
ATOM 6342 C C . SER D 1 158 ? 33.235 71.899 25.688 1.00 43.85 146 SER D C 1
ATOM 6343 O O . SER D 1 158 ? 33.732 70.811 26.063 1.00 44.05 146 SER D O 1
ATOM 6346 N N . PHE D 1 159 ? 32.174 72.449 26.270 1.00 43.82 147 PHE D N 1
ATOM 6347 C CA . PHE D 1 159 ? 31.536 71.838 27.441 1.00 43.79 147 PHE D CA 1
ATOM 6348 C C . PHE D 1 159 ? 30.053 71.677 27.208 1.00 43.21 147 PHE D C 1
ATOM 6349 O O . PHE D 1 159 ? 29.384 72.643 26.879 1.00 44.53 147 PHE D O 1
ATOM 6357 N N . LEU D 1 160 ? 29.548 70.462 27.413 1.00 44.23 148 LEU D N 1
ATOM 6358 C CA . LEU D 1 160 ? 28.135 70.158 27.332 1.00 44.62 148 LEU D CA 1
ATOM 6359 C C . LEU D 1 160 ? 27.605 69.996 28.761 1.00 45.43 148 LEU D C 1
ATOM 6360 O O . LEU D 1 160 ? 28.170 69.214 29.563 1.00 42.10 148 LEU D O 1
ATOM 6365 N N . LEU D 1 161 ? 26.548 70.756 29.064 1.00 44.48 149 LEU D N 1
ATOM 6366 C CA . LEU D 1 161 ? 26.020 70.893 30.414 1.00 45.26 149 LEU D CA 1
ATOM 6367 C C . LEU D 1 161 ? 24.602 70.371 30.468 1.00 44.84 149 LEU D C 1
ATOM 6368 O O . LEU D 1 161 ? 23.790 70.670 29.619 1.00 46.31 149 LEU D O 1
ATOM 6373 N N . ASP D 1 162 ? 24.321 69.588 31.490 1.00 45.52 150 ASP D N 1
ATOM 6374 C CA . ASP D 1 162 ? 22.983 69.080 31.756 1.00 46.35 150 ASP D CA 1
ATOM 6375 C C . ASP D 1 162 ? 22.372 69.972 32.832 1.00 45.28 150 ASP D C 1
ATOM 6376 O O . ASP D 1 162 ? 22.624 69.752 34.020 1.00 44.98 150 ASP D O 1
ATOM 6381 N N . THR D 1 163 ? 21.612 70.996 32.426 1.00 44.30 151 THR D N 1
ATOM 6382 C CA . THR D 1 163 ? 21.068 71.967 33.383 1.00 45.56 151 THR D CA 1
ATOM 6383 C C . THR D 1 163 ? 19.577 71.777 33.596 1.00 46.23 151 THR D C 1
ATOM 6384 O O . THR D 1 163 ? 18.863 71.348 32.697 1.00 46.56 151 THR D O 1
ATOM 6388 N N . GLU D 1 164 ? 19.118 72.140 34.786 1.00 47.11 152 GLU D N 1
ATOM 6389 C CA . GLU D 1 164 ? 17.703 72.092 35.109 1.00 47.22 152 GLU D CA 1
ATOM 6390 C C . GLU D 1 164 ? 16.926 73.212 34.429 1.00 46.37 152 GLU D C 1
ATOM 6391 O O . GLU D 1 164 ? 15.844 72.994 33.920 1.00 47.12 152 GLU D O 1
ATOM 6397 N N . ASN D 1 165 ? 17.477 74.411 34.425 1.00 43.72 153 ASN D N 1
ATOM 6398 C CA . ASN D 1 165 ? 16.727 75.575 33.975 1.00 44.21 153 ASN D CA 1
ATOM 6399 C C . ASN D 1 165 ? 16.859 75.871 32.494 1.00 43.93 153 ASN D C 1
ATOM 6400 O O . ASN D 1 165 ? 16.036 76.574 31.942 1.00 45.28 153 ASN D O 1
ATOM 6405 N N . ALA D 1 166 ? 17.907 75.379 31.849 1.00 44.63 154 ALA D N 1
ATOM 6406 C CA . ALA D 1 166 ? 18.138 75.697 30.435 1.00 44.82 154 ALA D CA 1
ATOM 6407 C C . ALA D 1 166 ? 18.290 74.453 29.578 1.00 44.37 154 ALA D C 1
ATOM 6408 O O . ALA D 1 166 ? 18.647 74.549 28.417 1.00 44.57 154 ALA D O 1
ATOM 6410 N N . GLY D 1 167 ? 18.024 73.290 30.164 1.00 43.24 155 GLY D N 1
ATOM 6411 C CA . GLY D 1 167 ? 18.199 72.021 29.474 1.00 43.39 155 GLY D CA 1
ATOM 6412 C C . GLY D 1 167 ? 19.649 71.730 29.146 1.00 42.50 155 GLY D C 1
ATOM 6413 O O . GLY D 1 167 ? 20.564 72.035 29.914 1.00 42.26 155 GLY D O 1
ATOM 6414 N N . ARG D 1 168 ? 19.843 71.153 27.975 1.00 43.24 156 ARG D N 1
ATOM 6415 C CA . ARG D 1 168 ? 21.138 70.718 27.487 1.00 45.49 156 ARG D CA 1
ATOM 6416 C C . ARG D 1 168 ? 21.821 71.861 26.742 1.00 43.68 156 ARG D C 1
ATOM 6417 O O . ARG D 1 168 ? 21.368 72.289 25.658 1.00 42.31 156 ARG D O 1
ATOM 6425 N N . VAL D 1 169 ? 22.908 72.352 27.324 1.00 42.44 157 VAL D N 1
ATOM 6426 C CA . VAL D 1 169 ? 23.563 73.582 26.884 1.00 43.61 157 VAL D CA 1
ATOM 6427 C C . VAL D 1 169 ? 24.986 73.293 26.420 1.00 43.65 157 VAL D C 1
ATOM 6428 O O . VAL D 1 169 ? 25.769 72.645 27.119 1.00 42.38 157 VAL D O 1
ATOM 6432 N N . LEU D 1 170 ? 25.320 73.761 25.226 1.00 43.65 158 LEU D N 1
ATOM 6433 C CA . LEU D 1 170 ? 26.684 73.650 24.735 1.00 42.68 158 LEU D CA 1
ATOM 6434 C C . LEU D 1 170 ? 27.428 74.986 24.840 1.00 43.35 158 LEU D C 1
ATOM 6435 O O . LEU D 1 170 ? 27.061 75.984 24.218 1.00 43.24 158 LEU D O 1
ATOM 6440 N N . ILE D 1 171 ? 28.476 74.988 25.663 1.00 42.98 159 ILE D N 1
ATOM 6441 C CA . ILE D 1 171 ? 29.438 76.074 25.690 1.00 43.92 159 ILE D CA 1
ATOM 6442 C C . ILE D 1 171 ? 30.452 75.778 24.567 1.00 45.10 159 ILE D C 1
ATOM 6443 O O . ILE D 1 171 ? 31.338 74.939 24.709 1.00 43.92 159 ILE D O 1
ATOM 6448 N N . THR D 1 172 ? 30.310 76.468 23.448 1.00 44.46 160 THR D N 1
ATOM 6449 C CA . THR D 1 172 ? 31.079 76.128 22.258 1.00 44.60 160 THR D CA 1
ATOM 6450 C C . THR D 1 172 ? 32.549 76.511 22.369 1.00 44.27 160 THR D C 1
ATOM 6451 O O . THR D 1 172 ? 33.429 75.801 21.878 1.00 43.84 160 THR D O 1
ATOM 6455 N N . GLY D 1 173 ? 32.812 77.636 23.015 1.00 44.94 161 GLY D N 1
ATOM 6456 C CA . GLY D 1 173 ? 34.106 78.280 22.889 1.00 44.94 161 GLY D CA 1
ATOM 6457 C C . GLY D 1 173 ? 34.278 78.861 21.495 1.00 44.93 161 GLY D C 1
ATOM 6458 O O . GLY D 1 173 ? 33.320 78.983 20.722 1.00 44.82 161 GLY D O 1
ATOM 6459 N N . ASP D 1 174 ? 35.522 79.189 21.172 1.00 46.12 162 ASP D N 1
ATOM 6460 C CA . ASP D 1 174 ? 35.873 79.919 19.970 1.00 45.42 162 ASP D CA 1
ATOM 6461 C C . ASP D 1 174 ? 35.930 79.119 18.701 1.00 45.25 162 ASP D C 1
ATOM 6462 O O . ASP D 1 174 ? 36.285 79.656 17.669 1.00 44.48 162 ASP D O 1
ATOM 6467 N N . ILE D 1 175 ? 35.561 77.851 18.737 1.00 42.82 163 ILE D N 1
ATOM 6468 C CA . ILE D 1 175 ? 35.323 77.144 17.486 1.00 43.71 163 ILE D CA 1
ATOM 6469 C C . ILE D 1 175 ? 34.141 77.744 16.698 1.00 43.39 163 ILE D C 1
ATOM 6470 O O . ILE D 1 175 ? 34.069 77.567 15.488 1.00 42.68 163 ILE D O 1
ATOM 6475 N N . THR D 1 176 ? 33.214 78.392 17.403 1.00 44.06 164 THR D N 1
ATOM 6476 C CA . THR D 1 176 ? 32.107 79.160 16.814 1.00 44.39 164 THR D CA 1
ATOM 6477 C C . THR D 1 176 ? 31.951 80.416 17.679 1.00 43.08 164 THR D C 1
ATOM 6478 O O . THR D 1 176 ? 31.253 80.403 18.670 1.00 42.82 164 THR D O 1
ATOM 6482 N N . PRO D 1 177 ? 32.663 81.488 17.340 1.00 44.37 165 PRO D N 1
ATOM 6483 C CA . PRO D 1 177 ? 32.686 82.643 18.244 1.00 44.74 165 PRO D CA 1
ATOM 6484 C C . PRO D 1 177 ? 31.362 83.376 18.372 1.00 45.47 165 PRO D C 1
ATOM 6485 O O . PRO D 1 177 ? 31.134 84.009 19.381 1.00 44.95 165 PRO D O 1
ATOM 6489 N N . ASN D 1 178 ? 30.505 83.286 17.355 1.00 45.72 166 ASN D N 1
ATOM 6490 C CA . ASN D 1 178 ? 29.274 84.034 17.304 1.00 46.47 166 ASN D CA 1
ATOM 6491 C C . ASN D 1 178 ? 28.251 83.335 16.411 1.00 45.88 166 ASN D C 1
ATOM 6492 O O . ASN D 1 178 ? 28.518 82.278 15.819 1.00 45.30 166 ASN D O 1
ATOM 6497 N N . ARG D 1 179 ? 27.072 83.916 16.331 1.00 45.74 167 ARG D N 1
ATOM 6498 C CA . ARG D 1 179 ? 25.970 83.292 15.601 1.00 48.41 167 ARG D CA 1
ATOM 6499 C C . ARG D 1 179 ? 26.281 83.122 14.119 1.00 46.39 167 ARG D C 1
ATOM 6500 O O . ARG D 1 179 ? 25.939 82.086 13.516 1.00 43.98 167 ARG D O 1
ATOM 6508 N N . LEU D 1 180 ? 26.914 84.138 13.541 1.00 46.30 168 LEU D N 1
ATOM 6509 C CA . LEU D 1 180 ? 27.252 84.101 12.117 1.00 48.52 168 LEU D CA 1
ATOM 6510 C C . LEU D 1 180 ? 28.158 82.914 11.809 1.00 46.13 168 LEU D C 1
ATOM 6511 O O . LEU D 1 180 ? 27.980 82.235 10.794 1.00 43.88 168 LEU D O 1
ATOM 6516 N N . SER D 1 181 ? 29.104 82.614 12.701 1.00 45.74 169 SER D N 1
ATOM 6517 C CA . SER D 1 181 ? 30.008 81.495 12.439 1.00 47.49 169 SER D CA 1
ATOM 6518 C C . SER D 1 181 ? 29.227 80.170 12.484 1.00 46.69 169 SER D C 1
ATOM 6519 O O . SER D 1 181 ? 29.497 79.236 11.731 1.00 45.37 169 SER D O 1
ATOM 6522 N N . TYR D 1 182 ? 28.248 80.105 13.380 1.00 46.96 170 TYR D N 1
ATOM 6523 C CA . TYR D 1 182 ? 27.380 78.949 13.472 1.00 46.74 170 TYR D CA 1
ATOM 6524 C C . TYR D 1 182 ? 26.533 78.803 12.225 1.00 45.86 170 TYR D C 1
ATOM 6525 O O . TYR D 1 182 ? 26.405 77.715 11.669 1.00 45.90 170 TYR D O 1
ATOM 6534 N N . TYR D 1 183 ? 25.957 79.903 11.775 1.00 46.24 171 TYR D N 1
ATOM 6535 C CA . TYR D 1 183 ? 25.190 79.878 10.561 1.00 47.37 171 TYR D CA 1
ATOM 6536 C C . TYR D 1 183 ? 26.043 79.422 9.353 1.00 47.05 171 TYR D C 1
ATOM 6537 O O . TYR D 1 183 ? 25.547 78.703 8.478 1.00 44.36 171 TYR D O 1
ATOM 6546 N N . ASP D 1 184 ? 27.304 79.847 9.290 1.00 44.80 172 ASP D N 1
ATOM 6547 C CA . ASP D 1 184 ? 28.170 79.439 8.182 1.00 46.56 172 ASP D CA 1
ATOM 6548 C C . ASP D 1 184 ? 28.322 77.923 8.149 1.00 46.18 172 ASP D C 1
ATOM 6549 O O . ASP D 1 184 ? 28.285 77.335 7.088 1.00 42.73 172 ASP D O 1
ATOM 6554 N N . ILE D 1 185 ? 28.469 77.303 9.315 1.00 49.93 173 ILE D N 1
ATOM 6555 C CA . ILE D 1 185 ? 28.442 75.831 9.427 1.00 52.25 173 ILE D CA 1
ATOM 6556 C C . ILE D 1 185 ? 27.131 75.225 8.898 1.00 55.33 173 ILE D C 1
ATOM 6557 O O . ILE D 1 185 ? 27.141 74.313 8.072 1.00 56.81 173 ILE D O 1
ATOM 6564 N N . ILE D 1 186 ? 25.999 75.748 9.339 1.00 57.55 174 ILE D N 1
ATOM 6565 C CA . ILE D 1 186 ? 24.713 75.285 8.834 1.00 56.62 174 ILE D CA 1
ATOM 6566 C C . ILE D 1 186 ? 24.585 75.420 7.327 1.00 55.36 174 ILE D C 1
ATOM 6567 O O . ILE D 1 186 ? 23.982 74.576 6.676 1.00 56.58 174 ILE D O 1
ATOM 6572 N N . LYS D 1 187 ? 25.077 76.523 6.776 1.00 52.10 175 LYS D N 1
ATOM 6573 C CA . LYS D 1 187 ? 24.987 76.752 5.366 1.00 50.66 175 LYS D CA 1
ATOM 6574 C C . LYS D 1 187 ? 25.953 75.851 4.553 1.00 49.43 175 LYS D C 1
ATOM 6575 O O . LYS D 1 187 ? 25.870 75.784 3.355 1.00 49.66 175 LYS D O 1
ATOM 6581 N N . GLY D 1 188 ? 26.851 75.150 5.234 1.00 50.45 176 GLY D N 1
ATOM 6582 C CA . GLY D 1 188 ? 27.718 74.166 4.589 1.00 50.82 176 GLY D CA 1
ATOM 6583 C C . GLY D 1 188 ? 29.121 74.618 4.166 1.00 51.09 176 GLY D C 1
ATOM 6584 O O . GLY D 1 188 ? 29.835 73.874 3.513 1.00 50.56 176 GLY D O 1
ATOM 6585 N N . TYR D 1 189 ? 29.535 75.826 4.525 1.00 47.61 177 TYR D N 1
ATOM 6586 C CA . TYR D 1 189 ? 30.819 76.300 4.050 1.00 46.16 177 TYR D CA 1
ATOM 6587 C C . TYR D 1 189 ? 31.782 76.655 5.182 1.00 44.94 177 TYR D C 1
ATOM 6588 O O . TYR D 1 189 ? 32.840 77.215 4.955 1.00 43.91 177 TYR D O 1
ATOM 6597 N N . GLY D 1 190 ? 31.423 76.273 6.393 1.00 43.26 178 GLY D N 1
ATOM 6598 C CA . GLY D 1 190 ? 32.285 76.447 7.538 1.00 44.01 178 GLY D CA 1
ATOM 6599 C C . GLY D 1 190 ? 33.142 75.217 7.773 1.00 43.02 178 GLY D C 1
ATOM 6600 O O . GLY D 1 190 ? 33.181 74.324 6.941 1.00 41.93 178 GLY D O 1
ATOM 6601 N N . SER D 1 191 ? 33.818 75.191 8.919 1.00 43.98 179 SER D N 1
ATOM 6602 C CA . SER D 1 191 ? 34.666 74.055 9.313 1.00 43.81 179 SER D CA 1
ATOM 6603 C C . SER D 1 191 ? 33.922 72.718 9.290 1.00 42.48 179 SER D C 1
ATOM 6604 O O . SER D 1 191 ? 32.909 72.545 9.975 1.00 41.97 179 SER D O 1
ATOM 6607 N N . VAL D 1 192 ? 34.473 71.773 8.538 1.00 41.45 180 VAL D N 1
ATOM 6608 C CA . VAL D 1 192 ? 33.961 70.414 8.486 1.00 41.78 180 VAL D CA 1
ATOM 6609 C C . VAL D 1 192 ? 34.115 69.726 9.863 1.00 41.01 180 VAL D C 1
ATOM 6610 O O . VAL D 1 192 ? 33.237 68.972 10.285 1.00 39.76 180 VAL D O 1
ATOM 6614 N N . GLN D 1 193 ? 35.210 70.023 10.566 1.00 40.74 181 GLN D N 1
ATOM 6615 C CA . GLN D 1 193 ? 35.458 69.455 11.889 1.00 42.22 181 GLN D CA 1
ATOM 6616 C C . GLN D 1 193 ? 34.416 69.939 12.899 1.00 42.16 181 GLN D C 1
ATOM 6617 O O . GLN D 1 193 ? 33.923 69.169 13.727 1.00 41.55 181 GLN D O 1
ATOM 6623 N N . VAL D 1 194 ? 34.104 71.220 12.843 1.00 42.02 182 VAL D N 1
ATOM 6624 C CA . VAL D 1 194 ? 33.157 71.803 13.793 1.00 42.64 182 VAL D CA 1
ATOM 6625 C C . VAL D 1 194 ? 31.763 71.260 13.472 1.00 43.03 182 VAL D C 1
ATOM 6626 O O . VAL D 1 194 ? 31.023 70.863 14.376 1.00 43.11 182 VAL D O 1
ATOM 6630 N N . LYS D 1 195 ? 31.430 71.194 12.184 1.00 42.51 183 LYS D N 1
ATOM 6631 C CA . LYS D 1 195 ? 30.167 70.607 11.775 1.00 43.55 183 LYS D CA 1
ATOM 6632 C C . LYS D 1 195 ? 30.006 69.177 12.282 1.00 43.75 183 LYS D C 1
ATOM 6633 O O . LYS D 1 195 ? 28.974 68.831 12.832 1.00 43.93 183 LYS D O 1
ATOM 6639 N N . ASN D 1 196 ? 31.031 68.350 12.092 1.00 42.69 184 ASN D N 1
ATOM 6640 C CA . ASN D 1 196 ? 30.976 66.973 12.561 1.00 42.76 184 ASN D CA 1
ATOM 6641 C C . ASN D 1 196 ? 30.834 66.911 14.077 1.00 42.06 184 ASN D C 1
ATOM 6642 O O . ASN D 1 196 ? 30.113 66.069 14.597 1.00 41.75 184 ASN D O 1
ATOM 6647 N N . PHE D 1 197 ? 31.523 67.803 14.780 1.00 42.23 185 PHE D N 1
ATOM 6648 C CA . PHE D 1 197 ? 31.410 67.868 16.223 1.00 42.73 185 PHE D CA 1
ATOM 6649 C C . PHE D 1 197 ? 29.969 68.196 16.662 1.00 43.78 185 PHE D C 1
ATOM 6650 O O . PHE D 1 197 ? 29.419 67.526 17.517 1.00 43.05 185 PHE D O 1
ATOM 6658 N N . LEU D 1 198 ? 29.373 69.215 16.065 1.00 44.34 186 LEU D N 1
ATOM 6659 C CA . LEU D 1 198 ? 28.008 69.567 16.375 1.00 45.44 186 LEU D CA 1
ATOM 6660 C C . LEU D 1 198 ? 27.063 68.399 16.074 1.00 45.20 186 LEU D C 1
ATOM 6661 O O . LEU D 1 198 ? 26.130 68.173 16.835 1.00 45.79 186 LEU D O 1
ATOM 6666 N N . ASP D 1 199 ? 27.295 67.658 14.983 1.00 46.21 187 ASP D N 1
ATOM 6667 C CA . ASP D 1 199 ? 26.481 66.469 14.669 1.00 46.65 187 ASP D CA 1
ATOM 6668 C C . ASP D 1 199 ? 26.611 65.418 15.767 1.00 47.62 187 ASP D C 1
ATOM 6669 O O . ASP D 1 199 ? 25.646 64.721 16.094 1.00 47.89 187 ASP D O 1
ATOM 6674 N N . ARG D 1 200 ? 27.823 65.276 16.294 1.00 47.27 188 ARG D N 1
ATOM 6675 C CA . ARG D 1 200 ? 28.100 64.290 17.332 1.00 47.32 188 ARG D CA 1
ATOM 6676 C C . ARG D 1 200 ? 27.350 64.643 18.616 1.00 47.32 188 ARG D C 1
ATOM 6677 O O . ARG D 1 200 ? 26.811 63.789 19.292 1.00 47.44 188 ARG D O 1
ATOM 6685 N N . VAL D 1 201 ? 27.372 65.911 18.978 1.00 47.99 189 VAL D N 1
ATOM 6686 C CA . VAL D 1 201 ? 26.715 66.357 20.196 1.00 49.02 189 VAL D CA 1
ATOM 6687 C C . VAL D 1 201 ? 25.208 66.105 20.087 1.00 49.85 189 VAL D C 1
ATOM 6688 O O . VAL D 1 201 ? 24.575 65.662 21.045 1.00 50.40 189 VAL D O 1
ATOM 6692 N N . GLY D 1 202 ? 24.646 66.381 18.914 1.00 50.55 190 GLY D N 1
ATOM 6693 C CA . GLY D 1 202 ? 23.232 66.114 18.675 1.00 51.01 190 GLY D CA 1
ATOM 6694 C C . GLY D 1 202 ? 22.332 67.167 19.280 1.00 50.60 190 GLY D C 1
ATOM 6695 O O . GLY D 1 202 ? 22.707 68.331 19.396 1.00 48.68 190 GLY D O 1
ATOM 6696 N N . ARG D 1 203 ? 21.129 66.764 19.667 1.00 51.71 191 ARG D N 1
ATOM 6697 C CA . ARG D 1 203 ? 20.083 67.745 19.996 1.00 52.95 191 ARG D CA 1
ATOM 6698 C C . ARG D 1 203 ? 20.470 68.438 21.290 1.00 50.36 191 ARG D C 1
ATOM 6699 O O . ARG D 1 203 ? 20.830 67.786 22.259 1.00 51.30 191 ARG D O 1
ATOM 6707 N N . ILE D 1 204 ? 20.474 69.761 21.258 1.00 48.76 192 ILE D N 1
ATOM 6708 C CA . ILE D 1 204 ? 20.687 70.572 22.446 1.00 48.80 192 ILE D CA 1
ATOM 6709 C C . ILE D 1 204 ? 19.707 71.721 22.484 1.00 46.95 192 ILE D C 1
ATOM 6710 O O . ILE D 1 204 ? 19.163 72.100 21.466 1.00 47.40 192 ILE D O 1
ATOM 6715 N N . ASP D 1 205 ? 19.507 72.278 23.665 1.00 44.70 193 ASP D N 1
ATOM 6716 C CA . ASP D 1 205 ? 18.529 73.324 23.888 1.00 44.38 193 ASP D CA 1
ATOM 6717 C C . ASP D 1 205 ? 19.109 74.723 23.700 1.00 44.53 193 ASP D C 1
ATOM 6718 O O . ASP D 1 205 ? 18.390 75.653 23.366 1.00 45.88 193 ASP D O 1
ATOM 6723 N N . LEU D 1 206 ? 20.407 74.872 23.888 1.00 45.27 194 LEU D N 1
ATOM 6724 C CA . LEU D 1 206 ? 21.031 76.187 23.850 1.00 43.86 194 LEU D CA 1
ATOM 6725 C C . LEU D 1 206 ? 22.495 76.131 23.497 1.00 43.75 194 LEU D C 1
ATOM 6726 O O . LEU D 1 206 ? 23.276 75.343 24.099 1.00 43.84 194 LEU D O 1
ATOM 6731 N N . LEU D 1 207 ? 22.864 76.976 22.527 1.00 44.03 195 LEU D N 1
ATOM 6732 C CA . LEU D 1 207 ? 24.233 77.209 22.135 1.00 44.84 195 LEU D CA 1
ATOM 6733 C C . LEU D 1 207 ? 24.700 78.481 22.786 1.00 45.07 195 LEU D C 1
ATOM 6734 O O . LEU D 1 207 ? 24.110 79.532 22.582 1.00 43.68 195 LEU D O 1
ATOM 6739 N N . VAL D 1 208 ? 25.753 78.373 23.577 1.00 43.91 196 VAL D N 1
ATOM 6740 C CA . VAL D 1 208 ? 26.328 79.530 24.251 1.00 45.26 196 VAL D CA 1
ATOM 6741 C C . VAL D 1 208 ? 27.670 79.837 23.594 1.00 44.54 196 VAL D C 1
ATOM 6742 O O . VAL D 1 208 ? 28.642 79.119 23.784 1.00 45.56 196 VAL D O 1
ATOM 6746 N N . PHE D 1 209 ? 27.672 80.889 22.778 1.00 43.76 197 PHE D N 1
ATOM 6747 C CA . PHE D 1 209 ? 28.860 81.366 22.086 1.00 43.27 197 PHE D CA 1
ATOM 6748 C C . PHE D 1 209 ? 29.683 82.265 23.012 1.00 43.20 197 PHE D C 1
ATOM 6749 O O . PHE D 1 209 ? 29.132 82.856 23.964 1.00 42.55 197 PHE D O 1
ATOM 6757 N N . PRO D 1 210 ? 30.996 82.363 22.757 1.00 44.16 198 PRO D N 1
ATOM 6758 C CA . PRO D 1 210 ? 31.873 83.215 23.547 1.00 44.28 198 PRO D CA 1
ATOM 6759 C C . PRO D 1 210 ? 31.826 84.705 23.254 1.00 44.11 198 PRO D C 1
ATOM 6760 O O . PRO D 1 210 ? 32.225 85.512 24.107 1.00 44.39 198 PRO D O 1
ATOM 6764 N N . HIS D 1 211 ? 31.328 85.092 22.083 1.00 43.02 199 HIS D N 1
ATOM 6765 C CA . HIS D 1 211 ? 31.328 86.490 21.675 1.00 43.02 199 HIS D CA 1
ATOM 6766 C C . HIS D 1 211 ? 30.035 86.900 21.023 1.00 43.20 199 HIS D C 1
ATOM 6767 O O . HIS D 1 211 ? 30.011 87.703 20.095 1.00 42.52 199 HIS D O 1
ATOM 6774 N N . ASP D 1 212 ? 28.942 86.356 21.542 1.00 42.10 200 ASP D N 1
ATOM 6775 C CA . ASP D 1 212 ? 27.618 86.723 21.057 1.00 43.20 200 ASP D CA 1
ATOM 6776 C C . ASP D 1 212 ? 26.602 86.253 22.074 1.00 44.14 200 ASP D C 1
ATOM 6777 O O . ASP D 1 212 ? 26.930 85.535 23.024 1.00 43.72 200 ASP D O 1
ATOM 6782 N N . ALA D 1 213 ? 25.367 86.710 21.897 1.00 45.58 201 ALA D N 1
ATOM 6783 C CA . ALA D 1 213 ? 24.223 86.228 22.674 1.00 45.33 201 ALA D CA 1
ATOM 6784 C C . ALA D 1 213 ? 23.926 84.775 22.286 1.00 45.63 201 ALA D C 1
ATOM 6785 O O . ALA D 1 213 ? 24.176 84.378 21.148 1.00 45.28 201 ALA D O 1
ATOM 6787 N N . PRO D 1 214 ? 23.413 83.973 23.240 1.00 47.42 202 PRO D N 1
ATOM 6788 C CA . PRO D 1 214 ? 23.196 82.552 22.963 1.00 46.60 202 PRO D CA 1
ATOM 6789 C C . PRO D 1 214 ? 22.047 82.321 22.005 1.00 46.10 202 PRO D C 1
ATOM 6790 O O . PRO D 1 214 ? 21.254 83.227 21.760 1.00 44.38 202 PRO D O 1
ATOM 6794 N N . LEU D 1 215 ? 21.951 81.116 21.473 1.00 46.66 203 LEU D N 1
ATOM 6795 C CA . LEU D 1 215 ? 20.917 80.804 20.485 1.00 48.31 203 LEU D CA 1
ATOM 6796 C C . LEU D 1 215 ? 20.338 79.432 20.742 1.00 46.89 203 LEU D C 1
ATOM 6797 O O . LEU D 1 215 ? 21.071 78.501 21.058 1.00 46.11 203 LEU D O 1
ATOM 6802 N N . LYS D 1 216 ? 19.027 79.318 20.626 1.00 48.57 204 LYS D N 1
ATOM 6803 C CA . LYS D 1 216 ? 18.341 78.018 20.513 1.00 51.75 204 LYS D CA 1
ATOM 6804 C C . LYS D 1 216 ? 18.545 77.468 19.076 1.00 51.59 204 LYS D C 1
ATOM 6805 O O . LYS D 1 216 ? 18.124 78.108 18.109 1.00 52.50 204 LYS D O 1
ATOM 6811 N N . PRO D 1 217 ? 19.240 76.328 18.917 1.00 52.99 205 PRO D N 1
ATOM 6812 C CA . PRO D 1 217 ? 19.446 75.801 17.548 1.00 56.76 205 PRO D CA 1
ATOM 6813 C C . PRO D 1 217 ? 18.094 75.480 16.830 1.00 58.88 205 PRO D C 1
ATOM 6814 O O . PRO D 1 217 ? 17.097 75.213 17.502 1.00 56.69 205 PRO D O 1
ATOM 6818 N N . GLU D 1 218 ? 18.009 75.518 15.498 1.00 67.86 206 GLU D N 1
ATOM 6819 C CA . GLU D 1 218 ? 16.665 75.506 14.825 1.00 72.16 206 GLU D CA 1
ATOM 6820 C C . GLU D 1 218 ? 15.998 74.114 14.770 1.00 75.30 206 GLU D C 1
ATOM 6821 O O . GLU D 1 218 ? 16.530 73.130 15.296 1.00 77.11 206 GLU D O 1
#

Foldseek 3Di:
DAAKDWLDDWAFDDDPPPDGQGWWTWMWDDADQAIEIEQRFAPVCVSNVVVCVVVVHALQSHAEYEYQAQDRRRQVCVLRRQRYEYEWAPCNVVDQLCVVDPVRSVSSVVRVVSRPHYDHDHAQDQDDVNQKHWHQQCQPHRGGIKIWGAHDPQGTEIAPEPLQQEDVQVVCLVVPNHDPSVVVVDVVVPQTQWYRHTHYHIDGDDD/DAAKDWLDDWAFDDDPPPDGQGWWTWMWDDDDQATEIEQNFAPVCVSNVVSCVVVVHALQSHAEYEYQAQDRRRQVCVLRRQRYEYEWAPCNVVDQLCVVDVVRSVSSVVRVVSRPHYDHDHAQDQDDVNQKHWHQQCPPHRGGIKIWGQHDPQGTEIAPEPLQQEDVQVVCLVVPNHDPSVVVVDVVVPQTQWYRHTHYHIDGDDD/DAAKDWLDDWAFDDDPPPDGQGWWTWMWDDDDQATEIEQQFAPVCVSNVVSCVVVVHALQSHAEYEYQAQDRRRQVCVLRNQNYAYEWAPCNVVDQLCVVDVVRSVSSVVRVVSRPHYDHDHAQDQDDVNQKHWHQQCQPHRGGIKIWGQHDPQGTEIADEPLQQEDVQVVCLVVPNHDPSVVVVDVVVPQGQWYRHTHYHIDGD/DAAKDWLDDWAFDDDPPPDGQGWWTWMWDDDDQATEIEQNFAPVCVSNVVVCVVVVHALQSHAEYEYQAQDRRRQVCVLRRQRYEYEWAPCVVVDQLCVVDVVRSVSSVVSVVSRPHYDHDHAQDQDDVNQKHWHQQCPPHRGGIKIWGQHDPQGTEIAPEPLQQEDVQVVCLVVPNHDPSVVVVDVVVPQGQWYRHTHYHIDGDD

InterPro domains:
  IPR001279 Metallo-beta-lactamase [PF00753] (21-174)
  IPR001279 Metallo-beta-lactamase [SM00849] (22-199)
  IPR036866 Ribonuclease Z/Hydroxyacylglutathione hydrolase-like [G3DSA:3.60.15.10] (1-209)
  IPR036866 Ribonuclease Z/Hydroxyacylglutathione hydrolase-like [SSF56281] (1-202)
  IPR039344 Metallo-beta-lactamase domain-containing protein 1 [PTHR23200] (23-205)

Secondary structure (DSSP, 8-state):
---EEEEE--BEEEETTTEE--B--EEEEEETTEEEEE----TT--HHHHHHHHHT--GGG--EEE-S---HHHHGGGGG-TTPEEEEEGGGGGS-GGGG-HHHHHHHHHHHHT--SEEEE-S--EETTTTEEEEE--SSSTT-EEEEEEETTTEEEEE-GGGS-SHHHHHHHHHT-S-HHHHHHHHHH---SEEE-SSS--BPPP-/---EEEEE--BEEEETTTEE--B--EEEEEETTEEEEE----TT--HHHHHHHHHT--GGG--EEE-S---HHHHGGGGG-TTPEEEEEGGGGGS-GGGG-HHHHHHHHHHHHT--EEEEE-S--EETTTTEEEEE--SSSTT-EEEEEEETTTEEEEE-GGGS-SHHHHHHHHTT-S-HHHHHHHHHH---SEEE-SSS--BPPP-/---EEEEE--BEEEETTTEE--B--EEEEEETTEEEEE----TT--HHHHHHHHHT--GGG--EEE-S---HHHHGGGGG-TTPEEEEEGGGGGS-GGGG-HHHHHHHHHHHHT--SEEEE-S--EETTTTEEEEE--SSSTT-EEEEEEETTTEEEEE-GGGS-SHHHHHHHHHT-S-HHHHHHHHHH---SEEE-SSS--B--/---EEEEE--BEEEETTTEE--B--EEEEEETTEEEEE----TT--HHHHHHHHHT--GGG--EEE-S---HHHHGGGGG-TT-EEEEEGGGGGS-GGGG-HHHHHHHHHHHHT--EEEEE-S--EETTTTEEEEE--SSSTT-EEEEEEETTTEEEEE-GGGS-SHHHHHHHHHT-S-HHHHHHHHHH---SEEE-SSS--B---

CATH classification: 3.60.15.10

Organism: Thermotoga maritima (strain ATCC 43589 / DSM 3109 / JCM 10099 / NBRC 100826 / MSB8) (NCBI:txid243274)

Radius of gyration: 27.04 Å; Cα contacts (8 Å, |Δi|>4): 2029; chains: 4; bounding box: 75×69×70 Å

Solvent-accessible surface area: 30578 Å² total

Sequence (825 aa):
HHELKILVTGGNVFVPGRLNAHFSTVVYLEHKDRRIIIDPGNLSSDELEEKFSELGISPDDITDVLFTHVHLDHIFNSVLFENATFYVHEVYKTKNYLSFGTIVGRIYSKVISSWKNVVLLKGEESLFDEKVKVFHTPWHAREHLSFLLDTENAGRVLITGDITPNRLSYYDIIKGYGSVQVKNFLDRVGRIDLLVFPHDAPLKPEVHHELKILVTGGNVFVPGRLNAHFSTVVYLEHKDRRIIIDPGNLSSDELEEKFSELGISPDDITDVLFTHVHLDHIFNSVLFENATFYVHEVYKTKNYLSFGTIVGRIYSKVISSWKNVVLLKGEESLFDEKVKVFHTPWHAREHLSFLLDTENAGRVLITGDITPNRLSYYDIIKGYGSVQVKNFLDRVGRIDLLVFPHDAPLKPEVHHELKILVTGGNVFVPGRLNAHFSTVVYLEHKDRRIIIDPGNLSSDELEEKFSELGISPDDITDVLFTHVHLDHIFNSVLFENATFYVHEVYKTKNYLSFGTIVGRIYSKVISSWKNVVLLKGEESLFDEKVKVFHTPWHAREHLSFLLDTENAGRVLITGDITPNRLSYYDIIKGYGSVQVKNFLDRVGRIDLLVFPHDAPLKPHHELKILVTGGNVFVPGRLNAHFSTVVYLEHKDRRIIIDPGNLSSDELEEKFSELGISPDDITDVLFTHVHLDHIFNSVLFENATFYVHEVYKTKNYLSFGTIVGRIYSKVISSWKNVVLLKGEESLFDEKVKVFHTPWHAREHLSFLLDTENAGRVLITGDITPNRLSYYDIIKGYGSVQVKNFLDRVGRIDLLVFPHDAPLKPE